Protein AF-0000000082348102 (afdb_homodimer)

Structure (mmCIF, N/CA/C/O backbone):
data_AF-0000000082348102-model_v1
#
loop_
_entity.id
_entity.type
_entity.pdbx_description
1 polymer 'Zn(2)-C6 fungal-type domain-containing protein'
#
loop_
_atom_site.group_PDB
_atom_site.id
_atom_site.type_symbol
_atom_site.label_atom_id
_atom_site.label_alt_id
_atom_site.label_comp_id
_atom_site.label_asym_id
_atom_site.label_entity_id
_atom_site.label_seq_id
_atom_site.pdbx_PDB_ins_code
_atom_site.Cartn_x
_atom_site.Cartn_y
_atom_site.Cartn_z
_atom_site.occupancy
_atom_site.B_iso_or_equiv
_atom_site.auth_seq_id
_atom_site.auth_comp_id
_atom_site.auth_asym_id
_atom_site.auth_atom_id
_atom_site.pdbx_PDB_model_num
ATOM 1 N N . MET A 1 1 ? 76.375 -97.188 26.906 1 24.89 1 MET A N 1
ATOM 2 C CA . MET A 1 1 ? 75 -97.062 26.609 1 24.89 1 MET A CA 1
ATOM 3 C C . MET A 1 1 ? 74.5 -95.625 26.484 1 24.89 1 MET A C 1
ATOM 5 O O . MET A 1 1 ? 74.625 -94.875 27.422 1 24.89 1 MET A O 1
ATOM 9 N N . SER A 1 2 ? 74.688 -95 25.312 1 24.03 2 SER A N 1
ATOM 10 C CA . SER A 1 2 ? 74.688 -93.688 24.703 1 24.03 2 SER A CA 1
ATOM 11 C C . SER A 1 2 ? 73.312 -93 24.844 1 24.03 2 SER A C 1
ATOM 13 O O . SER A 1 2 ? 72.312 -93.625 24.578 1 24.03 2 SER A O 1
ATOM 15 N N . ALA A 1 3 ? 73.312 -92.062 25.844 1 25.67 3 ALA A N 1
ATOM 16 C CA . ALA A 1 3 ? 72.25 -91.188 26.344 1 25.67 3 ALA A CA 1
ATOM 17 C C . ALA A 1 3 ? 71.562 -90.438 25.203 1 25.67 3 ALA A C 1
ATOM 19 O O . ALA A 1 3 ? 72.125 -89.5 24.625 1 25.67 3 ALA A O 1
ATOM 20 N N . VAL A 1 4 ? 70.938 -91.125 24.359 1 26.58 4 VAL A N 1
ATOM 21 C CA . VAL A 1 4 ? 70.5 -90.625 23.062 1 26.58 4 VAL A CA 1
ATOM 22 C C . VAL A 1 4 ? 69.438 -89.562 23.266 1 26.58 4 VAL A C 1
ATOM 24 O O . VAL A 1 4 ? 68.938 -88.938 22.297 1 26.58 4 VAL A O 1
ATOM 27 N N . PRO A 1 5 ? 69.5 -88.688 24.344 1 31.69 5 PRO A N 1
ATOM 28 C CA . PRO A 1 5 ? 68.062 -88.312 24.625 1 31.69 5 PRO A CA 1
ATOM 29 C C . PRO A 1 5 ? 67.375 -87.75 23.391 1 31.69 5 PRO A C 1
ATOM 31 O O . PRO A 1 5 ? 68.062 -87.188 22.5 1 31.69 5 PRO A O 1
ATOM 34 N N . SER A 1 6 ? 66.188 -88.25 23.094 1 28.78 6 SER A N 1
ATOM 35 C CA . SER A 1 6 ? 65.188 -88.125 22.062 1 28.78 6 SER A CA 1
ATOM 36 C C . SER A 1 6 ? 64.625 -86.688 22 1 28.78 6 SER A C 1
ATOM 38 O O . SER A 1 6 ? 64.438 -86.062 23.031 1 28.78 6 SER A O 1
ATOM 40 N N . GLN A 1 7 ? 65 -86 20.969 1 27.27 7 GLN A N 1
ATOM 41 C CA . GLN A 1 7 ? 64.75 -84.625 20.547 1 27.27 7 GLN A CA 1
ATOM 42 C C . GLN A 1 7 ? 63.281 -84.25 20.484 1 27.27 7 GLN A C 1
ATOM 44 O O . GLN A 1 7 ? 62.531 -84.875 19.688 1 27.27 7 GLN A O 1
ATOM 49 N N . THR A 1 8 ? 62.562 -84.375 21.688 1 29.03 8 THR A N 1
ATOM 50 C CA . THR A 1 8 ? 61.125 -84.188 21.719 1 29.03 8 THR A CA 1
ATOM 51 C C . THR A 1 8 ? 60.75 -82.875 20.969 1 29.03 8 THR A C 1
ATOM 53 O O . THR A 1 8 ? 61.25 -81.812 21.297 1 29.03 8 THR A O 1
ATOM 56 N N . THR A 1 9 ? 60.375 -83.062 19.719 1 27.36 9 THR A N 1
ATOM 57 C CA . THR A 1 9 ? 60 -82.062 18.75 1 27.36 9 THR A CA 1
ATOM 58 C C . THR A 1 9 ? 58.781 -81.312 19.25 1 27.36 9 THR A C 1
ATOM 60 O O . THR A 1 9 ? 57.688 -81.875 19.438 1 27.36 9 THR A O 1
ATOM 63 N N . GLU A 1 10 ? 58.906 -80.562 20.344 1 29.36 10 GLU A N 1
ATOM 64 C CA . GLU A 1 10 ? 57.781 -79.812 20.906 1 29.36 10 GLU A CA 1
ATOM 65 C C . GLU A 1 10 ? 56.969 -79.125 19.828 1 29.36 10 GLU A C 1
ATOM 67 O O . GLU A 1 10 ? 57.5 -78.312 19.078 1 29.36 10 GLU A O 1
ATOM 72 N N . GLN A 1 11 ? 55.969 -79.938 19.297 1 27.11 11 GLN A N 1
ATOM 73 C CA . GLN A 1 11 ? 55.031 -79.5 18.25 1 27.11 11 GLN A CA 1
ATOM 74 C C . GLN A 1 11 ? 54.344 -78.188 18.641 1 27.11 11 GLN A C 1
ATOM 76 O O . GLN A 1 11 ? 54 -78 19.797 1 27.11 11 GLN A O 1
ATOM 81 N N . SER A 1 12 ? 54.75 -77.188 18.047 1 31.95 12 SER A N 1
ATOM 82 C CA . SER A 1 12 ? 54.25 -75.812 18.219 1 31.95 12 SER A CA 1
ATOM 83 C C . SER A 1 12 ? 52.719 -75.812 18.125 1 31.95 12 SER A C 1
ATOM 85 O O . SER A 1 12 ? 52.125 -76.438 17.25 1 31.95 12 SER A O 1
ATOM 87 N N . PRO A 1 13 ? 52 -75.812 19.312 1 30.38 13 PRO A N 1
ATOM 88 C CA . PRO A 1 13 ? 50.531 -75.812 19.391 1 30.38 13 PRO A CA 1
ATOM 89 C C . PRO A 1 13 ? 49.875 -75.062 18.266 1 30.38 13 PRO A C 1
ATOM 91 O O . PRO A 1 13 ? 50.375 -74 17.859 1 30.38 13 PRO A O 1
ATOM 94 N N . GLN A 1 14 ? 49.312 -75.75 17.391 1 25.61 14 GLN A N 1
ATOM 95 C CA . GLN A 1 14 ? 48.562 -75.25 16.234 1 25.61 14 GLN A CA 1
ATOM 96 C C . GLN A 1 14 ? 47.531 -74.188 16.656 1 25.61 14 GLN A C 1
ATOM 98 O O . GLN A 1 14 ? 46.875 -74.375 17.672 1 25.61 14 GLN A O 1
ATOM 103 N N . GLN A 1 15 ? 47.688 -73 16.453 1 30.03 15 GLN A N 1
ATOM 104 C CA . GLN A 1 15 ? 46.844 -71.812 16.672 1 30.03 15 GLN A CA 1
ATOM 105 C C . GLN A 1 15 ? 45.406 -72.062 16.203 1 30.03 15 GLN A C 1
ATOM 107 O O . GLN A 1 15 ? 45.188 -72.25 15 1 30.03 15 GLN A O 1
ATOM 112 N N . ARG A 1 16 ? 44.688 -73 16.906 1 30.62 16 ARG A N 1
ATOM 113 C CA . ARG A 1 16 ? 43.312 -73.312 16.531 1 30.62 16 ARG A CA 1
ATOM 114 C C . ARG A 1 16 ? 42.594 -72.062 16.078 1 30.62 16 ARG A C 1
ATOM 116 O O . ARG A 1 16 ? 42.5 -71.062 16.844 1 30.62 16 ARG A O 1
ATOM 123 N N . ARG A 1 17 ? 42.5 -71.938 14.867 1 32.16 17 ARG A N 1
ATOM 124 C CA . ARG A 1 17 ? 41.688 -70.875 14.305 1 32.16 17 ARG A CA 1
ATOM 125 C C . ARG A 1 17 ? 40.25 -71 14.766 1 32.16 17 ARG A C 1
ATOM 127 O O . ARG A 1 17 ? 39.625 -72.062 14.68 1 32.16 17 ARG A O 1
ATOM 134 N N . LYS A 1 18 ? 39.906 -70.5 15.961 1 35.5 18 LYS A N 1
ATOM 135 C CA . LYS A 1 18 ? 38.531 -70.375 16.469 1 35.5 18 LYS A CA 1
ATOM 136 C C . LYS A 1 18 ? 37.5 -70.438 15.344 1 35.5 18 LYS A C 1
ATOM 138 O O . LYS A 1 18 ? 37.656 -69.75 14.336 1 35.5 18 LYS A O 1
ATOM 143 N N . PRO A 1 19 ? 36.906 -71.625 15.156 1 30.5 19 PRO A N 1
ATOM 144 C CA . PRO A 1 19 ? 35.938 -71.688 14.07 1 30.5 19 PRO A CA 1
ATOM 145 C C . PRO A 1 19 ? 35.031 -70.5 13.953 1 30.5 19 PRO A C 1
ATOM 147 O O . PRO A 1 19 ? 34.781 -69.812 14.953 1 30.5 19 PRO A O 1
ATOM 150 N N . PRO A 1 20 ? 34.969 -70 12.867 1 33.66 20 PRO A N 1
ATOM 151 C CA . PRO A 1 20 ? 34.188 -68.75 12.758 1 33.66 20 PRO A CA 1
ATOM 152 C C . PRO A 1 20 ? 32.75 -68.938 13.289 1 33.66 20 PRO A C 1
ATOM 154 O O . PRO A 1 20 ? 32.188 -70 13.258 1 33.66 20 PRO A O 1
ATOM 157 N N . ARG A 1 21 ? 32.438 -68.562 14.453 1 36.34 21 ARG A N 1
ATOM 158 C CA . ARG A 1 21 ? 31.094 -68.438 15.023 1 36.34 21 ARG A CA 1
ATOM 159 C C . ARG A 1 21 ? 30.031 -68.375 13.938 1 36.34 21 ARG A C 1
ATOM 161 O O . ARG A 1 21 ? 30.188 -67.688 12.945 1 36.34 21 ARG A O 1
ATOM 168 N N . LEU A 1 22 ? 29.484 -69.438 13.758 1 33.19 22 LEU A N 1
ATOM 169 C CA . LEU A 1 22 ? 28.375 -69.5 12.812 1 33.19 22 LEU A CA 1
ATOM 170 C C . LEU A 1 22 ? 27.5 -68.25 12.93 1 33.19 22 LEU A C 1
ATOM 172 O O . LEU A 1 22 ? 27.078 -67.875 14.031 1 33.19 22 LEU A O 1
ATOM 176 N N . ALA A 1 23 ? 27.703 -67.5 12.141 1 39.16 23 ALA A N 1
ATOM 177 C CA . ALA A 1 23 ? 26.938 -66.25 12.109 1 39.16 23 ALA A CA 1
ATOM 178 C C . ALA A 1 23 ? 25.438 -66.5 12.203 1 39.16 23 ALA A C 1
ATOM 180 O O . ALA A 1 23 ? 24.922 -67.375 11.469 1 39.16 23 ALA A O 1
ATOM 181 N N . HIS A 1 24 ? 24.891 -66.688 13.258 1 43.56 24 HIS A N 1
ATOM 182 C CA . HIS A 1 24 ? 23.438 -66.812 13.406 1 43.56 24 HIS A CA 1
ATOM 183 C C . HIS A 1 24 ? 22.719 -66.125 12.266 1 43.56 24 HIS A C 1
ATOM 185 O O . HIS A 1 24 ? 23.109 -65 11.898 1 43.56 24 HIS A O 1
ATOM 191 N N . LYS A 1 25 ? 22.125 -66.875 11.461 1 44.78 25 LYS A N 1
ATOM 192 C CA . LYS A 1 25 ? 21.406 -66.25 10.344 1 44.78 25 LYS A CA 1
ATOM 193 C C . LYS A 1 25 ? 20.406 -65.188 10.828 1 44.78 25 LYS A C 1
ATOM 195 O O . LYS A 1 25 ? 19.5 -65.5 11.609 1 44.78 25 LYS A O 1
ATOM 200 N N . LYS A 1 26 ? 20.75 -64.188 11.062 1 52.94 26 LYS A N 1
ATOM 201 C CA . LYS A 1 26 ? 19.891 -63.031 11.414 1 52.94 26 LYS A CA 1
ATOM 202 C C . LYS A 1 26 ? 18.719 -62.906 10.445 1 52.94 26 LYS A C 1
ATOM 204 O O . LYS A 1 26 ? 18.875 -63.094 9.242 1 52.94 26 LYS A O 1
ATOM 209 N N . SER A 1 27 ? 17.578 -63.156 10.812 1 57.94 27 SER A N 1
ATOM 210 C CA . SER A 1 27 ? 16.453 -62.875 9.93 1 57.94 27 SER A CA 1
ATOM 211 C C . SER A 1 27 ? 16.594 -61.469 9.312 1 57.94 27 SER A C 1
ATOM 213 O O . SER A 1 27 ? 16.734 -60.5 10.023 1 57.94 27 SER A O 1
ATOM 215 N N . ARG A 1 28 ? 16.984 -61.406 8.203 1 67.38 28 ARG A N 1
ATOM 216 C CA . ARG A 1 28 ? 17.406 -60.156 7.586 1 67.38 28 ARG A CA 1
ATOM 217 C C . ARG A 1 28 ? 16.188 -59.281 7.234 1 67.38 28 ARG A C 1
ATOM 219 O O . ARG A 1 28 ? 16.297 -58.062 7.195 1 67.38 28 ARG A O 1
ATOM 226 N N . THR A 1 29 ? 15.133 -60.062 7.027 1 69.38 29 THR A N 1
ATOM 227 C CA . THR A 1 29 ? 13.961 -59.344 6.559 1 69.38 29 THR A CA 1
ATOM 228 C C . THR A 1 29 ? 12.789 -59.5 7.523 1 69.38 29 THR A C 1
ATOM 230 O O . THR A 1 29 ? 11.633 -59.531 7.105 1 69.38 29 THR A O 1
ATOM 233 N N . GLY A 1 30 ? 12.977 -59.75 8.656 1 74.81 30 GLY A N 1
ATOM 234 C CA . GLY A 1 30 ? 11.969 -59.938 9.688 1 74.81 30 GLY A CA 1
ATOM 235 C C . GLY A 1 30 ? 11.086 -58.75 9.898 1 74.81 30 GLY A C 1
ATOM 236 O O . GLY A 1 30 ? 11.453 -57.625 9.539 1 74.81 30 GLY A O 1
ATOM 237 N N . CYS A 1 31 ? 9.953 -59 10.469 1 74.62 31 CYS A N 1
ATOM 238 C CA . CYS A 1 31 ? 9.039 -57.906 10.719 1 74.62 31 CYS A CA 1
ATOM 239 C C . CYS A 1 31 ? 9.578 -56.969 11.812 1 74.62 31 CYS A C 1
ATOM 241 O O . CYS A 1 31 ? 10.398 -57.406 12.633 1 74.62 31 CYS A O 1
ATOM 243 N N . GLN A 1 32 ? 9.211 -55.844 11.953 1 79.31 32 GLN A N 1
ATOM 244 C CA . GLN A 1 32 ? 9.688 -54.812 12.859 1 79.31 32 GLN A CA 1
ATOM 245 C C . GLN A 1 32 ? 9.547 -55.25 14.32 1 79.31 32 GLN A C 1
ATOM 247 O O . GLN A 1 32 ? 10.445 -55 15.133 1 79.31 32 GLN A O 1
ATOM 252 N N . ARG A 1 33 ? 8.578 -55.812 14.578 1 80.12 33 ARG A N 1
ATOM 253 C CA . ARG A 1 33 ? 8.281 -56.156 15.961 1 80.12 33 ARG A CA 1
ATOM 254 C C . ARG A 1 33 ? 9.164 -57.281 16.453 1 80.12 33 ARG A C 1
ATOM 256 O O . ARG A 1 33 ? 9.695 -57.219 17.562 1 80.12 33 ARG A O 1
ATOM 263 N N . CYS A 1 34 ? 9.281 -58.219 15.672 1 78.38 34 CYS A N 1
ATOM 264 C CA . CYS A 1 34 ? 10.133 -59.344 16.047 1 78.38 34 CYS A CA 1
ATOM 265 C C . CYS A 1 34 ? 11.578 -58.906 16.234 1 78.38 34 CYS A C 1
ATOM 267 O O . CYS A 1 34 ? 12.242 -59.344 17.172 1 78.38 34 CYS A O 1
ATOM 269 N N . ARG A 1 35 ? 11.953 -57.969 15.477 1 77.5 35 ARG A N 1
ATOM 270 C CA . ARG A 1 35 ? 13.289 -57.375 15.555 1 77.5 35 ARG A CA 1
ATOM 271 C C . ARG A 1 35 ? 13.469 -56.562 16.844 1 77.5 35 ARG A C 1
ATOM 273 O O . ARG A 1 35 ? 14.516 -56.656 17.484 1 77.5 35 ARG A O 1
ATOM 280 N N . SER A 1 36 ? 12.445 -55.875 17.125 1 78.44 36 SER A N 1
ATOM 281 C CA . SER A 1 36 ? 12.516 -55.031 18.312 1 78.44 36 SER A CA 1
ATOM 282 C C . SER A 1 36 ? 12.57 -55.875 19.578 1 78.44 36 SER A C 1
ATOM 284 O O . SER A 1 36 ? 13.219 -55.5 20.562 1 78.44 36 SER A O 1
ATOM 286 N N . ARG A 1 37 ? 11.961 -56.938 19.484 1 78.44 37 ARG A N 1
ATOM 287 C CA . ARG A 1 37 ? 11.883 -57.812 20.641 1 78.44 37 ARG A CA 1
ATOM 288 C C . ARG A 1 37 ? 13.023 -58.812 20.656 1 78.44 37 ARG A C 1
ATOM 290 O O . ARG A 1 37 ? 13.164 -59.594 21.594 1 78.44 37 ARG A O 1
ATOM 297 N N . ARG A 1 38 ? 13.828 -58.812 19.531 1 75.31 38 ARG A N 1
ATOM 298 C CA . ARG A 1 38 ? 15.039 -59.594 19.359 1 75.31 38 ARG A CA 1
ATOM 299 C C . ARG A 1 38 ? 14.727 -61.094 19.453 1 75.31 38 ARG A C 1
ATOM 301 O O . ARG A 1 38 ? 15.492 -61.844 20.047 1 75.31 38 ARG A O 1
ATOM 308 N N . VAL A 1 39 ? 13.516 -61.375 18.906 1 81.06 39 VAL A N 1
ATOM 309 C CA . VAL A 1 39 ? 13.172 -62.812 18.828 1 81.06 39 VAL A CA 1
ATOM 310 C C . VAL A 1 39 ? 13.297 -63.281 17.391 1 81.06 39 VAL A C 1
ATOM 312 O O . VAL A 1 39 ? 13.188 -62.5 16.438 1 81.06 39 VAL A O 1
ATOM 315 N N . LYS A 1 40 ? 13.516 -64.5 17.156 1 75.38 40 LYS A N 1
ATOM 316 C CA . LYS A 1 40 ? 13.641 -65.062 15.812 1 75.38 40 LYS A CA 1
ATOM 317 C C . LYS A 1 40 ? 12.305 -65 15.07 1 75.38 40 LYS A C 1
ATOM 319 O O . LYS A 1 40 ? 11.305 -65.562 15.523 1 75.38 40 LYS A O 1
ATOM 324 N N . CYS A 1 41 ? 12.258 -64.188 13.984 1 75.5 41 CYS A N 1
ATOM 325 C CA . CYS A 1 41 ? 11.086 -64.062 13.133 1 75.5 41 CYS A CA 1
ATOM 326 C C . CYS A 1 41 ? 11.078 -65.125 12.062 1 75.5 41 CYS A C 1
ATOM 328 O O . CYS A 1 41 ? 12.125 -65.5 11.523 1 75.5 41 CYS A O 1
ATOM 330 N N . ASP A 1 42 ? 10.211 -65.625 11.727 1 78.19 42 ASP A N 1
ATOM 331 C CA . ASP A 1 42 ? 10.164 -66.688 10.695 1 78.19 42 ASP A CA 1
ATOM 332 C C . ASP A 1 42 ? 10.016 -66.062 9.305 1 78.19 42 ASP A C 1
ATOM 334 O O . ASP A 1 42 ? 9.93 -66.812 8.312 1 78.19 42 ASP A O 1
ATOM 338 N N . GLU A 1 43 ? 9.875 -64.75 9.156 1 76.19 43 GLU A N 1
ATOM 339 C CA . GLU A 1 43 ? 9.852 -63.938 7.957 1 76.19 43 GLU A CA 1
ATOM 340 C C . GLU A 1 43 ? 8.664 -64.312 7.066 1 76.19 43 GLU A C 1
ATOM 342 O O . GLU A 1 43 ? 8.656 -63.969 5.875 1 76.19 43 GLU A O 1
ATOM 347 N N . ALA A 1 44 ? 7.723 -65 7.684 1 77.75 44 ALA A N 1
ATOM 348 C CA . ALA A 1 44 ? 6.527 -65.312 6.914 1 77.75 44 ALA A CA 1
ATOM 349 C C . ALA A 1 44 ? 5.688 -64.062 6.637 1 77.75 44 ALA A C 1
ATOM 351 O O . ALA A 1 44 ? 5.531 -63.219 7.512 1 77.75 44 ALA A O 1
ATOM 352 N N . ARG A 1 45 ? 5.281 -63.75 5.406 1 74.94 45 ARG A N 1
ATOM 353 C CA . ARG A 1 45 ? 4.434 -62.625 5.012 1 74.94 45 ARG A CA 1
ATOM 354 C C . ARG A 1 45 ? 3.014 -63.094 4.711 1 74.94 45 ARG A C 1
ATOM 356 O O . ARG A 1 45 ? 2.809 -64.25 4.27 1 74.94 45 ARG A O 1
ATOM 363 N N . PRO A 1 46 ? 2.084 -62.344 5.109 1 74.88 46 PRO A N 1
ATOM 364 C CA . PRO A 1 46 ? 2.256 -60.938 5.504 1 74.88 46 PRO A CA 1
ATOM 365 C C . PRO A 1 46 ? 2.467 -60.75 7.008 1 74.88 46 PRO A C 1
ATOM 367 O O . PRO A 1 46 ? 2.904 -59.688 7.457 1 74.88 46 PRO A O 1
ATOM 370 N N . VAL A 1 47 ? 2.113 -61.656 7.711 1 81.06 47 VAL A N 1
ATOM 371 C CA . VAL A 1 47 ? 2.24 -61.594 9.164 1 81.06 47 VAL A CA 1
ATOM 372 C C . VAL A 1 47 ? 3.07 -62.781 9.656 1 81.06 47 VAL A C 1
ATOM 374 O O . VAL A 1 47 ? 2.789 -63.938 9.32 1 81.06 47 VAL A O 1
ATOM 377 N N . CYS A 1 48 ? 3.992 -62.5 10.406 1 79.69 48 CYS A N 1
ATOM 378 C CA . CYS A 1 48 ? 4.852 -63.562 10.898 1 79.69 48 CYS A CA 1
ATOM 379 C C . CYS A 1 48 ? 4.16 -64.375 12.008 1 79.69 48 CYS A C 1
ATOM 381 O O . CYS A 1 48 ? 3.211 -63.844 12.625 1 79.69 48 CYS A O 1
ATOM 383 N N . ARG A 1 49 ? 4.578 -65.562 12.227 1 82.06 49 ARG A N 1
ATOM 384 C CA . ARG A 1 49 ? 3.963 -66.562 13.141 1 82.06 49 ARG A CA 1
ATOM 385 C C . ARG A 1 49 ? 3.879 -66 14.555 1 82.06 49 ARG A C 1
ATOM 387 O O . ARG A 1 49 ? 2.877 -66.188 15.242 1 82.06 49 ARG A O 1
ATOM 394 N N . ASP A 1 50 ? 4.898 -65.25 14.945 1 79.75 50 ASP A N 1
ATOM 395 C CA . ASP A 1 50 ? 4.953 -64.688 16.297 1 79.75 50 ASP A CA 1
ATOM 396 C C . ASP A 1 50 ? 3.939 -63.562 16.484 1 79.75 50 ASP A C 1
ATOM 398 O O . ASP A 1 50 ? 3.244 -63.5 17.5 1 79.75 50 ASP A O 1
ATOM 402 N N . CYS A 1 51 ? 3.945 -62.688 15.602 1 77.31 51 CYS A N 1
ATOM 403 C CA . CYS A 1 51 ? 2.994 -61.594 15.656 1 77.31 51 CYS A CA 1
ATOM 404 C C . CYS A 1 51 ? 1.562 -62.094 15.555 1 77.31 51 CYS A C 1
ATOM 406 O O . CYS A 1 51 ? 0.669 -61.594 16.234 1 77.31 51 CYS A O 1
ATOM 408 N N . HIS A 1 52 ? 1.28 -63.031 14.734 1 81.69 52 HIS A N 1
ATOM 409 C CA . HIS A 1 52 ? -0.022 -63.688 14.625 1 81.69 52 HIS A CA 1
ATOM 410 C C . HIS A 1 52 ? -0.453 -64.312 15.953 1 81.69 52 HIS A C 1
ATOM 412 O O . HIS A 1 52 ? -1.599 -64.125 16.375 1 81.69 52 HIS A O 1
ATOM 418 N N . ARG A 1 53 ? 0.443 -65 16.516 1 79.38 53 ARG A N 1
ATOM 419 C CA . ARG A 1 53 ? 0.16 -65.688 17.781 1 79.38 53 ARG A CA 1
ATOM 420 C C . ARG A 1 53 ? -0.217 -64.688 18.875 1 79.38 53 ARG A C 1
ATOM 422 O O . ARG A 1 53 ? -1.084 -65 19.703 1 79.38 53 ARG A O 1
ATOM 429 N N . HIS A 1 54 ? 0.479 -63.656 18.859 1 78.38 54 HIS A N 1
ATOM 430 C CA . HIS A 1 54 ? 0.278 -62.656 19.906 1 78.38 54 HIS A CA 1
ATOM 431 C C . HIS A 1 54 ? -0.746 -61.625 19.484 1 78.38 54 HIS A C 1
ATOM 433 O O . HIS A 1 54 ? -1.016 -60.688 20.234 1 78.38 54 HIS A O 1
ATOM 439 N N . ASP A 1 55 ? -1.294 -61.719 18.25 1 77.5 55 ASP A N 1
ATOM 440 C CA . ASP A 1 55 ? -2.324 -60.875 17.688 1 77.5 55 ASP A CA 1
ATOM 441 C C . ASP A 1 55 ? -1.894 -59.406 17.703 1 77.5 55 ASP A C 1
ATOM 443 O O . ASP A 1 55 ? -2.609 -58.562 18.234 1 77.5 55 ASP A O 1
ATOM 447 N N . VAL A 1 56 ? -0.764 -59.156 17.25 1 77.69 56 VAL A N 1
ATOM 448 C CA . VAL A 1 56 ? -0.215 -57.812 17.172 1 77.69 56 VAL A CA 1
ATOM 449 C C . VAL A 1 56 ? 0.121 -57.469 15.719 1 77.69 56 VAL A C 1
ATOM 451 O O . VAL A 1 56 ? 0.276 -58.375 14.891 1 77.69 56 VAL A O 1
ATOM 454 N N . ALA A 1 57 ? 0.267 -56.188 15.508 1 77.88 57 ALA A N 1
ATOM 455 C CA . ALA A 1 57 ? 0.583 -55.75 14.156 1 77.88 57 ALA A CA 1
ATOM 456 C C . ALA A 1 57 ? 1.984 -56.188 13.742 1 77.88 57 ALA A C 1
ATOM 458 O O . ALA A 1 57 ? 2.945 -56 14.492 1 77.88 57 ALA A O 1
ATOM 459 N N . CYS A 1 58 ? 2.076 -56.719 12.484 1 75.06 58 CYS A N 1
ATOM 460 C CA . CYS A 1 58 ? 3.332 -57.219 11.93 1 75.06 58 CYS A CA 1
ATOM 461 C C . CYS A 1 58 ? 3.791 -56.344 10.766 1 75.06 58 CYS A C 1
ATOM 463 O O . CYS A 1 58 ? 3.115 -56.281 9.734 1 75.06 58 CYS A O 1
ATOM 465 N N . VAL A 1 59 ? 4.691 -55.531 10.938 1 75.5 59 VAL A N 1
ATOM 466 C CA . VAL A 1 59 ? 5.168 -54.625 9.914 1 75.5 59 VAL A CA 1
ATOM 467 C C . VAL A 1 59 ? 6.551 -55.062 9.43 1 75.5 59 VAL A C 1
ATOM 469 O O . VAL A 1 59 ? 7.477 -55.188 10.227 1 75.5 59 VAL A O 1
ATOM 472 N N . TYR A 1 60 ? 6.531 -55.25 8.094 1 73.25 60 TYR A N 1
ATOM 473 C CA . TYR A 1 60 ? 7.809 -55.562 7.461 1 73.25 60 TYR A CA 1
ATOM 474 C C . TYR A 1 60 ? 8.422 -54.312 6.844 1 73.25 60 TYR A C 1
ATOM 476 O O . TYR A 1 60 ? 7.871 -53.75 5.898 1 73.25 60 TYR A O 1
ATOM 484 N N . ASP A 1 61 ? 9.32 -53.656 7.352 1 63.88 61 ASP A N 1
ATOM 485 C CA . ASP A 1 61 ? 9.938 -52.438 6.875 1 63.88 61 ASP A CA 1
ATOM 486 C C . ASP A 1 61 ? 11.086 -52.719 5.914 1 63.88 61 ASP A C 1
ATOM 488 O O . ASP A 1 61 ? 11.641 -51.812 5.297 1 63.88 61 ASP A O 1
ATOM 492 N N . ARG A 1 62 ? 11.594 -53.656 5.805 1 53.12 62 ARG A N 1
ATOM 493 C CA . ARG A 1 62 ? 12.734 -53.969 4.953 1 53.12 62 ARG A CA 1
ATOM 494 C C . ARG A 1 62 ? 12.305 -54.719 3.709 1 53.12 62 ARG A C 1
ATOM 496 O O . ARG A 1 62 ? 11.789 -55.844 3.814 1 53.12 62 ARG A O 1
ATOM 503 N N . SER A 1 63 ? 11.859 -53.812 2.572 1 40.78 63 SER A N 1
ATOM 504 C CA . SER A 1 63 ? 11.68 -54.5 1.292 1 40.78 63 SER A CA 1
ATOM 505 C C . SER A 1 63 ? 12.922 -55.312 0.905 1 40.78 63 SER A C 1
ATOM 507 O O . SER A 1 63 ? 14.031 -54.969 1.326 1 40.78 63 SER A O 1
ATOM 509 N N . GLU A 1 64 ? 12.773 -56.125 0.196 1 36.09 64 GLU A N 1
ATOM 510 C CA . GLU A 1 64 ? 13.812 -56.875 -0.502 1 36.09 64 GLU A CA 1
ATOM 511 C C . GLU A 1 64 ? 14.648 -55.969 -1.391 1 36.09 64 GLU A C 1
ATOM 513 O O . GLU A 1 64 ? 14.156 -54.938 -1.881 1 36.09 64 GLU A O 1
ATOM 518 N N . GLY A 1 65 ? 15.977 -56.062 -1.614 1 32.66 65 GLY A N 1
ATOM 519 C CA . GLY A 1 65 ? 17.094 -55.594 -2.43 1 32.66 65 GLY A CA 1
ATOM 520 C C . GLY A 1 65 ? 16.812 -55.656 -3.92 1 32.66 65 GLY A C 1
ATOM 521 O O . GLY A 1 65 ? 17.484 -56.406 -4.645 1 32.66 65 GLY A O 1
ATOM 522 N N . PHE A 1 66 ? 15.648 -55.531 -4.52 1 29.12 66 PHE A N 1
ATOM 523 C CA . PHE A 1 66 ? 15.859 -55.594 -5.961 1 29.12 66 PHE A CA 1
ATOM 524 C C . PHE A 1 66 ? 16.891 -54.562 -6.414 1 29.12 66 PHE A C 1
ATOM 526 O O . PHE A 1 66 ? 16.719 -53.375 -6.18 1 29.12 66 PHE A O 1
ATOM 533 N N . THR A 1 67 ? 18.203 -54.875 -6.699 1 28.97 67 THR A N 1
ATOM 534 C CA . THR A 1 67 ? 19.375 -54.344 -7.371 1 28.97 67 THR A CA 1
ATOM 535 C C . THR A 1 67 ? 19.016 -53.844 -8.766 1 28.97 67 THR A C 1
ATOM 537 O O . THR A 1 67 ? 19.891 -53.594 -9.586 1 28.97 67 THR A O 1
ATOM 540 N N . GLN A 1 68 ? 17.781 -53.844 -9.312 1 25.72 68 GLN A N 1
ATOM 541 C CA . GLN A 1 68 ? 17.906 -53.5 -10.727 1 25.72 68 GLN A CA 1
ATOM 542 C C . GLN A 1 68 ? 18.719 -52.219 -10.93 1 25.72 68 GLN A C 1
ATOM 544 O O . GLN A 1 68 ? 18.516 -51.25 -10.219 1 25.72 68 GLN A O 1
ATOM 549 N N . ALA A 1 69 ? 19.891 -52.188 -11.703 1 28.89 69 ALA A N 1
ATOM 550 C CA . ALA A 1 69 ? 20.938 -51.438 -12.375 1 28.89 69 ALA A CA 1
ATOM 551 C C . ALA A 1 69 ? 20.359 -50.25 -13.141 1 28.89 69 ALA A C 1
ATOM 553 O O . ALA A 1 69 ? 21.062 -49.594 -13.914 1 28.89 69 ALA A O 1
ATOM 554 N N . GLY A 1 70 ? 19.094 -50.188 -13.336 1 27.59 70 GLY A N 1
ATOM 555 C CA . GLY A 1 70 ? 18.781 -49.219 -14.375 1 27.59 70 GLY A CA 1
ATOM 556 C C . GLY A 1 70 ? 19.375 -47.844 -14.102 1 27.59 70 GLY A C 1
ATOM 557 O O . GLY A 1 70 ? 19.766 -47.531 -12.969 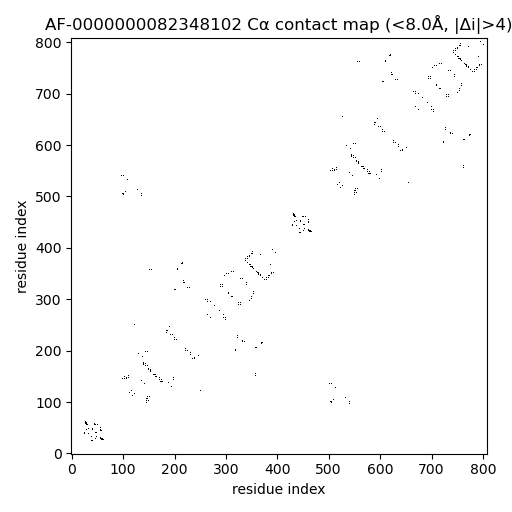1 27.59 70 GLY A O 1
ATOM 558 N N . PRO A 1 71 ? 19.625 -47 -15.242 1 28.42 71 PRO A N 1
ATOM 559 C CA . PRO A 1 71 ? 20.562 -45.906 -15.055 1 28.42 71 PRO A CA 1
ATOM 560 C C . PRO A 1 71 ? 20.312 -45.125 -13.766 1 28.42 71 PRO A C 1
ATOM 562 O O . PRO A 1 71 ? 19.219 -45.219 -13.188 1 28.42 71 PRO A O 1
ATOM 565 N N . PRO A 1 72 ? 21.391 -44.625 -13.047 1 25.31 72 PRO A N 1
ATOM 566 C CA . PRO A 1 72 ? 21.391 -43.844 -11.805 1 25.31 72 PRO A CA 1
ATOM 567 C C . PRO A 1 72 ? 20.219 -42.875 -11.711 1 25.31 72 PRO A C 1
ATOM 569 O O . PRO A 1 72 ? 19.828 -42.281 -12.711 1 25.31 72 PRO A O 1
ATOM 572 N N . ALA A 1 73 ? 19.188 -43.219 -11.07 1 25.16 73 ALA A N 1
ATOM 573 C CA . ALA A 1 73 ? 18.078 -42.281 -10.906 1 25.16 73 ALA A CA 1
ATOM 574 C C . ALA A 1 73 ? 18.562 -40.844 -10.836 1 25.16 73 ALA A C 1
ATOM 576 O O . ALA A 1 73 ? 19.547 -40.531 -10.148 1 25.16 73 ALA A O 1
ATOM 577 N N . ALA A 1 74 ? 18.375 -40.094 -11.883 1 24.75 74 ALA A N 1
ATOM 578 C CA . ALA A 1 74 ? 18.828 -38.719 -11.93 1 24.75 74 ALA A CA 1
ATOM 579 C C . ALA A 1 74 ? 18.688 -38.031 -10.562 1 24.75 74 ALA A C 1
ATOM 581 O O . ALA A 1 74 ? 17.609 -38.062 -9.969 1 24.75 74 ALA A O 1
ATOM 582 N N . GLN A 1 75 ? 19.641 -38.188 -9.625 1 24.89 75 GLN A N 1
ATOM 583 C CA . GLN A 1 75 ? 19.875 -37.375 -8.438 1 24.89 75 GLN A CA 1
ATOM 584 C C . GLN A 1 75 ? 19.25 -36 -8.586 1 24.89 75 GLN A C 1
ATOM 586 O O . GLN A 1 75 ? 19.578 -35.25 -9.523 1 24.89 75 GLN A O 1
ATOM 591 N N . VAL A 1 76 ? 18.062 -35.906 -8.359 1 24.61 76 VAL A N 1
ATOM 592 C CA . VAL A 1 76 ? 17.656 -34.531 -8.305 1 24.61 76 VAL A CA 1
ATOM 593 C C . VAL A 1 76 ? 18.797 -33.688 -7.734 1 24.61 76 VAL A C 1
ATOM 595 O O . VAL A 1 76 ? 19.281 -33.938 -6.637 1 24.61 76 VAL A O 1
ATOM 598 N N . VAL A 1 77 ? 19.75 -33.312 -8.508 1 26.03 77 VAL A N 1
ATOM 599 C CA . VAL A 1 77 ? 20.781 -32.344 -8.141 1 26.03 77 VAL A CA 1
ATOM 600 C C . VAL A 1 77 ? 20.25 -31.406 -7.051 1 26.03 77 VAL A C 1
ATOM 602 O O . VAL A 1 77 ? 19.453 -30.5 -7.332 1 26.03 77 VAL A O 1
ATOM 605 N N . PHE A 1 78 ? 19.766 -31.969 -5.98 1 24.77 78 PHE A N 1
ATOM 606 C CA . PHE A 1 78 ? 19.734 -31.109 -4.805 1 24.77 78 PHE A CA 1
ATOM 607 C C . PHE A 1 78 ? 21 -30.281 -4.703 1 24.77 78 PHE A C 1
ATOM 609 O O . PHE A 1 78 ? 22.109 -30.828 -4.75 1 24.77 78 PHE A O 1
ATOM 616 N N . ILE A 1 79 ? 21.078 -29.141 -5.258 1 28.47 79 ILE A N 1
ATOM 617 C CA . ILE A 1 79 ? 22.266 -28.312 -5.027 1 28.47 79 ILE A CA 1
ATOM 618 C C . ILE A 1 79 ? 22.828 -28.609 -3.639 1 28.47 79 ILE A C 1
ATOM 620 O O . ILE A 1 79 ? 22.094 -28.594 -2.646 1 28.47 79 ILE A O 1
ATOM 624 N N . GLN A 1 80 ? 23.812 -29.453 -3.445 1 28.5 80 GLN A N 1
ATOM 625 C CA . GLN A 1 80 ? 24.609 -29.719 -2.254 1 28.5 80 GLN A CA 1
ATOM 626 C C . GLN A 1 80 ? 24.594 -28.516 -1.311 1 28.5 80 GLN A C 1
ATOM 628 O O . GLN A 1 80 ? 24.594 -27.359 -1.759 1 28.5 80 GLN A O 1
ATOM 633 N N . PRO A 1 81 ? 24.297 -28.797 -0.048 1 27.48 81 PRO A N 1
ATOM 634 C CA . PRO A 1 81 ? 24.391 -27.719 0.949 1 27.48 81 PRO A CA 1
ATOM 635 C C . PRO A 1 81 ? 25.672 -26.922 0.823 1 27.48 81 PRO A C 1
ATOM 637 O O . PRO A 1 81 ? 26.766 -27.484 0.832 1 27.48 81 PRO A O 1
ATOM 640 N N . VAL A 1 82 ? 25.781 -25.969 -0.028 1 28.64 82 VAL A N 1
ATOM 641 C CA . VAL A 1 82 ? 26.969 -25.141 0.139 1 28.64 82 VAL A CA 1
ATOM 642 C C . VAL A 1 82 ? 27.25 -24.953 1.626 1 28.64 82 VAL A C 1
ATOM 644 O O . VAL A 1 82 ? 26.328 -24.922 2.447 1 28.64 82 VAL A O 1
ATOM 647 N N . GLU A 1 83 ? 28.391 -25.359 2.115 1 29.92 83 GLU A N 1
ATOM 648 C CA . GLU A 1 83 ? 28.875 -25.078 3.461 1 29.92 83 GLU A CA 1
ATOM 649 C C . GLU A 1 83 ? 28.203 -23.844 4.047 1 29.92 83 GLU A C 1
ATOM 651 O O . GLU A 1 83 ? 27.938 -22.891 3.332 1 29.92 83 GLU A O 1
ATOM 656 N N . PRO A 1 84 ? 27.641 -24.062 5.25 1 28.25 84 PRO A N 1
ATOM 657 C CA . PRO A 1 84 ? 27.031 -22.922 5.945 1 28.25 84 PRO A CA 1
ATOM 658 C C . PRO A 1 84 ? 27.844 -21.641 5.816 1 28.25 84 PRO A C 1
ATOM 660 O O . PRO A 1 84 ? 28.984 -21.594 6.266 1 28.25 84 PRO A O 1
ATOM 663 N N . ILE A 1 85 ? 27.969 -21.078 4.668 1 27.11 85 ILE A N 1
ATOM 664 C CA . ILE A 1 85 ? 28.641 -19.781 4.805 1 27.11 85 ILE A CA 1
ATOM 665 C C . ILE A 1 85 ? 28.109 -19.047 6.039 1 27.11 85 ILE A C 1
ATOM 667 O O . ILE A 1 85 ? 26.906 -19.016 6.273 1 27.11 85 ILE A O 1
ATOM 671 N N . ARG A 1 86 ? 28.891 -18.75 7.078 1 30.92 86 ARG A N 1
ATOM 672 C CA . ARG A 1 86 ? 28.672 -17.844 8.203 1 30.92 86 ARG A CA 1
ATOM 673 C C . ARG A 1 86 ? 27.578 -16.844 7.895 1 30.92 86 ARG A C 1
ATOM 675 O O . ARG A 1 86 ? 27.391 -16.453 6.738 1 30.92 86 ARG A O 1
ATOM 682 N N . GLY A 1 87 ? 26.516 -16.828 8.695 1 31.53 87 GLY A N 1
ATOM 683 C CA . GLY A 1 87 ? 25.312 -16 8.82 1 31.53 87 GLY A CA 1
ATOM 684 C C . GLY A 1 87 ? 25.469 -14.617 8.234 1 31.53 87 GLY A C 1
ATOM 685 O O . GLY A 1 87 ? 25.484 -13.625 8.961 1 31.53 87 GLY A O 1
ATOM 686 N N . HIS A 1 88 ? 26.391 -14.469 7.301 1 31.88 88 HIS A N 1
ATOM 687 C CA . HIS A 1 88 ? 26.453 -13.117 6.754 1 31.88 88 HIS A CA 1
ATOM 688 C C . HIS A 1 88 ? 25.062 -12.617 6.359 1 31.88 88 HIS A C 1
ATOM 690 O O . HIS A 1 88 ? 24.281 -13.359 5.77 1 31.88 88 HIS A O 1
ATOM 696 N N . SER A 1 89 ? 24.359 -11.969 7.266 1 36.75 89 SER A N 1
ATOM 697 C CA . SER A 1 89 ? 23.328 -11.117 6.664 1 36.75 89 SER A CA 1
ATOM 698 C C . SER A 1 89 ? 23.594 -10.906 5.176 1 36.75 89 SER A C 1
ATOM 700 O O . SER A 1 89 ? 24.688 -10.516 4.777 1 36.75 89 SER A O 1
ATOM 702 N N . PRO A 1 90 ? 23.188 -11.797 4.262 1 38.19 90 PRO A N 1
ATOM 703 C CA . PRO A 1 90 ? 23.547 -11.609 2.854 1 38.19 90 PRO A CA 1
ATOM 704 C C . PRO A 1 90 ? 24.047 -10.203 2.553 1 38.19 90 PRO A C 1
ATOM 706 O O . PRO A 1 90 ? 23.562 -9.234 3.131 1 38.19 90 PRO A O 1
ATOM 709 N N . ALA A 1 91 ? 25.312 -10.07 2.285 1 38.44 91 ALA A N 1
ATOM 710 C CA . ALA A 1 91 ? 26.016 -8.977 1.606 1 38.44 91 ALA A CA 1
ATOM 711 C C . ALA A 1 91 ? 25.125 -8.352 0.54 1 38.44 91 ALA A C 1
ATOM 713 O O . ALA A 1 91 ? 25.422 -8.414 -0.653 1 38.44 91 ALA A O 1
ATOM 714 N N . PHE A 1 92 ? 23.891 -8.719 0.543 1 39.72 92 PHE A N 1
ATOM 715 C CA . PHE A 1 92 ? 23.109 -8.008 -0.468 1 39.72 92 PHE A CA 1
ATOM 716 C C . PHE A 1 92 ? 23.531 -6.551 -0.562 1 39.72 92 PHE A C 1
ATOM 718 O O . PHE A 1 92 ? 22.875 -5.746 -1.218 1 39.72 92 PHE A O 1
ATOM 725 N N . ARG A 1 93 ? 24.328 -6.219 0.397 1 41.97 93 ARG A N 1
ATOM 726 C CA . ARG A 1 93 ? 24.766 -4.828 0.421 1 41.97 93 ARG A CA 1
ATOM 727 C C . ARG A 1 93 ? 25.516 -4.465 -0.862 1 41.97 93 ARG A C 1
ATOM 729 O O . ARG A 1 93 ? 26.172 -3.422 -0.937 1 41.97 93 ARG A O 1
ATOM 736 N N . SER A 1 94 ? 25.719 -5.602 -1.583 1 39.66 94 SER A N 1
ATOM 737 C CA . SER A 1 94 ? 26.516 -5.121 -2.703 1 39.66 94 SER A CA 1
ATOM 738 C C . SER A 1 94 ? 25.75 -4.102 -3.537 1 39.66 94 SER A C 1
ATOM 740 O O . SER A 1 94 ? 26.281 -3.553 -4.504 1 39.66 94 SER A O 1
ATOM 742 N N . SER A 1 95 ? 24.312 -4.41 -3.633 1 47.47 95 SER A N 1
ATOM 743 C CA . SER A 1 95 ? 23.75 -3.402 -4.531 1 47.47 95 SER A CA 1
ATOM 744 C C . SER A 1 95 ? 23.875 -2.004 -3.93 1 47.47 95 SER A C 1
ATOM 746 O O . SER A 1 95 ? 23.656 -1.819 -2.73 1 47.47 95 SER A O 1
ATOM 748 N N . HIS A 1 96 ? 24.5 -1.248 -4.582 1 59.09 96 HIS A N 1
ATOM 749 C CA . HIS A 1 96 ? 24.641 0.2 -4.488 1 59.09 96 HIS A CA 1
ATOM 750 C C . HIS A 1 96 ? 23.312 0.867 -4.188 1 59.09 96 HIS A C 1
ATOM 752 O O . HIS A 1 96 ? 23.25 2.082 -3.986 1 59.09 96 HIS A O 1
ATOM 758 N N . ASP A 1 97 ? 22.188 -0.13 -4.117 1 76.94 97 ASP A N 1
ATOM 759 C CA . ASP A 1 97 ? 20.891 0.512 -3.859 1 76.94 97 ASP A CA 1
ATOM 760 C C . ASP A 1 97 ? 20.547 0.47 -2.373 1 76.94 97 ASP A C 1
ATOM 762 O O . ASP A 1 97 ? 20 -0.519 -1.889 1 76.94 97 ASP A O 1
ATOM 766 N N . GLU A 1 98 ? 20.844 1.424 -1.635 1 85.31 98 GLU A N 1
ATOM 767 C CA . GLU A 1 98 ? 20.672 1.582 -0.194 1 85.31 98 GLU A CA 1
ATOM 768 C C . GLU A 1 98 ? 19.219 1.361 0.217 1 85.31 98 GLU A C 1
ATOM 770 O O . GLU A 1 98 ? 18.938 0.938 1.342 1 85.31 98 GLU A O 1
ATOM 775 N N . HIS A 1 99 ? 18.297 1.465 -0.767 1 94.25 99 HIS A N 1
ATOM 776 C CA . HIS A 1 99 ? 16.891 1.404 -0.396 1 94.25 99 HIS A CA 1
ATOM 777 C C . HIS A 1 99 ? 16.188 0.257 -1.109 1 94.25 99 HIS A C 1
ATOM 779 O O . HIS A 1 99 ? 14.961 0.297 -1.302 1 94.25 99 HIS A O 1
ATOM 785 N N . LEU A 1 100 ? 16.922 -0.812 -1.469 1 95.81 100 LEU A N 1
ATOM 786 C CA . LEU A 1 100 ? 16.406 -1.902 -2.281 1 95.81 100 LEU A CA 1
ATOM 787 C C . LEU A 1 100 ? 15.211 -2.564 -1.597 1 95.81 100 LEU A C 1
ATOM 789 O O . LEU A 1 100 ? 14.141 -2.695 -2.193 1 95.81 100 LEU A O 1
ATOM 793 N N . GLU A 1 101 ? 15.375 -2.912 -0.317 1 97.38 101 GLU A N 1
ATOM 794 C CA . GLU A 1 101 ? 14.328 -3.629 0.398 1 97.38 101 GLU A CA 1
ATOM 795 C C . GLU A 1 101 ? 13.086 -2.756 0.583 1 97.38 101 GLU A C 1
ATOM 797 O O . GLU A 1 101 ? 11.961 -3.25 0.53 1 97.38 101 GLU A O 1
ATOM 802 N N . LEU A 1 102 ? 13.266 -1.444 0.776 1 98.19 102 LEU A N 1
ATOM 803 C CA . LEU A 1 102 ? 12.141 -0.517 0.862 1 98.19 102 LEU A CA 1
ATOM 804 C C . LEU A 1 102 ? 11.398 -0.44 -0.466 1 98.19 102 LEU A C 1
ATOM 806 O O . LEU A 1 102 ? 10.164 -0.466 -0.493 1 98.19 102 LEU A O 1
ATOM 810 N N . ARG A 1 103 ? 12.18 -0.421 -1.521 1 97.62 103 ARG A N 1
ATOM 811 C CA . ARG A 1 103 ? 11.602 -0.359 -2.857 1 97.62 103 ARG A CA 1
ATOM 812 C C . ARG A 1 103 ? 10.812 -1.625 -3.17 1 97.62 103 ARG A C 1
ATOM 814 O O . ARG A 1 103 ? 9.711 -1.556 -3.717 1 97.62 103 ARG A O 1
ATOM 821 N N . LEU A 1 104 ? 11.336 -2.707 -2.787 1 98.44 104 LEU A N 1
ATOM 822 C CA . LEU A 1 104 ? 10.695 -3.99 -3.061 1 98.44 104 LEU A CA 1
ATOM 823 C C . LEU A 1 104 ? 9.414 -4.145 -2.25 1 98.44 104 LEU A C 1
ATOM 825 O O . LEU A 1 104 ? 8.383 -4.57 -2.781 1 98.44 104 LEU A O 1
ATOM 829 N N . LEU A 1 105 ? 9.461 -3.816 -0.976 1 98.75 105 LEU A N 1
ATOM 830 C CA . LEU A 1 105 ? 8.273 -3.914 -0.142 1 98.75 105 LEU A CA 1
ATOM 831 C C . LEU A 1 105 ? 7.176 -2.977 -0.643 1 98.75 105 LEU A C 1
ATOM 833 O O . LEU A 1 105 ? 6 -3.344 -0.667 1 98.75 105 LEU A O 1
ATOM 837 N N . HIS A 1 106 ? 7.574 -1.79 -0.982 1 98.69 106 HIS A N 1
ATOM 838 C CA . HIS A 1 106 ? 6.617 -0.823 -1.509 1 98.69 106 HIS A CA 1
ATOM 839 C C . HIS A 1 106 ? 5.953 -1.341 -2.779 1 98.69 106 HIS A C 1
ATOM 841 O O . HIS A 1 106 ? 4.727 -1.268 -2.92 1 98.69 106 HIS A O 1
ATOM 847 N N . HIS A 1 107 ? 6.734 -1.834 -3.689 1 98.38 107 HIS A N 1
ATOM 848 C CA . HIS A 1 107 ? 6.199 -2.367 -4.938 1 98.38 107 HIS A CA 1
ATOM 849 C C . HIS A 1 107 ? 5.266 -3.545 -4.684 1 98.38 107 HIS A C 1
ATOM 851 O O . HIS A 1 107 ? 4.223 -3.664 -5.328 1 98.38 107 HIS A O 1
ATOM 857 N N . PHE A 1 108 ? 5.695 -4.363 -3.73 1 98.75 108 PHE A N 1
ATOM 858 C CA . PHE A 1 108 ? 4.816 -5.469 -3.361 1 98.75 108 PHE A CA 1
ATOM 859 C C . PHE A 1 108 ? 3.445 -4.949 -2.941 1 98.75 108 PHE A C 1
ATOM 861 O O . PHE A 1 108 ? 2.42 -5.465 -3.389 1 98.75 108 PHE A O 1
ATOM 868 N N . THR A 1 109 ? 3.447 -3.939 -2.164 1 98.56 109 THR A N 1
ATOM 869 C CA . THR A 1 109 ? 2.244 -3.428 -1.518 1 98.56 109 THR A CA 1
ATOM 870 C C . THR A 1 109 ? 1.344 -2.725 -2.529 1 98.56 109 THR A C 1
ATOM 872 O O . THR A 1 109 ? 0.122 -2.895 -2.504 1 98.56 109 THR A O 1
ATOM 875 N N . VAL A 1 110 ? 1.922 -2.045 -3.506 1 97.56 110 VAL A N 1
ATOM 876 C CA . VAL A 1 110 ? 1.096 -1.161 -4.32 1 97.56 110 VAL A CA 1
ATOM 877 C C . VAL A 1 110 ? 0.853 -1.798 -5.688 1 97.56 110 VAL A C 1
ATOM 879 O O . VAL A 1 110 ? -0.049 -1.383 -6.422 1 97.56 110 VAL A O 1
ATOM 882 N N . ALA A 1 111 ? 1.647 -2.793 -6.039 1 97.38 111 ALA A N 1
ATOM 883 C CA . ALA A 1 111 ? 1.535 -3.295 -7.406 1 97.38 111 ALA A CA 1
ATOM 884 C C . ALA A 1 111 ? 1.394 -4.812 -7.422 1 97.38 111 ALA A C 1
ATOM 886 O O . ALA A 1 111 ? 0.391 -5.344 -7.906 1 97.38 111 ALA A O 1
ATOM 887 N N . THR A 1 112 ? 2.295 -5.543 -6.777 1 98 112 THR A N 1
ATOM 888 C CA . THR A 1 112 ? 2.346 -6.996 -6.887 1 98 112 THR A CA 1
ATOM 889 C C . THR A 1 112 ? 1.088 -7.629 -6.297 1 98 112 THR A C 1
ATOM 891 O O . THR A 1 112 ? 0.543 -8.578 -6.859 1 98 112 THR A O 1
ATOM 894 N N . THR A 1 113 ? 0.638 -7.113 -5.172 1 97.06 113 THR A N 1
ATOM 895 C CA . THR A 1 113 ? -0.487 -7.719 -4.469 1 97.06 113 THR A CA 1
ATOM 896 C C . THR A 1 113 ? -1.738 -7.711 -5.344 1 97.06 113 THR A C 1
ATOM 898 O O . THR A 1 113 ? -2.555 -8.633 -5.277 1 97.06 113 THR A O 1
ATOM 901 N N . SER A 1 114 ? -1.856 -6.762 -6.219 1 94.12 114 SER A N 1
ATOM 902 C CA . SER A 1 114 ? -3.043 -6.629 -7.059 1 94.12 114 SER A CA 1
ATOM 903 C C . SER A 1 114 ? -3.053 -7.68 -8.164 1 94.12 114 SER A C 1
ATOM 905 O O . SER A 1 114 ? -4.074 -7.875 -8.828 1 94.12 114 SER A O 1
ATOM 907 N N . THR A 1 115 ? -1.97 -8.359 -8.312 1 93.88 115 THR A N 1
ATOM 908 C CA . THR A 1 115 ? -1.854 -9.344 -9.383 1 93.88 115 THR A CA 1
ATOM 909 C C . THR A 1 115 ? -2.072 -10.758 -8.844 1 93.88 115 THR A C 1
ATOM 911 O O . THR A 1 115 ? -2.113 -11.719 -9.617 1 93.88 115 THR A O 1
ATOM 914 N N . ILE A 1 116 ? -2.174 -10.875 -7.527 1 92.75 116 ILE A N 1
ATOM 915 C CA . ILE A 1 116 ? -2.412 -12.164 -6.898 1 92.75 116 ILE A CA 1
ATOM 916 C C . ILE A 1 116 ? -3.865 -12.578 -7.109 1 92.75 116 ILE A C 1
ATOM 918 O O . ILE A 1 116 ? -4.77 -11.742 -7.059 1 92.75 116 ILE A O 1
ATOM 922 N N . PRO A 1 117 ? -4.137 -13.844 -7.316 1 86.75 117 PRO A N 1
ATOM 923 C CA . PRO A 1 117 ? -5.504 -14.305 -7.582 1 86.75 117 PRO A CA 1
ATOM 924 C C . PRO A 1 117 ? -6.48 -13.914 -6.473 1 86.75 117 PRO A C 1
ATOM 926 O O . PRO A 1 117 ? -6.125 -13.953 -5.293 1 86.75 117 PRO A O 1
ATOM 929 N N . TRP A 1 118 ? -7.621 -13.438 -6.855 1 85 118 TRP A N 1
ATOM 930 C CA . TRP A 1 118 ? -8.781 -13.172 -6.016 1 85 118 TRP A CA 1
ATOM 931 C C . TRP A 1 118 ? -8.641 -11.836 -5.293 1 85 118 TRP A C 1
ATOM 933 O O . TRP A 1 118 ? -9.438 -11.508 -4.414 1 85 118 TRP A O 1
ATOM 943 N N . THR A 1 119 ? -7.715 -11.047 -5.633 1 89.62 119 THR A N 1
ATOM 944 C CA . THR A 1 119 ? -7.508 -9.781 -4.934 1 89.62 119 THR A CA 1
ATOM 945 C C . THR A 1 119 ? -8.484 -8.719 -5.438 1 89.62 119 THR A C 1
ATOM 947 O O . THR A 1 119 ? -8.461 -7.578 -4.965 1 89.62 119 THR A O 1
ATOM 950 N N . HIS A 1 120 ? -9.367 -9.102 -6.422 1 85.5 120 HIS A N 1
ATOM 951 C CA . HIS A 1 120 ? -10.461 -8.211 -6.777 1 85.5 120 HIS A CA 1
ATOM 952 C C . HIS A 1 120 ? -11.484 -8.117 -5.648 1 85.5 120 HIS A C 1
ATOM 954 O O . HIS A 1 120 ? -12.297 -7.184 -5.613 1 85.5 120 HIS A O 1
ATOM 960 N N . VAL A 1 121 ? -11.445 -9.18 -4.805 1 88.44 121 VAL A N 1
ATOM 961 C CA . VAL A 1 121 ? -12.258 -9.141 -3.592 1 88.44 121 VAL A CA 1
ATOM 962 C C . VAL A 1 121 ? -11.578 -8.273 -2.539 1 88.44 121 VAL A C 1
ATOM 964 O O . VAL A 1 121 ? -10.453 -8.562 -2.121 1 88.44 121 VAL A O 1
ATOM 967 N N . PRO A 1 122 ? -12.234 -7.281 -1.986 1 90.69 122 PRO A N 1
ATOM 968 C CA . PRO A 1 122 ? -11.586 -6.266 -1.158 1 90.69 122 PRO A CA 1
ATOM 969 C C . PRO A 1 122 ? -10.938 -6.852 0.097 1 90.69 122 PRO A C 1
ATOM 971 O O . PRO A 1 122 ? -9.82 -6.48 0.451 1 90.69 122 PRO A O 1
ATOM 974 N N . HIS A 1 123 ? -11.617 -7.738 0.775 1 91.62 123 HIS A N 1
ATOM 975 C CA . HIS A 1 123 ? -11.055 -8.258 2.02 1 91.62 123 HIS A CA 1
ATOM 976 C C . HIS A 1 123 ? -9.836 -9.133 1.752 1 91.62 123 HIS A C 1
ATOM 978 O O . HIS A 1 123 ? -8.93 -9.211 2.578 1 91.62 123 HIS A O 1
ATOM 984 N N . ILE A 1 124 ? -9.773 -9.805 0.58 1 92.75 124 ILE A N 1
ATOM 985 C CA . ILE A 1 124 ? -8.617 -10.602 0.196 1 92.75 124 ILE A CA 1
ATOM 986 C C . ILE A 1 124 ? -7.445 -9.672 -0.138 1 92.75 124 ILE A C 1
ATOM 988 O O . ILE A 1 124 ? -6.309 -9.922 0.271 1 92.75 124 ILE A O 1
ATOM 992 N N . LYS A 1 125 ? -7.801 -8.633 -0.849 1 94.56 125 LYS A N 1
ATOM 993 C CA . LYS A 1 125 ? -6.781 -7.633 -1.157 1 94.56 125 LYS A CA 1
ATOM 994 C C . LYS A 1 125 ? -6.176 -7.055 0.118 1 94.56 125 LYS A C 1
ATOM 996 O O . LYS A 1 125 ? -4.957 -6.887 0.213 1 94.56 125 LYS A O 1
ATOM 1001 N N . GLU A 1 126 ? -6.957 -6.793 1.063 1 95.31 126 GLU A N 1
ATOM 1002 C CA . GLU A 1 126 ? -6.504 -6.25 2.342 1 95.31 126 GLU A CA 1
ATOM 1003 C C . GLU A 1 126 ? -5.59 -7.234 3.066 1 95.31 126 GLU A C 1
ATOM 1005 O O . GLU A 1 126 ? -4.609 -6.828 3.693 1 95.31 126 GLU A O 1
ATOM 1010 N N . ARG A 1 127 ? -5.898 -8.484 2.992 1 95.94 127 ARG A N 1
ATOM 1011 C CA . ARG A 1 127 ? -5.047 -9.492 3.619 1 95.94 127 ARG A CA 1
ATOM 1012 C C . ARG A 1 127 ? -3.645 -9.469 3.023 1 95.94 127 ARG A C 1
ATOM 1014 O O . ARG A 1 127 ? -2.654 -9.469 3.756 1 95.94 127 ARG A O 1
ATOM 1021 N N . TRP A 1 128 ? -3.564 -9.367 1.757 1 97.31 128 TRP A N 1
ATOM 1022 C CA . TRP A 1 128 ? -2.271 -9.422 1.081 1 97.31 128 TRP A CA 1
ATOM 1023 C C . TRP A 1 128 ? -1.506 -8.117 1.264 1 97.31 128 TRP A C 1
ATOM 1025 O O . TRP A 1 128 ? -0.282 -8.125 1.412 1 97.31 128 TRP A O 1
ATOM 1035 N N . THR A 1 129 ? -2.223 -6.992 1.292 1 97.81 129 THR A N 1
ATOM 1036 C CA . THR A 1 129 ? -1.573 -5.688 1.274 1 97.81 129 THR A CA 1
ATOM 1037 C C . THR A 1 129 ? -1.22 -5.238 2.689 1 97.81 129 THR A C 1
ATOM 1039 O O . THR A 1 129 ? -0.214 -4.559 2.896 1 97.81 129 THR A O 1
ATOM 1042 N N . VAL A 1 130 ? -2.029 -5.621 3.666 1 97.88 130 VAL A N 1
ATOM 1043 C CA . VAL A 1 130 ? -1.865 -5.105 5.023 1 97.88 130 VAL A CA 1
ATOM 1044 C C . VAL A 1 130 ? -1.342 -6.215 5.934 1 97.88 130 VAL A C 1
ATOM 1046 O O . VAL A 1 130 ? -0.245 -6.102 6.488 1 97.88 130 VAL A O 1
ATOM 1049 N N . ASP A 1 131 ? -1.972 -7.352 6.012 1 97.44 131 ASP A N 1
ATOM 1050 C CA . ASP A 1 131 ? -1.697 -8.375 7.02 1 97.44 131 ASP A CA 1
ATOM 1051 C C . ASP A 1 131 ? -0.433 -9.156 6.676 1 97.44 131 ASP A C 1
ATOM 1053 O O . ASP A 1 131 ? 0.376 -9.461 7.559 1 97.44 131 ASP A O 1
ATOM 1057 N N . VAL A 1 132 ? -0.265 -9.5 5.445 1 98.38 132 VAL A N 1
ATOM 1058 C CA . VAL A 1 132 ? 0.84 -10.359 5.035 1 98.38 132 VAL A CA 1
ATOM 1059 C C . VAL A 1 132 ? 2.168 -9.648 5.289 1 98.38 132 VAL A C 1
ATOM 1061 O O . VAL A 1 132 ? 3.082 -10.219 5.887 1 98.38 132 VAL A O 1
ATOM 1064 N N . PRO A 1 133 ? 2.344 -8.375 4.891 1 98.62 133 PRO A N 1
ATOM 1065 C CA . PRO A 1 133 ? 3.594 -7.703 5.25 1 98.62 133 PRO A CA 1
ATOM 1066 C C . PRO A 1 133 ? 3.805 -7.617 6.762 1 98.62 133 PRO A C 1
ATOM 1068 O O . PRO A 1 133 ? 4.93 -7.789 7.242 1 98.62 133 PRO A O 1
ATOM 1071 N N . ARG A 1 134 ? 2.742 -7.426 7.512 1 97.19 134 ARG A N 1
ATOM 1072 C CA . ARG A 1 134 ? 2.863 -7.375 8.961 1 97.19 134 ARG A CA 1
ATOM 1073 C C . ARG A 1 134 ? 3.361 -8.703 9.516 1 97.19 134 ARG A C 1
ATOM 1075 O O . ARG A 1 134 ? 4.215 -8.734 10.406 1 97.19 134 ARG A O 1
ATOM 1082 N N . LEU A 1 135 ? 2.865 -9.789 8.977 1 97.19 135 LEU A N 1
ATOM 1083 C CA . LEU A 1 135 ? 3.336 -11.117 9.352 1 97.19 135 LEU A CA 1
ATOM 1084 C C . LEU A 1 135 ? 4.797 -11.305 8.961 1 97.19 135 LEU A C 1
ATOM 1086 O O . LEU A 1 135 ? 5.562 -11.938 9.695 1 97.19 135 LEU A O 1
ATOM 1090 N N . ALA A 1 136 ? 5.176 -10.742 7.855 1 98.12 136 ALA A N 1
ATOM 1091 C CA . ALA A 1 136 ? 6.508 -10.93 7.289 1 98.12 136 ALA A CA 1
ATOM 1092 C C . ALA A 1 136 ? 7.574 -10.281 8.172 1 98.12 136 ALA A C 1
ATOM 1094 O O . ALA A 1 136 ? 8.727 -10.727 8.188 1 98.12 136 ALA A O 1
ATOM 1095 N N . PHE A 1 137 ? 7.223 -9.242 8.891 1 96.62 137 PHE A N 1
ATOM 1096 C CA . PHE A 1 137 ? 8.195 -8.523 9.711 1 96.62 137 PHE A CA 1
ATOM 1097 C C . PHE A 1 137 ? 8.648 -9.383 10.883 1 96.62 137 PHE A C 1
ATOM 1099 O O . PHE A 1 137 ? 9.664 -9.086 11.523 1 96.62 137 PHE A O 1
ATOM 1106 N N . THR A 1 138 ? 7.918 -10.469 11.156 1 93.62 138 THR A N 1
ATOM 1107 C CA . THR A 1 138 ? 8.297 -11.352 12.25 1 93.62 138 THR A CA 1
ATOM 1108 C C . THR A 1 138 ? 8.586 -12.758 11.734 1 93.62 138 THR A C 1
ATOM 1110 O O . THR A 1 138 ? 8.727 -13.703 12.523 1 93.62 138 THR A O 1
ATOM 1113 N N . TYR A 1 139 ? 8.562 -13.008 10.508 1 95.88 139 TYR A N 1
ATOM 1114 C CA . TYR A 1 139 ? 8.828 -14.281 9.859 1 95.88 139 TYR A CA 1
ATOM 1115 C C . TYR A 1 139 ? 9.664 -14.094 8.602 1 95.88 139 TYR A C 1
ATOM 1117 O O . TYR A 1 139 ? 9.125 -13.914 7.508 1 95.88 139 TYR A O 1
ATOM 1125 N N . ARG A 1 140 ? 10.891 -14.305 8.672 1 96.06 140 ARG A N 1
ATOM 1126 C CA . ARG A 1 140 ? 11.898 -13.922 7.684 1 96.06 140 ARG A CA 1
ATOM 1127 C C . ARG A 1 140 ? 11.641 -14.609 6.348 1 96.06 140 ARG A C 1
ATOM 1129 O O . ARG A 1 140 ? 11.781 -13.984 5.289 1 96.06 140 ARG A O 1
ATOM 1136 N N . PRO A 1 141 ? 11.273 -15.883 6.273 1 97.75 141 PRO A N 1
ATOM 1137 C CA . PRO A 1 141 ? 11.016 -16.5 4.973 1 97.75 141 PRO A CA 1
ATOM 1138 C C . PRO A 1 141 ? 9.938 -15.781 4.172 1 97.75 141 PRO A C 1
ATOM 1140 O O . PRO A 1 141 ? 10.055 -15.656 2.951 1 97.75 141 PRO A O 1
ATOM 1143 N N . LEU A 1 142 ? 8.93 -15.344 4.891 1 98.56 142 LEU A N 1
ATOM 1144 C CA . LEU A 1 142 ? 7.863 -14.602 4.227 1 98.56 142 LEU A CA 1
ATOM 1145 C C . LEU A 1 142 ? 8.375 -13.266 3.697 1 98.56 142 LEU A C 1
ATOM 1147 O O . LEU A 1 142 ? 8.016 -12.859 2.59 1 98.56 142 LEU A O 1
ATOM 1151 N N . LEU A 1 143 ? 9.203 -12.617 4.473 1 98.62 143 LEU A N 1
ATOM 1152 C CA . LEU A 1 143 ? 9.773 -11.344 4.043 1 98.62 143 LEU A CA 1
ATOM 1153 C C . LEU A 1 143 ? 10.633 -11.531 2.797 1 98.62 143 LEU A C 1
ATOM 1155 O O . LEU A 1 143 ? 10.539 -10.742 1.854 1 98.62 143 LEU A O 1
ATOM 1159 N N . HIS A 1 144 ? 11.406 -12.555 2.791 1 98.62 144 HIS A N 1
ATOM 1160 C CA . HIS A 1 144 ? 12.305 -12.805 1.671 1 98.62 144 HIS A CA 1
ATOM 1161 C C . HIS A 1 144 ? 11.531 -13.188 0.414 1 98.62 144 HIS A C 1
ATOM 1163 O O . HIS A 1 144 ? 11.914 -12.812 -0.696 1 98.62 144 HIS A O 1
ATOM 1169 N N . VAL A 1 145 ? 10.445 -13.945 0.582 1 98.69 145 VAL A N 1
ATOM 1170 C CA . VAL A 1 145 ? 9.688 -14.297 -0.611 1 98.69 145 VAL A CA 1
ATOM 1171 C C . VAL A 1 145 ? 8.945 -13.078 -1.138 1 98.69 145 VAL A C 1
ATOM 1173 O O . VAL A 1 145 ? 8.742 -12.938 -2.348 1 98.69 145 VAL A O 1
ATOM 1176 N N . ILE A 1 146 ? 8.57 -12.148 -0.245 1 98.88 146 ILE A N 1
ATOM 1177 C CA . ILE A 1 146 ? 7.98 -10.883 -0.665 1 98.88 146 ILE A CA 1
ATOM 1178 C C . ILE A 1 146 ? 8.984 -10.109 -1.516 1 98.88 146 ILE A C 1
ATOM 1180 O O . ILE A 1 146 ? 8.641 -9.609 -2.59 1 98.88 146 ILE A O 1
ATOM 1184 N N . PHE A 1 147 ? 10.242 -10.078 -1.048 1 98.75 147 PHE A N 1
ATOM 1185 C CA . PHE A 1 147 ? 11.281 -9.406 -1.813 1 98.75 147 PHE A CA 1
ATOM 1186 C C . PHE A 1 147 ? 11.508 -10.102 -3.15 1 98.75 147 PHE A C 1
ATOM 1188 O O . PHE A 1 147 ? 11.648 -9.445 -4.184 1 98.75 147 PHE A O 1
ATOM 1195 N N . SER A 1 148 ? 11.461 -11.398 -3.123 1 98.62 148 SER A N 1
ATOM 1196 C CA . SER A 1 148 ? 11.703 -12.195 -4.316 1 98.62 148 SER A CA 1
ATOM 1197 C C . SER A 1 148 ? 10.656 -11.938 -5.391 1 98.62 148 SER A C 1
ATOM 1199 O O . SER A 1 148 ? 10.984 -11.516 -6.5 1 98.62 148 SER A O 1
ATOM 1201 N N . ILE A 1 149 ? 9.414 -12.047 -5.039 1 98.62 149 ILE A N 1
ATOM 1202 C CA . ILE A 1 149 ? 8.352 -11.945 -6.027 1 98.62 149 ILE A CA 1
ATOM 1203 C C . ILE A 1 149 ? 8.211 -10.5 -6.504 1 98.62 149 ILE A C 1
ATOM 1205 O O . ILE A 1 149 ? 7.902 -10.25 -7.668 1 98.62 149 ILE A O 1
ATOM 1209 N N . SER A 1 150 ? 8.469 -9.594 -5.582 1 98.56 150 SER A N 1
ATOM 1210 C CA . SER A 1 150 ? 8.453 -8.188 -5.953 1 98.56 150 SER A CA 1
ATOM 1211 C C . SER A 1 150 ? 9.547 -7.867 -6.969 1 98.56 150 SER A C 1
ATOM 1213 O O . SER A 1 150 ? 9.297 -7.164 -7.953 1 98.56 150 SER A O 1
ATOM 1215 N N . ALA A 1 151 ? 10.75 -8.344 -6.727 1 98.44 151 ALA A N 1
ATOM 1216 C CA . ALA A 1 151 ? 11.859 -8.141 -7.652 1 98.44 151 ALA A CA 1
ATOM 1217 C C . ALA A 1 151 ? 11.547 -8.742 -9.023 1 98.44 151 ALA A C 1
ATOM 1219 O O . ALA A 1 151 ? 11.812 -8.125 -10.055 1 98.44 151 ALA A O 1
ATOM 1220 N N . LEU A 1 152 ? 10.945 -9.875 -8.992 1 98.25 152 LEU A N 1
ATOM 1221 C CA . LEU A 1 152 ? 10.586 -10.539 -10.234 1 98.25 152 LEU A CA 1
ATOM 1222 C C . LEU A 1 152 ? 9.531 -9.75 -10.992 1 98.25 152 LEU A C 1
ATOM 1224 O O . LEU A 1 152 ? 9.641 -9.562 -12.211 1 98.25 152 LEU A O 1
ATOM 1228 N N . HIS A 1 153 ? 8.547 -9.336 -10.305 1 98.31 153 HIS A N 1
ATOM 1229 C CA . HIS A 1 153 ? 7.492 -8.531 -10.906 1 98.31 153 HIS A CA 1
ATOM 1230 C C . HIS A 1 153 ? 8.055 -7.258 -11.531 1 98.31 153 HIS A C 1
ATOM 1232 O O . HIS A 1 153 ? 7.699 -6.902 -12.656 1 98.31 153 HIS A O 1
ATOM 1238 N N . MET A 1 154 ? 8.906 -6.625 -10.805 1 97.38 154 MET A N 1
ATOM 1239 C CA . MET A 1 154 ? 9.516 -5.398 -11.305 1 97.38 154 MET A CA 1
ATOM 1240 C C . MET A 1 154 ? 10.359 -5.672 -12.547 1 97.38 154 MET A C 1
ATOM 1242 O O . MET A 1 154 ? 10.305 -4.914 -13.516 1 97.38 154 MET A O 1
ATOM 1246 N N . ALA A 1 155 ? 11.109 -6.68 -12.5 1 96.5 155 ALA A N 1
ATOM 1247 C CA . ALA A 1 155 ? 11.984 -7.031 -13.617 1 96.5 155 ALA A CA 1
ATOM 1248 C C . ALA A 1 155 ? 11.172 -7.328 -14.875 1 96.5 155 ALA A C 1
ATOM 1250 O O . ALA A 1 155 ? 11.602 -7.008 -15.992 1 96.5 155 ALA A O 1
ATOM 1251 N N . LYS A 1 156 ? 9.969 -7.855 -14.695 1 94.31 156 LYS A N 1
ATOM 1252 C CA . LYS A 1 156 ? 9.156 -8.281 -15.828 1 94.31 156 LYS A CA 1
ATOM 1253 C C . LYS A 1 156 ? 8.25 -7.145 -16.312 1 94.31 156 LYS A C 1
ATOM 1255 O O . LYS A 1 156 ? 7.863 -7.105 -17.484 1 94.31 156 LYS A O 1
ATOM 1260 N N . SER A 1 157 ? 7.906 -6.27 -15.445 1 92.12 157 SER A N 1
ATOM 1261 C CA . SER A 1 157 ? 6.906 -5.254 -15.773 1 92.12 157 SER A CA 1
ATOM 1262 C C . SER A 1 157 ? 7.562 -3.939 -16.172 1 92.12 157 SER A C 1
ATOM 1264 O O . SER A 1 157 ? 6.949 -3.113 -16.844 1 92.12 157 SER A O 1
ATOM 1266 N N . GLU A 1 158 ? 8.703 -3.715 -15.695 1 88.62 158 GLU A N 1
ATOM 1267 C CA . GLU A 1 158 ? 9.367 -2.438 -15.945 1 88.62 158 GLU A CA 1
ATOM 1268 C C . GLU A 1 158 ? 10.609 -2.619 -16.812 1 88.62 158 GLU A C 1
ATOM 1270 O O . GLU A 1 158 ? 11.523 -3.357 -16.453 1 88.62 158 GLU A O 1
ATOM 1275 N N . PRO A 1 159 ? 10.633 -1.898 -17.812 1 88.81 159 PRO A N 1
ATOM 1276 C CA . PRO A 1 159 ? 11.82 -2.002 -18.672 1 88.81 159 PRO A CA 1
ATOM 1277 C C . PRO A 1 159 ? 13.094 -1.522 -17.984 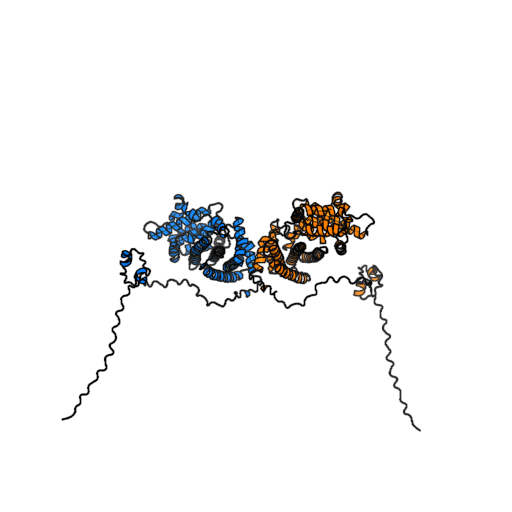1 88.81 159 PRO A C 1
ATOM 1279 O O . PRO A 1 159 ? 13.047 -0.587 -17.172 1 88.81 159 PRO A O 1
ATOM 1282 N N . GLY A 1 160 ? 14.18 -2.146 -18.188 1 89.38 160 GLY A N 1
ATOM 1283 C CA . GLY A 1 160 ? 15.469 -1.711 -17.688 1 89.38 160 GLY A CA 1
ATOM 1284 C C . GLY A 1 160 ? 15.781 -2.254 -16.297 1 89.38 160 GLY A C 1
ATOM 1285 O O . GLY A 1 160 ? 16.797 -1.894 -15.703 1 89.38 160 GLY A O 1
ATOM 1286 N N . GLN A 1 161 ? 14.945 -3.086 -15.828 1 92.38 161 GLN A N 1
ATOM 1287 C CA . GLN A 1 161 ? 15.156 -3.594 -14.477 1 92.38 161 GLN A CA 1
ATOM 1288 C C . GLN A 1 161 ? 15.586 -5.059 -14.5 1 92.38 161 GLN A C 1
ATOM 1290 O O . GLN A 1 161 ? 15.227 -5.828 -13.602 1 92.38 161 GLN A O 1
ATOM 1295 N N . SER A 1 162 ? 16.312 -5.473 -15.445 1 91.56 162 SER A N 1
ATOM 1296 C CA . SER A 1 162 ? 16.703 -6.867 -15.594 1 91.56 162 SER A CA 1
ATOM 1297 C C . SER A 1 162 ? 17.688 -7.285 -14.508 1 91.56 162 SER A C 1
ATOM 1299 O O . SER A 1 162 ? 17.828 -8.469 -14.211 1 91.56 162 SER A O 1
ATOM 1301 N N . HIS A 1 163 ? 18.328 -6.285 -13.961 1 92.69 163 HIS A N 1
ATOM 1302 C CA . HIS A 1 163 ? 19.281 -6.574 -12.891 1 92.69 163 HIS A CA 1
ATOM 1303 C C . HIS A 1 163 ? 18.578 -7.141 -11.664 1 92.69 163 HIS A C 1
ATOM 1305 O O . HIS A 1 163 ? 19.203 -7.801 -10.836 1 92.69 163 HIS A O 1
ATOM 1311 N N . LEU A 1 164 ? 17.312 -6.922 -11.562 1 96.5 164 LEU A N 1
ATOM 1312 C CA . LEU A 1 164 ? 16.531 -7.379 -10.414 1 96.5 164 LEU A CA 1
ATOM 1313 C C . LEU A 1 164 ? 16.312 -8.891 -10.469 1 96.5 164 LEU A C 1
ATOM 1315 O O . LEU A 1 164 ? 15.922 -9.5 -9.477 1 96.5 164 LEU A O 1
ATOM 1319 N N . LEU A 1 165 ? 16.625 -9.531 -11.594 1 96.31 165 LEU A N 1
ATOM 1320 C CA . LEU A 1 165 ? 16.516 -10.984 -11.695 1 96.31 165 LEU A CA 1
ATOM 1321 C C . LEU A 1 165 ? 17.516 -11.672 -10.789 1 96.31 165 LEU A C 1
ATOM 1323 O O . LEU A 1 165 ? 17.234 -12.719 -10.203 1 96.31 165 LEU A O 1
ATOM 1327 N N . GLY A 1 166 ? 18.703 -11.078 -10.766 1 95.88 166 GLY A N 1
ATOM 1328 C CA . GLY A 1 166 ? 19.688 -11.602 -9.82 1 95.88 166 GLY A CA 1
ATOM 1329 C C . GLY A 1 166 ? 19.25 -11.477 -8.375 1 95.88 166 GLY A C 1
ATOM 1330 O O . GLY A 1 166 ? 19.438 -12.414 -7.59 1 95.88 166 GLY A O 1
ATOM 1331 N N . ILE A 1 167 ? 18.609 -10.383 -8.031 1 97.31 167 ILE A N 1
ATOM 1332 C CA . ILE A 1 167 ? 18.094 -10.125 -6.691 1 97.31 167 ILE A CA 1
ATOM 1333 C C . ILE A 1 167 ? 16.969 -11.117 -6.379 1 97.31 167 ILE A C 1
ATOM 1335 O O . ILE A 1 167 ? 16.906 -11.664 -5.277 1 97.31 167 ILE A O 1
ATOM 1339 N N . HIS A 1 168 ? 16.141 -11.312 -7.359 1 98.12 168 HIS A N 1
ATOM 1340 C CA . HIS A 1 168 ? 15.062 -12.297 -7.227 1 98.12 168 HIS A CA 1
ATOM 1341 C C . HIS A 1 168 ? 15.617 -13.664 -6.84 1 98.12 168 HIS A C 1
ATOM 1343 O O . HIS A 1 168 ? 15.125 -14.289 -5.895 1 98.12 168 HIS A O 1
ATOM 1349 N N . ARG A 1 169 ? 16.594 -14.086 -7.543 1 96.94 169 ARG A N 1
ATOM 1350 C CA . ARG A 1 169 ? 17.172 -15.406 -7.312 1 96.94 169 ARG A CA 1
ATOM 1351 C C . ARG A 1 169 ? 17.75 -15.523 -5.906 1 96.94 169 ARG A C 1
ATOM 1353 O O . ARG A 1 169 ? 17.562 -16.531 -5.23 1 96.94 169 ARG A O 1
ATOM 1360 N N . GLU A 1 170 ? 18.391 -14.516 -5.512 1 97.25 170 GLU A N 1
ATOM 1361 C CA . GLU A 1 170 ? 19.016 -14.516 -4.191 1 97.25 170 GLU A CA 1
ATOM 1362 C C . GLU A 1 170 ? 17.969 -14.617 -3.086 1 97.25 170 GLU A C 1
ATOM 1364 O O . GLU A 1 170 ? 18.062 -15.477 -2.209 1 97.25 170 GLU A O 1
ATOM 1369 N N . TYR A 1 171 ? 17.031 -13.766 -3.139 1 98.06 171 TYR A N 1
ATOM 1370 C CA . TYR A 1 171 ? 15.984 -13.773 -2.115 1 98.06 171 TYR A CA 1
ATOM 1371 C C . TYR A 1 171 ? 15.156 -15.047 -2.184 1 98.06 171 TYR A C 1
ATOM 1373 O O . TYR A 1 171 ? 14.719 -15.57 -1.154 1 98.06 171 TYR A O 1
ATOM 1381 N N . PHE A 1 172 ? 14.93 -15.523 -3.377 1 97.44 172 PHE A N 1
ATOM 1382 C CA . PHE A 1 172 ? 14.141 -16.734 -3.555 1 97.44 172 PHE A CA 1
ATOM 1383 C C . PHE A 1 172 ? 14.828 -17.938 -2.891 1 97.44 172 PHE A C 1
ATOM 1385 O O . PHE A 1 172 ? 14.195 -18.688 -2.148 1 97.44 172 PHE A O 1
ATOM 1392 N N . GLU A 1 173 ? 16.047 -18.078 -3.176 1 96.69 173 GLU A N 1
ATOM 1393 C CA . GLU A 1 173 ? 16.812 -19.172 -2.605 1 96.69 173 GLU A CA 1
ATOM 1394 C C . GLU A 1 173 ? 16.859 -19.094 -1.082 1 96.69 173 GLU A C 1
ATOM 1396 O O . GLU A 1 173 ? 16.719 -20.109 -0.397 1 96.69 173 GLU A O 1
ATOM 1401 N N . GLU A 1 174 ? 17.016 -17.938 -0.602 1 97.12 174 GLU A N 1
ATOM 1402 C CA . GLU A 1 174 ? 17.031 -17.75 0.845 1 97.12 174 GLU A CA 1
ATOM 1403 C C . GLU A 1 174 ? 15.672 -18.078 1.456 1 97.12 174 GLU A C 1
ATOM 1405 O O . GLU A 1 174 ? 15.602 -18.734 2.492 1 97.12 174 GLU A O 1
ATOM 1410 N N . ALA A 1 175 ? 14.656 -17.594 0.822 1 97.38 175 ALA A N 1
ATOM 1411 C CA . ALA A 1 175 ? 13.305 -17.859 1.307 1 97.38 175 ALA A CA 1
ATOM 1412 C C . ALA A 1 175 ? 13.008 -19.359 1.344 1 97.38 175 ALA A C 1
ATOM 1414 O O . ALA A 1 175 ? 12.477 -19.859 2.33 1 97.38 175 ALA A O 1
ATOM 1415 N N . LEU A 1 176 ? 13.375 -20.016 0.302 1 95 176 LEU A N 1
ATOM 1416 C CA . LEU A 1 176 ? 13.141 -21.453 0.208 1 95 176 LEU A CA 1
ATOM 1417 C C . LEU A 1 176 ? 13.898 -22.203 1.302 1 95 176 LEU A C 1
ATOM 1419 O O . LEU A 1 176 ? 13.328 -23.078 1.976 1 95 176 LEU A O 1
ATOM 1423 N N . ARG A 1 177 ? 15.133 -21.859 1.463 1 95.38 177 ARG A N 1
ATOM 1424 C CA . ARG A 1 177 ? 15.969 -22.5 2.471 1 95.38 177 ARG A CA 1
ATOM 1425 C C . ARG A 1 177 ? 15.406 -22.281 3.871 1 95.38 177 ARG A C 1
ATOM 1427 O O . ARG A 1 177 ? 15.242 -23.234 4.637 1 95.38 177 ARG A O 1
ATOM 1434 N N . GLU A 1 178 ? 15.07 -21.078 4.156 1 95.75 178 GLU A N 1
ATOM 1435 C CA . GLU A 1 178 ? 14.57 -20.719 5.48 1 95.75 178 GLU A CA 1
ATOM 1436 C C . GLU A 1 178 ? 13.195 -21.328 5.734 1 95.75 178 GLU A C 1
ATOM 1438 O O . GLU A 1 178 ? 12.914 -21.781 6.848 1 95.75 178 GLU A O 1
ATOM 1443 N N . HIS A 1 179 ? 12.383 -21.312 4.758 1 95 179 HIS A N 1
ATOM 1444 C CA . HIS A 1 179 ? 11.039 -21.859 4.883 1 95 179 HIS A CA 1
ATOM 1445 C C . HIS A 1 179 ? 11.07 -23.359 5.117 1 95 179 HIS A C 1
ATOM 1447 O O . HIS A 1 179 ? 10.328 -23.891 5.953 1 95 179 HIS A O 1
ATOM 1453 N N . ARG A 1 180 ? 11.906 -24.031 4.418 1 92.5 180 ARG A N 1
ATOM 1454 C CA . ARG A 1 180 ? 12.062 -25.469 4.574 1 92.5 180 ARG A CA 1
ATOM 1455 C C . ARG A 1 180 ? 12.453 -25.828 6.004 1 92.5 180 ARG A C 1
ATOM 1457 O O . ARG A 1 180 ? 11.906 -26.766 6.59 1 92.5 180 ARG A O 1
ATOM 1464 N N . LEU A 1 181 ? 13.328 -25.062 6.551 1 92.62 181 LEU A N 1
ATOM 1465 C CA . LEU A 1 181 ? 13.789 -25.281 7.918 1 92.62 181 LEU A CA 1
ATOM 1466 C C . LEU A 1 181 ? 12.672 -24.984 8.914 1 92.62 181 LEU A C 1
ATOM 1468 O O . LEU A 1 181 ? 12.469 -25.734 9.867 1 92.62 181 LEU A O 1
ATOM 1472 N N . SER A 1 182 ? 11.945 -23.969 8.672 1 92.81 182 SER A N 1
ATOM 1473 C CA . SER A 1 182 ? 10.93 -23.516 9.617 1 92.81 182 SER A CA 1
ATOM 1474 C C . SER A 1 182 ? 9.734 -24.453 9.641 1 92.81 182 SER A C 1
ATOM 1476 O O . SER A 1 182 ? 9.117 -24.656 10.688 1 92.81 182 SER A O 1
ATOM 1478 N N . VAL A 1 183 ? 9.391 -25.047 8.555 1 91.44 183 VAL A N 1
ATOM 1479 C CA . VAL A 1 183 ? 8.172 -25.828 8.43 1 91.44 183 VAL A CA 1
ATOM 1480 C C . VAL A 1 183 ? 8.367 -27.188 9.094 1 91.44 183 VAL A C 1
ATOM 1482 O O . VAL A 1 183 ? 7.395 -27.906 9.367 1 91.44 183 VAL A O 1
ATOM 1485 N N . GLN A 1 184 ? 9.578 -27.531 9.312 1 89.12 184 GLN A N 1
ATOM 1486 C CA . GLN A 1 184 ? 9.844 -28.781 10.039 1 89.12 184 GLN A CA 1
ATOM 1487 C C . GLN A 1 184 ? 9.297 -28.703 11.461 1 89.12 184 GLN A C 1
ATOM 1489 O O . GLN A 1 184 ? 8.953 -29.734 12.047 1 89.12 184 GLN A O 1
ATOM 1494 N N . GLY A 1 185 ? 9.141 -27.562 12.023 1 88.69 185 GLY A N 1
ATOM 1495 C CA . GLY A 1 185 ? 8.594 -27.344 13.359 1 88.69 185 GLY A CA 1
ATOM 1496 C C . GLY A 1 185 ? 7.594 -26.203 13.406 1 88.69 185 GLY A C 1
ATOM 1497 O O . GLY A 1 185 ? 7.797 -25.219 14.125 1 88.69 185 GLY A O 1
ATOM 1498 N N . ILE A 1 186 ? 6.496 -26.469 12.688 1 91.31 186 ILE A N 1
ATOM 1499 C CA . ILE A 1 186 ? 5.512 -25.391 12.594 1 91.31 186 ILE A CA 1
ATOM 1500 C C . ILE A 1 186 ? 4.828 -25.203 13.953 1 91.31 186 ILE A C 1
ATOM 1502 O O . ILE A 1 186 ? 4.395 -26.172 14.57 1 91.31 186 ILE A O 1
ATOM 1506 N N . THR A 1 187 ? 4.914 -24.062 14.438 1 91.62 187 THR A N 1
ATOM 1507 C CA . THR A 1 187 ? 4.223 -23.688 15.664 1 91.62 187 THR A CA 1
ATOM 1508 C C . THR A 1 187 ? 3.031 -22.781 15.359 1 91.62 187 THR A C 1
ATOM 1510 O O . THR A 1 187 ? 2.848 -22.344 14.219 1 91.62 187 THR A O 1
ATOM 1513 N N . ARG A 1 188 ? 2.271 -22.562 16.359 1 91.88 188 ARG A N 1
ATOM 1514 C CA . ARG A 1 188 ? 1.074 -21.734 16.234 1 91.88 188 ARG A CA 1
ATOM 1515 C C . ARG A 1 188 ? 1.43 -20.328 15.789 1 91.88 188 ARG A C 1
ATOM 1517 O O . ARG A 1 188 ? 0.678 -19.688 15.039 1 91.88 188 ARG A O 1
ATOM 1524 N N . ASP A 1 189 ? 2.551 -19.859 16.125 1 91.38 189 ASP A N 1
ATOM 1525 C CA . ASP A 1 189 ? 2.939 -18.469 15.891 1 91.38 189 ASP A CA 1
ATOM 1526 C C . ASP A 1 189 ? 3.355 -18.25 14.438 1 91.38 189 ASP A C 1
ATOM 1528 O O . ASP A 1 189 ? 3.271 -17.141 13.93 1 91.38 189 ASP A O 1
ATOM 1532 N N . ILE A 1 190 ? 3.773 -19.312 13.797 1 94.44 190 ILE A N 1
ATOM 1533 C CA . ILE A 1 190 ? 4.316 -19.062 12.469 1 94.44 190 ILE A CA 1
ATOM 1534 C C . ILE A 1 190 ? 3.416 -19.719 11.422 1 94.44 190 ILE A C 1
ATOM 1536 O O . ILE A 1 190 ? 3.613 -19.531 10.219 1 94.44 190 ILE A O 1
ATOM 1540 N N . ALA A 1 191 ? 2.393 -20.469 11.836 1 96 191 ALA A N 1
ATOM 1541 C CA . ALA A 1 191 ? 1.565 -21.25 10.93 1 96 191 ALA A CA 1
ATOM 1542 C C . ALA A 1 191 ? 0.916 -20.375 9.867 1 96 191 ALA A C 1
ATOM 1544 O O . ALA A 1 191 ? 0.947 -20.688 8.672 1 96 191 ALA A O 1
ATOM 1545 N N . ASP A 1 192 ? 0.403 -19.297 10.289 1 95.69 192 ASP A N 1
ATOM 1546 C CA . ASP A 1 192 ? -0.252 -18.344 9.391 1 95.69 192 ASP A CA 1
ATOM 1547 C C . ASP A 1 192 ? 0.721 -17.828 8.336 1 95.69 192 ASP A C 1
ATOM 1549 O O . ASP A 1 192 ? 0.445 -17.906 7.137 1 95.69 192 ASP A O 1
ATOM 1553 N N . ALA A 1 193 ? 1.863 -17.406 8.789 1 97.06 193 ALA A N 1
ATOM 1554 C CA . ALA A 1 193 ? 2.896 -16.859 7.91 1 97.06 193 ALA A CA 1
ATOM 1555 C C . ALA A 1 193 ? 3.439 -17.922 6.969 1 97.06 193 ALA A C 1
ATOM 1557 O O . ALA A 1 193 ? 3.742 -17.641 5.809 1 97.06 193 ALA A O 1
ATOM 1558 N N . ALA A 1 194 ? 3.529 -19.094 7.438 1 97.25 194 ALA A N 1
ATOM 1559 C CA . ALA A 1 194 ? 4.035 -20.203 6.633 1 97.25 194 ALA A CA 1
ATOM 1560 C C . ALA A 1 194 ? 3.111 -20.5 5.457 1 97.25 194 ALA A C 1
ATOM 1562 O O . ALA A 1 194 ? 3.576 -20.766 4.344 1 97.25 194 ALA A O 1
ATOM 1563 N N . CYS A 1 195 ? 1.881 -20.406 5.699 1 96.56 195 CYS A N 1
ATOM 1564 C CA . CYS A 1 195 ? 0.913 -20.641 4.633 1 96.56 195 CYS A CA 1
ATOM 1565 C C . CYS A 1 195 ? 1.05 -19.594 3.539 1 96.56 195 CYS A C 1
ATOM 1567 O O . CYS A 1 195 ? 1.121 -19.922 2.355 1 96.56 195 CYS A O 1
ATOM 1569 N N . PHE A 1 196 ? 1.132 -18.359 3.926 1 97.44 196 PHE A N 1
ATOM 1570 C CA . PHE A 1 196 ? 1.261 -17.281 2.951 1 97.44 196 PHE A CA 1
ATOM 1571 C C . PHE A 1 196 ? 2.588 -17.391 2.207 1 97.44 196 PHE A C 1
ATOM 1573 O O . PHE A 1 196 ? 2.662 -17.078 1.016 1 97.44 196 PHE A O 1
ATOM 1580 N N . THR A 1 197 ? 3.625 -17.781 2.92 1 98 197 THR A N 1
ATOM 1581 C CA . THR A 1 197 ? 4.922 -18 2.287 1 98 197 THR A CA 1
ATOM 1582 C C . THR A 1 197 ? 4.82 -19.047 1.183 1 98 197 THR A C 1
ATOM 1584 O O . THR A 1 197 ? 5.332 -18.844 0.081 1 98 197 THR A O 1
ATOM 1587 N N . THR A 1 198 ? 4.145 -20.078 1.507 1 96.19 198 THR A N 1
ATOM 1588 C CA . THR A 1 198 ? 3.982 -21.156 0.549 1 96.19 198 THR A CA 1
ATOM 1589 C C . THR A 1 198 ? 3.234 -20.688 -0.691 1 96.19 198 THR A C 1
ATOM 1591 O O . THR A 1 198 ? 3.648 -20.969 -1.818 1 96.19 198 THR A O 1
ATOM 1594 N N . VAL A 1 199 ? 2.188 -19.953 -0.499 1 95.38 199 VAL A N 1
ATOM 1595 C CA . VAL A 1 199 ? 1.402 -19.453 -1.616 1 95.38 199 VAL A CA 1
ATOM 1596 C C . VAL A 1 199 ? 2.285 -18.578 -2.514 1 95.38 199 VAL A C 1
ATOM 1598 O O . VAL A 1 199 ? 2.295 -18.75 -3.736 1 95.38 199 VAL A O 1
ATOM 1601 N N . LEU A 1 200 ? 3.029 -17.688 -1.939 1 97.5 200 LEU A N 1
ATOM 1602 C CA . LEU A 1 200 ? 3.867 -16.781 -2.715 1 97.5 200 LEU A CA 1
ATOM 1603 C C . LEU A 1 200 ? 4.98 -17.531 -3.424 1 97.5 200 LEU A C 1
ATOM 1605 O O . LEU A 1 200 ? 5.352 -17.203 -4.551 1 97.5 200 LEU A O 1
ATOM 1609 N N . LEU A 1 201 ? 5.539 -18.531 -2.766 1 96.75 201 LEU A N 1
ATOM 1610 C CA . LEU A 1 201 ? 6.57 -19.344 -3.393 1 96.75 201 LEU A CA 1
ATOM 1611 C C . LEU A 1 201 ? 6.023 -20.047 -4.633 1 96.75 201 LEU A C 1
ATOM 1613 O O . LEU A 1 201 ? 6.695 -20.109 -5.664 1 96.75 201 LEU A O 1
ATOM 1617 N N . LEU A 1 202 ? 4.844 -20.547 -4.496 1 95.25 202 LEU A N 1
ATOM 1618 C CA . LEU A 1 202 ? 4.234 -21.25 -5.617 1 95.25 202 LEU A CA 1
ATOM 1619 C C . LEU A 1 202 ? 4.008 -20.328 -6.797 1 95.25 202 LEU A C 1
ATOM 1621 O O . LEU A 1 202 ? 4.297 -20.672 -7.941 1 95.25 202 LEU A O 1
ATOM 1625 N N . ILE A 1 203 ? 3.521 -19.125 -6.574 1 95.88 203 ILE A N 1
ATOM 1626 C CA . ILE A 1 203 ? 3.318 -18.156 -7.633 1 95.88 203 ILE A CA 1
ATOM 1627 C C . ILE A 1 203 ? 4.664 -17.75 -8.234 1 95.88 203 ILE A C 1
ATOM 1629 O O . ILE A 1 203 ? 4.793 -17.625 -9.461 1 95.88 203 ILE A O 1
ATOM 1633 N N . ASP A 1 204 ? 5.586 -17.578 -7.352 1 96.75 204 ASP A N 1
ATOM 1634 C CA . ASP A 1 204 ? 6.926 -17.172 -7.766 1 96.75 204 ASP A CA 1
ATOM 1635 C C . ASP A 1 204 ? 7.547 -18.203 -8.703 1 96.75 204 ASP A C 1
ATOM 1637 O O . ASP A 1 204 ? 8.07 -17.859 -9.766 1 96.75 204 ASP A O 1
ATOM 1641 N N . VAL A 1 205 ? 7.484 -19.453 -8.383 1 95.62 205 VAL A N 1
ATOM 1642 C CA . VAL A 1 205 ? 8.062 -20.516 -9.188 1 95.62 205 VAL A CA 1
ATOM 1643 C C . VAL A 1 205 ? 7.316 -20.625 -10.516 1 95.62 205 VAL A C 1
ATOM 1645 O O . VAL A 1 205 ? 7.934 -20.781 -11.57 1 95.62 205 VAL A O 1
ATOM 1648 N N . PHE A 1 206 ? 6.02 -20.562 -10.469 1 96.19 206 PHE A N 1
ATOM 1649 C CA . PHE A 1 206 ? 5.254 -20.625 -11.711 1 96.19 206 PHE A CA 1
ATOM 1650 C C . PHE A 1 206 ? 5.664 -19.5 -12.656 1 96.19 206 PHE A C 1
ATOM 1652 O O . PHE A 1 206 ? 5.77 -19.719 -13.867 1 96.19 206 PHE A O 1
ATOM 1659 N N . ALA A 1 207 ? 5.914 -18.359 -12.117 1 96.12 207 ALA A N 1
ATOM 1660 C CA . ALA A 1 207 ? 6.266 -17.188 -12.914 1 96.12 207 ALA A CA 1
ATOM 1661 C C . ALA A 1 207 ? 7.586 -17.406 -13.641 1 96.12 207 ALA A C 1
ATOM 1663 O O . ALA A 1 207 ? 7.824 -16.812 -14.703 1 96.12 207 ALA A O 1
ATOM 1664 N N . THR A 1 208 ? 8.438 -18.203 -13.141 1 94.81 208 THR A N 1
ATOM 1665 C CA . THR A 1 208 ? 9.75 -18.406 -13.734 1 94.81 208 THR A CA 1
ATOM 1666 C C . THR A 1 208 ? 9.688 -19.453 -14.844 1 94.81 208 THR A C 1
ATOM 1668 O O . THR A 1 208 ? 10.633 -19.594 -15.625 1 94.81 208 THR A O 1
ATOM 1671 N N . LEU A 1 209 ? 8.578 -20.188 -14.969 1 94.75 209 LEU A N 1
ATOM 1672 C CA . LEU A 1 209 ? 8.445 -21.25 -15.961 1 94.75 209 LEU A CA 1
ATOM 1673 C C . LEU A 1 209 ? 8.555 -20.672 -17.375 1 94.75 209 LEU A C 1
ATOM 1675 O O . LEU A 1 209 ? 9.031 -21.359 -18.281 1 94.75 209 LEU A O 1
ATOM 1679 N N . GLN A 1 210 ? 8.125 -19.469 -17.562 1 92.19 210 GLN A N 1
ATOM 1680 C CA . GLN A 1 210 ? 8.07 -18.875 -18.891 1 92.19 210 GLN A CA 1
ATOM 1681 C C . GLN A 1 210 ? 9.469 -18.578 -19.406 1 92.19 210 GLN A C 1
ATOM 1683 O O . GLN A 1 210 ? 9.664 -18.391 -20.609 1 92.19 210 GLN A O 1
ATOM 1688 N N . ASP A 1 211 ? 10.445 -18.625 -18.516 1 91.44 211 ASP A N 1
ATOM 1689 C CA . ASP A 1 211 ? 11.797 -18.25 -18.938 1 91.44 211 ASP A CA 1
ATOM 1690 C C . ASP A 1 211 ? 12.703 -19.469 -19.016 1 91.44 211 ASP A C 1
ATOM 1692 O O . ASP A 1 211 ? 13.875 -19.359 -19.375 1 91.44 211 ASP A O 1
ATOM 1696 N N . ARG A 1 212 ? 12.164 -20.609 -18.75 1 91.56 212 ARG A N 1
ATOM 1697 C CA . ARG A 1 212 ? 13.008 -21.812 -18.719 1 91.56 212 ARG A CA 1
ATOM 1698 C C . ARG A 1 212 ? 13.305 -22.297 -20.141 1 91.56 212 ARG A C 1
ATOM 1700 O O . ARG A 1 212 ? 12.5 -22.078 -21.047 1 91.56 212 ARG A O 1
ATOM 1707 N N . PRO A 1 213 ? 14.43 -22.922 -20.344 1 92.88 213 PRO A N 1
ATOM 1708 C CA . PRO A 1 213 ? 14.719 -23.531 -21.656 1 92.88 213 PRO A CA 1
ATOM 1709 C C . PRO A 1 213 ? 13.836 -24.734 -21.953 1 92.88 213 PRO A C 1
ATOM 1711 O O . PRO A 1 213 ? 13.539 -25.516 -21.047 1 92.88 213 PRO A O 1
ATOM 1714 N N . LEU A 1 214 ? 13.414 -24.859 -23.219 1 93.44 214 LEU A N 1
ATOM 1715 C CA . LEU A 1 214 ? 12.469 -25.922 -23.547 1 93.44 214 LEU A CA 1
ATOM 1716 C C . LEU A 1 214 ? 13.055 -26.875 -24.594 1 93.44 214 LEU A C 1
ATOM 1718 O O . LEU A 1 214 ? 12.367 -27.766 -25.078 1 93.44 214 LEU A O 1
ATOM 1722 N N . GLN A 1 215 ? 14.305 -26.75 -25.031 1 90.44 215 GLN A N 1
ATOM 1723 C CA . GLN A 1 215 ? 14.969 -27.625 -25.984 1 90.44 215 GLN A CA 1
ATOM 1724 C C . GLN A 1 215 ? 16.234 -28.25 -25.391 1 90.44 215 GLN A C 1
ATOM 1726 O O . GLN A 1 215 ? 17.25 -27.562 -25.219 1 90.44 215 GLN A O 1
ATOM 1731 N N . PRO A 1 216 ? 16.281 -29.469 -24.938 1 92.69 216 PRO A N 1
ATOM 1732 C CA . PRO A 1 216 ? 15.18 -30.422 -25.109 1 92.69 216 PRO A CA 1
ATOM 1733 C C . PRO A 1 216 ? 14.023 -30.172 -24.156 1 92.69 216 PRO A C 1
ATOM 1735 O O . PRO A 1 216 ? 14.211 -29.531 -23.109 1 92.69 216 PRO A O 1
ATOM 1738 N N . TYR A 1 217 ? 12.836 -30.594 -24.516 1 95.12 217 TYR A N 1
ATOM 1739 C CA . TYR A 1 217 ? 11.672 -30.297 -23.688 1 95.12 217 TYR A CA 1
ATOM 1740 C C . TYR A 1 217 ? 11.688 -31.125 -22.406 1 95.12 217 TYR A C 1
ATOM 1742 O O . TYR A 1 217 ? 11.898 -32.344 -22.453 1 95.12 217 TYR A O 1
ATOM 1750 N N . GLU A 1 218 ? 11.531 -30.453 -21.344 1 95.38 218 GLU A N 1
ATOM 1751 C CA . GLU A 1 218 ? 11.297 -31.047 -20.031 1 95.38 218 GLU A CA 1
ATOM 1752 C C . 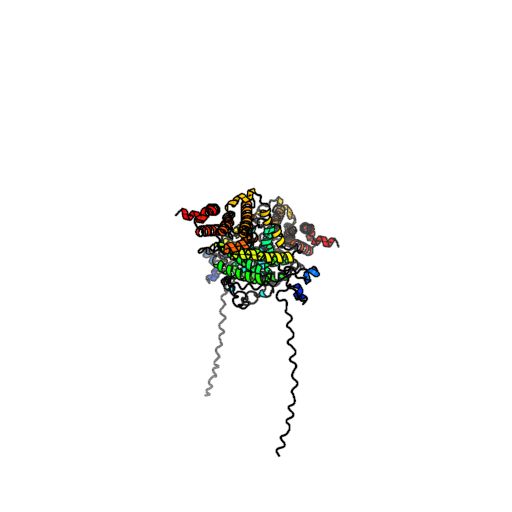GLU A 1 218 ? 10.039 -30.469 -19.375 1 95.38 218 GLU A C 1
ATOM 1754 O O . GLU A 1 218 ? 9.875 -29.25 -19.312 1 95.38 218 GLU A O 1
ATOM 1759 N N . PRO A 1 219 ? 9.102 -31.391 -19.016 1 96.38 219 PRO A N 1
ATOM 1760 C CA . PRO A 1 219 ? 7.941 -30.875 -18.281 1 96.38 219 PRO A CA 1
ATOM 1761 C C . PRO A 1 219 ? 8.328 -30.094 -17.031 1 96.38 219 PRO A C 1
ATOM 1763 O O . PRO A 1 219 ? 9.461 -30.203 -16.562 1 96.38 219 PRO A O 1
ATOM 1766 N N . PRO A 1 220 ? 7.469 -29.203 -16.594 1 95.69 220 PRO A N 1
ATOM 1767 C CA . PRO A 1 220 ? 7.781 -28.406 -15.406 1 95.69 220 PRO A CA 1
ATOM 1768 C C . PRO A 1 220 ? 7.684 -29.203 -14.109 1 95.69 220 PRO A C 1
ATOM 1770 O O . PRO A 1 220 ? 6.902 -28.859 -13.219 1 95.69 220 PRO A O 1
ATOM 1773 N N . LEU A 1 221 ? 8.547 -30.156 -13.938 1 94.12 221 LEU A N 1
ATOM 1774 C CA . LEU A 1 221 ? 8.492 -31.125 -12.852 1 94.12 221 LEU A CA 1
ATOM 1775 C C . LEU A 1 221 ? 8.844 -30.484 -11.523 1 94.12 221 LEU A C 1
ATOM 1777 O O . LEU A 1 221 ? 8.281 -30.828 -10.484 1 94.12 221 LEU A O 1
ATOM 1781 N N . GLU A 1 222 ? 9.742 -29.547 -11.57 1 89.5 222 GLU A N 1
ATOM 1782 C CA . GLU A 1 222 ? 10.125 -28.859 -10.344 1 89.5 222 GLU A CA 1
ATOM 1783 C C . GLU A 1 222 ? 8.945 -28.141 -9.719 1 89.5 222 GLU A C 1
ATOM 1785 O O . GLU A 1 222 ? 8.719 -28.219 -8.508 1 89.5 222 GLU A O 1
ATOM 1790 N N . TRP A 1 223 ? 8.297 -27.453 -10.523 1 93.94 223 TRP A N 1
ATOM 1791 C CA . TRP A 1 223 ? 7.109 -26.75 -10.07 1 93.94 223 TRP A CA 1
ATOM 1792 C C . TRP A 1 223 ? 6.055 -27.719 -9.555 1 93.94 223 TRP A C 1
ATOM 1794 O O . TRP A 1 223 ? 5.453 -27.5 -8.5 1 93.94 223 TRP A O 1
ATOM 1804 N N . MET A 1 224 ? 5.852 -28.797 -10.242 1 95.06 224 MET A N 1
ATOM 1805 C CA . MET A 1 224 ? 4.828 -29.766 -9.867 1 95.06 224 MET A CA 1
ATOM 1806 C C . MET A 1 224 ? 5.164 -30.422 -8.531 1 95.06 224 MET A C 1
ATOM 1808 O O . MET A 1 224 ? 4.285 -30.594 -7.68 1 95.06 224 MET A O 1
ATOM 1812 N N . HIS A 1 225 ? 6.41 -30.719 -8.367 1 91.94 225 HIS A N 1
ATOM 1813 C CA . HIS A 1 225 ? 6.84 -31.312 -7.105 1 91.94 225 HIS A CA 1
ATOM 1814 C C . HIS A 1 225 ? 6.691 -30.328 -5.949 1 91.94 225 HIS A C 1
ATOM 1816 O O . HIS A 1 225 ? 6.32 -30.719 -4.84 1 91.94 225 HIS A O 1
ATOM 1822 N N . LEU A 1 226 ? 7 -29.125 -6.215 1 91.5 226 LEU A N 1
ATOM 1823 C CA . LEU A 1 226 ? 6.859 -28.109 -5.184 1 91.5 226 LEU A CA 1
ATOM 1824 C C . LEU A 1 226 ? 5.398 -27.953 -4.766 1 91.5 226 LEU A C 1
ATOM 1826 O O . LEU A 1 226 ? 5.102 -27.844 -3.574 1 91.5 226 LEU A O 1
ATOM 1830 N N . VAL A 1 227 ? 4.531 -27.906 -5.691 1 94.5 227 VAL A N 1
ATOM 1831 C CA . VAL A 1 227 ? 3.107 -27.766 -5.414 1 94.5 227 VAL A CA 1
ATOM 1832 C C . VAL A 1 227 ? 2.619 -28.969 -4.598 1 94.5 227 VAL A C 1
ATOM 1834 O O . VAL A 1 227 ? 1.923 -28.797 -3.594 1 94.5 227 VAL A O 1
ATOM 1837 N N . ARG A 1 228 ? 3.002 -30.078 -4.988 1 92.44 228 ARG A N 1
ATOM 1838 C CA . ARG A 1 228 ? 2.588 -31.281 -4.27 1 92.44 228 ARG A CA 1
ATOM 1839 C C . ARG A 1 228 ? 3.143 -31.281 -2.848 1 92.44 228 ARG A C 1
ATOM 1841 O O . ARG A 1 228 ? 2.439 -31.641 -1.902 1 92.44 228 ARG A O 1
ATOM 1848 N N . GLY A 1 229 ? 4.391 -30.938 -2.754 1 88.69 229 GLY A N 1
ATOM 1849 C CA . GLY A 1 229 ? 5.027 -30.875 -1.447 1 88.69 229 GLY A CA 1
ATOM 1850 C C . GLY A 1 229 ? 4.379 -29.859 -0.517 1 88.69 229 GLY A C 1
ATOM 1851 O O . GLY A 1 229 ? 4.438 -30.016 0.705 1 88.69 229 GLY A O 1
ATOM 1852 N N . SER A 1 230 ? 3.75 -28.844 -1.049 1 92.25 230 SER A N 1
ATOM 1853 C CA . SER A 1 230 ? 3.152 -27.781 -0.249 1 92.25 230 SER A CA 1
ATOM 1854 C C . SER A 1 230 ? 1.896 -28.266 0.466 1 92.25 230 SER A C 1
ATOM 1856 O O . SER A 1 230 ? 1.426 -27.625 1.409 1 92.25 230 SER A O 1
ATOM 1858 N N . GLU A 1 231 ? 1.316 -29.328 -0.016 1 90.56 231 GLU A N 1
ATOM 1859 C CA . GLU A 1 231 ? 0.112 -29.875 0.61 1 90.56 231 GLU A CA 1
ATOM 1860 C C . GLU A 1 231 ? 0.345 -30.172 2.088 1 90.56 231 GLU A C 1
ATOM 1862 O O . GLU A 1 231 ? -0.508 -29.875 2.928 1 90.56 231 GLU A O 1
ATOM 1867 N N . SER A 1 232 ? 1.45 -30.828 2.371 1 90.44 232 SER A N 1
ATOM 1868 C CA . SER A 1 232 ? 1.758 -31.172 3.754 1 90.44 232 SER A CA 1
ATOM 1869 C C . SER A 1 232 ? 1.935 -29.938 4.617 1 90.44 232 SER A C 1
ATOM 1871 O O . SER A 1 232 ? 1.53 -29.922 5.781 1 90.44 232 SER A O 1
ATOM 1873 N N . VAL A 1 233 ? 2.531 -28.922 4.051 1 92.38 233 VAL A N 1
ATOM 1874 C CA . VAL A 1 233 ? 2.723 -27.672 4.785 1 92.38 233 VAL A CA 1
ATOM 1875 C C . VAL A 1 233 ? 1.368 -27.094 5.18 1 92.38 233 VAL A C 1
ATOM 1877 O O . VAL A 1 233 ? 1.147 -26.75 6.34 1 92.38 233 VAL A O 1
ATOM 1880 N N . PHE A 1 234 ? 0.449 -27.016 4.262 1 92.56 234 PHE A N 1
ATOM 1881 C CA . PHE A 1 234 ? -0.884 -26.5 4.535 1 92.56 234 PHE A CA 1
ATOM 1882 C C . PHE A 1 234 ? -1.607 -27.359 5.559 1 92.56 234 PHE A C 1
ATOM 1884 O O . PHE A 1 234 ? -2.205 -26.828 6.504 1 92.56 234 PHE A O 1
ATOM 1891 N N . ARG A 1 235 ? -1.523 -28.641 5.316 1 91.88 235 ARG A N 1
ATOM 1892 C CA . ARG A 1 235 ? -2.209 -29.562 6.219 1 91.88 235 ARG A CA 1
ATOM 1893 C C . ARG A 1 235 ? -1.736 -29.375 7.656 1 91.88 235 ARG A C 1
ATOM 1895 O O . ARG A 1 235 ? -2.549 -29.203 8.562 1 91.88 235 ARG A O 1
ATOM 1902 N N . PHE A 1 236 ? -0.466 -29.328 7.867 1 92.88 236 PHE A N 1
ATOM 1903 C CA . PHE A 1 236 ? 0.097 -29.203 9.203 1 92.88 236 PHE A CA 1
ATOM 1904 C C . PHE A 1 236 ? -0.174 -27.812 9.773 1 92.88 236 PHE A C 1
ATOM 1906 O O . PHE A 1 236 ? -0.524 -27.688 10.953 1 92.88 236 PHE A O 1
ATOM 1913 N N . ALA A 1 237 ? 0.02 -26.844 8.977 1 95.06 237 ALA A N 1
ATOM 1914 C CA . ALA A 1 237 ? -0.186 -25.469 9.43 1 95.06 237 ALA A CA 1
ATOM 1915 C C . ALA A 1 237 ? -1.64 -25.234 9.828 1 95.06 237 ALA A C 1
ATOM 1917 O O . ALA A 1 237 ? -1.915 -24.688 10.906 1 95.06 237 ALA A O 1
ATOM 1918 N N . LEU A 1 238 ? -2.568 -25.672 9.055 1 93.25 238 LEU A N 1
ATOM 1919 C CA . LEU A 1 238 ? -3.986 -25.453 9.312 1 93.25 238 LEU A CA 1
ATOM 1920 C C . LEU A 1 238 ? -4.457 -26.266 10.516 1 93.25 238 LEU A C 1
ATOM 1922 O O . LEU A 1 238 ? -5.309 -25.797 11.281 1 93.25 238 LEU A O 1
ATOM 1926 N N . ASP A 1 239 ? -3.889 -27.391 10.617 1 93.75 239 ASP A N 1
ATOM 1927 C CA . ASP A 1 239 ? -4.199 -28.188 11.805 1 93.75 239 ASP A CA 1
ATOM 1928 C C . ASP A 1 239 ? -3.723 -27.5 13.078 1 93.75 239 ASP A C 1
ATOM 1930 O O . ASP A 1 239 ? -4.418 -27.516 14.094 1 93.75 239 ASP A O 1
ATOM 1934 N N . THR A 1 240 ? -2.611 -26.938 13.016 1 94.44 240 THR A N 1
ATOM 1935 C CA . THR A 1 240 ? -1.997 -26.266 14.156 1 94.44 240 THR A CA 1
ATOM 1936 C C . THR A 1 240 ? -2.828 -25.062 14.578 1 94.44 240 THR A C 1
ATOM 1938 O O . THR A 1 240 ? -2.902 -24.734 15.766 1 94.44 240 THR A O 1
ATOM 1941 N N . ILE A 1 241 ? -3.516 -24.422 13.609 1 94.56 241 ILE A N 1
ATOM 1942 C CA . ILE A 1 241 ? -4.242 -23.203 13.945 1 94.56 241 ILE A CA 1
ATOM 1943 C C . ILE A 1 241 ? -5.746 -23.438 13.812 1 94.56 241 ILE A C 1
ATOM 1945 O O . ILE A 1 241 ? -6.516 -22.5 13.602 1 94.56 241 ILE A O 1
ATOM 1949 N N . ARG A 1 242 ? -6.18 -24.578 13.883 1 92.06 242 ARG A N 1
ATOM 1950 C CA . ARG A 1 242 ? -7.578 -24.953 13.695 1 92.06 242 ARG A CA 1
ATOM 1951 C C . ARG A 1 242 ? -8.484 -24.188 14.656 1 92.06 242 ARG A C 1
ATOM 1953 O O . ARG A 1 242 ? -9.602 -23.812 14.305 1 92.06 242 ARG A O 1
ATOM 1960 N N . ASP A 1 243 ? -7.965 -23.844 15.75 1 91.25 243 ASP A N 1
ATOM 1961 C CA . ASP A 1 243 ? -8.758 -23.203 16.797 1 91.25 243 ASP A CA 1
ATOM 1962 C C . ASP A 1 243 ? -8.547 -21.688 16.766 1 91.25 243 ASP A C 1
ATOM 1964 O O . ASP A 1 243 ? -9.156 -20.953 17.562 1 91.25 243 ASP A O 1
ATOM 1968 N N . ASN A 1 244 ? -7.703 -21.234 15.961 1 91.75 244 ASN A N 1
ATOM 1969 C CA . ASN A 1 244 ? -7.434 -19.812 15.836 1 91.75 244 ASN A CA 1
ATOM 1970 C C . ASN A 1 244 ? -8.188 -19.203 14.664 1 91.75 244 ASN A C 1
ATOM 1972 O O . ASN A 1 244 ? -7.629 -19.016 13.578 1 91.75 244 ASN A O 1
ATOM 1976 N N . ARG A 1 245 ? -9.328 -18.734 14.93 1 86.19 245 ARG A N 1
ATOM 1977 C CA . ARG A 1 245 ? -10.203 -18.234 13.867 1 86.19 245 ARG A CA 1
ATOM 1978 C C . ARG A 1 245 ? -9.773 -16.844 13.406 1 86.19 245 ARG A C 1
ATOM 1980 O O . ARG A 1 245 ? -10.195 -16.375 12.352 1 86.19 245 ARG A O 1
ATOM 1987 N N . SER A 1 246 ? -8.844 -16.234 14.086 1 89.06 246 SER A N 1
ATOM 1988 C CA . SER A 1 246 ? -8.383 -14.906 13.727 1 89.06 246 SER A CA 1
ATOM 1989 C C . SER A 1 246 ? -7.23 -14.969 12.727 1 89.06 246 SER A C 1
ATOM 1991 O O . SER A 1 246 ? -6.805 -13.945 12.188 1 89.06 246 SER A O 1
ATOM 1993 N N . ALA A 1 247 ? -6.793 -16.281 12.5 1 93.31 247 ALA A N 1
ATOM 1994 C CA . ALA A 1 247 ? -5.734 -16.438 11.508 1 93.31 247 ALA A CA 1
ATOM 1995 C C . ALA A 1 247 ? -6.191 -15.945 10.141 1 93.31 247 ALA A C 1
ATOM 1997 O O . ALA A 1 247 ? -7.309 -16.234 9.711 1 93.31 247 ALA A O 1
ATOM 1998 N N . LYS A 1 248 ? -5.328 -15.227 9.453 1 94.38 248 LYS A N 1
ATOM 1999 C CA . LYS A 1 248 ? -5.68 -14.516 8.227 1 94.38 248 LYS A CA 1
ATOM 2000 C C . LYS A 1 248 ? -5.852 -15.484 7.059 1 94.38 248 LYS A C 1
ATOM 2002 O O . LYS A 1 248 ? -6.621 -15.219 6.137 1 94.38 248 LYS A O 1
ATOM 2007 N N . ILE A 1 249 ? -5.238 -16.609 7.168 1 94.25 249 ILE A N 1
ATOM 2008 C CA . ILE A 1 249 ? -5.215 -17.562 6.059 1 94.25 249 ILE A CA 1
ATOM 2009 C C . ILE A 1 249 ? -6.609 -18.156 5.855 1 94.25 249 ILE A C 1
ATOM 2011 O O . ILE A 1 249 ? -6.949 -18.594 4.754 1 94.25 249 ILE A O 1
ATOM 2015 N N . TRP A 1 250 ? -7.402 -18.141 6.867 1 91.31 250 TRP A N 1
ATOM 2016 C CA . TRP A 1 250 ? -8.742 -18.719 6.766 1 91.31 250 TRP A CA 1
ATOM 2017 C C . TRP A 1 250 ? -9.602 -17.922 5.785 1 91.31 250 TRP A C 1
ATOM 2019 O O . TRP A 1 250 ? -10.422 -18.5 5.07 1 91.31 250 TRP A O 1
ATOM 2029 N N . SER A 1 251 ? -9.359 -16.625 5.734 1 88.06 251 SER A N 1
ATOM 2030 C CA . SER A 1 251 ? -10.117 -15.781 4.805 1 88.06 251 SER A CA 1
ATOM 2031 C C . SER A 1 251 ? -9.828 -16.172 3.357 1 88.06 251 SER A C 1
ATOM 2033 O O . SER A 1 251 ? -10.703 -16.078 2.496 1 88.06 251 SER A O 1
ATOM 2035 N N . ILE A 1 252 ? -8.656 -16.641 3.115 1 86.94 252 ILE A N 1
ATOM 2036 C CA . ILE A 1 252 ? -8.242 -17.031 1.769 1 86.94 252 ILE A CA 1
ATOM 2037 C C . ILE A 1 252 ? -8.781 -18.422 1.442 1 86.94 252 ILE A C 1
ATOM 2039 O O . ILE A 1 252 ? -9.414 -18.625 0.403 1 86.94 252 ILE A O 1
ATOM 2043 N N . ILE A 1 253 ? -8.688 -19.312 2.359 1 85.06 253 ILE A N 1
ATOM 2044 C CA . ILE A 1 253 ? -9.062 -20.703 2.156 1 85.06 253 ILE A CA 1
ATOM 2045 C C . ILE A 1 253 ? -10.578 -20.812 2.004 1 85.06 253 ILE A C 1
ATOM 2047 O O . ILE A 1 253 ? -11.078 -21.547 1.148 1 85.06 253 ILE A O 1
ATOM 2051 N N . GLU A 1 254 ? -11.234 -20.047 2.754 1 82.75 254 GLU A N 1
ATOM 2052 C CA . GLU A 1 254 ? -12.688 -20.141 2.789 1 82.75 254 GLU A CA 1
ATOM 2053 C C . GLU A 1 254 ? -13.32 -19.422 1.605 1 82.75 254 GLU A C 1
ATOM 2055 O O . GLU A 1 254 ? -14.484 -19.656 1.281 1 82.75 254 GLU A O 1
ATOM 2060 N N . SER A 1 255 ? -12.594 -18.562 1.047 1 77.31 255 SER A N 1
ATOM 2061 C CA . SER A 1 255 ? -13.148 -17.766 -0.048 1 77.31 255 SER A CA 1
ATOM 2062 C C . SER A 1 255 ? -13.109 -18.547 -1.362 1 77.31 255 SER A C 1
ATOM 2064 O O . SER A 1 255 ? -13.781 -18.172 -2.326 1 77.31 255 SER A O 1
ATOM 2066 N N . PHE A 1 256 ? -12.422 -19.672 -1.338 1 73.19 256 PHE A N 1
ATOM 2067 C CA . PHE A 1 256 ? -12.25 -20.391 -2.596 1 73.19 256 PHE A CA 1
ATOM 2068 C C . PHE A 1 256 ? -12.984 -21.734 -2.561 1 73.19 256 PHE A C 1
ATOM 2070 O O . PHE A 1 256 ? -12.805 -22.516 -1.632 1 73.19 256 PHE A O 1
ATOM 2077 N N . PRO A 1 257 ? -13.898 -21.719 -3.537 1 70.56 257 PRO A N 1
ATOM 2078 C CA . PRO A 1 257 ? -14.453 -23.078 -3.602 1 70.56 257 PRO A CA 1
ATOM 2079 C C . PRO A 1 257 ? -13.383 -24.156 -3.781 1 70.56 257 PRO A C 1
ATOM 2081 O O . PRO A 1 257 ? -12.422 -23.953 -4.523 1 70.56 257 PRO A O 1
ATOM 2084 N N . PRO A 1 258 ? -13.602 -25.203 -3.047 1 73.31 258 PRO A N 1
ATOM 2085 C CA . PRO A 1 258 ? -12.625 -26.281 -3.25 1 73.31 258 PRO A CA 1
ATOM 2086 C C . PRO A 1 258 ? -12.602 -26.781 -4.691 1 73.31 258 PRO A C 1
ATOM 2088 O O . PRO A 1 258 ? -13.648 -27.078 -5.266 1 73.31 258 PRO A O 1
ATOM 2091 N N . VAL A 1 259 ? -11.461 -26.812 -5.211 1 73.69 259 VAL A N 1
ATOM 2092 C CA . VAL A 1 259 ? -11.281 -27.234 -6.594 1 73.69 259 VAL A CA 1
ATOM 2093 C C . VAL A 1 259 ? -11.836 -28.641 -6.773 1 73.69 259 VAL A C 1
ATOM 2095 O O . VAL A 1 259 ? -12.352 -28.984 -7.84 1 73.69 259 VAL A O 1
ATOM 2098 N N . ARG A 1 260 ? -11.828 -29.359 -5.738 1 75.56 260 ARG A N 1
ATOM 2099 C CA . ARG A 1 260 ? -12.328 -30.734 -5.777 1 75.56 260 ARG A CA 1
ATOM 2100 C C . ARG A 1 260 ? -13.828 -30.766 -6.055 1 75.56 260 ARG A C 1
ATOM 2102 O O . ARG A 1 260 ? -14.328 -31.703 -6.672 1 75.56 260 ARG A O 1
ATOM 2109 N N . ASN A 1 261 ? -14.398 -29.734 -5.641 1 78.94 261 ASN A N 1
ATOM 2110 C CA . ASN A 1 261 ? -15.836 -29.656 -5.891 1 78.94 261 ASN A CA 1
ATOM 2111 C C . ASN A 1 261 ? -16.141 -29.531 -7.383 1 78.94 261 ASN A C 1
ATOM 2113 O O . ASN A 1 261 ? -17.125 -30.094 -7.863 1 78.94 261 ASN A O 1
ATOM 2117 N N . ALA A 1 262 ? -15.25 -28.953 -8.047 1 79.12 262 ALA A N 1
ATOM 2118 C CA . ALA A 1 262 ? -15.445 -28.797 -9.484 1 79.12 262 ALA A CA 1
ATOM 2119 C C . ALA A 1 262 ? -15.391 -30.141 -10.203 1 79.12 262 ALA A C 1
ATOM 2121 O O . ALA A 1 262 ? -16.141 -30.375 -11.164 1 79.12 262 ALA A O 1
ATOM 2122 N N . VAL A 1 263 ? -14.641 -31.016 -9.734 1 84.88 263 VAL A N 1
ATOM 2123 C CA . VAL A 1 263 ? -14.484 -32.344 -10.344 1 84.88 263 VAL A CA 1
ATOM 2124 C C . VAL A 1 263 ? -15.672 -33.219 -9.969 1 84.88 263 VAL A C 1
ATOM 2126 O O . VAL A 1 263 ? -16.234 -33.906 -10.82 1 84.88 263 VAL A O 1
ATOM 2129 N N . SER A 1 264 ? -16.047 -33.094 -8.711 1 86.5 264 SER A N 1
ATOM 2130 C CA . SER A 1 264 ? -17.125 -33.906 -8.211 1 86.5 264 SER A CA 1
ATOM 2131 C C . SER A 1 264 ? -18.453 -33.531 -8.867 1 86.5 264 SER A C 1
ATOM 2133 O O . SER A 1 264 ? -19.375 -34.344 -8.938 1 86.5 264 SER A O 1
ATOM 2135 N N . ASN A 1 265 ? -18.531 -32.375 -9.344 1 86.5 265 ASN A N 1
ATOM 2136 C CA . ASN A 1 265 ? -19.797 -31.875 -9.898 1 86.5 265 ASN A CA 1
ATOM 2137 C C . ASN A 1 265 ? -19.875 -32.125 -11.398 1 86.5 265 ASN A C 1
ATOM 2139 O O . ASN A 1 265 ? -20.859 -31.719 -12.039 1 86.5 265 ASN A O 1
ATOM 2143 N N . LEU A 1 266 ? -18.922 -32.812 -11.938 1 91 266 LEU A N 1
ATOM 2144 C CA . LEU A 1 266 ? -18.938 -33.062 -13.367 1 91 266 LEU A CA 1
ATOM 2145 C C . LEU A 1 266 ? -20.031 -34.062 -13.734 1 91 266 LEU A C 1
ATOM 2147 O O . LEU A 1 266 ? -20.203 -35.094 -13.055 1 91 266 LEU A O 1
ATOM 2151 N N . SER A 1 267 ? -20.766 -33.781 -14.75 1 91.81 267 SER A N 1
ATOM 2152 C CA . SER A 1 267 ? -21.75 -34.688 -15.297 1 91.81 267 SER A CA 1
ATOM 2153 C C . SER A 1 267 ? -21.125 -35.625 -16.328 1 91.81 267 SER A C 1
ATOM 2155 O O . SER A 1 267 ? -19.984 -35.438 -16.734 1 91.81 267 SER A O 1
ATOM 2157 N N . ALA A 1 268 ? -21.875 -36.656 -16.703 1 90.5 268 ALA A N 1
ATOM 2158 C CA . ALA A 1 268 ? -21.438 -37.562 -17.75 1 90.5 268 ALA A CA 1
ATOM 2159 C C . ALA A 1 268 ? -21.234 -36.812 -19.062 1 90.5 268 ALA A C 1
ATOM 2161 O O . ALA A 1 268 ? -20.328 -37.156 -19.844 1 90.5 268 ALA A O 1
ATOM 2162 N N . GLU A 1 269 ? -22.062 -35.875 -19.266 1 92.25 269 GLU A N 1
ATOM 2163 C CA . GLU A 1 269 ? -21.969 -35.062 -20.484 1 92.25 269 GLU A CA 1
ATOM 2164 C C . GLU A 1 269 ? -20.703 -34.219 -20.484 1 92.25 269 GLU A C 1
ATOM 2166 O O . GLU A 1 269 ? -20.094 -34 -21.531 1 92.25 269 GLU A O 1
ATOM 2171 N N . ASP A 1 270 ? -20.344 -33.75 -19.359 1 92.38 270 ASP A N 1
ATOM 2172 C CA . ASP A 1 270 ? -19.141 -32.938 -19.25 1 92.38 270 ASP A CA 1
ATOM 2173 C C . ASP A 1 270 ? -17.906 -33.75 -19.625 1 92.38 270 ASP A C 1
ATOM 2175 O O . ASP A 1 270 ? -16.984 -33.219 -20.281 1 92.38 270 ASP A O 1
ATOM 2179 N N . LEU A 1 271 ? -17.891 -35 -19.281 1 90.75 271 LEU A N 1
ATOM 2180 C CA . LEU A 1 271 ? -16.719 -35.844 -19.453 1 90.75 271 LEU A CA 1
ATOM 2181 C C . LEU A 1 271 ? -16.516 -36.219 -20.922 1 90.75 271 LEU A C 1
ATOM 2183 O O . LEU A 1 271 ? -15.461 -36.688 -21.297 1 90.75 271 LEU A O 1
ATOM 2187 N N . GLU A 1 272 ? -17.469 -35.844 -21.734 1 91.75 272 GLU A N 1
ATOM 2188 C CA . GLU A 1 272 ? -17.359 -36.094 -23.172 1 91.75 272 GLU A CA 1
ATOM 2189 C C . GLU A 1 272 ? -16.438 -35.094 -23.844 1 91.75 272 GLU A C 1
ATOM 2191 O O . GLU A 1 272 ? -15.859 -35.375 -24.891 1 91.75 272 GLU A O 1
ATOM 2196 N N . LEU A 1 273 ? -16.25 -34 -23.297 1 92.19 273 LEU A N 1
ATOM 2197 C CA . LEU A 1 273 ? -15.492 -32.906 -23.875 1 92.19 273 LEU A CA 1
ATOM 2198 C C . LEU A 1 273 ? -14.086 -33.375 -24.25 1 92.19 273 LEU A C 1
ATOM 2200 O O . LEU A 1 273 ? -13.602 -33.094 -25.344 1 92.19 273 LEU A O 1
ATOM 2204 N N . PHE A 1 274 ? -13.422 -34.094 -23.375 1 94.69 274 PHE A N 1
ATOM 2205 C CA . PHE A 1 274 ? -12.062 -34.562 -23.625 1 94.69 274 PHE A CA 1
ATOM 2206 C C . PHE A 1 274 ? -12 -36.094 -23.578 1 94.69 274 PHE A C 1
ATOM 2208 O O . PHE A 1 274 ? -10.977 -36.656 -23.203 1 94.69 274 PHE A O 1
ATOM 2215 N N . SER A 1 275 ? -13.023 -36.75 -23.969 1 91.62 275 SER A N 1
ATOM 2216 C CA . SER A 1 275 ? -13.102 -38.219 -23.938 1 91.62 275 SER A CA 1
ATOM 2217 C C . SER A 1 275 ? -12.117 -38.844 -24.922 1 91.62 275 SER A C 1
ATOM 2219 O O . SER A 1 275 ? -11.688 -39.969 -24.734 1 91.62 275 SER A O 1
ATOM 2221 N N . TYR A 1 276 ? -11.766 -38.062 -25.938 1 92.31 276 TYR A N 1
ATOM 2222 C CA . TYR A 1 276 ? -10.867 -38.562 -26.969 1 92.31 276 TYR A CA 1
ATOM 2223 C C . TYR A 1 276 ? -9.461 -38.75 -26.406 1 92.31 276 TYR A C 1
ATOM 2225 O O . TYR A 1 276 ? -8.625 -39.406 -27.031 1 92.31 276 TYR A O 1
ATOM 2233 N N . LEU A 1 277 ? -9.164 -38.25 -25.234 1 93.38 277 LEU A N 1
ATOM 2234 C CA . LEU A 1 277 ? -7.859 -38.406 -24.609 1 93.38 277 LEU A CA 1
ATOM 2235 C C . LEU A 1 277 ? -7.754 -39.719 -23.875 1 93.38 277 LEU A C 1
ATOM 2237 O O . LEU A 1 277 ? -6.652 -40.188 -23.531 1 93.38 277 LEU A O 1
ATOM 2241 N N . VAL A 1 278 ? -8.867 -40.375 -23.594 1 89.81 278 VAL A N 1
ATOM 2242 C CA . VAL A 1 278 ? -8.891 -41.625 -22.859 1 89.81 278 VAL A CA 1
ATOM 2243 C C . VAL A 1 278 ? -8.383 -42.75 -23.75 1 89.81 278 VAL A C 1
ATOM 2245 O O . VAL A 1 278 ? -8.844 -42.906 -24.875 1 89.81 278 VAL A O 1
ATOM 2248 N N . PRO A 1 279 ? -7.414 -43.406 -23.203 1 85.81 279 PRO A N 1
ATOM 2249 C CA . PRO A 1 279 ? -6.918 -44.531 -24.016 1 85.81 279 PRO A CA 1
ATOM 2250 C C . PRO A 1 279 ? -7.961 -45.625 -24.203 1 85.81 279 PRO A C 1
ATOM 2252 O O . PRO A 1 279 ? -8.828 -45.812 -23.344 1 85.81 279 PRO A O 1
ATOM 2255 N N . ASP A 1 280 ? -7.859 -46.219 -25.406 1 77.44 280 ASP A N 1
ATOM 2256 C CA . ASP A 1 280 ? -8.711 -47.375 -25.656 1 77.44 280 ASP A CA 1
ATOM 2257 C C . ASP A 1 280 ? -8.383 -48.5 -24.703 1 77.44 280 ASP A C 1
ATOM 2259 O O . ASP A 1 280 ? -7.23 -48.656 -24.297 1 77.44 280 ASP A O 1
ATOM 2263 N N . SER A 1 281 ? -9.484 -49.219 -24.375 1 67.5 281 SER A N 1
ATOM 2264 C CA . SER A 1 281 ? -9.344 -50.344 -23.484 1 67.5 281 SER A CA 1
ATOM 2265 C C . SER A 1 281 ? -8.391 -51.406 -24.047 1 67.5 281 SER A C 1
ATOM 2267 O O . SER A 1 281 ? -8.422 -51.688 -25.25 1 67.5 281 SER A O 1
ATOM 2269 N N . GLY A 1 282 ? -7.176 -51.688 -23.391 1 65.81 282 GLY A N 1
ATOM 2270 C CA . GLY A 1 282 ? -6.254 -52.719 -23.844 1 65.81 282 GLY A CA 1
ATOM 2271 C C . GLY A 1 282 ? -4.863 -52.156 -24.141 1 65.81 282 GLY A C 1
ATOM 2272 O O . GLY A 1 282 ? -3.904 -52.938 -24.219 1 65.81 282 GLY A O 1
ATOM 2273 N N . SER A 1 283 ? -4.746 -50.906 -24.484 1 66 283 SER A N 1
ATOM 2274 C CA . SER A 1 283 ? -3.465 -50.375 -24.922 1 66 283 SER A CA 1
ATOM 2275 C C . SER A 1 283 ? -2.555 -50.062 -23.75 1 66 283 SER A C 1
ATOM 2277 O O . SER A 1 283 ? -1.33 -50.062 -23.875 1 66 283 SER A O 1
ATOM 2279 N N . GLU A 1 284 ? -3.17 -49.812 -22.578 1 70.81 284 GLU A N 1
ATOM 2280 C CA . GLU A 1 284 ? -2.398 -49.438 -21.406 1 70.81 284 GLU A CA 1
ATOM 2281 C C . GLU A 1 284 ? -2.861 -50.219 -20.172 1 70.81 284 GLU A C 1
ATOM 2283 O O . GLU A 1 284 ? -3.928 -50.844 -20.188 1 70.81 284 GLU A O 1
ATOM 2288 N N . GLU A 1 285 ? -2.01 -50.344 -19.203 1 79.5 285 GLU A N 1
ATOM 2289 C CA . GLU A 1 285 ? -2.355 -50.969 -17.938 1 79.5 285 GLU A CA 1
ATOM 2290 C C . GLU A 1 285 ? -3.533 -50.281 -17.266 1 79.5 285 GLU A C 1
ATOM 2292 O O . GLU A 1 285 ? -3.666 -49.062 -17.359 1 79.5 285 GLU A O 1
ATOM 2297 N N . GLU A 1 286 ? -4.379 -51.062 -16.75 1 81.31 286 GLU A N 1
ATOM 2298 C CA . GLU A 1 286 ? -5.59 -50.562 -16.109 1 81.31 286 GLU A CA 1
ATOM 2299 C C . GLU A 1 286 ? -5.266 -49.469 -15.109 1 81.31 286 GLU A C 1
ATOM 2301 O O . GLU A 1 286 ? -6.004 -48.469 -15 1 81.31 286 GLU A O 1
ATOM 2306 N N . LYS A 1 287 ? -4.195 -49.625 -14.406 1 85.25 287 LYS A N 1
ATOM 2307 C CA . LYS A 1 287 ? -3.787 -48.625 -13.43 1 85.25 287 LYS A CA 1
ATOM 2308 C C . LYS A 1 287 ? -3.5 -47.281 -14.109 1 85.25 287 LYS A C 1
ATOM 2310 O O . LYS A 1 287 ? -3.912 -46.25 -13.617 1 85.25 287 LYS A O 1
ATOM 2315 N N . GLU A 1 288 ? -2.885 -47.344 -15.18 1 88.12 288 GLU A N 1
ATOM 2316 C CA . GLU A 1 288 ? -2.539 -46.125 -15.922 1 88.12 288 GLU A CA 1
ATOM 2317 C C . GLU A 1 288 ? -3.781 -45.469 -16.5 1 88.12 288 GLU A C 1
ATOM 2319 O O . GLU A 1 288 ? -3.875 -44.25 -16.547 1 88.12 288 GLU A O 1
ATOM 2324 N N . ILE A 1 289 ? -4.684 -46.281 -16.922 1 89.94 289 ILE A N 1
ATOM 2325 C CA . ILE A 1 289 ? -5.918 -45.75 -17.5 1 89.94 289 ILE A CA 1
ATOM 2326 C C . ILE A 1 289 ? -6.68 -44.969 -16.438 1 89.94 289 ILE A C 1
ATOM 2328 O O . ILE A 1 289 ? -7.242 -43.906 -16.734 1 89.94 289 ILE A O 1
ATOM 2332 N N . ASN A 1 290 ? -6.734 -45.469 -15.234 1 90.19 290 ASN A N 1
ATOM 2333 C CA . ASN A 1 290 ? -7.426 -44.781 -14.148 1 90.19 290 ASN A CA 1
ATOM 2334 C C . ASN A 1 290 ? -6.773 -43.438 -13.844 1 90.19 290 ASN A C 1
ATOM 2336 O O . ASN A 1 290 ? -7.465 -42.469 -13.547 1 90.19 290 ASN A O 1
ATOM 2340 N N . ILE A 1 291 ? -5.453 -43.406 -13.875 1 93.06 291 ILE A N 1
ATOM 2341 C CA . ILE A 1 291 ? -4.707 -42.156 -13.664 1 93.06 291 ILE A CA 1
ATOM 2342 C C . ILE A 1 291 ? -5.09 -41.156 -14.727 1 93.06 291 ILE A C 1
ATOM 2344 O O . ILE A 1 291 ? -5.359 -39.969 -14.414 1 93.06 291 ILE A O 1
ATOM 2348 N N . TYR A 1 292 ? -5.141 -41.562 -15.969 1 93.62 292 TYR A N 1
ATOM 2349 C CA . TYR A 1 292 ? -5.504 -40.688 -17.078 1 93.62 292 TYR A CA 1
ATOM 2350 C C . TYR A 1 292 ? -6.938 -40.188 -16.922 1 93.62 292 TYR A C 1
ATOM 2352 O O . TYR A 1 292 ? -7.215 -39 -17.109 1 93.62 292 TYR A O 1
ATOM 2360 N N . ARG A 1 293 ? -7.832 -41.094 -16.5 1 91.94 293 ARG A N 1
ATOM 2361 C CA . ARG A 1 293 ? -9.234 -40.719 -16.359 1 91.94 293 ARG A CA 1
ATOM 2362 C C . ARG A 1 293 ? -9.414 -39.656 -15.289 1 91.94 293 ARG A C 1
ATOM 2364 O O . ARG A 1 293 ? -10.156 -38.688 -15.492 1 91.94 293 ARG A O 1
ATOM 2371 N N . GLU A 1 294 ? -8.773 -39.781 -14.234 1 91.5 294 GLU A N 1
ATOM 2372 C CA . GLU A 1 294 ? -8.859 -38.812 -13.156 1 91.5 294 GLU A CA 1
ATOM 2373 C C . GLU A 1 294 ? -8.266 -37.469 -13.578 1 91.5 294 GLU A C 1
ATOM 2375 O O . GLU A 1 294 ? -8.805 -36.406 -13.242 1 91.5 294 GLU A O 1
ATOM 2380 N N . THR A 1 295 ? -7.148 -37.531 -14.258 1 94 295 THR A N 1
ATOM 2381 C CA . THR A 1 295 ? -6.508 -36.312 -14.734 1 94 295 THR A CA 1
ATOM 2382 C C . THR A 1 295 ? -7.398 -35.594 -15.742 1 94 295 THR A C 1
ATOM 2384 O O . THR A 1 295 ? -7.539 -34.375 -15.695 1 94 295 THR A O 1
ATOM 2387 N N . ILE A 1 296 ? -8.016 -36.375 -16.641 1 94.69 296 ILE A N 1
ATOM 2388 C CA . ILE A 1 296 ? -8.898 -35.781 -17.656 1 94.69 296 ILE A CA 1
ATOM 2389 C C . ILE A 1 296 ? -10.102 -35.156 -16.984 1 94.69 296 ILE A C 1
ATOM 2391 O O . ILE A 1 296 ? -10.578 -34.094 -17.422 1 94.69 296 ILE A O 1
ATOM 2395 N N . ALA A 1 297 ? -10.617 -35.75 -15.953 1 93.31 297 ALA A N 1
ATOM 2396 C CA . ALA A 1 297 ? -11.727 -35.156 -15.195 1 93.31 297 ALA A CA 1
ATOM 2397 C C . ALA A 1 297 ? -11.352 -33.781 -14.656 1 93.31 297 ALA A C 1
ATOM 2399 O O . ALA A 1 297 ? -12.148 -32.844 -14.742 1 93.31 297 ALA A O 1
ATOM 2400 N N . TYR A 1 298 ? -10.188 -33.688 -14.164 1 92.44 298 TYR A N 1
ATOM 2401 C CA . TYR A 1 298 ? -9.727 -32.406 -13.648 1 92.44 298 TYR A CA 1
ATOM 2402 C C . TYR A 1 298 ? -9.578 -31.391 -14.766 1 92.44 298 TYR A C 1
ATOM 2404 O O . TYR A 1 298 ? -9.969 -30.234 -14.609 1 92.44 298 TYR A O 1
ATOM 2412 N N . ILE A 1 299 ? -8.945 -31.797 -15.859 1 94.31 299 ILE A N 1
ATOM 2413 C CA . ILE A 1 299 ? -8.766 -30.922 -17 1 94.31 299 ILE A CA 1
ATOM 2414 C C . ILE A 1 299 ? -10.125 -30.438 -17.5 1 94.31 299 ILE A C 1
ATOM 2416 O O . ILE A 1 299 ? -10.297 -29.25 -17.812 1 94.31 299 ILE A O 1
ATOM 2420 N N . THR A 1 300 ? -11.07 -31.344 -17.484 1 93.69 300 THR A N 1
ATOM 2421 C CA . THR A 1 300 ? -12.43 -31.016 -17.922 1 93.69 300 THR A CA 1
ATOM 2422 C C . THR A 1 300 ? -13.062 -30 -16.984 1 93.69 300 THR A C 1
ATOM 2424 O O . THR A 1 300 ? -13.68 -29.031 -17.422 1 93.69 300 THR A O 1
ATOM 2427 N N . ALA A 1 301 ? -12.898 -30.234 -15.734 1 91.25 301 ALA A N 1
ATOM 2428 C CA . ALA A 1 301 ? -13.438 -29.297 -14.742 1 91.25 301 ALA A CA 1
ATOM 2429 C C . ALA A 1 301 ? -12.844 -27.906 -14.914 1 91.25 301 ALA A C 1
ATOM 2431 O O . ALA A 1 301 ? -13.547 -26.906 -14.781 1 91.25 301 ALA A O 1
ATOM 2432 N N . THR A 1 302 ? -11.57 -27.828 -15.18 1 91.06 302 THR A N 1
ATOM 2433 C CA . THR A 1 302 ? -10.891 -26.547 -15.383 1 91.06 302 THR A CA 1
ATOM 2434 C C . THR A 1 302 ? -11.406 -25.859 -16.641 1 91.06 302 THR A C 1
ATOM 2436 O O . THR A 1 302 ? -11.617 -24.641 -16.641 1 91.06 302 THR A O 1
ATOM 2439 N N . ARG A 1 303 ? -11.594 -26.609 -17.672 1 92.38 303 ARG A N 1
ATOM 2440 C CA . ARG A 1 303 ? -12.117 -26.078 -18.922 1 92.38 303 ARG A CA 1
ATOM 2441 C C . ARG A 1 303 ? -13.516 -25.5 -18.719 1 92.38 303 ARG A C 1
ATOM 2443 O O . ARG A 1 303 ? -13.836 -24.438 -19.266 1 92.38 303 ARG A O 1
ATOM 2450 N N . LEU A 1 304 ? -14.273 -26.172 -17.984 1 88.75 304 LEU A N 1
ATOM 2451 C CA . LEU A 1 304 ? -15.633 -25.719 -17.734 1 88.75 304 LEU A CA 1
ATOM 2452 C C . LEU A 1 304 ? -15.633 -24.453 -16.859 1 88.75 304 LEU A C 1
ATOM 2454 O O . LEU A 1 304 ? -16.469 -23.578 -17.047 1 88.75 304 LEU A O 1
ATOM 2458 N N . ALA A 1 305 ? -14.703 -24.422 -15.984 1 83.69 305 ALA A N 1
ATOM 2459 C CA . ALA A 1 305 ? -14.578 -23.234 -15.141 1 83.69 305 ALA A CA 1
ATOM 2460 C C . ALA A 1 305 ? -14.203 -22 -15.961 1 83.69 305 ALA A C 1
ATOM 2462 O O . ALA A 1 305 ? -14.594 -20.875 -15.617 1 83.69 305 ALA A O 1
ATOM 2463 N N . MET A 1 306 ? -13.492 -22.109 -17.016 1 84.38 306 MET A N 1
ATOM 2464 C CA . MET A 1 306 ? -13.055 -21.031 -17.891 1 84.38 306 MET A CA 1
ATOM 2465 C C . MET A 1 306 ? -14.25 -20.344 -18.547 1 84.38 306 MET A C 1
ATOM 2467 O O . MET A 1 306 ? -14.148 -19.188 -18.969 1 84.38 306 MET A O 1
ATOM 2471 N N . GLU A 1 307 ? -15.305 -21 -18.594 1 78.62 307 GLU A N 1
ATOM 2472 C CA . GLU A 1 307 ? -16.484 -20.453 -19.25 1 78.62 307 GLU A CA 1
ATOM 2473 C C . GLU A 1 307 ? -17.391 -19.719 -18.281 1 78.62 307 GLU A C 1
ATOM 2475 O O . GLU A 1 307 ? -18.359 -19.094 -18.672 1 78.62 307 GLU A O 1
ATOM 2480 N N . SER A 1 308 ? -16.969 -19.688 -17.062 1 75.88 308 SER A N 1
ATOM 2481 C CA . SER A 1 308 ? -17.766 -19 -16.062 1 75.88 308 SER A CA 1
ATOM 2482 C C . SER A 1 308 ? -17.406 -17.516 -15.984 1 75.88 308 SER A C 1
ATOM 2484 O O . SER A 1 308 ? -16.406 -17.094 -16.578 1 75.88 308 SER A O 1
ATOM 2486 N N . ASN A 1 309 ? -18.234 -16.547 -15.375 1 65.12 309 ASN A N 1
ATOM 2487 C CA . ASN A 1 309 ? -18.031 -15.117 -15.203 1 65.12 309 ASN A CA 1
ATOM 2488 C C . ASN A 1 309 ? -16.734 -14.828 -14.461 1 65.12 309 ASN A C 1
ATOM 2490 O O . ASN A 1 309 ? -16.031 -13.867 -14.773 1 65.12 309 ASN A O 1
ATOM 2494 N N . GLU A 1 310 ? -16.5 -15.555 -13.367 1 63.62 310 GLU A N 1
ATOM 2495 C CA . GLU A 1 310 ? -15.273 -15.359 -12.594 1 63.62 310 GLU A CA 1
ATOM 2496 C C . GLU A 1 310 ? -14.141 -16.234 -13.133 1 63.62 310 GLU A C 1
ATOM 2498 O O . GLU A 1 310 ? -13.258 -16.641 -12.375 1 63.62 310 GLU A O 1
ATOM 2503 N N . SER A 1 311 ? -14.094 -16.234 -14.305 1 76.25 311 SER A N 1
ATOM 2504 C CA . SER A 1 311 ? -13.422 -17.312 -15.023 1 76.25 311 SER A CA 1
ATOM 2505 C C . SER A 1 311 ? -11.906 -17.172 -14.945 1 76.25 311 SER A C 1
ATOM 2507 O O . SER A 1 311 ? -11.188 -18.141 -14.703 1 76.25 311 SER A O 1
ATOM 2509 N N . SER A 1 312 ? -11.484 -15.984 -14.977 1 83.25 312 SER A N 1
ATOM 2510 C CA . SER A 1 312 ? -10.039 -15.828 -15.086 1 83.25 312 SER A CA 1
ATOM 2511 C C . SER A 1 312 ? -9.344 -16.203 -13.773 1 83.25 312 SER A C 1
ATOM 2513 O O . SER A 1 312 ? -8.336 -16.906 -13.781 1 83.25 312 SER A O 1
ATOM 2515 N N . GLN A 1 313 ? -10.008 -15.875 -12.711 1 82.12 313 GLN A N 1
ATOM 2516 C CA . GLN A 1 313 ? -9.422 -16.125 -11.398 1 82.12 313 GLN A CA 1
ATOM 2517 C C . GLN A 1 313 ? -9.492 -17.609 -11.039 1 82.12 313 GLN A C 1
ATOM 2519 O O . GLN A 1 313 ? -8.531 -18.172 -10.516 1 82.12 313 GLN A O 1
ATOM 2524 N N . ILE A 1 314 ? -10.562 -18.203 -11.352 1 83.62 314 ILE A N 1
ATOM 2525 C CA . ILE A 1 314 ? -10.773 -19.609 -11.055 1 83.62 314 ILE A CA 1
ATOM 2526 C C . ILE A 1 314 ? -9.82 -20.453 -11.898 1 83.62 314 ILE A C 1
ATOM 2528 O O . ILE A 1 314 ? -9.172 -21.375 -11.383 1 83.62 314 ILE A O 1
ATOM 2532 N N . THR A 1 315 ? -9.727 -20.094 -13.133 1 88.31 315 THR A N 1
ATOM 2533 C CA . THR A 1 315 ? -8.852 -20.828 -14.039 1 88.31 315 THR A CA 1
ATOM 2534 C C . THR A 1 315 ? -7.398 -20.734 -13.586 1 88.31 315 THR A C 1
ATOM 2536 O O . THR A 1 315 ? -6.684 -21.734 -13.562 1 88.31 315 THR A O 1
ATOM 2539 N N . ALA A 1 316 ? -7.008 -19.531 -13.234 1 89.88 316 ALA A N 1
ATOM 2540 C CA . ALA A 1 316 ? -5.637 -19.344 -12.773 1 89.88 316 ALA A CA 1
ATOM 2541 C C . ALA A 1 316 ? -5.336 -20.203 -11.555 1 89.88 316 ALA A C 1
ATOM 2543 O O . ALA A 1 316 ? -4.273 -20.828 -11.469 1 89.88 316 ALA A O 1
ATOM 2544 N N . ARG A 1 317 ? -6.238 -20.266 -10.672 1 87.06 317 ARG A N 1
ATOM 2545 C CA . ARG A 1 317 ? -6.066 -21.094 -9.477 1 87.06 317 ARG A CA 1
ATOM 2546 C C . ARG A 1 317 ? -5.996 -22.562 -9.836 1 87.06 317 ARG A C 1
ATOM 2548 O O . ARG A 1 317 ? -5.156 -23.297 -9.312 1 87.06 317 ARG A O 1
ATOM 2555 N N . HIS A 1 318 ? -6.883 -22.969 -10.719 1 89 318 HIS A N 1
ATOM 2556 C CA . HIS A 1 318 ? -6.898 -24.375 -11.133 1 89 318 HIS A CA 1
ATOM 2557 C C . HIS A 1 318 ? -5.566 -24.781 -11.75 1 89 318 HIS A C 1
ATOM 2559 O O . HIS A 1 318 ? -5.043 -25.859 -11.445 1 89 318 HIS A O 1
ATOM 2565 N N . ILE A 1 319 ? -5.082 -23.938 -12.539 1 90.44 319 ILE A N 1
ATOM 2566 C CA . ILE A 1 319 ? -3.818 -24.234 -13.203 1 90.44 319 ILE A CA 1
ATOM 2567 C C . ILE A 1 319 ? -2.697 -24.312 -12.172 1 90.44 319 ILE A C 1
ATOM 2569 O O . ILE A 1 319 ? -1.895 -25.234 -12.188 1 90.44 319 ILE A O 1
ATOM 2573 N N . MET A 1 320 ? -2.744 -23.406 -11.266 1 89.56 320 MET A N 1
ATOM 2574 C CA . MET A 1 320 ? -1.673 -23.312 -10.281 1 89.56 320 MET A CA 1
ATOM 2575 C C . MET A 1 320 ? -1.665 -24.531 -9.359 1 89.56 320 MET A C 1
ATOM 2577 O O . MET A 1 320 ? -0.602 -24.969 -8.93 1 89.56 320 MET A O 1
ATOM 2581 N N . VAL A 1 321 ? -2.822 -25.078 -9.094 1 89.31 321 VAL A N 1
ATOM 2582 C CA . VAL A 1 321 ? -2.877 -26.141 -8.102 1 89.31 321 VAL A CA 1
ATOM 2583 C C . VAL A 1 321 ? -3.049 -27.484 -8.797 1 89.31 321 VAL A C 1
ATOM 2585 O O . VAL A 1 321 ? -3.248 -28.516 -8.148 1 89.31 321 VAL A O 1
ATOM 2588 N N . SER A 1 322 ? -2.963 -27.578 -10.07 1 91.06 322 SER A N 1
ATOM 2589 C CA . SER A 1 322 ? -3.229 -28.781 -10.859 1 91.06 322 SER A CA 1
ATOM 2590 C C . SER A 1 322 ? -2.398 -29.953 -10.375 1 91.06 322 SER A C 1
ATOM 2592 O O . SER A 1 322 ? -2.885 -31.094 -10.336 1 91.06 322 SER A O 1
ATOM 2594 N N . PRO A 1 323 ? -1.151 -29.781 -9.883 1 92.06 323 PRO A N 1
ATOM 2595 C CA . PRO A 1 323 ? -0.392 -30.938 -9.414 1 92.06 323 PRO A CA 1
ATOM 2596 C C . PRO A 1 323 ? -0.993 -31.578 -8.156 1 92.06 323 PRO A C 1
ATOM 2598 O O . PRO A 1 323 ? -0.68 -32.719 -7.828 1 92.06 323 PRO A O 1
ATOM 2601 N N . LEU A 1 324 ? -1.81 -30.859 -7.508 1 88.5 324 LEU A N 1
ATOM 2602 C CA . LEU A 1 324 ? -2.443 -31.359 -6.297 1 88.5 324 LEU A CA 1
ATOM 2603 C C . LEU A 1 324 ? -3.684 -32.188 -6.641 1 88.5 324 LEU A C 1
ATOM 2605 O O . LEU A 1 324 ? -4.098 -33.062 -5.863 1 88.5 324 LEU A O 1
ATOM 2609 N N . LEU A 1 325 ? -4.227 -31.922 -7.727 1 84.44 325 LEU A N 1
ATOM 2610 C CA . LEU A 1 325 ? -5.52 -32.531 -8.047 1 84.44 325 LEU A CA 1
ATOM 2611 C C . LEU A 1 325 ? -5.352 -33.719 -8.984 1 84.44 325 LEU A C 1
ATOM 2613 O O . LEU A 1 325 ? -6.215 -34.594 -9.047 1 84.44 325 LEU A O 1
ATOM 2617 N N . ALA A 1 326 ? -4.273 -33.688 -9.727 1 83.5 326 ALA A N 1
ATOM 2618 C CA . ALA A 1 326 ? -3.941 -34.875 -10.492 1 83.5 326 ALA A CA 1
ATOM 2619 C C . ALA A 1 326 ? -3.301 -35.938 -9.609 1 83.5 326 ALA A C 1
ATOM 2621 O O . ALA A 1 326 ? -2.645 -35.594 -8.617 1 83.5 326 ALA A O 1
ATOM 2622 N N . PRO A 1 327 ? -3.607 -37.219 -9.938 1 87.88 327 PRO A N 1
ATOM 2623 C CA . PRO A 1 327 ? -2.934 -38.25 -9.164 1 87.88 327 PRO A CA 1
ATOM 2624 C C . PRO A 1 327 ? -1.415 -38.094 -9.164 1 87.88 327 PRO A C 1
ATOM 2626 O O . PRO A 1 327 ? -0.833 -37.688 -10.172 1 87.88 327 PRO A O 1
ATOM 2629 N N . ALA A 1 328 ? -0.827 -38.531 -8.031 1 88.88 328 ALA A N 1
ATOM 2630 C CA . ALA A 1 328 ? 0.621 -38.406 -7.879 1 88.88 328 ALA A CA 1
ATOM 2631 C C . ALA A 1 328 ? 1.352 -39.156 -8.977 1 88.88 328 ALA A C 1
ATOM 2633 O O . ALA A 1 328 ? 2.412 -38.719 -9.445 1 88.88 328 ALA A O 1
ATOM 2634 N N . GLU A 1 329 ? 0.772 -40.188 -9.383 1 93.12 329 GLU A N 1
ATOM 2635 C CA . GLU A 1 329 ? 1.371 -41.062 -10.391 1 93.12 329 GLU A CA 1
ATOM 2636 C C . GLU A 1 329 ? 1.42 -40.375 -11.758 1 93.12 329 GLU A C 1
ATOM 2638 O O . GLU A 1 329 ? 2.23 -40.75 -12.609 1 93.12 329 GLU A O 1
ATOM 2643 N N . PHE A 1 330 ? 0.529 -39.469 -11.953 1 95.19 330 PHE A N 1
ATOM 2644 C CA . PHE A 1 330 ? 0.534 -38.719 -13.203 1 95.19 330 PHE A CA 1
ATOM 2645 C C . PHE A 1 330 ? 1.865 -38 -13.398 1 95.19 330 PHE A C 1
ATOM 2647 O O . PHE A 1 330 ? 2.369 -37.906 -14.523 1 95.19 330 PHE A O 1
ATOM 2654 N N . ILE A 1 331 ? 2.477 -37.469 -12.344 1 95 331 ILE A N 1
ATOM 2655 C CA . ILE A 1 331 ? 3.766 -36.781 -12.398 1 95 331 ILE A CA 1
ATOM 2656 C C . ILE A 1 331 ? 4.852 -37.75 -12.836 1 95 331 ILE A C 1
ATOM 2658 O O . ILE A 1 331 ? 5.758 -37.406 -13.586 1 95 331 ILE A O 1
ATOM 2662 N N . GLY A 1 332 ? 4.734 -38.969 -12.344 1 94.12 332 GLY A N 1
ATOM 2663 C CA . GLY A 1 332 ? 5.652 -40.031 -12.797 1 94.12 332 GLY A CA 1
ATOM 2664 C C . GLY A 1 332 ? 5.578 -40.281 -14.289 1 94.12 332 GLY A C 1
ATOM 2665 O O . GLY A 1 332 ? 6.605 -40.469 -14.945 1 94.12 332 GLY A O 1
ATOM 2666 N N . LEU A 1 333 ? 4.367 -40.281 -14.812 1 95.44 333 LEU A N 1
ATOM 2667 C CA . LEU A 1 333 ? 4.172 -40.469 -16.25 1 95.44 333 LEU A CA 1
ATOM 2668 C C . LEU A 1 333 ? 4.789 -39.344 -17.047 1 95.44 333 LEU A C 1
ATOM 2670 O O . LEU A 1 333 ? 5.309 -39.531 -18.141 1 95.44 333 LEU A O 1
ATOM 2674 N N . LEU A 1 334 ? 4.727 -38.156 -16.516 1 96.69 334 LEU A N 1
ATOM 2675 C CA . LEU A 1 334 ? 5.332 -36.969 -17.156 1 96.69 334 LEU A CA 1
ATOM 2676 C C . LEU A 1 334 ? 6.852 -37.062 -17.109 1 96.69 334 LEU A C 1
ATOM 2678 O O . LEU A 1 334 ? 7.535 -36.656 -18.047 1 96.69 334 LEU A O 1
ATOM 2682 N N . GLU A 1 335 ? 7.363 -37.562 -15.984 1 95.5 335 GLU A N 1
ATOM 2683 C CA . GLU A 1 335 ? 8.805 -37.75 -15.844 1 95.5 335 GLU A CA 1
ATOM 2684 C C . GLU A 1 335 ? 9.328 -38.719 -16.906 1 95.5 335 GLU A C 1
ATOM 2686 O O . GLU A 1 335 ? 10.43 -38.531 -17.438 1 95.5 335 GLU A O 1
ATOM 2691 N N . ASP A 1 336 ? 8.523 -39.688 -17.172 1 95 336 ASP A N 1
ATOM 2692 C CA . ASP A 1 336 ? 8.883 -40.656 -18.188 1 95 336 ASP A CA 1
ATOM 2693 C C . ASP A 1 336 ? 8.586 -40.156 -19.594 1 95 336 ASP A C 1
ATOM 2695 O O . ASP A 1 336 ? 8.859 -40.844 -20.578 1 95 336 ASP A O 1
ATOM 2699 N N . LYS A 1 337 ? 8.016 -39 -19.688 1 95.94 337 LYS A N 1
ATOM 2700 C CA . LYS A 1 337 ? 7.66 -38.375 -20.953 1 95.94 337 LYS A CA 1
ATOM 2701 C C . LYS A 1 337 ? 6.742 -39.281 -21.781 1 95.94 337 LYS A C 1
ATOM 2703 O O . LYS A 1 337 ? 6.957 -39.438 -22.984 1 95.94 337 LYS A O 1
ATOM 2708 N N . ARG A 1 338 ? 5.836 -39.906 -21.047 1 94.44 338 ARG A N 1
ATOM 2709 C CA . ARG A 1 338 ? 4.816 -40.656 -21.766 1 94.44 338 ARG A CA 1
ATOM 2710 C C . ARG A 1 338 ? 4.008 -39.719 -22.672 1 94.44 338 ARG A C 1
ATOM 2712 O O . ARG A 1 338 ? 3.504 -38.688 -22.234 1 94.44 338 ARG A O 1
ATOM 2719 N N . PRO A 1 339 ? 3.857 -40.062 -23.938 1 95.12 339 PRO A N 1
ATOM 2720 C CA . PRO A 1 339 ? 3.227 -39.156 -24.906 1 95.12 339 PRO A CA 1
ATOM 2721 C C . PRO A 1 339 ? 1.823 -38.719 -24.484 1 95.12 339 PRO A C 1
ATOM 2723 O O . PRO A 1 339 ? 1.479 -37.562 -24.562 1 95.12 339 PRO A O 1
ATOM 2726 N N . ARG A 1 340 ? 1.014 -39.625 -24.016 1 94.88 340 ARG A N 1
ATOM 2727 C CA . ARG A 1 340 ? -0.357 -39.281 -23.641 1 94.88 340 ARG A CA 1
ATOM 2728 C C . ARG A 1 340 ? -0.383 -38.312 -22.453 1 94.88 340 ARG A C 1
ATOM 2730 O O . ARG A 1 340 ? -1.226 -37.438 -22.406 1 94.88 340 ARG A O 1
ATOM 2737 N N . ALA A 1 341 ? 0.467 -38.562 -21.484 1 95.94 341 ALA A N 1
ATOM 2738 C CA . ALA A 1 341 ? 0.574 -37.656 -20.344 1 95.94 341 ALA A CA 1
ATOM 2739 C C . ALA A 1 341 ? 0.975 -36.25 -20.781 1 95.94 341 ALA A C 1
ATOM 2741 O O . ALA A 1 341 ? 0.452 -35.25 -20.281 1 95.94 341 ALA A O 1
ATOM 2742 N N . LEU A 1 342 ? 1.871 -36.188 -21.734 1 97.75 342 LEU A N 1
ATOM 2743 C CA . LEU A 1 342 ? 2.318 -34.906 -22.266 1 97.75 342 LEU A CA 1
ATOM 2744 C C . LEU A 1 342 ? 1.178 -34.188 -22.969 1 97.75 342 LEU A C 1
ATOM 2746 O O . LEU A 1 342 ? 1.043 -32.938 -22.859 1 97.75 342 LEU A O 1
ATOM 2750 N N . VAL A 1 343 ? 0.397 -34.938 -23.703 1 97.88 343 VAL A N 1
ATOM 2751 C CA . VAL A 1 343 ? -0.764 -34.344 -24.359 1 97.88 343 VAL A CA 1
ATOM 2752 C C . VAL A 1 343 ? -1.716 -33.75 -23.328 1 97.88 343 VAL A C 1
ATOM 2754 O O . VAL A 1 343 ? -2.256 -32.656 -23.516 1 97.88 343 VAL A O 1
ATOM 2757 N N . MET A 1 344 ? -1.925 -34.438 -22.234 1 97 344 MET A N 1
ATOM 2758 C CA . MET A 1 344 ? -2.801 -33.969 -21.156 1 97 344 MET A CA 1
ATOM 2759 C C . MET A 1 344 ? -2.236 -32.688 -20.516 1 97 344 MET A C 1
ATOM 2761 O O . MET A 1 344 ? -2.979 -31.766 -20.219 1 97 344 MET A O 1
ATOM 2765 N N . LEU A 1 345 ? -0.926 -32.719 -20.312 1 97.44 345 LEU A N 1
ATOM 2766 C CA . LEU A 1 345 ? -0.272 -31.516 -19.797 1 97.44 345 LEU A CA 1
ATOM 2767 C C . LEU A 1 345 ? -0.472 -30.344 -20.734 1 97.44 345 LEU A C 1
ATOM 2769 O O . LEU A 1 345 ? -0.721 -29.219 -20.281 1 97.44 345 LEU A O 1
ATOM 2773 N N . ALA A 1 346 ? -0.364 -30.578 -22.016 1 98 346 ALA A N 1
ATOM 2774 C CA . ALA A 1 346 ? -0.58 -29.531 -23.016 1 98 346 ALA A CA 1
ATOM 2775 C C . ALA A 1 346 ? -1.99 -28.969 -22.906 1 98 346 ALA A C 1
ATOM 2777 O O . ALA A 1 346 ? -2.184 -27.75 -23.031 1 98 346 ALA A O 1
ATOM 2778 N N . HIS A 1 347 ? -2.982 -29.828 -22.734 1 97.12 347 HIS A N 1
ATOM 2779 C CA . HIS A 1 347 ? -4.363 -29.375 -22.594 1 97.12 347 HIS A CA 1
ATOM 2780 C C . HIS A 1 347 ? -4.52 -28.484 -21.359 1 97.12 347 HIS A C 1
ATOM 2782 O O . HIS A 1 347 ? -5.207 -27.469 -21.422 1 97.12 347 HIS A O 1
ATOM 2788 N N . LEU A 1 348 ? -3.889 -28.875 -20.312 1 95.69 348 LEU A N 1
ATOM 2789 C CA . LEU A 1 348 ? -3.955 -28.109 -19.062 1 95.69 348 LEU A CA 1
ATOM 2790 C C . LEU A 1 348 ? -3.287 -26.75 -19.234 1 95.69 348 LEU A C 1
ATOM 2792 O O . LEU A 1 348 ? -3.879 -25.719 -18.906 1 95.69 348 LEU A O 1
ATOM 2796 N N . LEU A 1 349 ? -2.078 -26.688 -19.766 1 96.19 349 LEU A N 1
ATOM 2797 C CA . LEU A 1 349 ? -1.296 -25.469 -19.875 1 96.19 349 LEU A CA 1
ATOM 2798 C C . LEU A 1 349 ? -1.861 -24.547 -20.969 1 96.19 349 LEU A C 1
ATOM 2800 O O . LEU A 1 349 ? -1.673 -23.328 -20.922 1 96.19 349 LEU A O 1
ATOM 2804 N N . ALA A 1 350 ? -2.537 -25.125 -21.953 1 95.75 350 ALA A N 1
ATOM 2805 C CA . ALA A 1 350 ? -3.18 -24.328 -22.984 1 95.75 350 ALA A CA 1
ATOM 2806 C C . ALA A 1 350 ? -4.199 -23.359 -22.375 1 95.75 350 ALA A C 1
ATOM 2808 O O . ALA A 1 350 ? -4.398 -22.266 -22.891 1 95.75 350 ALA A O 1
ATOM 2809 N N . MET A 1 351 ? -4.777 -23.766 -21.297 1 93.69 351 MET A N 1
ATOM 2810 C CA . MET A 1 351 ? -5.82 -22.953 -20.672 1 93.69 351 MET A CA 1
ATOM 2811 C C . MET A 1 351 ? -5.219 -21.766 -19.938 1 93.69 351 MET A C 1
ATOM 2813 O O . MET A 1 351 ? -5.941 -20.875 -19.5 1 93.69 351 MET A O 1
ATOM 2817 N N . ALA A 1 352 ? -3.914 -21.719 -19.844 1 93.12 352 ALA A N 1
ATOM 2818 C CA . ALA A 1 352 ? -3.221 -20.562 -19.281 1 93.12 352 ALA A CA 1
ATOM 2819 C C . ALA A 1 352 ? -3.035 -19.469 -20.328 1 93.12 352 ALA A C 1
ATOM 2821 O O . ALA A 1 352 ? -2.77 -18.312 -20 1 93.12 352 ALA A O 1
ATOM 2822 N N . ALA A 1 353 ? -3.188 -19.797 -21.578 1 91.94 353 ALA A N 1
ATOM 2823 C CA . ALA A 1 353 ? -2.861 -18.906 -22.688 1 91.94 353 ALA A CA 1
ATOM 2824 C C . ALA A 1 353 ? -3.74 -17.656 -22.656 1 91.94 353 ALA A C 1
ATOM 2826 O O . ALA A 1 353 ? -3.252 -16.531 -22.844 1 91.94 353 ALA A O 1
ATOM 2827 N N . PRO A 1 354 ? -5.039 -17.812 -22.344 1 90.06 354 PRO A N 1
ATOM 2828 C CA . PRO A 1 354 ? -5.879 -16.609 -22.281 1 90.06 354 PRO A CA 1
ATOM 2829 C C . PRO A 1 354 ? -5.512 -15.695 -21.109 1 90.06 354 PRO A C 1
ATOM 2831 O O . PRO A 1 354 ? -5.949 -14.539 -21.062 1 90.06 354 PRO A O 1
ATOM 2834 N N . LEU A 1 355 ? -4.738 -16.203 -20.234 1 91.25 355 LEU A N 1
ATOM 2835 C CA . LEU A 1 355 ? -4.367 -15.438 -19.047 1 91.25 355 LEU A CA 1
ATOM 2836 C C . LEU A 1 355 ? -2.943 -14.906 -19.172 1 91.25 355 LEU A C 1
ATOM 2838 O O . LEU A 1 355 ? -2.324 -14.539 -18.172 1 91.25 355 LEU A O 1
ATOM 2842 N N . SER A 1 356 ? -2.443 -14.805 -20.375 1 92.25 356 SER A N 1
ATOM 2843 C CA . SER A 1 356 ? -1.044 -14.469 -20.625 1 92.25 356 SER A CA 1
ATOM 2844 C C . SER A 1 356 ? -0.742 -13.023 -20.234 1 92.25 356 SER A C 1
ATOM 2846 O O . SER A 1 356 ? 0.423 -12.648 -20.094 1 92.25 356 SER A O 1
ATOM 2848 N N . ASP A 1 357 ? -1.769 -12.219 -20.016 1 89.81 357 ASP A N 1
ATOM 2849 C CA . ASP A 1 357 ? -1.582 -10.828 -19.609 1 89.81 357 ASP A CA 1
ATOM 2850 C C . ASP A 1 357 ? -1.146 -10.734 -18.156 1 89.81 357 ASP A C 1
ATOM 2852 O O . ASP A 1 357 ? -0.641 -9.695 -17.719 1 89.81 357 ASP A O 1
ATOM 2856 N N . ARG A 1 358 ? -1.4 -11.742 -17.438 1 92.81 358 ARG A N 1
ATOM 2857 C CA . ARG A 1 358 ? -0.874 -11.812 -16.078 1 92.81 358 ARG A CA 1
ATOM 2858 C C . ARG A 1 358 ? 0.619 -12.125 -16.078 1 92.81 358 ARG A C 1
ATOM 2860 O O . ARG A 1 358 ? 1.038 -13.172 -16.578 1 92.81 358 ARG A O 1
ATOM 2867 N N . TRP A 1 359 ? 1.394 -11.266 -15.453 1 95.12 359 TRP A N 1
ATOM 2868 C CA . TRP A 1 359 ? 2.846 -11.32 -15.602 1 95.12 359 TRP A CA 1
ATOM 2869 C C . TRP A 1 359 ? 3.396 -12.656 -15.125 1 95.12 359 TRP A C 1
ATOM 2871 O O . TRP A 1 359 ? 4.418 -13.125 -15.633 1 95.12 359 TRP A O 1
ATOM 2881 N N . TRP A 1 360 ? 2.766 -13.25 -14.141 1 95.56 360 TRP A N 1
ATOM 2882 C CA . TRP A 1 360 ? 3.346 -14.453 -13.562 1 95.56 360 TRP A CA 1
ATOM 2883 C C . TRP A 1 360 ? 2.906 -15.695 -14.336 1 95.56 360 TRP A C 1
ATOM 2885 O O . TRP A 1 360 ? 3.449 -16.781 -14.133 1 95.56 360 TRP A O 1
ATOM 2895 N N . ILE A 1 361 ? 1.955 -15.633 -15.258 1 94.25 361 ILE A N 1
ATOM 2896 C CA . ILE A 1 361 ? 1.608 -16.688 -16.188 1 94.25 361 ILE A CA 1
ATOM 2897 C C . ILE A 1 361 ? 2.381 -16.5 -17.5 1 94.25 361 ILE A C 1
ATOM 2899 O O . ILE A 1 361 ? 3.051 -17.422 -17.969 1 94.25 361 ILE A O 1
ATOM 2903 N N . GLY A 1 362 ? 2.283 -15.273 -18.031 1 92.44 362 GLY A N 1
ATOM 2904 C CA . GLY A 1 362 ? 2.992 -14.938 -19.25 1 92.44 362 GLY A CA 1
ATOM 2905 C C . GLY A 1 362 ? 2.742 -15.922 -20.375 1 92.44 362 GLY A C 1
ATOM 2906 O O . GLY A 1 362 ? 1.61 -16.375 -20.578 1 92.44 362 GLY A O 1
ATOM 2907 N N . HIS A 1 363 ? 3.822 -16.297 -21.062 1 92.75 363 HIS A N 1
ATOM 2908 C CA . HIS A 1 363 ? 3.668 -17.141 -22.25 1 92.75 363 HIS A CA 1
ATOM 2909 C C . HIS A 1 363 ? 3.969 -18.594 -21.922 1 92.75 363 HIS A C 1
ATOM 2911 O O . HIS A 1 363 ? 4.297 -19.375 -22.828 1 92.75 363 HIS A O 1
ATOM 2917 N N . THR A 1 364 ? 3.883 -18.922 -20.688 1 94.56 364 THR A N 1
ATOM 2918 C CA . THR A 1 364 ? 4.176 -20.281 -20.266 1 94.56 364 THR A CA 1
ATOM 2919 C C . THR A 1 364 ? 3.342 -21.297 -21.047 1 94.56 364 THR A C 1
ATOM 2921 O O . THR A 1 364 ? 3.875 -22.266 -21.594 1 94.56 364 THR A O 1
ATOM 2924 N N . GLY A 1 365 ? 2.016 -21.094 -21.156 1 94.44 365 GLY A N 1
ATOM 2925 C CA . GLY A 1 365 ? 1.141 -21.984 -21.906 1 94.44 365 GLY A CA 1
ATOM 2926 C C . GLY A 1 365 ? 1.527 -22.109 -23.359 1 94.44 365 GLY A C 1
ATOM 2927 O O . GLY A 1 365 ? 1.643 -23.234 -23.875 1 94.44 365 GLY A O 1
ATOM 2928 N N . HIS A 1 366 ? 1.826 -21.047 -24 1 94.94 366 HIS A N 1
ATOM 2929 C CA . HIS A 1 366 ? 2.209 -21.031 -25.406 1 94.94 366 HIS A CA 1
ATOM 2930 C C . HIS A 1 366 ? 3.488 -21.812 -25.641 1 94.94 366 HIS A C 1
ATOM 2932 O O . HIS A 1 366 ? 3.525 -22.703 -26.5 1 94.94 366 HIS A O 1
ATOM 2938 N N . ARG A 1 367 ? 4.445 -21.516 -24.891 1 95.38 367 ARG A N 1
ATOM 2939 C CA . ARG A 1 367 ? 5.773 -22.094 -25.062 1 95.38 367 ARG A CA 1
ATOM 2940 C C . ARG A 1 367 ? 5.75 -23.594 -24.828 1 95.38 367 ARG A C 1
ATOM 2942 O O . ARG A 1 367 ? 6.285 -24.375 -25.625 1 95.38 367 ARG A O 1
ATOM 2949 N N . ASP A 1 368 ? 5.102 -23.969 -23.781 1 96.06 368 ASP A N 1
ATOM 2950 C CA . ASP A 1 368 ? 5.078 -25.391 -23.438 1 96.06 368 ASP A CA 1
ATOM 2951 C C . ASP A 1 368 ? 4.262 -26.188 -24.438 1 96.06 368 ASP A C 1
ATOM 2953 O O . ASP A 1 368 ? 4.672 -27.281 -24.859 1 96.06 368 ASP A O 1
ATOM 2957 N N . VAL A 1 369 ? 3.137 -25.719 -24.844 1 96.56 369 VAL A N 1
ATOM 2958 C CA . VAL A 1 369 ? 2.264 -26.438 -25.766 1 96.56 369 VAL A CA 1
ATOM 2959 C C . VAL A 1 369 ? 2.979 -26.656 -27.094 1 96.56 369 VAL A C 1
ATOM 2961 O O . VAL A 1 369 ? 2.979 -27.766 -27.641 1 96.56 369 VAL A O 1
ATOM 2964 N N . PHE A 1 370 ? 3.605 -25.672 -27.594 1 94.56 370 PHE A N 1
ATOM 2965 C CA . PHE A 1 370 ? 4.328 -25.797 -28.859 1 94.56 370 PHE A CA 1
ATOM 2966 C C . PHE A 1 370 ? 5.516 -26.734 -28.703 1 94.56 370 PHE A C 1
ATOM 2968 O O . PHE A 1 370 ? 5.801 -27.547 -29.594 1 94.56 370 PHE A O 1
ATOM 2975 N N . ALA A 1 371 ? 6.199 -26.609 -27.625 1 96.19 371 ALA A N 1
ATOM 2976 C CA . ALA A 1 371 ? 7.336 -27.5 -27.375 1 96.19 371 ALA A CA 1
ATOM 2977 C C . ALA A 1 371 ? 6.895 -28.953 -27.312 1 96.19 371 ALA A C 1
ATOM 2979 O O . ALA A 1 371 ? 7.574 -29.844 -27.828 1 96.19 371 ALA A O 1
ATOM 2980 N N . ILE A 1 372 ? 5.758 -29.203 -26.625 1 97.5 372 ILE A N 1
ATOM 2981 C CA . ILE A 1 372 ? 5.223 -30.562 -26.516 1 97.5 372 ILE A CA 1
ATOM 2982 C C . ILE A 1 372 ? 4.824 -31.078 -27.906 1 97.5 372 ILE A C 1
ATOM 2984 O O . ILE A 1 372 ? 5.137 -32.219 -28.266 1 97.5 372 ILE A O 1
ATOM 2988 N N . ARG A 1 373 ? 4.16 -30.25 -28.641 1 95.88 373 ARG A N 1
ATOM 2989 C CA . ARG A 1 373 ? 3.777 -30.609 -30 1 95.88 373 ARG A CA 1
ATOM 2990 C C . ARG A 1 373 ? 4.992 -31.031 -30.828 1 95.88 373 ARG A C 1
ATOM 2992 O O . ARG A 1 373 ? 4.957 -32.062 -31.516 1 95.88 373 ARG A O 1
ATOM 2999 N N . ASP A 1 374 ? 6.008 -30.266 -30.719 1 94.56 374 ASP A N 1
ATOM 3000 C CA . ASP A 1 374 ? 7.211 -30.516 -31.5 1 94.56 374 ASP A CA 1
ATOM 3001 C C . ASP A 1 374 ? 7.91 -31.797 -31.062 1 94.56 374 ASP A C 1
ATOM 3003 O O . ASP A 1 374 ? 8.586 -32.438 -31.859 1 94.56 374 ASP A O 1
ATOM 3007 N N . MET A 1 375 ? 7.766 -32.062 -29.812 1 95.06 375 MET A N 1
ATOM 3008 C CA . MET A 1 375 ? 8.406 -33.25 -29.266 1 95.06 375 MET A CA 1
ATOM 3009 C C . MET A 1 375 ? 7.629 -34.531 -29.625 1 95.06 375 MET A C 1
ATOM 3011 O O . MET A 1 375 ? 8.219 -35.594 -29.797 1 95.06 375 MET A O 1
ATOM 3015 N N . LEU A 1 376 ? 6.34 -34.344 -29.75 1 95.31 376 LEU A N 1
ATOM 3016 C CA . LEU A 1 376 ? 5.473 -35.469 -29.984 1 95.31 376 LEU A CA 1
ATOM 3017 C C . LEU A 1 376 ? 5.457 -35.844 -31.469 1 95.31 376 LEU A C 1
ATOM 3019 O O . LEU A 1 376 ? 5.633 -34.969 -32.312 1 95.31 376 LEU A O 1
ATOM 3023 N N . GLY A 1 377 ? 5.414 -37 -31.844 1 90.19 377 GLY A N 1
ATOM 3024 C CA . GLY A 1 377 ? 5.328 -37.469 -33.219 1 90.19 377 GLY A CA 1
ATOM 3025 C C . GLY A 1 377 ? 4.031 -37.094 -33.906 1 90.19 377 GLY A C 1
ATOM 3026 O O . GLY A 1 377 ? 3.082 -36.656 -33.219 1 90.19 377 GLY A O 1
ATOM 3027 N N . GLU A 1 378 ? 3.918 -37.25 -35.156 1 91.31 378 GLU A N 1
ATOM 3028 C CA . GLU A 1 378 ? 2.771 -36.875 -36 1 91.31 378 GLU A CA 1
ATOM 3029 C C . GLU A 1 378 ? 1.523 -37.656 -35.562 1 91.31 378 GLU A C 1
ATOM 3031 O O . GLU A 1 378 ? 0.403 -37.156 -35.75 1 91.31 378 GLU A O 1
ATOM 3036 N N . GLU A 1 379 ? 1.73 -38.781 -34.969 1 92.31 379 GLU A N 1
ATOM 3037 C CA . GLU A 1 379 ? 0.61 -39.625 -34.562 1 92.31 379 GLU A CA 1
ATOM 3038 C C . GLU A 1 379 ? -0.235 -38.969 -33.469 1 92.31 379 GLU A C 1
ATOM 3040 O O . GLU A 1 379 ? -1.414 -39.281 -33.312 1 92.31 379 GLU A O 1
ATOM 3045 N N . TRP A 1 380 ? 0.329 -38.031 -32.781 1 94.94 380 TRP A N 1
ATOM 3046 C CA . TRP A 1 380 ? -0.367 -37.375 -31.688 1 94.94 380 TRP A CA 1
ATOM 3047 C C . TRP A 1 380 ? -0.962 -36.031 -32.125 1 94.94 380 TRP A C 1
ATOM 3049 O O . TRP A 1 380 ? -1.568 -35.344 -31.328 1 94.94 380 TRP A O 1
ATOM 3059 N N . GLY A 1 381 ? -0.812 -35.688 -33.406 1 93.94 381 GLY A N 1
ATOM 3060 C CA . GLY A 1 381 ? -1.27 -34.438 -33.938 1 93.94 381 GLY A CA 1
ATOM 3061 C C . GLY A 1 381 ? -2.758 -34.219 -33.75 1 93.94 381 GLY A C 1
ATOM 3062 O O . GLY A 1 381 ? -3.188 -33.094 -33.406 1 93.94 381 GLY A O 1
ATOM 3063 N N . GLY A 1 382 ? -3.529 -35.219 -33.938 1 94.25 382 GLY A N 1
ATOM 3064 C CA . GLY A 1 382 ? -4.969 -35.125 -33.75 1 94.25 382 GLY A CA 1
ATOM 3065 C C . GLY A 1 382 ? -5.363 -34.75 -32.344 1 94.25 382 GLY A C 1
ATOM 3066 O O . GLY A 1 382 ? -6.219 -33.875 -32.125 1 94.25 382 GLY A O 1
ATOM 3067 N N . MET A 1 383 ? -4.727 -35.344 -31.375 1 95.69 383 MET A N 1
ATOM 3068 C CA . MET A 1 383 ? -5.035 -35.125 -29.969 1 95.69 383 MET A CA 1
ATOM 3069 C C . MET A 1 383 ? -4.516 -33.75 -29.531 1 95.69 383 MET A C 1
ATOM 3071 O O . MET A 1 383 ? -5.031 -33.156 -28.562 1 95.69 383 MET A O 1
ATOM 3075 N N . MET A 1 384 ? -3.525 -33.219 -30.234 1 97.25 384 MET A N 1
ATOM 3076 C CA . MET A 1 384 ? -2.91 -31.938 -29.875 1 97.25 384 MET A CA 1
ATOM 3077 C C . MET A 1 384 ? -3.623 -30.781 -30.547 1 97.25 384 MET A C 1
ATOM 3079 O O . MET A 1 384 ? -3.303 -29.609 -30.297 1 97.25 384 MET A O 1
ATOM 3083 N N . GLU A 1 385 ? -4.594 -31 -31.328 1 95.94 385 GLU A N 1
ATOM 3084 C CA . GLU A 1 385 ? -5.242 -29.969 -32.125 1 95.94 385 GLU A CA 1
ATOM 3085 C C . GLU A 1 385 ? -5.852 -28.891 -31.25 1 95.94 385 GLU A C 1
ATOM 3087 O O . GLU A 1 385 ? -5.633 -27.688 -31.484 1 95.94 385 GLU A O 1
ATOM 3092 N N . TRP A 1 386 ? -6.562 -29.297 -30.25 1 95.56 386 TRP A N 1
ATOM 3093 C CA . TRP A 1 386 ? -7.27 -28.328 -29.406 1 95.56 386 TRP A CA 1
ATOM 3094 C C . TRP A 1 386 ? -6.289 -27.438 -28.672 1 95.56 386 TRP A C 1
ATOM 3096 O O . TRP A 1 386 ? -6.422 -26.219 -28.688 1 95.56 386 TRP A O 1
ATOM 3106 N N . PRO A 1 387 ? -5.324 -28.047 -27.922 1 96.81 387 PRO A N 1
ATOM 3107 C CA . PRO A 1 387 ? -4.391 -27.172 -27.219 1 96.81 387 PRO A CA 1
ATOM 3108 C C . PRO A 1 387 ? -3.648 -26.219 -28.156 1 96.81 387 PRO A C 1
ATOM 3110 O O . PRO A 1 387 ? -3.428 -25.062 -27.812 1 96.81 387 PRO A O 1
ATOM 3113 N N . VAL A 1 388 ? -3.252 -26.672 -29.328 1 95.5 388 VAL A N 1
ATOM 3114 C CA . VAL A 1 388 ? -2.533 -25.844 -30.281 1 95.5 388 VAL A CA 1
ATOM 3115 C C . VAL A 1 388 ? -3.447 -24.719 -30.797 1 95.5 388 VAL A C 1
ATOM 3117 O O . VAL A 1 388 ? -3.01 -23.578 -30.969 1 95.5 388 VAL A O 1
ATOM 3120 N N . GLU A 1 389 ? -4.641 -25.016 -30.984 1 94.12 389 GLU A N 1
ATOM 3121 C CA . GLU A 1 389 ? -5.609 -24.016 -31.422 1 94.12 389 GLU A CA 1
ATOM 3122 C C . GLU A 1 389 ? -5.805 -22.938 -30.359 1 94.12 389 GLU A C 1
ATOM 3124 O O . GLU A 1 389 ? -5.844 -21.75 -30.688 1 94.12 389 GLU A O 1
ATOM 3129 N N . VAL A 1 390 ? -5.949 -23.375 -29.156 1 92.56 390 VAL A N 1
ATOM 3130 C CA . VAL A 1 390 ? -6.199 -22.453 -28.062 1 92.56 390 VAL A CA 1
ATOM 3131 C C . VAL A 1 390 ? -5.039 -21.469 -27.938 1 92.56 390 VAL A C 1
ATOM 3133 O O . VAL A 1 390 ? -5.254 -20.266 -27.797 1 92.56 390 VAL A O 1
ATOM 3136 N N . VAL A 1 391 ? -3.814 -21.922 -27.984 1 94 391 VAL A N 1
ATOM 3137 C CA . VAL A 1 391 ? -2.658 -21.062 -27.781 1 94 391 VAL A CA 1
ATOM 3138 C C . VAL A 1 391 ? -2.412 -20.203 -29.016 1 94 391 VAL A C 1
ATOM 3140 O O . VAL A 1 391 ? -1.899 -19.094 -28.922 1 94 391 VAL A O 1
ATOM 3143 N N . SER A 1 392 ? -2.77 -20.656 -30.188 1 90.12 392 SER A N 1
ATOM 3144 C CA . SER A 1 392 ? -2.555 -19.922 -31.438 1 90.12 392 SER A CA 1
ATOM 3145 C C . SER A 1 392 ? -3.521 -18.75 -31.562 1 90.12 392 SER A C 1
ATOM 3147 O O . SER A 1 392 ? -3.217 -17.766 -32.219 1 90.12 392 SER A O 1
ATOM 3149 N N . GLN A 1 393 ? -4.637 -18.781 -31 1 83.75 393 GLN A N 1
ATOM 3150 C CA . GLN A 1 393 ? -5.625 -17.703 -31.078 1 83.75 393 GLN A CA 1
ATOM 3151 C C . GLN A 1 393 ? -5.164 -16.469 -30.312 1 83.75 393 GLN A C 1
ATOM 3153 O O . GLN A 1 393 ? -5.527 -15.352 -30.656 1 83.75 393 GLN A O 1
ATOM 3158 N N . ARG A 1 394 ? -4.461 -16.562 -29.344 1 69.94 394 ARG A N 1
ATOM 3159 C CA . ARG A 1 394 ? -4.117 -15.438 -28.484 1 69.94 394 ARG A CA 1
ATOM 3160 C C . ARG A 1 394 ? -2.615 -15.172 -28.5 1 69.94 394 ARG A C 1
ATOM 3162 O O . ARG A 1 394 ? -2.062 -14.625 -27.547 1 69.94 394 ARG A O 1
ATOM 3169 N N . CYS A 1 395 ? -1.918 -15.773 -29.359 1 65.94 395 CYS A N 1
ATOM 3170 C CA . CYS A 1 395 ? -0.464 -15.648 -29.344 1 65.94 395 CYS A CA 1
ATOM 3171 C C . CYS A 1 395 ? -0.014 -14.445 -30.172 1 65.94 395 CYS A C 1
ATOM 3173 O O . CYS A 1 395 ? -0.187 -14.43 -31.391 1 65.94 395 CYS A O 1
ATOM 3175 N N . TRP A 1 396 ? 0.069 -13.359 -29.547 1 54.25 396 TRP A N 1
ATOM 3176 C CA . TRP A 1 396 ? 0.695 -12.258 -30.266 1 54.25 396 TRP A CA 1
ATOM 3177 C C . TRP A 1 396 ? 2.062 -12.664 -30.812 1 54.25 396 TRP A C 1
ATOM 3179 O O . TRP A 1 396 ? 2.488 -12.18 -31.859 1 54.25 396 TRP A O 1
ATOM 3189 N N . ILE A 1 397 ? 2.801 -13.391 -30.109 1 50.38 397 ILE A N 1
ATOM 3190 C CA . ILE A 1 397 ? 4.117 -13.82 -30.562 1 50.38 397 ILE A CA 1
ATOM 3191 C C . ILE A 1 397 ? 3.984 -14.625 -31.859 1 50.38 397 ILE A C 1
ATOM 3193 O O . ILE A 1 397 ? 4.801 -14.492 -32.781 1 50.38 397 ILE A O 1
ATOM 3197 N N . CYS A 1 398 ? 3.029 -15.492 -31.844 1 51.12 398 CYS A N 1
ATOM 3198 C CA . CYS A 1 398 ? 2.822 -16.328 -33.031 1 51.12 398 CYS A CA 1
ATOM 3199 C C . CYS A 1 398 ? 2.352 -15.5 -34.219 1 51.12 398 CYS A C 1
ATOM 3201 O O . CYS A 1 398 ? 2.525 -15.906 -35.375 1 51.12 398 CYS A O 1
ATOM 3203 N N . ARG A 1 399 ? 1.625 -14.492 -34.031 1 46.84 399 ARG A N 1
ATOM 3204 C CA . ARG A 1 399 ? 1.184 -13.695 -35.156 1 46.84 399 ARG A CA 1
ATOM 3205 C C . ARG A 1 399 ? 2.369 -13.047 -35.875 1 46.84 399 ARG A C 1
ATOM 3207 O O . ARG A 1 399 ? 2.35 -12.859 -37.094 1 46.84 399 ARG A O 1
ATOM 3214 N N . ASN A 1 400 ? 3.279 -12.531 -35.094 1 41.38 400 ASN A N 1
ATOM 3215 C CA . ASN A 1 400 ? 4.359 -11.883 -35.844 1 41.38 400 ASN A CA 1
ATOM 3216 C C . ASN A 1 400 ? 5.168 -12.891 -36.656 1 41.38 400 ASN A C 1
ATOM 3218 O O . ASN A 1 400 ? 5.953 -12.516 -37.531 1 41.38 400 ASN A O 1
ATOM 3222 N N . ASP A 1 401 ? 5.266 -14.148 -36.344 1 39.62 401 ASP A N 1
ATOM 3223 C CA . ASP A 1 401 ? 5.984 -15.047 -37.219 1 39.62 401 ASP A CA 1
ATOM 3224 C C . ASP A 1 401 ? 5.18 -15.312 -38.5 1 39.62 401 ASP A C 1
ATOM 3226 O O . ASP A 1 401 ? 5.742 -15.703 -39.531 1 39.62 401 ASP A O 1
ATOM 3230 N N . GLN A 1 402 ? 3.939 -15.32 -38.656 1 33.56 402 GLN A N 1
ATOM 3231 C CA . GLN A 1 402 ? 3.326 -15.492 -39.969 1 33.56 402 GLN A CA 1
ATOM 3232 C C . GLN A 1 402 ? 3.453 -14.227 -40.812 1 33.56 402 GLN A C 1
ATOM 3234 O O . GLN A 1 402 ? 3.1 -14.219 -41.969 1 33.56 402 GLN A O 1
ATOM 3239 N N . ALA A 1 403 ? 3.68 -13.164 -40.25 1 37.47 403 ALA A N 1
ATOM 3240 C CA . ALA A 1 403 ? 3.768 -12 -41.125 1 37.47 403 ALA A CA 1
ATOM 3241 C C . ALA A 1 403 ? 5.117 -11.953 -41.844 1 37.47 403 ALA A C 1
ATOM 3243 O O . ALA A 1 403 ? 5.355 -11.062 -42.656 1 37.47 403 ALA A O 1
ATOM 3244 N N . SER A 1 404 ? 6.176 -12.594 -41.312 1 28.75 404 SER A N 1
ATOM 3245 C CA . SER A 1 404 ? 7.324 -12.594 -42.219 1 28.75 404 SER A CA 1
ATOM 3246 C C . SER A 1 404 ? 7.223 -13.727 -43.219 1 28.75 404 SER A C 1
ATOM 3248 O O . SER A 1 404 ? 6.887 -14.859 -42.875 1 28.75 404 SER A O 1
ATOM 3250 N N . MET B 1 1 ? 95.938 76.25 15.406 1 25.14 1 MET B N 1
ATOM 3251 C CA . MET B 1 1 ? 94.75 76.688 14.68 1 25.14 1 MET B CA 1
ATOM 3252 C C . MET B 1 1 ? 94.062 75.562 13.961 1 25.14 1 MET B C 1
ATOM 3254 O O . MET B 1 1 ? 94.688 74.875 13.164 1 25.14 1 MET B O 1
ATOM 3258 N N . SER B 1 2 ? 93 74.938 14.648 1 25.33 2 SER B N 1
ATOM 3259 C CA . SER B 1 2 ? 92.188 73.75 14.828 1 25.33 2 SER B CA 1
ATOM 3260 C C . SER B 1 2 ? 91.188 73.625 13.703 1 25.33 2 SER B C 1
ATOM 3262 O O . SER B 1 2 ? 90.188 74.375 13.68 1 25.33 2 SER B O 1
ATOM 3264 N N . ALA B 1 3 ? 91.75 73.562 12.477 1 28.75 3 ALA B N 1
ATOM 3265 C CA . ALA B 1 3 ? 91 73.625 11.234 1 28.75 3 ALA B CA 1
ATOM 3266 C C . ALA B 1 3 ? 89.812 72.625 11.242 1 28.75 3 ALA B C 1
ATOM 3268 O O . ALA B 1 3 ? 90.062 71.438 11.266 1 28.75 3 ALA B O 1
ATOM 3269 N N . VAL B 1 4 ? 88.75 73.062 11.945 1 30.86 4 VAL B N 1
ATOM 3270 C CA . VAL B 1 4 ? 87.562 72.25 12.258 1 30.86 4 VAL B CA 1
ATOM 3271 C C . VAL B 1 4 ? 86.875 71.75 10.969 1 30.86 4 VAL B C 1
ATOM 3273 O O . VAL B 1 4 ? 86.625 72.562 10.078 1 30.86 4 VAL B O 1
ATOM 3276 N N . PRO B 1 5 ? 87.125 70.562 10.539 1 33 5 PRO B N 1
ATOM 3277 C CA . PRO B 1 5 ? 86.625 70.062 9.25 1 33 5 PRO B CA 1
ATOM 3278 C C . PRO B 1 5 ? 85.125 70.312 9.039 1 33 5 PRO B C 1
ATOM 3280 O O . PRO B 1 5 ? 84.375 70.375 10.008 1 33 5 PRO B O 1
ATOM 3283 N N . SER B 1 6 ? 84.75 71.188 8.078 1 29.03 6 SER B N 1
ATOM 3284 C CA . SER B 1 6 ? 83.5 71.688 7.586 1 29.03 6 SER B CA 1
ATOM 3285 C C . SER B 1 6 ? 82.5 70.562 7.266 1 29.03 6 SER B C 1
ATOM 3287 O O . SER B 1 6 ? 82.812 69.75 6.395 1 29.03 6 SER B O 1
ATOM 3289 N N . GLN B 1 7 ? 81.938 69.938 8.273 1 26.84 7 GLN B N 1
ATOM 3290 C CA . GLN B 1 7 ? 81 68.812 8.18 1 26.84 7 GLN B CA 1
ATOM 3291 C C . GLN B 1 7 ? 79.812 69.125 7.285 1 26.84 7 GLN B C 1
ATOM 3293 O O . GLN B 1 7 ? 79.062 70.062 7.559 1 26.84 7 GLN B O 1
ATOM 3298 N N . THR B 1 8 ? 80.062 69.125 5.949 1 29.12 8 THR B N 1
ATOM 3299 C CA . THR B 1 8 ? 79.062 69.438 4.941 1 29.12 8 THR B CA 1
ATOM 3300 C C . THR B 1 8 ? 77.812 68.562 5.203 1 29.12 8 THR B C 1
ATOM 3302 O O . THR B 1 8 ? 77.875 67.312 5.262 1 29.12 8 THR B O 1
ATOM 3305 N N . THR B 1 9 ? 76.875 69.125 5.922 1 28.53 9 THR B N 1
ATOM 3306 C CA . THR B 1 9 ? 75.562 68.625 6.363 1 28.53 9 THR B CA 1
ATOM 3307 C C . THR B 1 9 ? 74.688 68.25 5.168 1 28.53 9 THR B C 1
ATOM 3309 O O . THR B 1 9 ? 74.312 69.125 4.375 1 28.53 9 THR B O 1
ATOM 3312 N N . GLU B 1 10 ? 75.062 67.125 4.504 1 29.02 10 GLU B N 1
ATOM 3313 C CA . GLU B 1 10 ? 74.25 66.625 3.379 1 29.02 10 GLU B CA 1
ATOM 3314 C C . GLU B 1 10 ? 72.812 66.625 3.684 1 29.02 10 GLU B C 1
ATOM 3316 O O . GLU B 1 10 ? 72.312 66.125 4.707 1 29.02 10 GLU B O 1
ATOM 3321 N N . GLN B 1 11 ? 72.125 67.75 3.252 1 28.11 11 GLN B N 1
ATOM 3322 C CA . GLN B 1 11 ? 70.75 68.125 3.344 1 28.11 11 GLN B CA 1
ATOM 3323 C C . GLN B 1 11 ? 69.875 67 2.824 1 28.11 11 GLN B C 1
ATOM 3325 O O . GLN B 1 11 ? 70 66.562 1.685 1 28.11 11 GLN B O 1
ATOM 3330 N N . SER B 1 12 ? 69.562 66.062 3.613 1 31.47 12 SER B N 1
ATOM 3331 C CA . SER B 1 12 ? 68.75 64.938 3.225 1 31.47 12 SER B CA 1
ATOM 3332 C C . SER B 1 12 ? 67.438 65.375 2.611 1 31.47 12 SER B C 1
ATOM 3334 O O . SER B 1 12 ? 66.812 66.312 3.117 1 31.47 12 SER B O 1
ATOM 3336 N N . PRO B 1 13 ? 67.312 65.312 1.283 1 31.62 13 PRO B N 1
ATOM 3337 C CA . PRO B 1 13 ? 66.125 65.75 0.542 1 31.62 13 PRO B CA 1
ATOM 3338 C C . PRO B 1 13 ? 64.812 65.438 1.258 1 31.62 13 PRO B C 1
ATOM 3340 O O . PRO B 1 13 ? 64.75 64.438 1.946 1 31.62 13 PRO B O 1
ATOM 3343 N N . GLN B 1 14 ? 64.188 66.5 1.678 1 27.5 14 GLN B N 1
ATOM 3344 C CA . GLN B 1 14 ? 62.875 66.5 2.348 1 27.5 14 GLN B CA 1
ATOM 3345 C C . GLN B 1 14 ? 61.844 65.688 1.595 1 27.5 14 GLN B C 1
ATOM 3347 O O . GLN B 1 14 ? 61.656 65.812 0.391 1 27.5 14 GLN B O 1
ATOM 3352 N N . GLN B 1 15 ? 61.781 64.438 1.819 1 29.73 15 GLN B N 1
ATOM 3353 C CA . GLN B 1 15 ? 60.781 63.531 1.232 1 29.73 15 GLN B CA 1
ATOM 3354 C C . GLN B 1 15 ? 59.406 64.188 1.21 1 29.73 15 GLN B C 1
ATOM 3356 O O . GLN B 1 15 ? 58.875 64.5 2.26 1 29.73 15 GLN B O 1
ATOM 3361 N N . ARG B 1 16 ? 59.188 65.062 0.175 1 31.95 16 ARG B N 1
ATOM 3362 C CA . ARG B 1 16 ? 57.875 65.625 -0.081 1 31.95 16 ARG B CA 1
ATOM 3363 C C . ARG B 1 16 ? 56.75 64.688 0.333 1 31.95 16 ARG B C 1
ATOM 3365 O O . ARG B 1 16 ? 56.688 63.562 -0.159 1 31.95 16 ARG B O 1
ATOM 3372 N N . ARG B 1 17 ? 56.344 64.938 1.507 1 32.53 17 ARG B N 1
ATOM 3373 C CA . ARG B 1 17 ? 55.188 64.188 2.004 1 32.53 17 ARG B CA 1
ATOM 3374 C C . ARG B 1 17 ? 54 64.312 1.061 1 32.53 17 ARG B C 1
ATOM 3376 O O . ARG B 1 17 ? 53.625 65.438 0.701 1 32.53 17 ARG B O 1
ATOM 3383 N N . LYS B 1 18 ? 53.969 63.594 0.039 1 35.59 18 LYS B N 1
ATOM 3384 C CA . LYS B 1 18 ? 52.844 63.562 -0.89 1 35.59 18 LYS B CA 1
ATOM 3385 C C . LYS B 1 18 ? 51.531 63.906 -0.173 1 35.59 18 LYS B C 1
ATOM 3387 O O . LYS B 1 18 ? 51.25 63.406 0.916 1 35.59 18 LYS B O 1
ATOM 3392 N N . PRO B 1 19 ? 51.094 65.125 -0.359 1 33.59 19 PRO B N 1
ATOM 3393 C CA . PRO B 1 19 ? 49.875 65.562 0.304 1 33.59 19 PRO B CA 1
ATOM 3394 C C . PRO B 1 19 ? 48.812 64.438 0.36 1 33.59 19 PRO B C 1
ATOM 3396 O O . PRO B 1 19 ? 48.812 63.562 -0.497 1 33.59 19 PRO B O 1
ATOM 3399 N N . PRO B 1 20 ? 48.406 64.25 1.511 1 32.06 20 PRO B N 1
ATOM 3400 C CA . PRO B 1 20 ? 47.469 63.156 1.644 1 32.06 20 PRO B CA 1
ATOM 3401 C C . PRO B 1 20 ? 46.344 63.219 0.624 1 32.06 20 PRO B C 1
ATOM 3403 O O . PRO B 1 20 ? 45.938 64.312 0.206 1 32.06 20 PRO B O 1
ATOM 3406 N N . ARG B 1 21 ? 46.375 62.562 -0.363 1 36.56 21 ARG B N 1
ATOM 3407 C CA . ARG B 1 21 ? 45.281 62.438 -1.334 1 36.56 21 ARG B CA 1
ATOM 3408 C C . ARG B 1 21 ? 43.938 62.688 -0.676 1 36.56 21 ARG B C 1
ATOM 3410 O O . ARG B 1 21 ? 43.688 62.188 0.426 1 36.56 21 ARG B O 1
ATOM 3417 N N . LEU B 1 22 ? 43.5 63.812 -0.843 1 34.06 22 LEU B N 1
ATOM 3418 C CA . LEU B 1 22 ? 42.156 64.125 -0.364 1 34.06 22 LEU B CA 1
ATOM 3419 C C . LEU B 1 22 ? 41.25 62.875 -0.491 1 34.06 22 LEU B C 1
ATOM 3421 O O . LEU B 1 22 ? 41.188 62.25 -1.553 1 34.06 22 LEU B O 1
ATOM 3425 N N . ALA B 1 23 ? 41.062 62.344 0.545 1 38.5 23 ALA B N 1
ATOM 3426 C CA . ALA B 1 23 ? 40.156 61.188 0.58 1 38.5 23 ALA B CA 1
ATOM 3427 C C . ALA B 1 23 ? 38.844 61.5 -0.112 1 38.5 23 ALA B C 1
ATOM 3429 O O . ALA B 1 23 ? 38.188 62.5 0.19 1 38.5 23 ALA B O 1
ATOM 3430 N N . HIS B 1 24 ? 38.688 61.406 -1.297 1 43.62 24 HIS B N 1
ATOM 3431 C CA . HIS B 1 24 ? 37.406 61.562 -1.974 1 43.62 24 HIS B CA 1
ATOM 3432 C C . HIS B 1 24 ? 36.25 61.125 -1.084 1 43.62 24 HIS B C 1
ATOM 3434 O O . HIS B 1 24 ? 36.344 60.094 -0.424 1 43.62 24 HIS B O 1
ATOM 3440 N N . LYS B 1 25 ? 35.531 62.031 -0.562 1 44.88 25 LYS B N 1
ATOM 3441 C CA . LYS B 1 25 ? 34.375 61.719 0.245 1 44.88 25 LYS B CA 1
ATOM 3442 C C . LYS B 1 25 ? 33.531 60.625 -0.436 1 44.88 25 LYS B C 1
ATOM 3444 O O . LYS B 1 25 ? 33.062 60.844 -1.561 1 44.88 25 LYS B O 1
ATOM 3449 N N . LYS B 1 26 ? 33.781 59.531 -0.203 1 53.06 26 LYS B N 1
ATOM 3450 C CA . LYS B 1 26 ? 33 58.406 -0.714 1 53.06 26 LYS B CA 1
ATOM 3451 C C . LYS B 1 26 ? 31.516 58.562 -0.348 1 53.06 26 LYS B C 1
ATOM 3453 O O . LYS B 1 26 ? 31.188 59 0.755 1 53.06 26 LYS B O 1
ATOM 3458 N N . SER B 1 27 ? 30.672 58.781 -1.197 1 59.09 27 SER B N 1
ATOM 3459 C CA . SER B 1 27 ? 29.25 58.75 -0.869 1 59.09 27 SER B CA 1
ATOM 3460 C C . SER B 1 27 ? 28.906 57.469 -0.073 1 59.09 27 SER B C 1
ATOM 3462 O O . SER B 1 27 ? 29.219 56.375 -0.503 1 59.09 27 SER B O 1
ATOM 3464 N N . ARG B 1 28 ? 28.75 57.594 1.134 1 68.5 28 ARG B N 1
ATOM 3465 C CA . ARG B 1 28 ? 28.641 56.438 2.027 1 68.5 28 ARG B CA 1
ATOM 3466 C C . ARG B 1 28 ? 27.281 55.75 1.858 1 68.5 28 ARG B C 1
ATOM 3468 O O . ARG B 1 28 ? 27.156 54.562 2.086 1 68.5 28 ARG B O 1
ATOM 3475 N N . THR B 1 29 ? 26.359 56.625 1.518 1 69.06 29 THR B N 1
ATOM 3476 C CA . THR B 1 29 ? 25 56.094 1.441 1 69.06 29 THR B CA 1
ATOM 3477 C C . THR B 1 29 ? 24.453 56.219 0.022 1 69.06 29 THR B C 1
ATOM 3479 O O . THR B 1 29 ? 23.266 56.438 -0.17 1 69.06 29 THR B O 1
ATOM 3482 N N . GLY B 1 30 ? 25.203 56.25 -0.9 1 74.25 30 GLY B N 1
ATOM 3483 C CA . GLY B 1 30 ? 24.844 56.375 -2.303 1 74.25 30 GLY B CA 1
ATOM 3484 C C . GLY B 1 30 ? 23.969 55.219 -2.785 1 74.25 30 GLY B C 1
ATOM 3485 O O . GLY B 1 30 ? 23.938 54.156 -2.168 1 74.25 30 GLY B O 1
ATOM 3486 N N . CYS B 1 31 ? 23.312 55.5 -3.828 1 74.44 31 CYS B N 1
ATOM 3487 C CA . CYS B 1 31 ? 22.453 54.438 -4.379 1 74.44 31 CYS B CA 1
ATOM 3488 C C . CYS B 1 31 ? 23.297 53.312 -4.965 1 74.44 31 CYS B C 1
ATOM 3490 O O . CYS B 1 31 ? 24.453 53.5 -5.301 1 74.44 31 CYS B O 1
ATOM 3492 N N . GLN B 1 32 ? 22.875 52.219 -5.152 1 79.56 32 GLN B N 1
ATOM 3493 C CA . GLN B 1 32 ? 23.531 51.031 -5.605 1 79.56 32 GLN B CA 1
ATOM 3494 C C . GLN B 1 32 ? 24.188 51.219 -6.973 1 79.56 32 GLN B C 1
ATOM 3496 O O . GLN B 1 32 ? 25.297 50.75 -7.211 1 79.56 32 GLN B O 1
ATOM 3501 N N . ARG B 1 33 ? 23.578 51.844 -7.738 1 80.06 33 ARG B N 1
ATOM 3502 C CA . ARG B 1 33 ? 24.047 51.969 -9.117 1 80.06 33 ARG B CA 1
ATOM 3503 C C . ARG B 1 33 ? 25.234 52.938 -9.195 1 80.06 33 ARG B C 1
ATOM 3505 O O . ARG B 1 33 ? 26.219 52.656 -9.883 1 80.06 33 ARG B O 1
ATOM 3512 N N . CYS B 1 34 ? 25.109 53.938 -8.547 1 78.31 34 CYS B N 1
ATOM 3513 C CA . CYS B 1 34 ? 26.203 54.906 -8.555 1 78.31 34 CYS B CA 1
ATOM 3514 C C . CYS B 1 34 ? 27.469 54.281 -7.953 1 78.31 34 CYS B C 1
ATOM 3516 O O . CYS B 1 34 ? 28.562 54.469 -8.477 1 78.31 34 CYS B O 1
ATOM 3518 N N . ARG B 1 35 ? 27.266 53.406 -7.039 1 77.94 35 ARG B N 1
ATOM 3519 C CA . ARG B 1 35 ? 28.344 52.688 -6.387 1 77.94 35 ARG B CA 1
ATOM 3520 C C . ARG B 1 35 ? 28.984 51.688 -7.34 1 77.94 35 ARG B C 1
ATOM 3522 O O . ARG B 1 35 ? 30.219 51.562 -7.391 1 77.94 35 ARG B O 1
ATOM 3529 N N . SER B 1 36 ? 28.141 51.062 -8.055 1 78.5 36 SER B N 1
ATOM 3530 C CA . SER B 1 36 ? 28.625 50.031 -8.977 1 78.5 36 SER B CA 1
ATOM 3531 C C . SER B 1 36 ? 29.422 50.656 -10.117 1 78.5 36 SER B C 1
ATOM 3533 O O . SER B 1 36 ? 30.391 50.094 -10.609 1 78.5 36 SER B O 1
ATOM 3535 N N . ARG B 1 37 ? 29.031 51.781 -10.445 1 78.31 37 ARG B N 1
ATOM 3536 C CA . ARG B 1 37 ? 29.656 52.469 -11.57 1 78.31 37 ARG B CA 1
ATOM 3537 C C . ARG B 1 37 ? 30.828 53.344 -11.102 1 78.31 37 ARG B C 1
ATOM 3539 O O . ARG B 1 37 ? 31.516 53.938 -11.922 1 78.31 37 ARG B O 1
ATOM 3546 N N . ARG B 1 38 ? 30.953 53.438 -9.742 1 75.75 38 ARG B N 1
ATOM 3547 C CA . ARG B 1 38 ? 32.062 54.125 -9.07 1 75.75 38 ARG B CA 1
ATOM 3548 C C . ARG B 1 38 ? 32.062 55.594 -9.438 1 75.75 38 ARG B C 1
ATOM 3550 O O . ARG B 1 38 ? 33.156 56.156 -9.656 1 75.75 38 ARG B O 1
ATOM 3557 N N . VAL B 1 39 ? 30.828 56.094 -9.609 1 81 39 VAL B N 1
ATOM 3558 C CA . VAL B 1 39 ? 30.703 57.531 -9.844 1 81 39 VAL B CA 1
ATOM 3559 C C . VAL B 1 39 ? 30.234 58.219 -8.578 1 81 39 VAL B C 1
ATOM 3561 O O . VAL B 1 39 ? 29.578 57.625 -7.734 1 81 39 VAL B O 1
ATOM 3564 N N . LYS B 1 40 ? 30.484 59.375 -8.391 1 75.75 40 LYS B N 1
ATOM 3565 C CA . LYS B 1 40 ? 30.062 60.125 -7.223 1 75.75 40 LYS B CA 1
ATOM 3566 C C . LYS B 1 40 ? 28.547 60.344 -7.211 1 75.75 40 LYS B C 1
ATOM 3568 O O . LYS B 1 40 ? 27.984 60.906 -8.148 1 75.75 40 LYS B O 1
ATOM 3573 N N . CYS B 1 41 ? 27.844 59.719 -6.238 1 75.31 41 CYS B N 1
ATOM 3574 C CA . CYS B 1 41 ? 26.406 59.875 -6.039 1 75.31 41 CYS B CA 1
ATOM 3575 C C . CYS B 1 41 ? 26.109 61.125 -5.219 1 75.31 41 CYS B C 1
ATOM 3577 O O . CYS B 1 41 ? 26.844 61.438 -4.285 1 75.31 41 CYS B O 1
ATOM 3579 N N . ASP B 1 42 ? 25.281 61.781 -5.414 1 78.81 42 ASP B N 1
ATOM 3580 C CA . ASP B 1 42 ? 24.938 62.969 -4.641 1 78.81 42 ASP B CA 1
ATOM 3581 C C . ASP B 1 42 ? 24.062 62.625 -3.439 1 78.81 42 ASP B C 1
ATOM 3583 O O . ASP B 1 42 ? 23.656 63.5 -2.678 1 78.81 42 ASP B O 1
ATOM 3587 N N . GLU B 1 43 ? 23.609 61.375 -3.229 1 76.56 43 GLU B N 1
ATOM 3588 C CA . GLU B 1 43 ? 22.875 60.781 -2.111 1 76.56 43 GLU B CA 1
ATOM 3589 C C . GLU B 1 43 ? 21.5 61.406 -1.952 1 76.56 43 GLU B C 1
ATOM 3591 O O . GLU B 1 43 ? 20.875 61.312 -0.893 1 76.56 43 GLU B O 1
ATOM 3596 N N . ALA B 1 44 ? 21.094 62.094 -2.992 1 77.5 44 ALA B N 1
ATOM 3597 C CA . ALA B 1 44 ? 19.75 62.656 -2.939 1 77.5 44 ALA B CA 1
ATOM 3598 C C . ALA B 1 44 ? 18.688 61.562 -2.986 1 77.5 44 ALA B C 1
ATOM 3600 O O . ALA B 1 44 ? 18.812 60.594 -3.736 1 77.5 44 ALA B O 1
ATOM 3601 N N . ARG B 1 45 ? 17.719 61.531 -2.107 1 74.81 45 ARG B N 1
ATOM 3602 C CA . ARG B 1 45 ? 16.594 60.594 -2.068 1 74.81 45 ARG B CA 1
ATOM 3603 C C . ARG B 1 45 ? 15.312 61.25 -2.549 1 74.81 45 ARG B C 1
ATOM 3605 O O . ARG B 1 45 ? 15.133 62.469 -2.381 1 74.81 45 ARG B O 1
ATOM 3612 N N . PRO B 1 46 ? 14.562 60.5 -3.281 1 75.25 46 PRO B N 1
ATOM 3613 C CA . PRO B 1 46 ? 14.664 59.062 -3.41 1 75.25 46 PRO B CA 1
ATOM 3614 C C . PRO B 1 46 ? 15.531 58.625 -4.59 1 75.25 46 PRO B C 1
ATOM 3616 O O . PRO B 1 46 ? 15.945 57.469 -4.668 1 75.25 46 PRO B O 1
ATOM 3619 N N . VAL B 1 47 ? 15.719 59.438 -5.465 1 81.06 47 VAL B N 1
ATOM 3620 C CA . VAL B 1 47 ? 16.5 59.125 -6.656 1 81.06 47 VAL B CA 1
ATOM 3621 C C . VAL B 1 47 ? 17.656 60.125 -6.777 1 81.06 47 VAL B C 1
ATOM 3623 O O . VAL B 1 47 ? 17.453 61.344 -6.715 1 81.06 47 VAL B O 1
ATOM 3626 N N . CYS B 1 48 ? 18.75 59.594 -6.957 1 79.56 48 CYS B N 1
ATOM 3627 C CA . CYS B 1 48 ? 19.906 60.469 -7.055 1 79.56 48 CYS B CA 1
ATOM 3628 C C . CYS B 1 48 ? 19.984 61.125 -8.422 1 79.56 48 CYS B C 1
ATOM 3630 O O . CYS B 1 48 ? 19.359 60.656 -9.383 1 79.56 48 CYS B O 1
ATOM 3632 N N . ARG B 1 49 ? 20.672 62.281 -8.531 1 81.88 49 ARG B N 1
ATOM 3633 C CA . ARG B 1 49 ? 20.734 63.125 -9.711 1 81.88 49 ARG B CA 1
ATOM 3634 C C . ARG B 1 49 ? 21.234 62.344 -10.922 1 81.88 49 ARG B C 1
ATOM 3636 O O . ARG B 1 49 ? 20.734 62.531 -12.031 1 81.88 49 ARG B O 1
ATOM 3643 N N . ASP B 1 50 ? 22.156 61.438 -10.688 1 79.5 50 ASP B N 1
ATOM 3644 C CA . ASP B 1 50 ? 22.75 60.656 -11.781 1 79.5 50 ASP B CA 1
ATOM 3645 C C . ASP B 1 50 ? 21.766 59.656 -12.336 1 79.5 50 ASP B C 1
ATOM 3647 O O . ASP B 1 50 ? 21.625 59.5 -13.555 1 79.5 50 ASP B O 1
ATOM 3651 N N . CYS B 1 51 ? 21.188 58.938 -11.5 1 76.81 51 CYS B N 1
ATOM 3652 C CA . CYS B 1 51 ? 20.188 57.969 -11.914 1 76.81 51 CYS B CA 1
ATOM 3653 C C . CYS B 1 51 ? 19 58.625 -12.562 1 76.81 51 CYS B C 1
ATOM 3655 O O . CYS B 1 51 ? 18.453 58.125 -13.547 1 76.81 51 CYS B O 1
ATOM 3657 N N . HIS B 1 52 ? 18.531 59.719 -12.078 1 80.5 52 HIS B N 1
ATOM 3658 C CA . HIS B 1 52 ? 17.469 60.531 -12.672 1 80.5 52 HIS B CA 1
ATOM 3659 C C . HIS B 1 52 ? 17.828 60.938 -14.086 1 80.5 52 HIS B C 1
ATOM 3661 O O . HIS B 1 52 ? 17.016 60.844 -15 1 80.5 52 HIS B O 1
ATOM 3667 N N . ARG B 1 53 ? 19 61.469 -14.211 1 78.88 53 ARG B N 1
ATOM 3668 C CA . ARG B 1 53 ? 19.469 61.969 -15.508 1 78.88 53 ARG B CA 1
ATOM 3669 C C . ARG B 1 53 ? 19.484 60.844 -16.547 1 78.88 53 ARG B C 1
ATOM 3671 O O . ARG B 1 53 ? 19.172 61.062 -17.719 1 78.88 53 ARG B O 1
ATOM 3678 N N . HIS B 1 54 ? 19.891 59.719 -16.109 1 77.88 54 HIS B N 1
ATOM 3679 C CA . HIS B 1 54 ? 20.031 58.594 -17.016 1 77.88 54 HIS B CA 1
ATOM 3680 C C . HIS B 1 54 ? 18.766 57.75 -17.062 1 77.88 54 HIS B C 1
ATOM 3682 O O . HIS B 1 54 ? 18.703 56.75 -17.766 1 77.88 54 HIS B O 1
ATOM 3688 N N . ASP B 1 55 ? 17.734 58.094 -16.281 1 77.06 55 ASP B N 1
ATOM 3689 C CA . ASP B 1 55 ? 16.422 57.469 -16.203 1 77.06 55 ASP B CA 1
ATOM 3690 C C . ASP B 1 55 ? 16.562 55.969 -15.875 1 77.06 55 ASP B C 1
ATOM 3692 O O . ASP B 1 55 ? 16.047 55.125 -16.609 1 77.06 55 ASP B O 1
ATOM 3696 N N . VAL B 1 56 ? 17.281 55.719 -14.891 1 77.94 56 VAL B N 1
ATOM 3697 C CA . VAL B 1 56 ? 17.484 54.344 -14.414 1 77.94 56 VAL B CA 1
ATOM 3698 C C . VAL B 1 56 ? 17.047 54.219 -12.961 1 77.94 56 VAL B C 1
ATOM 3700 O O . VAL B 1 56 ? 16.938 55.219 -12.258 1 77.94 56 VAL B O 1
ATOM 3703 N N . ALA B 1 57 ? 16.859 52.969 -12.602 1 78.12 57 ALA B N 1
ATOM 3704 C CA . ALA B 1 57 ? 16.422 52.719 -11.234 1 78.12 57 ALA B CA 1
ATOM 3705 C C . ALA B 1 57 ? 17.516 53.062 -10.227 1 78.12 57 ALA B C 1
ATOM 3707 O O . ALA B 1 57 ? 18.672 52.656 -10.406 1 78.12 57 ALA B O 1
ATOM 3708 N N . CYS B 1 58 ? 17.094 53.781 -9.172 1 75.44 58 CYS B N 1
ATOM 3709 C CA . CYS B 1 58 ? 18 54.219 -8.109 1 75.44 58 CYS B CA 1
ATOM 3710 C C . CYS B 1 58 ? 17.688 53.5 -6.809 1 75.44 58 CYS B C 1
ATOM 3712 O O . CYS B 1 58 ? 16.609 53.656 -6.246 1 75.44 58 CYS B O 1
ATOM 3714 N N . VAL B 1 59 ? 18.406 52.562 -6.449 1 76.06 59 VAL B N 1
ATOM 3715 C CA . VAL B 1 59 ? 18.188 51.75 -5.25 1 76.06 59 VAL B CA 1
ATOM 3716 C C . VAL B 1 59 ? 19.234 52.125 -4.188 1 76.06 59 VAL B C 1
ATOM 3718 O O . VAL B 1 59 ? 20.438 52.031 -4.441 1 76.06 59 VAL B O 1
ATOM 3721 N N . TYR B 1 60 ? 18.562 52.5 -3.098 1 73 60 TYR B N 1
ATOM 3722 C CA . TYR B 1 60 ? 19.422 52.75 -1.942 1 73 60 TYR B CA 1
ATOM 3723 C C . TYR B 1 60 ? 19.438 51.562 -1 1 73 60 TYR B C 1
ATOM 3725 O O . TYR B 1 60 ? 18.391 51.219 -0.425 1 73 60 TYR B O 1
ATOM 3733 N N . ASP B 1 61 ? 20.328 50.75 -0.943 1 63.81 61 ASP B N 1
ATOM 3734 C CA . ASP B 1 61 ? 20.406 49.531 -0.118 1 63.81 61 ASP B CA 1
ATOM 3735 C C . ASP B 1 61 ? 20.984 49.875 1.26 1 63.81 61 ASP B C 1
ATOM 3737 O O . ASP B 1 61 ? 21.016 49 2.145 1 63.81 61 ASP B O 1
ATOM 3741 N N . ARG B 1 62 ? 21.531 50.719 1.498 1 53.44 62 ARG B N 1
ATOM 3742 C CA . ARG B 1 62 ? 22.156 51.031 2.785 1 53.44 62 ARG B CA 1
ATOM 3743 C C . ARG B 1 62 ? 21.312 52 3.584 1 53.44 62 ARG B C 1
ATOM 3745 O O . ARG B 1 62 ? 21.094 53.156 3.15 1 53.44 62 ARG B O 1
ATOM 3752 N N . SER B 1 63 ? 20.203 51.281 4.426 1 40.78 63 SER B N 1
ATOM 3753 C CA . SER B 1 63 ? 19.547 52.125 5.406 1 40.78 63 SER B CA 1
ATOM 3754 C C . SER B 1 63 ? 20.562 52.844 6.289 1 40.78 63 SER B C 1
ATOM 3756 O O . SER B 1 63 ? 21.672 52.344 6.484 1 40.78 63 SER B O 1
ATOM 3758 N N . GLU B 1 64 ? 20.172 53.781 6.742 1 36.56 64 GLU B N 1
ATOM 3759 C CA . GLU B 1 64 ? 20.828 54.531 7.82 1 36.56 64 GLU B CA 1
ATOM 3760 C C . GLU B 1 64 ? 20.953 53.688 9.078 1 36.56 64 GLU B C 1
ATOM 3762 O O . GLU B 1 64 ? 20.156 52.781 9.297 1 36.56 64 GLU B O 1
ATOM 3767 N N . GLY B 1 65 ? 21.969 53.719 10.008 1 32.75 65 GLY B N 1
ATOM 3768 C CA . GLY B 1 65 ? 22.469 53.25 11.289 1 32.75 65 GLY B CA 1
ATOM 3769 C C . GLY B 1 65 ? 21.469 53.438 12.422 1 32.75 65 GLY B C 1
ATOM 3770 O O . GLY B 1 65 ? 21.828 53.938 13.492 1 32.75 65 GLY B O 1
ATOM 3771 N N . PHE B 1 66 ? 20.141 53.531 12.281 1 29.42 66 PHE B N 1
ATOM 3772 C CA . PHE B 1 66 ? 19.562 53.75 13.602 1 29.42 66 PHE B CA 1
ATOM 3773 C C . PHE B 1 66 ? 19.922 52.625 14.562 1 29.42 66 PHE B C 1
ATOM 3775 O O . PHE B 1 66 ? 19.672 51.469 14.281 1 29.42 66 PHE B O 1
ATOM 3782 N N . THR B 1 67 ? 20.891 52.781 15.539 1 28.88 67 THR B N 1
ATOM 3783 C CA . THR B 1 67 ? 21.453 52.188 16.734 1 28.88 67 THR B CA 1
ATOM 3784 C C . THR B 1 67 ? 20.344 51.844 17.734 1 28.88 67 THR B C 1
ATOM 3786 O O . THR B 1 67 ? 20.609 51.531 18.891 1 28.88 67 THR B O 1
ATOM 3789 N N . GLN B 1 68 ? 19 52.062 17.531 1 26.41 68 GLN B N 1
ATOM 3790 C CA . GLN B 1 68 ? 18.266 51.969 18.781 1 26.41 68 GLN B CA 1
ATOM 3791 C C . GLN B 1 68 ? 18.531 50.625 19.453 1 26.41 68 GLN B C 1
ATOM 3793 O O . GLN B 1 68 ? 18.484 49.562 18.812 1 26.41 68 GLN B O 1
ATOM 3798 N N . ALA B 1 69 ? 19.141 50.562 20.719 1 29.28 69 ALA B N 1
ATOM 3799 C CA . ALA B 1 69 ? 19.516 49.688 21.828 1 29.28 69 ALA B CA 1
ATOM 3800 C C . ALA B 1 69 ? 18.359 48.75 22.219 1 29.28 69 ALA B C 1
ATOM 3802 O O . ALA B 1 69 ? 18.406 48.094 23.266 1 29.28 69 ALA B O 1
ATOM 3803 N N . GLY B 1 70 ? 17.219 48.844 21.625 1 27.58 70 GLY B N 1
ATOM 3804 C CA . GLY B 1 70 ? 16.125 48.219 22.359 1 27.58 70 GLY B CA 1
ATOM 3805 C C . GLY B 1 70 ? 16.406 46.812 22.766 1 27.58 70 GLY B C 1
ATOM 3806 O O . GLY B 1 70 ? 17.344 46.156 22.266 1 27.58 70 GLY B O 1
ATOM 3807 N N . PRO B 1 71 ? 15.695 46.344 23.906 1 28.44 71 PRO B N 1
ATOM 3808 C CA . PRO B 1 71 ? 16.219 45.156 24.609 1 28.44 71 PRO B CA 1
ATOM 3809 C C . PRO B 1 71 ? 16.609 44.031 23.656 1 28.44 71 PRO B C 1
ATOM 3811 O O . PRO B 1 71 ? 16.141 44 22.516 1 28.44 71 PRO B O 1
ATOM 3814 N N . PRO B 1 72 ? 17.703 43.312 23.906 1 24.64 72 PRO B N 1
ATOM 3815 C CA . PRO B 1 72 ? 18.281 42.219 23.125 1 24.64 72 PRO B CA 1
ATOM 3816 C C . PRO B 1 72 ? 17.219 41.344 22.469 1 24.64 72 PRO B C 1
ATOM 3818 O O . PRO B 1 72 ? 16.188 41.062 23.078 1 24.64 72 PRO B O 1
ATOM 3821 N N . ALA B 1 73 ? 16.953 41.5 21.25 1 26.39 73 ALA B N 1
ATOM 3822 C CA . ALA B 1 73 ? 16.047 40.625 20.484 1 26.39 73 ALA B CA 1
ATOM 3823 C C . ALA B 1 73 ? 16.125 39.188 20.969 1 26.39 73 ALA B C 1
ATOM 3825 O O . ALA B 1 73 ? 17.219 38.625 21.094 1 26.39 73 ALA B O 1
ATOM 3826 N N . ALA B 1 74 ? 15.156 38.812 21.766 1 24.03 74 ALA B N 1
ATOM 3827 C CA . ALA B 1 74 ? 15.141 37.438 22.25 1 24.03 74 ALA B CA 1
ATOM 3828 C C . ALA B 1 74 ? 15.703 36.5 21.219 1 24.03 74 ALA B C 1
ATOM 3830 O O . ALA B 1 74 ? 15.273 36.5 20.062 1 24.03 74 ALA B O 1
ATOM 3831 N N . GLN B 1 75 ? 17.031 36.25 21.141 1 25.27 75 GLN B N 1
ATOM 3832 C CA . GLN B 1 75 ? 17.734 35.219 20.406 1 25.27 75 GLN B CA 1
ATOM 3833 C C . GLN B 1 75 ? 16.844 34 20.188 1 25.27 75 GLN B C 1
ATOM 3835 O O . GLN B 1 75 ? 16.344 33.406 21.156 1 25.27 75 GLN B O 1
ATOM 3840 N N . VAL B 1 76 ? 16.047 34.094 19.281 1 24.67 76 VAL B N 1
ATOM 3841 C CA . VAL B 1 76 ? 15.414 32.812 18.969 1 24.67 76 VAL B CA 1
ATOM 3842 C C . VAL B 1 76 ? 16.406 31.688 19.203 1 24.67 76 VAL B C 1
ATOM 3844 O O . VAL B 1 76 ? 17.5 31.672 18.625 1 24.67 76 VAL B O 1
ATOM 3847 N N . VAL B 1 77 ? 16.578 31.266 20.391 1 25.84 77 VAL B N 1
ATOM 3848 C CA . VAL B 1 77 ? 17.375 30.094 20.734 1 25.84 77 VAL B CA 1
ATOM 3849 C C . VAL B 1 77 ? 17.359 29.109 19.562 1 25.84 77 VAL B C 1
ATOM 3851 O O . VAL B 1 77 ? 16.359 28.438 19.312 1 25.84 77 VAL B O 1
ATOM 3854 N N . PHE B 1 78 ? 17.766 29.562 18.406 1 25.2 78 PHE B N 1
ATOM 3855 C CA . PHE B 1 78 ? 18.219 28.562 17.438 1 25.2 78 PHE B CA 1
ATOM 3856 C C . PHE B 1 78 ? 19.016 27.469 18.141 1 25.2 78 PHE B C 1
ATOM 3858 O O . PHE B 1 78 ? 19.953 27.734 18.891 1 25.2 78 PHE B O 1
ATOM 3865 N N . ILE B 1 79 ? 18.438 26.422 18.547 1 29.12 79 ILE B N 1
ATOM 3866 C CA . ILE B 1 79 ? 19.25 25.328 19.078 1 29.12 79 ILE B CA 1
ATOM 3867 C C . ILE B 1 79 ? 20.594 25.312 18.359 1 29.12 79 ILE B C 1
ATOM 3869 O O . ILE B 1 79 ? 20.641 25.312 17.125 1 29.12 79 ILE B O 1
ATOM 3873 N N . GLN B 1 80 ? 21.656 25.891 18.844 1 28.72 80 GLN B N 1
ATOM 3874 C CA . GLN B 1 80 ? 23.047 25.844 18.406 1 28.72 80 GLN B CA 1
ATOM 3875 C C . GLN B 1 80 ? 23.359 24.562 17.656 1 28.72 80 GLN B C 1
ATOM 3877 O O . GLN B 1 80 ? 22.844 23.5 17.984 1 28.72 80 GLN B O 1
ATOM 3882 N N . PRO B 1 81 ? 23.953 24.734 16.484 1 27.56 81 PRO B N 1
ATOM 3883 C CA . PRO B 1 81 ? 24.422 23.562 15.719 1 27.56 81 PRO B CA 1
ATOM 3884 C C . PRO B 1 81 ? 25.156 22.547 16.578 1 27.56 81 PRO B C 1
ATOM 3886 O O . PRO B 1 81 ? 26.125 22.906 17.266 1 27.56 81 PRO B O 1
ATOM 3889 N N . VAL B 1 82 ? 24.531 21.688 17.281 1 29.03 82 VAL B N 1
ATOM 3890 C CA . VAL B 1 82 ? 25.359 20.656 17.859 1 29.03 82 VAL B CA 1
ATOM 3891 C C . VAL B 1 82 ? 26.438 20.234 16.859 1 29.03 82 VAL B C 1
ATOM 3893 O O . VAL B 1 82 ? 26.219 20.266 15.648 1 29.03 82 VAL B O 1
ATOM 3896 N N . GLU B 1 83 ? 27.703 20.359 17.172 1 30.14 83 GLU B N 1
ATOM 3897 C CA . GLU B 1 83 ? 28.844 19.875 16.422 1 30.14 83 GLU B CA 1
ATOM 3898 C C . GLU B 1 83 ? 28.453 18.703 15.508 1 30.14 83 GLU B C 1
ATOM 3900 O O . GLU B 1 83 ? 27.641 17.859 15.891 1 30.14 83 GLU B O 1
ATOM 3905 N N . PRO B 1 84 ? 28.797 18.875 14.227 1 28.33 84 PRO B N 1
ATOM 3906 C CA . PRO B 1 84 ? 28.547 17.812 13.258 1 28.33 84 PRO B CA 1
ATOM 3907 C C . PRO B 1 84 ? 28.891 16.422 13.805 1 28.33 84 PRO B C 1
ATOM 3909 O O . PRO B 1 84 ? 30.047 16.172 14.156 1 28.33 84 PRO B O 1
ATOM 3912 N N . ILE B 1 85 ? 28.188 15.906 14.75 1 27.09 85 ILE B N 1
ATOM 3913 C CA . ILE B 1 85 ? 28.578 14.516 15 1 27.09 85 ILE B CA 1
ATOM 3914 C C . ILE B 1 85 ? 28.797 13.797 13.68 1 27.09 85 ILE B C 1
ATOM 3916 O O 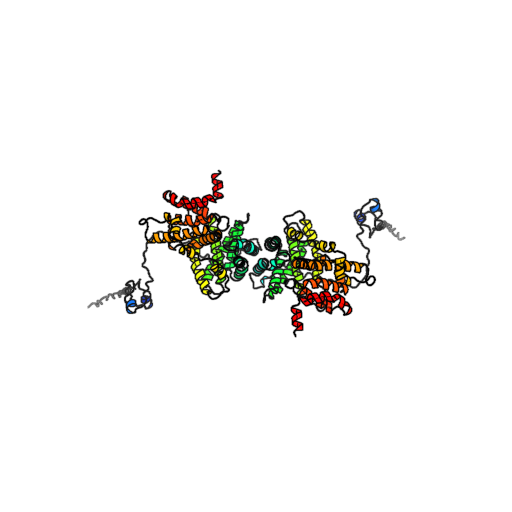. ILE B 1 85 ? 28.016 13.938 12.742 1 27.09 85 ILE B O 1
ATOM 3920 N N . ARG B 1 86 ? 30 13.289 13.328 1 30.78 86 ARG B N 1
ATOM 3921 C CA . ARG B 1 86 ? 30.391 12.375 12.266 1 30.78 86 ARG B CA 1
ATOM 3922 C C . ARG B 1 86 ? 29.203 11.57 11.766 1 30.78 86 ARG B C 1
ATOM 3924 O O . ARG B 1 86 ? 28.266 11.297 12.523 1 30.78 86 ARG B O 1
ATOM 3931 N N . GLY B 1 87 ? 28.938 11.57 10.469 1 31.69 87 GLY B N 1
ATOM 3932 C CA . GLY B 1 87 ? 28 10.953 9.562 1 31.69 87 GLY B CA 1
ATOM 3933 C C . GLY B 1 87 ? 27.484 9.609 10.055 1 31.69 87 GLY B C 1
ATOM 3934 O O . GLY B 1 87 ? 27.797 8.57 9.477 1 31.69 87 GLY B O 1
ATOM 3935 N N . HIS B 1 88 ? 27.531 9.383 11.352 1 32 88 HIS B N 1
ATOM 3936 C CA . HIS B 1 88 ? 26.984 8.094 11.75 1 32 88 HIS B CA 1
ATOM 3937 C C . HIS B 1 88 ? 25.609 7.859 11.117 1 32 88 HIS B C 1
ATOM 3939 O O . HIS B 1 88 ? 24.766 8.75 11.109 1 32 88 HIS B O 1
ATOM 3945 N N . SER B 1 89 ? 25.562 7.289 9.906 1 36.69 89 SER B N 1
ATOM 3946 C CA . SER B 1 89 ? 24.281 6.652 9.656 1 36.69 89 SER B CA 1
ATOM 3947 C C . SER B 1 89 ? 23.5 6.469 10.953 1 36.69 89 SER B C 1
ATOM 3949 O O . SER B 1 89 ? 24.016 5.898 11.914 1 36.69 89 SER B O 1
ATOM 3951 N N . PRO B 1 90 ? 22.781 7.449 11.469 1 37.88 90 PRO B N 1
ATOM 3952 C CA . PRO B 1 90 ? 22.125 7.262 12.766 1 37.88 90 PRO B CA 1
ATOM 3953 C C . PRO B 1 90 ? 22.062 5.797 13.188 1 37.88 90 PRO B C 1
ATOM 3955 O O . PRO B 1 90 ? 21.859 4.918 12.344 1 37.88 90 PRO B O 1
ATOM 3958 N N . ALA B 1 91 ? 22.844 5.41 14.141 1 38.5 91 ALA B N 1
ATOM 3959 C CA . ALA B 1 91 ? 22.75 4.234 15 1 38.5 91 ALA B CA 1
ATOM 3960 C C . ALA B 1 91 ? 21.281 3.863 15.258 1 38.5 91 ALA B C 1
ATOM 3962 O O . ALA B 1 91 ? 20.75 4.133 16.328 1 38.5 91 ALA B O 1
ATOM 3963 N N . PHE B 1 92 ? 20.438 4.445 14.5 1 39.91 92 PHE B N 1
ATOM 3964 C CA . PHE B 1 92 ? 19.094 3.977 14.758 1 39.91 92 PHE B CA 1
ATOM 3965 C C . PHE B 1 92 ? 19.078 2.477 15.031 1 39.91 92 PHE B C 1
ATOM 3967 O O . PHE B 1 92 ? 18.016 1.86 15.086 1 39.91 92 PHE B O 1
ATOM 3974 N N . ARG B 1 93 ? 20.219 1.908 14.766 1 42.12 93 ARG B N 1
ATOM 3975 C CA . ARG B 1 93 ? 20.297 0.463 14.953 1 42.12 93 ARG B CA 1
ATOM 3976 C C . ARG B 1 93 ? 20 0.075 16.391 1 42.12 93 ARG B C 1
ATOM 3978 O O . ARG B 1 93 ? 20.234 -1.062 16.797 1 42.12 93 ARG B O 1
ATOM 3985 N N . SER B 1 94 ? 19.891 1.204 17.141 1 39.75 94 SER B N 1
ATOM 3986 C CA . SER B 1 94 ? 19.719 0.669 18.484 1 39.75 94 SER B CA 1
ATOM 3987 C C . SER B 1 94 ? 18.438 -0.158 18.578 1 39.75 94 SER B C 1
ATOM 3989 O O . SER B 1 94 ? 18.156 -0.741 19.625 1 39.75 94 SER B O 1
ATOM 3991 N N . SER B 1 95 ? 17.328 0.403 17.781 1 47.72 95 SER B N 1
ATOM 3992 C CA . SER B 1 95 ? 16.172 -0.444 18.062 1 47.72 95 SER B CA 1
ATOM 3993 C C . SER B 1 95 ? 16.391 -1.867 17.562 1 47.72 95 SER B C 1
ATOM 3995 O O . SER B 1 95 ? 16.938 -2.07 16.484 1 47.72 95 SER B O 1
ATOM 3997 N N . HIS B 1 96 ? 16.344 -2.688 18.406 1 59.38 96 HIS B N 1
ATOM 3998 C CA . HIS B 1 96 ? 16.266 -4.141 18.328 1 59.38 96 HIS B CA 1
ATOM 3999 C C . HIS B 1 96 ? 15.305 -4.586 17.219 1 59.38 96 HIS B C 1
ATOM 4001 O O . HIS B 1 96 ? 15.18 -5.781 16.953 1 59.38 96 HIS B O 1
ATOM 4007 N N . ASP B 1 97 ? 14.656 -3.414 16.531 1 77.06 97 ASP B N 1
ATOM 4008 C CA . ASP B 1 97 ? 13.719 -3.84 15.5 1 77.06 97 ASP B CA 1
ATOM 4009 C C . ASP B 1 97 ? 14.375 -3.824 14.117 1 77.06 97 ASP B C 1
ATOM 4011 O O . ASP B 1 97 ? 14.43 -2.781 13.461 1 77.06 97 ASP B O 1
ATOM 4015 N N . GLU B 1 98 ? 14.875 -4.859 13.648 1 85.44 98 GLU B N 1
ATOM 4016 C CA . GLU B 1 98 ? 15.602 -5.07 12.398 1 85.44 98 GLU B CA 1
ATOM 4017 C C . GLU B 1 98 ? 14.781 -4.621 11.195 1 85.44 98 GLU B C 1
ATOM 4019 O O . GLU B 1 98 ? 15.336 -4.223 10.172 1 85.44 98 GLU B O 1
ATOM 4024 N N . HIS B 1 99 ? 13.445 -4.496 11.398 1 94.25 99 HIS B N 1
ATOM 4025 C CA . HIS B 1 99 ? 12.602 -4.207 10.25 1 94.25 99 HIS B CA 1
ATOM 4026 C C . HIS B 1 99 ? 11.828 -2.912 10.445 1 94.25 99 HIS B C 1
ATOM 4028 O O . HIS B 1 99 ? 10.766 -2.719 9.836 1 94.25 99 HIS B O 1
ATOM 4034 N N . LEU B 1 100 ? 12.375 -1.968 11.258 1 95.81 100 LEU B N 1
ATOM 4035 C CA . LEU B 1 100 ? 11.664 -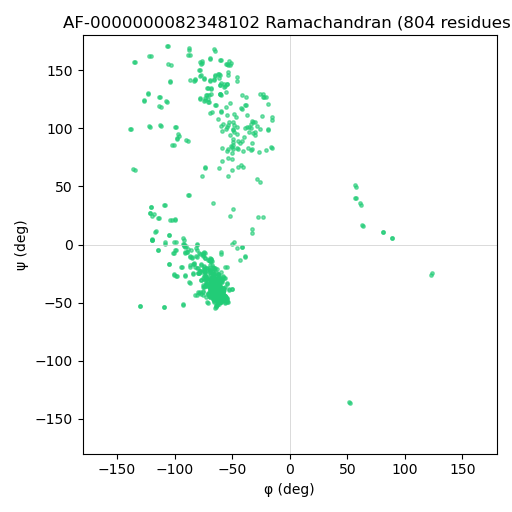0.752 11.641 1 95.81 100 LEU B CA 1
ATOM 4036 C C . LEU B 1 100 ? 11.289 0.069 10.414 1 95.81 100 LEU B C 1
ATOM 4038 O O . LEU B 1 100 ? 10.125 0.427 10.227 1 95.81 100 LEU B O 1
ATOM 4042 N N . GLU B 1 101 ? 12.266 0.3 9.523 1 97.38 101 GLU B N 1
ATOM 4043 C CA . GLU B 1 101 ? 12.031 1.15 8.359 1 97.38 101 GLU B CA 1
ATOM 4044 C C . GLU B 1 101 ? 11.039 0.504 7.398 1 97.38 101 GLU B C 1
ATOM 4046 O O . GLU B 1 101 ? 10.234 1.195 6.773 1 97.38 101 GLU B O 1
ATOM 4051 N N . LEU B 1 102 ? 11.062 -0.828 7.281 1 98.25 102 LEU B N 1
ATOM 4052 C CA . LEU B 1 102 ? 10.086 -1.541 6.465 1 98.25 102 LEU B CA 1
ATOM 4053 C C . LEU B 1 102 ? 8.68 -1.398 7.043 1 98.25 102 LEU B C 1
ATOM 4055 O O . LEU B 1 102 ? 7.723 -1.148 6.309 1 98.25 102 LEU B O 1
ATOM 4059 N N . ARG B 1 103 ? 8.625 -1.491 8.344 1 97.62 103 ARG B N 1
ATOM 4060 C CA . ARG B 1 103 ? 7.348 -1.36 9.031 1 97.62 103 ARG B CA 1
ATOM 4061 C C . ARG B 1 103 ? 6.777 0.045 8.867 1 97.62 103 ARG B C 1
ATOM 4063 O O . ARG B 1 103 ? 5.582 0.21 8.617 1 97.62 103 ARG B O 1
ATOM 4070 N N . LEU B 1 104 ? 7.613 0.992 8.961 1 98.44 104 LEU B N 1
ATOM 4071 C CA . LEU B 1 104 ? 7.184 2.383 8.867 1 98.44 104 LEU B CA 1
ATOM 4072 C C . LEU B 1 104 ? 6.73 2.713 7.445 1 98.44 104 LEU B C 1
ATOM 4074 O O . LEU B 1 104 ? 5.691 3.35 7.258 1 98.44 104 LEU B O 1
ATOM 4078 N N . LEU B 1 105 ? 7.492 2.297 6.453 1 98.75 105 LEU B N 1
ATOM 4079 C CA . LEU B 1 105 ? 7.109 2.557 5.07 1 98.75 105 LEU B CA 1
ATOM 4080 C C . LEU B 1 105 ? 5.797 1.862 4.73 1 98.75 105 LEU B C 1
ATOM 4082 O O . LEU B 1 105 ? 4.949 2.434 4.043 1 98.75 105 LEU B O 1
ATOM 4086 N N . HIS B 1 106 ? 5.668 0.652 5.168 1 98.69 106 HIS B N 1
ATOM 4087 C CA . HIS B 1 106 ? 4.438 -0.092 4.934 1 98.69 106 HIS B CA 1
ATOM 4088 C C . HIS B 1 106 ? 3.238 0.617 5.555 1 98.69 106 HIS B C 1
ATOM 4090 O O . HIS B 1 106 ? 2.199 0.771 4.906 1 98.69 106 HIS B O 1
ATOM 4096 N N . HIS B 1 107 ? 3.365 1.017 6.777 1 98.38 107 HIS B N 1
ATOM 4097 C CA . HIS B 1 107 ? 2.285 1.714 7.465 1 98.38 107 HIS B CA 1
ATOM 4098 C C . HIS B 1 107 ? 1.939 3.023 6.766 1 98.38 107 HIS B C 1
ATOM 4100 O O . HIS B 1 107 ? 0.764 3.373 6.637 1 98.38 107 HIS B O 1
ATOM 4106 N N . PHE B 1 108 ? 3 3.688 6.332 1 98.81 108 PHE B N 1
ATOM 4107 C CA . PHE B 1 108 ? 2.752 4.906 5.57 1 98.81 108 PHE B CA 1
ATOM 4108 C C . PHE B 1 108 ? 1.868 4.621 4.363 1 98.81 108 PHE B C 1
ATOM 4110 O O . PHE B 1 108 ? 0.9 5.34 4.109 1 98.81 108 PHE B O 1
ATOM 4117 N N . THR B 1 109 ? 2.172 3.578 3.686 1 98.56 109 THR B N 1
ATOM 4118 C CA . THR B 1 109 ? 1.557 3.25 2.404 1 98.56 109 THR B CA 1
ATOM 4119 C C . THR B 1 109 ? 0.117 2.783 2.6 1 98.56 109 THR B C 1
ATOM 4121 O O . THR B 1 109 ? -0.773 3.162 1.836 1 98.56 109 THR B O 1
ATOM 4124 N N . VAL B 1 110 ? -0.16 2.078 3.68 1 97.56 110 VAL B N 1
ATOM 4125 C CA . VAL B 1 110 ? -1.454 1.407 3.756 1 97.56 110 VAL B CA 1
ATOM 4126 C C . VAL B 1 110 ? -2.371 2.162 4.715 1 97.56 110 VAL B C 1
ATOM 4128 O O . VAL B 1 110 ? -3.588 1.961 4.707 1 97.56 110 VAL B O 1
ATOM 4131 N N . ALA B 1 111 ? -1.804 3.023 5.539 1 97.38 111 ALA B N 1
ATOM 4132 C CA . ALA B 1 111 ? -2.643 3.623 6.57 1 97.38 111 ALA B CA 1
ATOM 4133 C C . ALA B 1 111 ? -2.488 5.141 6.594 1 97.38 111 ALA B C 1
ATOM 4135 O O . ALA B 1 111 ? -3.459 5.875 6.383 1 97.38 111 ALA B O 1
ATOM 4136 N N . THR B 1 112 ? -1.266 5.645 6.691 1 98 112 THR B N 1
ATOM 4137 C CA . THR B 1 112 ? -1.034 7.07 6.898 1 98 112 THR B CA 1
ATOM 4138 C C . THR B 1 112 ? -1.521 7.879 5.699 1 98 112 THR B C 1
ATOM 4140 O O . THR B 1 112 ? -2.111 8.945 5.863 1 98 112 THR B O 1
ATOM 4143 N N . THR B 1 113 ? -1.265 7.383 4.508 1 97.12 113 THR B N 1
ATOM 4144 C CA . THR B 1 113 ? -1.586 8.133 3.299 1 97.12 113 THR B CA 1
ATOM 4145 C C . THR B 1 113 ? -3.084 8.406 3.215 1 97.12 113 THR B C 1
ATOM 4147 O O . THR B 1 113 ? -3.502 9.461 2.725 1 97.12 113 THR B O 1
ATOM 4150 N N . SER B 1 114 ? -3.887 7.551 3.773 1 94.19 114 SER B N 1
ATOM 4151 C CA . SER B 1 114 ? -5.336 7.688 3.697 1 94.19 114 SER B CA 1
ATOM 4152 C C . SER B 1 114 ? -5.84 8.789 4.625 1 94.19 114 SER B C 1
ATOM 4154 O O . SER B 1 114 ? -6.996 9.203 4.535 1 94.19 114 SER B O 1
ATOM 4156 N N . THR B 1 115 ? -4.98 9.281 5.441 1 93.88 115 THR B N 1
ATOM 4157 C CA . THR B 1 115 ? -5.375 10.289 6.418 1 93.88 115 THR B CA 1
ATOM 4158 C C . THR B 1 115 ? -4.957 11.688 5.953 1 93.88 115 THR B C 1
ATOM 4160 O O . THR B 1 115 ? -5.285 12.688 6.594 1 93.88 115 THR B O 1
ATOM 4163 N N . ILE B 1 116 ? -4.195 11.734 4.867 1 92.81 116 ILE B N 1
ATOM 4164 C CA . ILE B 1 116 ? -3.758 13.008 4.312 1 92.81 116 ILE B CA 1
ATOM 4165 C C . ILE B 1 116 ? -4.926 13.688 3.605 1 92.81 116 ILE B C 1
ATOM 4167 O O . ILE B 1 116 ? -5.734 13.031 2.947 1 92.81 116 ILE B O 1
ATOM 4171 N N . PRO B 1 117 ? -5.039 15 3.688 1 86.75 117 PRO B N 1
ATOM 4172 C CA . PRO B 1 117 ? -6.168 15.711 3.08 1 86.75 117 PRO B CA 1
ATOM 4173 C C . PRO B 1 117 ? -6.301 15.438 1.584 1 86.75 117 PRO B C 1
ATOM 4175 O O . PRO B 1 117 ? -5.293 15.344 0.877 1 86.75 117 PRO B O 1
ATOM 4178 N N . TRP B 1 118 ? -7.488 15.211 1.146 1 85 118 TRP B N 1
ATOM 4179 C CA . TRP B 1 118 ? -7.902 15.102 -0.248 1 85 118 TRP B CA 1
ATOM 4180 C C . TRP B 1 118 ? -7.594 13.719 -0.806 1 85 118 TRP B C 1
ATOM 4182 O O . TRP B 1 118 ? -7.738 13.484 -2.008 1 85 118 TRP B O 1
ATOM 4192 N N . THR B 1 119 ? -7.238 12.789 -0.029 1 89.69 119 THR B N 1
ATOM 4193 C CA . THR B 1 119 ? -6.883 11.461 -0.529 1 89.69 119 THR B CA 1
ATOM 4194 C C . THR B 1 119 ? -8.133 10.633 -0.797 1 89.69 119 THR B C 1
ATOM 4196 O O . THR B 1 119 ? -8.039 9.484 -1.232 1 89.69 119 THR B O 1
ATOM 4199 N N . HIS B 1 120 ? -9.336 11.234 -0.537 1 85.5 120 HIS B N 1
ATOM 4200 C CA . HIS B 1 120 ? -10.555 10.578 -0.986 1 85.5 120 HIS B CA 1
ATOM 4201 C C . HIS B 1 120 ? -10.664 10.602 -2.508 1 85.5 120 HIS B C 1
ATOM 4203 O O . HIS B 1 120 ? -11.43 9.828 -3.09 1 85.5 120 HIS B O 1
ATOM 4209 N N . VAL B 1 121 ? -9.93 11.586 -3.086 1 88.56 121 VAL B N 1
ATOM 4210 C CA . VAL B 1 121 ? -9.805 11.617 -4.539 1 88.56 121 VAL B CA 1
ATOM 4211 C C . VAL B 1 121 ? -8.789 10.578 -5 1 88.56 121 VAL B C 1
ATOM 4213 O O . VAL B 1 121 ? -7.621 10.633 -4.617 1 88.56 121 VAL B O 1
ATOM 4216 N N . PRO B 1 122 ? -9.133 9.68 -5.898 1 90.75 122 PRO B N 1
ATOM 4217 C CA . PRO B 1 122 ? -8.305 8.516 -6.215 1 90.75 122 PRO B CA 1
ATOM 4218 C C . PRO B 1 122 ? -6.934 8.891 -6.766 1 90.75 122 PRO B C 1
ATOM 4220 O O . PRO B 1 122 ? -5.922 8.305 -6.375 1 90.75 122 PRO B O 1
ATOM 4223 N N . HIS B 1 123 ? -6.871 9.844 -7.66 1 91.81 123 HIS B N 1
ATOM 4224 C CA . HIS B 1 123 ? -5.578 10.172 -8.258 1 91.81 123 HIS B CA 1
ATOM 4225 C C . HIS B 1 123 ? -4.656 10.828 -7.242 1 91.81 123 HIS B C 1
ATOM 4227 O O . HIS B 1 123 ? -3.434 10.688 -7.324 1 91.81 123 HIS B O 1
ATOM 4233 N N . ILE B 1 124 ? -5.215 11.562 -6.238 1 92.81 124 ILE B N 1
ATOM 4234 C CA . ILE B 1 124 ? -4.418 12.148 -5.168 1 92.81 124 ILE B CA 1
ATOM 4235 C C . ILE B 1 124 ? -3.9 11.047 -4.246 1 92.81 124 ILE B C 1
ATOM 4237 O O . ILE B 1 124 ? -2.732 11.062 -3.846 1 92.81 124 ILE B O 1
ATOM 4241 N N . LYS B 1 125 ? -4.789 10.133 -3.977 1 94.62 125 LYS B N 1
ATOM 4242 C CA . LYS B 1 125 ? -4.379 8.984 -3.168 1 94.62 125 LYS B CA 1
ATOM 4243 C C . LYS B 1 125 ? -3.232 8.227 -3.834 1 94.62 125 LYS B C 1
ATOM 4245 O O . LYS B 1 125 ? -2.271 7.836 -3.168 1 94.62 125 LYS B O 1
ATOM 4250 N N . GLU B 1 126 ? -3.299 8.047 -5.07 1 95.44 126 GLU B N 1
ATOM 4251 C CA . GLU B 1 126 ? -2.266 7.355 -5.832 1 95.44 126 GLU B CA 1
ATOM 4252 C C . GLU B 1 126 ? -0.938 8.109 -5.773 1 95.44 126 GLU B C 1
ATOM 4254 O O . GLU B 1 126 ? 0.126 7.492 -5.68 1 95.44 126 GLU B O 1
ATOM 4259 N N . ARG B 1 127 ? -0.996 9.398 -5.836 1 96 127 ARG B N 1
ATOM 4260 C CA . ARG B 1 127 ? 0.225 10.195 -5.742 1 96 127 ARG B CA 1
ATOM 4261 C C . ARG B 1 127 ? 0.929 9.953 -4.41 1 96 127 ARG B C 1
ATOM 4263 O O . ARG B 1 127 ? 2.141 9.727 -4.371 1 96 127 ARG B O 1
ATOM 4270 N N . TRP B 1 128 ? 0.193 9.93 -3.365 1 97.31 128 TRP B N 1
ATOM 4271 C CA . TRP B 1 128 ? 0.777 9.789 -2.035 1 97.31 128 TRP B CA 1
ATOM 4272 C C . TRP B 1 128 ? 1.238 8.352 -1.79 1 97.31 128 TRP B C 1
ATOM 4274 O O . TRP B 1 128 ? 2.268 8.133 -1.148 1 97.31 128 TRP B O 1
ATOM 4284 N N . THR B 1 129 ? 0.504 7.375 -2.32 1 97.88 129 THR B N 1
ATOM 4285 C CA . THR B 1 129 ? 0.751 5.977 -1.991 1 97.88 129 THR B CA 1
ATOM 4286 C C . THR B 1 129 ? 1.814 5.383 -2.912 1 97.88 129 THR B C 1
ATOM 4288 O O . THR B 1 129 ? 2.586 4.516 -2.498 1 97.88 129 THR B O 1
ATOM 4291 N N . VAL B 1 130 ? 1.859 5.844 -4.156 1 97.88 130 VAL B N 1
ATOM 4292 C CA . VAL B 1 130 ? 2.727 5.223 -5.152 1 97.88 130 VAL B CA 1
ATOM 4293 C C . VAL B 1 130 ? 3.891 6.156 -5.477 1 97.88 130 VAL B C 1
ATOM 4295 O O . VAL B 1 130 ? 5.051 5.816 -5.238 1 97.88 130 VAL B O 1
ATOM 4298 N N . ASP B 1 131 ? 3.664 7.391 -5.855 1 97.5 131 ASP B N 1
ATOM 4299 C CA . ASP B 1 131 ? 4.684 8.273 -6.414 1 97.5 131 ASP B CA 1
ATOM 4300 C C . ASP B 1 131 ? 5.582 8.844 -5.316 1 97.5 131 ASP B C 1
ATOM 4302 O O . ASP B 1 131 ? 6.797 8.93 -5.488 1 97.5 131 ASP B O 1
ATOM 4306 N N . VAL B 1 132 ? 5.012 9.219 -4.223 1 98.44 132 VAL B N 1
ATOM 4307 C CA . VAL B 1 132 ? 5.762 9.891 -3.166 1 98.44 132 VAL B CA 1
ATOM 4308 C C . VAL B 1 132 ? 6.805 8.945 -2.59 1 98.44 132 VAL B C 1
ATOM 4310 O O . VAL B 1 132 ? 7.98 9.305 -2.461 1 98.44 132 VAL B O 1
ATOM 4313 N N . PRO B 1 133 ? 6.469 7.684 -2.256 1 98.62 133 PRO B N 1
ATOM 4314 C CA . PRO B 1 133 ? 7.527 6.777 -1.806 1 98.62 133 PRO B CA 1
ATOM 4315 C C . PRO B 1 133 ? 8.609 6.559 -2.863 1 98.62 133 PRO B C 1
ATOM 4317 O O . PRO B 1 133 ? 9.789 6.492 -2.535 1 98.62 133 PRO B O 1
ATOM 4320 N N . ARG B 1 134 ? 8.227 6.512 -4.113 1 97.19 134 ARG B N 1
ATOM 4321 C CA . ARG B 1 134 ? 9.203 6.344 -5.184 1 97.19 134 ARG B CA 1
ATOM 4322 C C . ARG B 1 134 ? 10.164 7.527 -5.23 1 97.19 134 ARG B C 1
ATOM 4324 O O . ARG B 1 134 ? 11.375 7.348 -5.402 1 97.19 134 ARG B O 1
ATOM 4331 N N . LEU B 1 135 ? 9.641 8.719 -5.047 1 97.19 135 LEU B N 1
ATOM 4332 C CA . LEU B 1 135 ? 10.469 9.914 -4.969 1 97.19 135 LEU B CA 1
ATOM 4333 C C . LEU B 1 135 ? 11.383 9.867 -3.75 1 97.19 135 LEU B C 1
ATOM 4335 O O . LEU B 1 135 ? 12.539 10.305 -3.812 1 97.19 135 LEU B O 1
ATOM 4339 N N . ALA B 1 136 ? 10.891 9.305 -2.689 1 98.12 136 ALA B N 1
ATOM 4340 C CA . ALA B 1 136 ? 11.594 9.289 -1.412 1 98.12 136 ALA B CA 1
ATOM 4341 C C . ALA B 1 136 ? 12.836 8.406 -1.485 1 98.12 136 ALA B C 1
ATOM 4343 O O . ALA B 1 136 ? 13.812 8.633 -0.764 1 98.12 136 ALA B O 1
ATOM 4344 N N . PHE B 1 137 ? 12.828 7.398 -2.326 1 96.62 137 PHE B N 1
ATOM 4345 C CA . PHE B 1 137 ? 13.953 6.473 -2.41 1 96.62 137 PHE B CA 1
ATOM 4346 C C . PHE B 1 137 ? 15.18 7.156 -3 1 96.62 137 PHE B C 1
ATOM 4348 O O . PHE B 1 137 ? 16.297 6.645 -2.891 1 96.62 137 PHE B O 1
ATOM 4355 N N . THR B 1 138 ? 14.992 8.336 -3.6 1 93.69 138 THR B N 1
ATOM 4356 C CA . THR B 1 138 ? 16.109 9.062 -4.168 1 93.69 138 THR B CA 1
ATOM 4357 C C . THR B 1 138 ? 16.266 10.43 -3.498 1 93.69 138 THR B C 1
ATOM 4359 O O . THR B 1 138 ? 17.031 11.281 -3.975 1 93.69 138 THR B O 1
ATOM 4362 N N . TYR B 1 139 ? 15.531 10.758 -2.543 1 95.88 139 TYR B N 1
ATOM 4363 C CA . TYR B 1 139 ? 15.562 12.008 -1.792 1 95.88 139 TYR B CA 1
ATOM 4364 C C . TYR B 1 139 ? 15.398 11.75 -0.299 1 95.88 139 TYR B C 1
ATOM 4366 O O . TYR B 1 139 ? 14.273 11.734 0.212 1 95.88 139 TYR B O 1
ATOM 4374 N N . ARG B 1 140 ? 16.406 11.734 0.409 1 96.12 140 ARG B N 1
ATOM 4375 C CA . ARG B 1 140 ? 16.516 11.242 1.779 1 96.12 140 ARG B CA 1
ATOM 4376 C C . ARG B 1 140 ? 15.609 12.047 2.715 1 96.12 140 ARG B C 1
ATOM 4378 O O . ARG B 1 140 ? 14.961 11.477 3.592 1 96.12 140 ARG B O 1
ATOM 4385 N N . PRO B 1 141 ? 15.508 13.367 2.625 1 97.75 141 PRO B N 1
ATOM 4386 C CA . PRO B 1 141 ? 14.625 14.109 3.529 1 97.75 141 PRO B CA 1
ATOM 4387 C C . PRO B 1 141 ? 13.172 13.641 3.451 1 97.75 141 PRO B C 1
ATOM 4389 O O . PRO B 1 141 ? 12.492 13.57 4.473 1 97.75 141 PRO B O 1
ATOM 4392 N N . LEU B 1 142 ? 12.766 13.344 2.238 1 98.62 142 LEU B N 1
ATOM 4393 C CA . LEU B 1 142 ? 11.406 12.852 2.055 1 98.62 142 LEU B CA 1
ATOM 4394 C C . LEU B 1 142 ? 11.234 11.477 2.703 1 98.62 142 LEU B C 1
ATOM 4396 O O . LEU B 1 142 ? 10.203 11.211 3.328 1 98.62 142 LEU B O 1
ATOM 4400 N N . LEU B 1 143 ? 12.227 10.641 2.557 1 98.62 143 LEU B N 1
ATOM 4401 C CA . LEU B 1 143 ? 12.172 9.312 3.168 1 98.62 143 LEU B CA 1
ATOM 4402 C C . LEU B 1 143 ? 12.094 9.422 4.688 1 98.62 143 LEU B C 1
ATOM 4404 O O . LEU B 1 143 ? 11.305 8.727 5.328 1 98.62 143 LEU B O 1
ATOM 4408 N N . HIS B 1 144 ? 12.875 10.297 5.242 1 98.62 144 HIS B N 1
ATOM 4409 C CA . HIS B 1 144 ? 12.922 10.445 6.691 1 98.62 144 HIS B CA 1
ATOM 4410 C C . HIS B 1 144 ? 11.625 11.039 7.223 1 98.62 144 HIS B C 1
ATOM 4412 O O . HIS B 1 144 ? 11.164 10.672 8.305 1 98.62 144 HIS B O 1
ATOM 4418 N N . VAL B 1 145 ? 11.031 11.969 6.473 1 98.69 145 VAL B N 1
ATOM 4419 C CA . VAL B 1 145 ? 9.773 12.531 6.965 1 98.69 145 VAL B CA 1
ATOM 4420 C C . VAL B 1 145 ? 8.664 11.492 6.844 1 98.69 145 VAL B C 1
ATOM 4422 O O . VAL B 1 145 ? 7.742 11.461 7.664 1 98.69 145 VAL B O 1
ATOM 4425 N N . ILE B 1 146 ? 8.75 10.594 5.855 1 98.88 146 ILE B N 1
ATOM 4426 C CA . ILE B 1 146 ? 7.812 9.484 5.742 1 98.88 146 ILE B CA 1
ATOM 4427 C C . ILE B 1 146 ? 7.918 8.594 6.977 1 98.88 146 ILE B C 1
ATOM 4429 O O . ILE B 1 146 ? 6.902 8.234 7.574 1 98.88 146 ILE B O 1
ATOM 4433 N N . PHE B 1 147 ? 9.172 8.312 7.375 1 98.75 147 PHE B N 1
ATOM 4434 C CA . PHE B 1 147 ? 9.375 7.508 8.578 1 98.75 147 PHE B CA 1
ATOM 4435 C C . PHE B 1 147 ? 8.852 8.234 9.812 1 98.75 147 PHE B C 1
ATOM 4437 O O . PHE B 1 147 ? 8.211 7.625 10.664 1 98.75 147 PHE B O 1
ATOM 4444 N N . SER B 1 148 ? 9.07 9.523 9.844 1 98.62 148 SER B N 1
ATOM 4445 C CA . SER B 1 148 ? 8.664 10.336 10.984 1 98.62 148 SER B CA 1
ATOM 4446 C C . SER B 1 148 ? 7.152 10.336 11.164 1 98.62 148 SER B C 1
ATOM 4448 O O . SER B 1 148 ? 6.648 9.93 12.219 1 98.62 148 SER B O 1
ATOM 4450 N N . ILE B 1 149 ? 6.438 10.641 10.133 1 98.62 149 ILE B N 1
ATOM 4451 C CA . ILE B 1 149 ? 4.992 10.805 10.242 1 98.62 149 ILE B CA 1
ATOM 4452 C C . ILE B 1 149 ? 4.336 9.438 10.438 1 98.62 149 ILE B C 1
ATOM 4454 O O . ILE B 1 149 ? 3.332 9.32 11.148 1 98.62 149 ILE B O 1
ATOM 4458 N N . SER B 1 150 ? 4.934 8.445 9.82 1 98.56 150 SER B N 1
ATOM 4459 C CA . SER B 1 150 ? 4.438 7.09 10.016 1 98.56 150 SER B CA 1
ATOM 4460 C C . SER B 1 150 ? 4.59 6.645 11.469 1 98.56 150 SER B C 1
ATOM 4462 O O . SER B 1 150 ? 3.67 6.062 12.039 1 98.56 150 SER B O 1
ATOM 4464 N N . ALA B 1 151 ? 5.754 6.883 12.039 1 98.44 151 ALA B N 1
ATOM 4465 C CA . ALA B 1 151 ? 5.996 6.543 13.438 1 98.44 151 ALA B CA 1
ATOM 4466 C C . ALA B 1 151 ? 5.02 7.273 14.359 1 98.44 151 ALA B C 1
ATOM 4468 O O . ALA B 1 151 ? 4.48 6.68 15.297 1 98.44 151 ALA B O 1
ATOM 4469 N N . LEU B 1 152 ? 4.781 8.492 14.039 1 98.25 152 LEU B N 1
ATOM 4470 C CA . LEU B 1 152 ? 3.859 9.289 14.844 1 98.25 152 LEU B CA 1
ATOM 4471 C C . LEU B 1 152 ? 2.438 8.75 14.734 1 98.25 152 LEU B C 1
ATOM 4473 O O . LEU B 1 152 ? 1.74 8.617 15.742 1 98.25 152 LEU B O 1
ATOM 4477 N N . HIS B 1 153 ? 2.037 8.477 13.555 1 98.31 153 HIS B N 1
ATOM 4478 C CA . HIS B 1 153 ? 0.708 7.914 13.328 1 98.31 153 HIS B CA 1
ATOM 4479 C C . HIS B 1 153 ? 0.528 6.602 14.086 1 98.31 153 HIS B C 1
ATOM 4481 O O . HIS B 1 153 ? -0.501 6.391 14.727 1 98.31 153 HIS B O 1
ATOM 4487 N N . MET B 1 154 ? 1.506 5.773 14 1 97.38 154 MET B N 1
ATOM 4488 C CA . MET B 1 154 ? 1.45 4.492 14.695 1 97.38 154 MET B CA 1
ATOM 4489 C C . MET B 1 154 ? 1.377 4.691 16.203 1 97.38 154 MET B C 1
ATOM 4491 O O . MET B 1 154 ? 0.603 4.016 16.891 1 97.38 154 MET B O 1
ATOM 4495 N N . ALA B 1 155 ? 2.168 5.551 16.703 1 96.56 155 ALA B N 1
ATOM 4496 C CA . ALA B 1 155 ? 2.213 5.812 18.141 1 96.56 155 ALA B CA 1
ATOM 4497 C C . ALA B 1 155 ? 0.87 6.328 18.641 1 96.56 155 ALA B C 1
ATOM 4499 O O . ALA B 1 155 ? 0.459 6.012 19.766 1 96.56 155 ALA B O 1
ATOM 4500 N N . LYS B 1 156 ? 0.156 7.062 17.797 1 94.38 156 LYS B N 1
ATOM 4501 C CA . LYS B 1 156 ? -1.091 7.695 18.219 1 94.38 156 LYS B CA 1
ATOM 4502 C C . LYS B 1 156 ? -2.285 6.781 17.953 1 94.38 156 LYS B C 1
ATOM 4504 O O . LYS B 1 156 ? -3.312 6.891 18.625 1 94.38 156 LYS B O 1
ATOM 4509 N N . SER B 1 157 ? -2.176 5.914 17.016 1 92.12 157 SER B N 1
ATOM 4510 C CA . SER B 1 157 ? -3.326 5.121 16.594 1 92.12 157 SER B CA 1
ATOM 4511 C C . SER B 1 157 ? -3.311 3.736 17.234 1 92.12 157 SER B C 1
ATOM 4513 O O . SER B 1 157 ? -4.348 3.078 17.328 1 92.12 157 SER B O 1
ATOM 4515 N N . GLU B 1 158 ? -2.186 3.273 17.547 1 88.62 158 GLU B N 1
ATOM 4516 C CA . GLU B 1 158 ? -2.062 1.915 18.062 1 88.62 158 GLU B CA 1
ATOM 4517 C C . GLU B 1 158 ? -1.616 1.924 19.531 1 88.62 158 GLU B C 1
ATOM 4519 O O . GLU B 1 158 ? -0.555 2.461 19.859 1 88.62 158 GLU B O 1
ATOM 4524 N N . PRO B 1 159 ? -2.344 1.273 20.281 1 88.75 159 PRO B N 1
ATOM 4525 C CA . PRO B 1 159 ? -1.945 1.219 21.688 1 88.75 159 PRO B CA 1
ATOM 4526 C C . PRO B 1 159 ? -0.627 0.478 21.906 1 88.75 159 PRO B C 1
ATOM 4528 O O . PRO B 1 159 ? -0.333 -0.483 21.188 1 88.75 159 PRO B O 1
ATOM 4531 N N . GLY B 1 160 ? 0.194 0.901 22.781 1 89.44 160 GLY B N 1
ATOM 4532 C CA . GLY B 1 160 ? 1.42 0.212 23.156 1 89.44 160 GLY B CA 1
ATOM 4533 C C . GLY B 1 160 ? 2.605 0.602 22.297 1 89.44 160 GLY B C 1
ATOM 4534 O O . GLY B 1 160 ? 3.689 0.029 22.422 1 89.44 160 GLY B O 1
ATOM 4535 N N . GLN B 1 161 ? 2.404 1.541 21.453 1 92.38 161 GLN B N 1
ATOM 4536 C CA . GLN B 1 161 ? 3.49 1.914 20.547 1 92.38 161 GLN B CA 1
ATOM 4537 C C . GLN B 1 161 ? 4.07 3.275 20.922 1 92.38 161 GLN B C 1
ATOM 4539 O O . GLN B 1 161 ? 4.496 4.035 20.047 1 92.38 161 GLN B O 1
ATOM 4544 N N . SER B 1 162 ? 4.117 3.619 22.141 1 91.56 162 SER B N 1
ATOM 4545 C CA . SER B 1 162 ? 4.582 4.93 22.578 1 91.56 162 SER B CA 1
ATOM 4546 C C . SER B 1 162 ? 6.082 5.086 22.375 1 91.56 162 SER B C 1
ATOM 4548 O O . SER B 1 162 ? 6.59 6.211 22.297 1 91.56 162 SER B O 1
ATOM 4550 N N . HIS B 1 163 ? 6.734 3.953 22.266 1 92.69 163 HIS B N 1
ATOM 4551 C CA . HIS B 1 163 ? 8.172 3.996 22.047 1 92.69 163 HIS B CA 1
ATOM 4552 C C . HIS B 1 163 ? 8.492 4.594 20.672 1 92.69 163 HIS B C 1
ATOM 4554 O O . HIS B 1 163 ? 9.609 5.074 20.453 1 92.69 163 HIS B O 1
ATOM 4560 N N . LEU B 1 164 ? 7.543 4.598 19.797 1 96.56 164 LEU B N 1
ATOM 4561 C CA . LEU B 1 164 ? 7.738 5.109 18.453 1 96.56 164 LEU B CA 1
ATOM 4562 C C . LEU B 1 164 ? 7.816 6.633 18.453 1 96.56 164 LEU B C 1
ATOM 4564 O O . LEU B 1 164 ? 8.234 7.242 17.469 1 96.56 164 LEU B O 1
ATOM 4568 N N . LEU B 1 165 ? 7.465 7.297 19.562 1 96.38 165 LEU B N 1
ATOM 4569 C CA . LEU B 1 165 ? 7.582 8.75 19.656 1 96.38 165 LEU B CA 1
ATOM 4570 C C . LEU B 1 165 ? 9.039 9.18 19.609 1 96.38 165 LEU B C 1
ATOM 4572 O O . LEU B 1 165 ? 9.367 10.219 19.031 1 96.38 165 LEU B O 1
ATOM 4576 N N . GLY B 1 166 ? 9.859 8.383 20.281 1 95.94 166 GLY B N 1
ATOM 4577 C CA . GLY B 1 166 ? 11.281 8.656 20.188 1 95.94 166 GLY B CA 1
ATOM 4578 C C . GLY B 1 166 ? 11.82 8.523 18.766 1 95.94 166 GLY B C 1
ATOM 4579 O O . GLY B 1 166 ? 12.609 9.352 18.312 1 95.94 166 GLY B O 1
ATOM 4580 N N . ILE B 1 167 ? 11.344 7.539 18.031 1 97.38 167 ILE B N 1
ATOM 4581 C CA . ILE B 1 167 ? 11.727 7.297 16.641 1 97.38 167 ILE B CA 1
ATOM 4582 C C . ILE B 1 167 ? 11.234 8.445 15.766 1 97.38 167 ILE B C 1
ATOM 4584 O O . ILE B 1 167 ? 11.961 8.93 14.898 1 97.38 167 ILE B O 1
ATOM 4588 N N . HIS B 1 168 ? 10.016 8.859 16.047 1 98.12 168 HIS B N 1
ATOM 4589 C CA . HIS B 1 168 ? 9.453 10.008 15.336 1 98.12 168 HIS B CA 1
ATOM 4590 C C . HIS B 1 168 ? 10.359 11.227 15.453 1 98.12 168 HIS B C 1
ATOM 4592 O O . HIS B 1 168 ? 10.68 11.867 14.453 1 98.12 168 HIS B O 1
ATOM 4598 N N . ARG B 1 169 ? 10.766 11.523 16.641 1 96.94 169 ARG B N 1
ATOM 4599 C CA . ARG B 1 169 ? 11.578 12.703 16.891 1 96.94 169 ARG B CA 1
ATOM 4600 C C . ARG B 1 169 ? 12.914 12.617 16.156 1 96.94 169 ARG B C 1
ATOM 4602 O O . ARG B 1 169 ? 13.375 13.609 15.57 1 96.94 169 ARG B O 1
ATOM 4609 N N . GLU B 1 170 ? 13.469 11.492 16.172 1 97.25 170 GLU B N 1
ATOM 4610 C CA . GLU B 1 170 ? 14.766 11.297 15.531 1 97.25 170 GLU B CA 1
ATOM 4611 C C . GLU B 1 170 ? 14.656 11.516 14.023 1 97.25 170 GLU B C 1
ATOM 4613 O O . GLU B 1 170 ? 15.43 12.281 13.445 1 97.25 170 GLU B O 1
ATOM 4618 N N . TYR B 1 171 ? 13.742 10.852 13.422 1 98.06 171 TYR B N 1
ATOM 4619 C CA . TYR B 1 171 ? 13.586 10.977 11.977 1 98.06 171 TYR B CA 1
ATOM 4620 C C . TYR B 1 171 ? 13.133 12.383 11.602 1 98.06 171 TYR B C 1
ATOM 4622 O O . TYR B 1 171 ? 13.523 12.906 10.555 1 98.06 171 TYR B O 1
ATOM 4630 N N . PHE B 1 172 ? 12.312 12.969 12.422 1 97.38 172 PHE B N 1
ATOM 4631 C CA . PHE B 1 172 ? 11.82 14.32 12.148 1 97.38 172 PHE B CA 1
ATOM 4632 C C . PHE B 1 172 ? 12.969 15.32 12.125 1 97.38 172 PHE B C 1
ATOM 4634 O O . PHE B 1 172 ? 13.078 16.125 11.195 1 97.38 172 PHE B O 1
ATOM 4641 N N . GLU B 1 173 ? 13.766 15.25 13.117 1 96.62 173 GLU B N 1
ATOM 4642 C CA . GLU B 1 173 ? 14.906 16.156 13.211 1 96.62 173 GLU B CA 1
ATOM 4643 C C . GLU B 1 173 ? 15.852 15.969 12.023 1 96.62 173 GLU B C 1
ATOM 4645 O O . GLU B 1 173 ? 16.344 16.953 11.469 1 96.62 173 GLU B O 1
ATOM 4650 N N . GLU B 1 174 ? 16.078 14.781 11.68 1 97.19 174 GLU B N 1
ATOM 4651 C CA . GLU B 1 174 ? 16.938 14.5 10.539 1 97.19 174 GLU B CA 1
ATOM 4652 C C . GLU B 1 174 ? 16.328 15.023 9.242 1 97.19 174 GLU B C 1
ATOM 4654 O O . GLU B 1 174 ? 17.031 15.625 8.422 1 97.19 174 GLU B O 1
ATOM 4659 N N . ALA B 1 175 ? 15.062 14.781 9.094 1 97.38 175 ALA B N 1
ATOM 4660 C CA . ALA B 1 175 ? 14.367 15.25 7.895 1 97.38 175 ALA B CA 1
ATOM 4661 C C . ALA B 1 175 ? 14.438 16.766 7.773 1 97.38 175 ALA B C 1
ATOM 4663 O O . ALA B 1 175 ? 14.719 17.297 6.699 1 97.38 175 ALA B O 1
ATOM 4664 N N . LEU B 1 176 ? 14.203 17.422 8.852 1 94.88 176 LEU B N 1
ATOM 4665 C CA . LEU B 1 176 ? 14.219 18.891 8.867 1 94.88 176 LEU B CA 1
ATOM 4666 C C . LEU B 1 176 ? 15.609 19.422 8.516 1 94.88 176 LEU B C 1
ATOM 4668 O O . LEU B 1 176 ? 15.75 20.328 7.691 1 94.88 176 LEU B O 1
ATOM 4672 N N . ARG B 1 177 ? 16.594 18.844 9.141 1 95.31 177 ARG B N 1
ATOM 4673 C CA . ARG B 1 177 ? 17.969 19.266 8.898 1 95.31 177 ARG B CA 1
ATOM 4674 C C . ARG B 1 177 ? 18.359 19.062 7.441 1 95.31 177 ARG B C 1
ATOM 4676 O O . ARG B 1 177 ? 18.875 19.969 6.801 1 95.31 177 ARG B O 1
ATOM 4683 N N . GLU B 1 178 ? 18.062 17.906 6.926 1 95.81 178 GLU B N 1
ATOM 4684 C CA . GLU B 1 178 ? 18.438 17.562 5.555 1 95.81 178 GLU B CA 1
ATOM 4685 C C . GLU B 1 178 ? 17.656 18.391 4.547 1 95.81 178 GLU B C 1
ATOM 4687 O O . GLU B 1 178 ? 18.188 18.812 3.521 1 95.81 178 GLU B O 1
ATOM 4692 N N . HIS B 1 179 ? 16.406 18.578 4.828 1 94.94 179 HIS B N 1
ATOM 4693 C CA . HIS B 1 179 ? 15.547 19.344 3.932 1 94.94 179 HIS B CA 1
ATOM 4694 C C . HIS B 1 179 ? 15.992 20.812 3.859 1 94.94 179 HIS B C 1
ATOM 4696 O O . HIS B 1 179 ? 16.031 21.391 2.775 1 94.94 179 HIS B O 1
ATOM 4702 N N . ARG B 1 180 ? 16.328 21.359 4.961 1 92.38 180 ARG B N 1
ATOM 4703 C CA . ARG B 1 180 ? 16.797 22.734 5.02 1 92.38 180 ARG B CA 1
ATOM 4704 C C . ARG B 1 180 ? 18.047 22.922 4.156 1 92.38 180 ARG B C 1
ATOM 4706 O O . ARG B 1 180 ? 18.156 23.891 3.418 1 92.38 180 ARG B O 1
ATOM 4713 N N . LEU B 1 181 ? 18.922 21.969 4.223 1 92.5 181 LEU B N 1
ATOM 4714 C CA . LEU B 1 181 ? 20.141 22.016 3.445 1 92.5 181 LEU B CA 1
ATOM 4715 C C . LEU B 1 181 ? 19.859 21.859 1.957 1 92.5 181 LEU B C 1
ATOM 4717 O O . LEU B 1 181 ? 20.422 22.578 1.13 1 92.5 181 LEU B O 1
ATOM 4721 N N . SER B 1 182 ? 18.969 21.016 1.643 1 92.69 182 SER B N 1
ATOM 4722 C CA . SER B 1 182 ? 18.688 20.688 0.249 1 92.69 182 SER B CA 1
ATOM 4723 C C . SER B 1 182 ? 17.953 21.828 -0.448 1 92.69 182 SER B C 1
ATOM 4725 O O . SER B 1 182 ? 18.156 22.062 -1.643 1 92.69 182 SER B O 1
ATOM 4727 N N . VAL B 1 183 ? 17.125 22.531 0.222 1 91.31 183 VAL B N 1
ATOM 4728 C CA . VAL B 1 183 ? 16.25 23.531 -0.382 1 91.31 183 VAL B CA 1
ATOM 4729 C C . VAL B 1 183 ? 17.047 24.781 -0.699 1 91.31 183 VAL B C 1
ATOM 4731 O O . VAL B 1 183 ? 16.609 25.641 -1.48 1 91.31 183 VAL B O 1
ATOM 4734 N N . GLN B 1 184 ? 18.188 24.906 -0.1 1 88.94 184 GLN B N 1
ATOM 4735 C CA . GLN B 1 184 ? 19.062 26.031 -0.437 1 88.94 184 GLN B CA 1
ATOM 4736 C C . GLN B 1 184 ? 19.5 25.969 -1.896 1 88.94 184 GLN B C 1
ATOM 4738 O O . GLN B 1 184 ? 19.781 27 -2.512 1 88.94 184 GLN B O 1
ATOM 4743 N N . GLY B 1 185 ? 19.531 24.844 -2.502 1 88.5 185 GLY B N 1
ATOM 4744 C CA . GLY B 1 185 ? 19.891 24.625 -3.895 1 88.5 185 GLY B CA 1
ATOM 4745 C C . GLY B 1 185 ? 18.938 23.688 -4.621 1 88.5 185 GLY B C 1
ATOM 4746 O O . GLY B 1 185 ? 19.359 22.641 -5.121 1 88.5 185 GLY B O 1
ATOM 4747 N N . ILE B 1 186 ? 17.719 24.188 -4.707 1 91.12 186 ILE B N 1
ATOM 4748 C CA . ILE B 1 186 ? 16.703 23.312 -5.309 1 91.12 186 ILE B CA 1
ATOM 4749 C C . ILE B 1 186 ? 16.984 23.172 -6.801 1 91.12 186 ILE B C 1
ATOM 4751 O O . ILE B 1 186 ? 17.219 24.156 -7.5 1 91.12 186 ILE B O 1
ATOM 4755 N N . THR B 1 187 ? 17.141 22 -7.199 1 91.44 187 THR B N 1
ATOM 4756 C CA . THR B 1 187 ? 17.297 21.672 -8.617 1 91.44 187 THR B CA 1
ATOM 4757 C C . THR B 1 187 ? 16.031 21.031 -9.164 1 91.44 187 THR B C 1
ATOM 4759 O O . THR B 1 187 ? 15.109 20.703 -8.414 1 91.44 187 THR B O 1
ATOM 4762 N N . ARG B 1 188 ? 16.031 20.891 -10.43 1 91.81 188 ARG B N 1
ATOM 4763 C CA . ARG B 1 188 ? 14.875 20.297 -11.117 1 91.81 188 ARG B CA 1
ATOM 4764 C C . ARG B 1 188 ? 14.625 18.875 -10.633 1 91.81 188 ARG B C 1
ATOM 4766 O O . ARG B 1 188 ? 13.477 18.438 -10.555 1 91.81 188 ARG B O 1
ATOM 4773 N N . ASP B 1 189 ? 15.602 18.203 -10.234 1 91.25 189 ASP B N 1
ATOM 4774 C CA . ASP B 1 189 ? 15.508 16.781 -9.898 1 91.25 189 ASP B CA 1
ATOM 4775 C C . ASP B 1 189 ? 14.898 16.594 -8.516 1 91.25 189 ASP B C 1
ATOM 4777 O O . ASP B 1 189 ? 14.312 15.539 -8.234 1 91.25 189 ASP B O 1
ATOM 4781 N N . ILE B 1 190 ? 15.016 17.594 -7.688 1 94.44 190 ILE B N 1
ATOM 4782 C CA . ILE B 1 190 ? 14.562 17.344 -6.32 1 94.44 190 ILE B CA 1
ATOM 4783 C C . ILE B 1 190 ? 13.344 18.219 -6.012 1 94.44 190 ILE B C 1
ATOM 4785 O O . ILE B 1 190 ? 12.727 18.078 -4.961 1 94.44 190 ILE B O 1
ATOM 4789 N N . ALA B 1 191 ? 12.953 19.094 -6.922 1 95.94 191 ALA B N 1
ATOM 4790 C CA . ALA B 1 191 ? 11.906 20.078 -6.672 1 95.94 191 ALA B CA 1
ATOM 4791 C C . ALA B 1 191 ? 10.594 19.391 -6.293 1 95.94 191 ALA B C 1
ATOM 4793 O O . ALA B 1 191 ? 9.945 19.781 -5.32 1 95.94 191 ALA B O 1
ATOM 4794 N N . ASP B 1 192 ? 10.258 18.391 -7.008 1 95.69 192 ASP B N 1
ATOM 4795 C CA . ASP B 1 192 ? 9.039 17.641 -6.762 1 95.69 192 ASP B CA 1
ATOM 4796 C C . ASP B 1 192 ? 9.039 17.031 -5.363 1 95.69 192 ASP B C 1
ATOM 4798 O O . ASP B 1 192 ? 8.102 17.234 -4.586 1 95.69 192 ASP B O 1
ATOM 4802 N N . ALA B 1 193 ? 10.117 16.375 -5.051 1 97.06 193 ALA B N 1
ATOM 4803 C CA . ALA B 1 193 ? 10.273 15.711 -3.758 1 97.06 193 ALA B CA 1
ATOM 4804 C C . ALA B 1 193 ? 10.297 16.734 -2.619 1 97.06 193 ALA B C 1
ATOM 4806 O O . ALA B 1 193 ? 9.766 16.469 -1.538 1 97.06 193 ALA B O 1
ATOM 4807 N N . ALA B 1 194 ? 10.883 17.828 -2.854 1 97.19 194 ALA B N 1
ATOM 4808 C CA . ALA B 1 194 ? 10.977 18.875 -1.841 1 97.19 194 ALA B CA 1
ATOM 4809 C C . ALA B 1 194 ? 9.594 19.406 -1.469 1 97.19 194 ALA B C 1
ATOM 4811 O O . ALA B 1 194 ? 9.312 19.656 -0.294 1 97.19 194 ALA B O 1
ATOM 4812 N N . CYS B 1 195 ? 8.773 19.531 -2.43 1 96.56 195 CYS B N 1
ATOM 4813 C CA . CYS B 1 195 ? 7.418 20 -2.176 1 96.56 195 CYS B CA 1
ATOM 4814 C C . CYS B 1 195 ? 6.656 19.016 -1.299 1 96.56 195 CYS B C 1
ATOM 4816 O O . CYS B 1 195 ? 6.043 19.406 -0.304 1 96.56 195 CYS B O 1
ATOM 4818 N N . PHE B 1 196 ? 6.734 17.781 -1.636 1 97.5 196 PHE B N 1
ATOM 4819 C CA . PHE B 1 196 ? 6.039 16.75 -0.855 1 97.5 196 PHE B CA 1
ATOM 4820 C C . PHE B 1 196 ? 6.617 16.672 0.553 1 97.5 196 PHE B C 1
ATOM 4822 O O . PHE B 1 196 ? 5.883 16.422 1.515 1 97.5 196 PHE B O 1
ATOM 4829 N N . THR B 1 197 ? 7.922 16.828 0.666 1 98 197 THR B N 1
ATOM 4830 C CA . THR B 1 197 ? 8.562 16.844 1.975 1 98 197 THR B CA 1
ATOM 4831 C C . THR B 1 197 ? 7.996 17.953 2.842 1 98 197 THR B C 1
ATOM 4833 O O . THR B 1 197 ? 7.676 17.734 4.012 1 98 197 THR B O 1
ATOM 4836 N N . THR B 1 198 ? 7.863 19.062 2.24 1 96.12 198 THR B N 1
ATOM 4837 C CA . THR B 1 198 ? 7.344 20.219 2.959 1 96.12 198 THR B CA 1
ATOM 4838 C C . THR B 1 198 ? 5.922 19.953 3.445 1 96.12 198 THR B C 1
ATOM 4840 O O . THR B 1 198 ? 5.594 20.234 4.602 1 96.12 198 THR B O 1
ATOM 4843 N N . VAL B 1 199 ? 5.109 19.422 2.592 1 95.38 199 VAL B N 1
ATOM 4844 C CA . VAL B 1 199 ? 3.727 19.141 2.957 1 95.38 199 VAL B CA 1
ATOM 4845 C C . VAL B 1 199 ? 3.695 18.188 4.152 1 95.38 199 VAL B C 1
ATOM 4847 O O . VAL B 1 199 ? 2.98 18.422 5.129 1 95.38 199 VAL B O 1
ATOM 4850 N N . LEU B 1 200 ? 4.457 17.141 4.105 1 97.5 200 LEU B N 1
ATOM 4851 C CA . LEU B 1 200 ? 4.457 16.141 5.176 1 97.5 200 LEU B CA 1
ATOM 4852 C C . LEU B 1 200 ? 5.016 16.734 6.465 1 97.5 200 LEU B C 1
ATOM 4854 O O . LEU B 1 200 ? 4.547 16.406 7.559 1 97.5 200 LEU B O 1
ATOM 4858 N N . LEU B 1 201 ? 6.031 17.562 6.352 1 96.69 201 LEU B N 1
ATOM 4859 C CA . LEU B 1 201 ? 6.582 18.234 7.527 1 96.69 201 LEU B CA 1
ATOM 4860 C C . LEU B 1 201 ? 5.527 19.094 8.211 1 96.69 201 LEU B C 1
ATOM 4862 O O . LEU B 1 201 ? 5.418 19.094 9.438 1 96.69 201 LEU B O 1
ATOM 4866 N N . LEU B 1 202 ? 4.789 19.781 7.406 1 95.25 202 LEU B N 1
ATOM 4867 C CA . LEU B 1 202 ? 3.762 20.656 7.953 1 95.25 202 LEU B CA 1
ATOM 4868 C C . LEU B 1 202 ? 2.691 19.859 8.68 1 95.25 202 LEU B C 1
ATOM 4870 O O . LEU B 1 202 ? 2.275 20.219 9.781 1 95.25 202 LEU B O 1
ATOM 4874 N N . ILE B 1 203 ? 2.246 18.75 8.133 1 95.88 203 ILE B N 1
ATOM 4875 C CA . ILE B 1 203 ? 1.259 17.891 8.773 1 95.88 203 ILE B CA 1
ATOM 4876 C C . ILE B 1 203 ? 1.848 17.297 10.055 1 95.88 203 ILE B C 1
ATOM 4878 O O . ILE B 1 203 ? 1.172 17.234 11.086 1 95.88 203 ILE B O 1
ATOM 4882 N N . ASP B 1 204 ? 3.068 16.906 9.922 1 96.75 204 ASP B N 1
ATOM 4883 C CA . ASP B 1 204 ? 3.768 16.297 11.047 1 96.75 204 ASP B CA 1
ATOM 4884 C C . ASP B 1 204 ? 3.848 17.25 12.227 1 96.75 204 ASP B C 1
ATOM 4886 O O . ASP B 1 204 ? 3.541 16.875 13.367 1 96.75 204 ASP B O 1
ATOM 4890 N N . VAL B 1 205 ? 4.23 18.469 12.016 1 95.69 205 VAL B N 1
ATOM 4891 C CA . VAL B 1 205 ? 4.371 19.469 13.078 1 95.69 205 VAL B CA 1
ATOM 4892 C C . VAL B 1 205 ? 2.998 19.797 13.664 1 95.69 205 VAL B C 1
ATOM 4894 O O . VAL B 1 205 ? 2.848 19.906 14.883 1 95.69 205 VAL B O 1
ATOM 4897 N N . PHE B 1 206 ? 2.016 19.953 12.82 1 96.19 206 PHE B N 1
ATOM 4898 C CA . PHE B 1 206 ? 0.678 20.234 13.32 1 96.19 206 PHE B CA 1
ATOM 4899 C C . PHE B 1 206 ? 0.205 19.125 14.25 1 96.19 206 PHE B C 1
ATOM 4901 O O . PHE B 1 206 ? -0.424 19.391 15.281 1 96.19 206 PHE B O 1
ATOM 4908 N N . ALA B 1 207 ? 0.525 17.922 13.914 1 96.12 207 ALA B N 1
ATOM 4909 C CA . ALA B 1 207 ? 0.094 16.766 14.688 1 96.12 207 ALA B CA 1
ATOM 4910 C C . ALA B 1 207 ? 0.694 16.781 16.094 1 96.12 207 ALA B C 1
ATOM 4912 O O . ALA B 1 207 ? 0.116 16.234 17.031 1 96.12 207 ALA B O 1
ATOM 4913 N N . THR B 1 208 ? 1.793 17.375 16.25 1 94.94 208 THR B N 1
ATOM 4914 C CA . THR B 1 208 ? 2.469 17.375 17.547 1 94.94 208 THR B CA 1
ATOM 4915 C C . THR B 1 208 ? 1.926 18.5 18.438 1 94.94 208 THR B C 1
ATOM 4917 O O . THR B 1 208 ? 2.195 18.516 19.641 1 94.94 208 THR B O 1
ATOM 4920 N N . LEU B 1 209 ? 1.136 19.422 17.906 1 94.88 209 LEU B N 1
ATOM 4921 C CA . LEU B 1 209 ? 0.612 20.547 18.672 1 94.88 209 LEU B CA 1
ATOM 4922 C C . LEU B 1 209 ? -0.276 20.047 19.812 1 94.88 209 LEU B C 1
ATOM 4924 O O . LEU B 1 209 ? -0.352 20.703 20.859 1 94.88 209 LEU B O 1
ATOM 4928 N N . GLN B 1 210 ? -0.938 18.969 19.609 1 92.31 210 GLN B N 1
ATOM 4929 C CA . GLN B 1 210 ? -1.906 18.484 20.594 1 92.31 210 GLN B CA 1
ATOM 4930 C C . GLN B 1 210 ? -1.21 17.969 21.844 1 92.31 210 GLN B C 1
ATOM 4932 O O . GLN B 1 210 ? -1.839 17.828 22.891 1 92.31 210 GLN B O 1
ATOM 4937 N N . ASP B 1 211 ? 0.089 17.781 21.75 1 91.5 211 ASP B N 1
ATOM 4938 C CA . ASP B 1 211 ? 0.805 17.203 22.875 1 91.5 211 ASP B CA 1
ATOM 4939 C C . ASP B 1 211 ? 1.674 18.25 23.578 1 91.5 211 ASP B C 1
ATOM 4941 O O . ASP B 1 211 ? 2.328 17.953 24.578 1 91.5 211 ASP B O 1
ATOM 4945 N N . ARG B 1 212 ? 1.65 19.438 23.109 1 91.69 212 ARG B N 1
ATOM 4946 C CA . ARG B 1 212 ? 2.527 20.453 23.672 1 91.69 212 ARG B CA 1
ATOM 4947 C C . ARG B 1 212 ? 1.976 20.969 25 1 91.69 212 ARG B C 1
ATOM 4949 O O . ARG B 1 212 ? 0.762 20.969 25.203 1 91.69 212 ARG B O 1
ATOM 4956 N N . PRO B 1 213 ? 2.82 21.391 25.891 1 92.81 213 PRO B N 1
ATOM 4957 C CA . PRO B 1 213 ? 2.352 22.016 27.125 1 92.81 213 PRO B CA 1
ATOM 4958 C C . PRO B 1 213 ? 1.706 23.391 26.891 1 92.81 213 PRO B C 1
ATOM 4960 O O . PRO B 1 213 ? 2.178 24.156 26.047 1 92.81 213 PRO B O 1
ATOM 4963 N N . LEU B 1 214 ? 0.626 23.672 27.625 1 93.38 214 LEU B N 1
ATOM 4964 C CA . LEU B 1 214 ? -0.115 24.906 27.375 1 93.38 214 LEU B CA 1
ATOM 4965 C C . LEU B 1 214 ? -0.126 25.797 28.609 1 93.38 214 LEU B C 1
ATOM 4967 O O . LEU B 1 214 ? -0.802 26.828 28.625 1 93.38 214 LEU B O 1
ATOM 4971 N N . GLN B 1 215 ? 0.534 25.5 29.703 1 90.31 215 GLN B N 1
ATOM 4972 C CA . GLN B 1 215 ? 0.606 26.297 30.922 1 90.31 215 GLN B CA 1
ATOM 4973 C C . GLN B 1 215 ? 2.051 26.641 31.266 1 90.31 215 GLN B C 1
ATOM 4975 O O . GLN B 1 215 ? 2.814 25.781 31.719 1 90.31 215 GLN B O 1
ATOM 4980 N N . PRO B 1 216 ? 2.59 27.797 31.031 1 92.69 216 PRO B N 1
ATOM 4981 C CA . PRO B 1 216 ? 1.808 28.938 30.547 1 92.69 216 PRO B CA 1
ATOM 4982 C C . PRO B 1 216 ? 1.47 28.828 29.062 1 92.69 216 PRO B C 1
ATOM 4984 O O . PRO B 1 216 ? 2.152 28.109 28.312 1 92.69 216 PRO B O 1
ATOM 4987 N N . TYR B 1 217 ? 0.416 29.484 28.641 1 95.06 217 TYR B N 1
ATOM 4988 C CA . TYR B 1 217 ? -0.024 29.359 27.266 1 95.06 217 TYR B CA 1
ATOM 4989 C C . TYR B 1 217 ? 0.927 30.078 26.312 1 95.06 217 TYR B C 1
ATOM 4991 O O . TYR B 1 217 ? 1.287 31.234 26.547 1 95.06 217 TYR B O 1
ATOM 4999 N N . GLU B 1 218 ? 1.338 29.375 25.328 1 95.31 218 GLU B N 1
ATOM 5000 C CA . GLU B 1 218 ? 2.074 29.922 24.188 1 95.31 218 GLU B CA 1
ATOM 5001 C C . GLU B 1 218 ? 1.411 29.531 22.875 1 95.31 218 GLU B C 1
ATOM 5003 O O . GLU B 1 218 ? 1.11 28.359 22.641 1 95.31 218 GLU B O 1
ATOM 5008 N N . PRO B 1 219 ? 1.083 30.578 22.078 1 96.38 219 PRO B N 1
ATOM 5009 C CA . PRO B 1 219 ? 0.545 30.234 20.75 1 96.38 219 PRO B CA 1
ATOM 5010 C C . PRO B 1 219 ? 1.474 29.328 19.953 1 96.38 219 PRO B C 1
ATOM 5012 O O . PRO B 1 219 ? 2.652 29.188 20.297 1 96.38 219 PRO B O 1
ATOM 5015 N N . PRO B 1 220 ? 0.923 28.594 19.031 1 95.69 220 PRO B N 1
ATOM 5016 C CA . PRO B 1 220 ? 1.747 27.672 18.234 1 95.69 220 PRO B CA 1
ATOM 5017 C C . PRO B 1 220 ? 2.613 28.391 17.203 1 95.69 220 PRO B C 1
ATOM 5019 O O . PRO B 1 220 ? 2.496 28.125 16.016 1 95.69 220 PRO B O 1
ATOM 5022 N N . LEU B 1 221 ? 3.547 29.156 17.672 1 94.06 221 LEU B N 1
ATOM 5023 C CA . LEU B 1 221 ? 4.348 30.047 16.844 1 94.06 221 LEU B CA 1
ATOM 5024 C C . LEU B 1 221 ? 5.324 29.25 15.977 1 94.06 221 LEU B C 1
ATOM 5026 O O . LEU B 1 221 ? 5.594 29.641 14.836 1 94.06 221 LEU B O 1
ATOM 5030 N N . GLU B 1 222 ? 5.816 28.188 16.5 1 89.44 222 GLU B N 1
ATOM 5031 C CA . GLU B 1 222 ? 6.746 27.375 15.727 1 89.44 222 GLU B CA 1
ATOM 5032 C C . GLU B 1 222 ? 6.086 26.828 14.461 1 89.44 222 GLU B C 1
ATOM 5034 O O . GLU B 1 222 ? 6.676 26.859 13.383 1 89.44 222 GLU B O 1
ATOM 5039 N N . TRP B 1 223 ? 4.977 26.328 14.68 1 93.88 223 TRP B N 1
ATOM 5040 C CA . TRP B 1 223 ? 4.219 25.812 13.539 1 93.88 223 TRP B CA 1
ATOM 5041 C C . TRP B 1 223 ? 3.9 26.922 12.547 1 93.88 223 TRP B C 1
ATOM 5043 O O . TRP B 1 223 ? 4.047 26.734 11.336 1 93.88 223 TRP B O 1
ATOM 5053 N N . MET B 1 224 ? 3.512 28.062 13.031 1 94.94 224 MET B N 1
ATOM 5054 C CA . MET B 1 224 ? 3.133 29.172 12.164 1 94.94 224 MET B CA 1
ATOM 5055 C C . MET B 1 224 ? 4.328 29.672 11.359 1 94.94 224 MET B C 1
ATOM 5057 O O . MET B 1 224 ? 4.203 29.938 10.164 1 94.94 224 MET B O 1
ATOM 5061 N N . HIS B 1 225 ? 5.453 29.719 12.008 1 91.81 225 HIS B N 1
ATOM 5062 C CA . HIS B 1 225 ? 6.664 30.156 11.32 1 91.81 225 HIS B CA 1
ATOM 5063 C C . HIS B 1 225 ? 7.086 29.125 10.266 1 91.81 225 HIS B C 1
ATOM 5065 O O . HIS B 1 225 ? 7.547 29.5 9.188 1 91.81 225 HIS B O 1
ATOM 5071 N N . LEU B 1 226 ? 6.934 27.922 10.594 1 91.25 226 LEU B N 1
ATOM 5072 C CA . LEU B 1 226 ? 7.273 26.875 9.633 1 91.25 226 LEU B CA 1
ATOM 5073 C C . LEU B 1 226 ? 6.387 26.953 8.398 1 91.25 226 LEU B C 1
ATOM 5075 O O . LEU B 1 226 ? 6.867 26.812 7.27 1 91.25 226 LEU B O 1
ATOM 5079 N N . VAL B 1 227 ? 5.148 27.125 8.594 1 94.38 227 VAL B N 1
ATOM 5080 C CA . VAL B 1 227 ? 4.203 27.219 7.488 1 94.38 227 VAL B CA 1
ATOM 5081 C C . VAL B 1 227 ? 4.543 28.438 6.617 1 94.38 227 VAL B C 1
ATOM 5083 O O . VAL B 1 227 ? 4.594 28.328 5.391 1 94.38 227 VAL B O 1
ATOM 5086 N N . ARG B 1 228 ? 4.781 29.5 7.223 1 92.19 228 ARG B N 1
ATOM 5087 C CA . ARG B 1 228 ? 5.125 30.703 6.473 1 92.19 228 ARG B CA 1
ATOM 5088 C C . ARG B 1 228 ? 6.426 30.516 5.695 1 92.19 228 ARG B C 1
ATOM 5090 O O . ARG B 1 228 ? 6.531 30.938 4.543 1 92.19 228 ARG B O 1
ATOM 5097 N N . GLY B 1 229 ? 7.383 29.938 6.375 1 88.44 229 GLY B N 1
ATOM 5098 C CA . GLY B 1 229 ? 8.664 29.688 5.734 1 88.44 229 GLY B CA 1
ATOM 5099 C C . GLY B 1 229 ? 8.555 28.75 4.543 1 88.44 229 GLY B C 1
ATOM 5100 O O . GLY B 1 229 ? 9.375 28.812 3.629 1 88.44 229 GLY B O 1
ATOM 5101 N N . SER B 1 230 ? 7.562 27.891 4.512 1 92.19 230 SER B N 1
ATOM 5102 C CA . SER B 1 230 ? 7.402 26.906 3.451 1 92.19 230 SER B CA 1
ATOM 5103 C C . SER B 1 230 ? 6.969 27.562 2.146 1 92.19 230 SER B C 1
ATOM 5105 O O . SER B 1 230 ? 7.074 26.953 1.076 1 92.19 230 SER B O 1
ATOM 5107 N N . GLU B 1 231 ? 6.414 28.75 2.24 1 90.31 231 GLU B N 1
ATOM 5108 C CA . GLU B 1 231 ? 5.977 29.453 1.039 1 90.31 231 GLU B CA 1
ATOM 5109 C C . GLU B 1 231 ? 7.121 29.609 0.042 1 90.31 231 GLU B C 1
ATOM 5111 O O . GLU B 1 231 ? 6.934 29.422 -1.162 1 90.31 231 GLU B O 1
ATOM 5116 N N . SER B 1 232 ? 8.266 30.047 0.538 1 90.12 232 SER B N 1
ATOM 5117 C CA . SER B 1 232 ? 9.422 30.25 -0.336 1 90.12 232 SER B CA 1
ATOM 5118 C C . SER B 1 232 ? 9.859 28.938 -0.979 1 90.12 232 SER B C 1
ATOM 5120 O O . SER B 1 232 ? 10.266 28.922 -2.145 1 90.12 232 SER B O 1
ATOM 5122 N N . VAL B 1 233 ? 9.789 27.875 -0.225 1 92.19 233 VAL B N 1
ATOM 5123 C CA . VAL B 1 233 ? 10.164 26.562 -0.757 1 92.19 233 VAL B CA 1
ATOM 5124 C C . VAL B 1 233 ? 9.258 26.219 -1.938 1 92.19 233 VAL B C 1
ATOM 5126 O O . VAL B 1 233 ? 9.75 25.844 -3.006 1 92.19 233 VAL B O 1
ATOM 5129 N N . PHE B 1 234 ? 7.988 26.359 -1.79 1 92.38 234 PHE B N 1
ATOM 5130 C CA . PHE B 1 234 ? 7.039 26.062 -2.855 1 92.38 234 PHE B CA 1
ATOM 5131 C C . PHE B 1 234 ? 7.27 26.969 -4.055 1 92.38 234 PHE B C 1
ATOM 5133 O O . PHE B 1 234 ? 7.297 26.516 -5.199 1 92.38 234 PHE B O 1
ATOM 5140 N N . ARG B 1 235 ? 7.398 28.234 -3.736 1 91.69 235 ARG B N 1
ATOM 5141 C CA . ARG B 1 235 ? 7.594 29.203 -4.809 1 91.69 235 ARG B CA 1
ATOM 5142 C C . ARG B 1 235 ? 8.812 28.844 -5.66 1 91.69 235 ARG B C 1
ATOM 5144 O O . ARG B 1 235 ? 8.711 28.766 -6.883 1 91.69 235 ARG B O 1
ATOM 5151 N N . PHE B 1 236 ? 9.914 28.578 -5.039 1 92.69 236 PHE B N 1
ATOM 5152 C CA . PHE B 1 236 ? 11.148 28.266 -5.75 1 92.69 236 PHE B CA 1
ATOM 5153 C C . PHE B 1 236 ? 11.047 26.922 -6.453 1 92.69 236 PHE B C 1
ATOM 5155 O O . PHE B 1 236 ? 11.477 26.766 -7.598 1 92.69 236 PHE B O 1
ATOM 5162 N N . ALA B 1 237 ? 10.523 25.953 -5.766 1 94.88 237 ALA B N 1
ATOM 5163 C CA . ALA B 1 237 ? 10.398 24.625 -6.336 1 94.88 237 ALA B CA 1
ATOM 5164 C C . ALA B 1 237 ? 9.484 24.625 -7.559 1 94.88 237 ALA B C 1
ATOM 5166 O O . ALA B 1 237 ? 9.836 24.078 -8.602 1 94.88 237 ALA B O 1
ATOM 5167 N N . LEU B 1 238 ? 8.375 25.281 -7.492 1 93.12 238 LEU B N 1
ATOM 5168 C CA . LEU B 1 238 ? 7.402 25.297 -8.578 1 93.12 238 LEU B CA 1
ATOM 5169 C C . LEU B 1 238 ? 7.926 26.094 -9.766 1 93.12 238 LEU B C 1
ATOM 5171 O O . LEU B 1 238 ? 7.664 25.75 -10.922 1 93.12 238 LEU B O 1
ATOM 5175 N N . ASP B 1 239 ? 8.633 27.094 -9.43 1 93.62 239 ASP B N 1
ATOM 5176 C CA . ASP B 1 239 ? 9.266 27.859 -10.5 1 93.62 239 ASP B CA 1
ATOM 5177 C C . ASP B 1 239 ? 10.289 27.016 -11.25 1 93.62 239 ASP B C 1
ATOM 5179 O O . ASP B 1 239 ? 10.391 27.094 -12.477 1 93.62 239 ASP B O 1
ATOM 5183 N N . THR B 1 240 ? 11 26.281 -10.547 1 94.31 240 THR B N 1
ATOM 5184 C CA . THR B 1 240 ? 12.055 25.422 -11.109 1 94.31 240 THR B CA 1
ATOM 5185 C C . THR B 1 240 ? 11.453 24.359 -12.023 1 94.31 240 THR B C 1
ATOM 5187 O O . THR B 1 240 ? 12.07 23.984 -13.023 1 94.31 240 THR B O 1
ATOM 5190 N N . ILE B 1 241 ? 10.219 23.938 -11.727 1 94.5 241 ILE B N 1
ATOM 5191 C CA . ILE B 1 241 ? 9.648 22.844 -12.516 1 94.5 241 ILE B CA 1
ATOM 5192 C C . ILE B 1 241 ? 8.461 23.359 -13.312 1 94.5 241 ILE B C 1
ATOM 5194 O O . ILE B 1 241 ? 7.566 22.594 -13.68 1 94.5 241 ILE B O 1
ATOM 5198 N N . ARG B 1 242 ? 8.375 24.547 -13.57 1 92 242 ARG B N 1
ATOM 5199 C CA . ARG B 1 242 ? 7.246 25.172 -14.258 1 92 242 ARG B CA 1
ATOM 5200 C C . ARG B 1 242 ? 7.008 24.531 -15.617 1 92 242 ARG B C 1
ATOM 5202 O O . ARG B 1 242 ? 5.863 24.375 -16.047 1 92 242 ARG B O 1
ATOM 5209 N N . ASP B 1 243 ? 8.016 24.031 -16.188 1 91.19 243 ASP B N 1
ATOM 5210 C CA . ASP B 1 243 ? 7.934 23.469 -17.531 1 91.19 243 ASP B CA 1
ATOM 5211 C C . ASP B 1 243 ? 7.809 21.953 -17.469 1 91.19 243 ASP B C 1
ATOM 5213 O O . ASP B 1 243 ? 7.684 21.297 -18.516 1 91.19 243 ASP B O 1
ATOM 5217 N N . ASN B 1 244 ? 7.883 21.406 -16.344 1 91.81 244 ASN B N 1
ATOM 5218 C CA . ASN B 1 244 ? 7.754 19.953 -16.172 1 91.81 244 ASN B CA 1
ATOM 5219 C C . ASN B 1 244 ? 6.344 19.562 -15.75 1 91.81 244 ASN B C 1
ATOM 5221 O O . ASN B 1 244 ? 6.078 19.375 -14.562 1 91.81 244 ASN B O 1
ATOM 5225 N N . ARG B 1 245 ? 5.551 19.297 -16.688 1 86.19 245 ARG B N 1
ATOM 5226 C CA . ARG B 1 245 ? 4.141 19.047 -16.422 1 86.19 245 ARG B CA 1
ATOM 5227 C C . ARG B 1 245 ? 3.939 17.625 -15.891 1 86.19 245 ARG B C 1
ATOM 5229 O O . ARG B 1 245 ? 2.877 17.312 -15.352 1 86.19 245 ARG B O 1
ATOM 5236 N N . SER B 1 246 ? 4.965 16.812 -15.883 1 89.06 246 SER B N 1
ATOM 5237 C CA . SER B 1 246 ? 4.859 15.445 -15.391 1 89.06 246 SER B CA 1
ATOM 5238 C C . SER B 1 246 ? 5.141 15.367 -13.898 1 89.06 246 SER B C 1
ATOM 5240 O O . SER B 1 246 ? 4.949 14.32 -13.281 1 89.06 246 SER B O 1
ATOM 5242 N N . ALA B 1 247 ? 5.566 16.594 -13.375 1 93.31 247 ALA B N 1
ATOM 5243 C CA . ALA B 1 247 ? 5.797 16.625 -11.93 1 93.31 247 ALA B CA 1
ATOM 5244 C C . ALA B 1 247 ? 4.516 16.297 -11.164 1 93.31 247 ALA B C 1
ATOM 5246 O O . ALA B 1 247 ? 3.443 16.812 -11.5 1 93.31 247 ALA B O 1
ATOM 5247 N N . LYS B 1 248 ? 4.633 15.484 -10.141 1 94.44 248 LYS B N 1
ATOM 5248 C CA . LYS B 1 248 ? 3.482 14.93 -9.438 1 94.44 248 LYS B CA 1
ATOM 5249 C C . LYS B 1 248 ? 2.807 15.984 -8.562 1 94.44 248 LYS B C 1
ATOM 5251 O O . LYS B 1 248 ? 1.6 15.922 -8.328 1 94.44 248 LYS B O 1
ATOM 5256 N N . ILE B 1 249 ? 3.553 16.984 -8.211 1 94.25 249 ILE B N 1
ATOM 5257 C CA . ILE B 1 249 ? 3.061 17.969 -7.266 1 94.25 249 ILE B CA 1
ATOM 5258 C C . ILE B 1 249 ? 1.972 18.812 -7.926 1 94.25 249 ILE B C 1
ATOM 5260 O O . ILE B 1 249 ? 1.11 19.375 -7.242 1 94.25 249 ILE B O 1
ATOM 5264 N N . TRP B 1 250 ? 1.97 18.891 -9.211 1 91.38 250 TRP B N 1
ATOM 5265 C CA . TRP B 1 250 ? 0.981 19.703 -9.914 1 91.38 250 TRP B CA 1
ATOM 5266 C C . TRP B 1 250 ? -0.423 19.141 -9.719 1 91.38 250 TRP B C 1
ATOM 5268 O O . TRP B 1 250 ? -1.394 19.891 -9.633 1 91.38 250 TRP B O 1
ATOM 5278 N N . SER B 1 251 ? -0.51 17.812 -9.617 1 88.25 251 SER B N 1
ATOM 5279 C CA . SER B 1 251 ? -1.81 17.188 -9.398 1 88.25 251 SER B CA 1
ATOM 5280 C C . SER B 1 251 ? -2.406 17.609 -8.055 1 88.25 251 SER B C 1
ATOM 5282 O O . SER B 1 251 ? -3.627 17.719 -7.922 1 88.25 251 SER B O 1
ATOM 5284 N N . ILE B 1 252 ? -1.569 17.891 -7.121 1 87.06 252 ILE B N 1
ATOM 5285 C CA . ILE B 1 252 ? -2.014 18.281 -5.785 1 87.06 252 ILE B CA 1
ATOM 5286 C C . ILE B 1 252 ? -2.371 19.766 -5.773 1 87.06 252 ILE B C 1
ATOM 5288 O O . ILE B 1 252 ? -3.457 20.141 -5.328 1 87.06 252 ILE B O 1
ATOM 5292 N N . ILE B 1 253 ? -1.561 20.562 -6.383 1 84.94 253 ILE B N 1
ATOM 5293 C CA . ILE B 1 253 ? -1.727 22.016 -6.371 1 84.94 253 ILE B CA 1
ATOM 5294 C C . ILE B 1 253 ? -2.969 22.391 -7.172 1 84.94 253 ILE B C 1
ATOM 5296 O O . ILE B 1 253 ? -3.738 23.266 -6.758 1 84.94 253 ILE B O 1
ATOM 5300 N N . GLU B 1 254 ? -3.158 21.703 -8.203 1 82.69 254 GLU B N 1
ATOM 5301 C CA . GLU B 1 254 ? -4.238 22.062 -9.109 1 82.69 254 GLU B CA 1
ATOM 5302 C C . GLU B 1 254 ? -5.582 21.547 -8.609 1 82.69 254 GLU B C 1
ATOM 5304 O O . GLU B 1 254 ? -6.637 22 -9.055 1 82.69 254 GLU B O 1
ATOM 5309 N N . SER B 1 255 ? -5.52 20.609 -7.785 1 77.31 255 SER B N 1
ATOM 5310 C CA . SER B 1 255 ? -6.758 20 -7.301 1 77.31 255 SER B CA 1
ATOM 5311 C C . SER B 1 255 ? -7.387 20.844 -6.195 1 77.31 255 SER B C 1
ATOM 5313 O O . SER B 1 255 ? -8.562 20.656 -5.863 1 77.31 255 SER B O 1
ATOM 5315 N N . PHE B 1 256 ? -6.637 21.812 -5.723 1 73.12 256 PHE B N 1
ATOM 5316 C CA . PHE B 1 256 ? -7.141 22.578 -4.586 1 73.12 256 PHE B CA 1
ATOM 5317 C C . PHE B 1 256 ? -7.469 24.016 -4.992 1 73.12 256 PHE B C 1
ATOM 5319 O O . PHE B 1 256 ? -6.629 24.703 -5.57 1 73.12 256 PHE B O 1
ATOM 5326 N N . PRO B 1 257 ? -8.766 24.219 -4.797 1 70.5 257 PRO B N 1
ATOM 5327 C CA . PRO B 1 257 ? -9.008 25.641 -5.008 1 70.5 257 PRO B CA 1
ATOM 5328 C C . PRO B 1 257 ? -8.109 26.531 -4.148 1 70.5 257 PRO B C 1
ATOM 5330 O O . PRO B 1 257 ? -7.863 26.219 -2.98 1 70.5 257 PRO B O 1
ATOM 5333 N N . PRO B 1 258 ? -7.645 27.562 -4.805 1 73 258 PRO B N 1
ATOM 5334 C CA . PRO B 1 258 ? -6.832 28.453 -3.982 1 73 258 PRO B CA 1
ATOM 5335 C C . PRO B 1 258 ? -7.609 29.047 -2.807 1 73 258 PRO B C 1
ATOM 5337 O O . PRO B 1 258 ? -8.719 29.547 -2.988 1 73 258 PRO B O 1
ATOM 5340 N N . VAL B 1 259 ? -7.047 28.922 -1.704 1 73.25 259 VAL B N 1
ATOM 5341 C CA . VAL B 1 259 ? -7.684 29.391 -0.482 1 73.25 259 VAL B CA 1
ATOM 5342 C C . VAL B 1 259 ? -7.973 30.891 -0.603 1 73.25 259 VAL B C 1
ATOM 5344 O O . VAL B 1 259 ? -8.969 31.375 -0.066 1 73.25 259 VAL B O 1
ATOM 5347 N N . ARG B 1 260 ? -7.199 31.516 -1.364 1 75.12 260 ARG B N 1
ATOM 5348 C CA . ARG B 1 260 ? -7.359 32.969 -1.562 1 75.12 260 ARG B CA 1
ATOM 5349 C C . ARG B 1 260 ? -8.672 33.281 -2.268 1 75.12 260 ARG B C 1
ATOM 5351 O O . ARG B 1 260 ? -9.273 34.312 -2.039 1 75.12 260 ARG B O 1
ATOM 5358 N N . ASN B 1 261 ? -9.039 32.344 -3.006 1 78.88 261 ASN B N 1
ATOM 5359 C CA . ASN B 1 261 ? -10.312 32.531 -3.697 1 78.88 261 ASN B CA 1
ATOM 5360 C C . ASN B 1 261 ? -11.484 32.531 -2.721 1 78.88 261 ASN B C 1
ATOM 5362 O O . ASN B 1 261 ? -12.438 33.312 -2.916 1 78.88 261 ASN B O 1
ATOM 5366 N N . ALA B 1 262 ? -11.312 31.859 -1.69 1 78.94 262 ALA B N 1
ATOM 5367 C CA . ALA B 1 262 ? -12.375 31.812 -0.688 1 78.94 262 ALA B CA 1
ATOM 5368 C C . ALA B 1 262 ? -12.539 33.156 -0.003 1 78.94 262 ALA B C 1
ATOM 5370 O O . ALA B 1 262 ? -13.656 33.594 0.307 1 78.94 262 ALA B O 1
ATOM 5371 N N . VAL B 1 263 ? -11.508 33.875 0.14 1 84.56 263 VAL B N 1
ATOM 5372 C CA . VAL B 1 263 ? -11.531 35.156 0.796 1 84.56 263 VAL B CA 1
ATOM 5373 C C . VAL B 1 263 ? -12.055 36.219 -0.173 1 84.56 263 VAL B C 1
ATOM 5375 O O . VAL B 1 263 ? -12.875 37.062 0.201 1 84.56 263 VAL B O 1
ATOM 5378 N N . SER B 1 264 ? -11.594 36.094 -1.391 1 86.25 264 SER B N 1
ATOM 5379 C CA . SER B 1 264 ? -11.977 37.062 -2.404 1 86.25 264 SER B CA 1
ATOM 5380 C C . SER B 1 264 ? -13.461 36.969 -2.73 1 86.25 264 SER B C 1
ATOM 5382 O O . SER B 1 264 ? -14.07 37.938 -3.18 1 86.25 264 SER B O 1
ATOM 5384 N N . ASN B 1 265 ? -14.016 35.875 -2.477 1 86.44 265 ASN B N 1
ATOM 5385 C CA . ASN B 1 265 ? -15.406 35.625 -2.848 1 86.44 265 ASN B CA 1
ATOM 5386 C C . ASN B 1 265 ? -16.359 36 -1.708 1 86.44 265 ASN B C 1
ATOM 5388 O O . ASN B 1 265 ? -17.578 35.812 -1.831 1 86.44 265 ASN B O 1
ATOM 5392 N N . LEU B 1 266 ? -15.844 36.531 -0.659 1 91 266 LEU B N 1
ATOM 5393 C CA . LEU B 1 266 ? -16.688 36.875 0.478 1 91 266 LEU B CA 1
ATOM 5394 C C . LEU B 1 266 ? -17.562 38.062 0.15 1 91 266 LEU B C 1
ATOM 5396 O O . LEU B 1 266 ? -17.109 39.062 -0.429 1 91 266 LEU B O 1
ATOM 5400 N N . SER B 1 267 ? -18.797 37.969 0.485 1 91.81 267 SER B N 1
ATOM 5401 C CA . SER B 1 267 ? -19.734 39.094 0.366 1 91.81 267 SER B CA 1
ATOM 5402 C C . SER B 1 267 ? -19.719 39.969 1.623 1 91.81 267 SER B C 1
ATOM 5404 O O . SER B 1 267 ? -19.125 39.594 2.639 1 91.81 267 SER B O 1
ATOM 5406 N N . ALA B 1 268 ? -20.359 41.125 1.509 1 90.62 268 ALA B N 1
ATOM 5407 C CA . ALA B 1 268 ? -20.5 42 2.668 1 90.62 268 ALA B CA 1
ATOM 5408 C C . ALA B 1 268 ? -21.297 41.312 3.777 1 90.62 268 ALA B C 1
ATOM 5410 O O . ALA B 1 268 ? -21.016 41.531 4.961 1 90.62 268 ALA B O 1
ATOM 5411 N N . GLU B 1 269 ? -22.203 40.531 3.375 1 92.25 269 GLU B N 1
ATOM 5412 C CA . GLU B 1 269 ? -23.031 39.812 4.332 1 92.25 269 GLU B CA 1
ATOM 5413 C C . GLU B 1 269 ? -22.203 38.75 5.07 1 92.25 269 GLU B C 1
ATOM 5415 O O . GLU B 1 269 ? -22.406 38.531 6.262 1 92.25 269 GLU B O 1
ATOM 5420 N N . ASP B 1 270 ? -21.328 38.156 4.363 1 92.38 270 ASP B N 1
ATOM 5421 C CA . ASP B 1 270 ? -20.484 37.156 4.969 1 92.38 270 ASP B CA 1
ATOM 5422 C C . ASP B 1 270 ? -19.625 37.75 6.082 1 92.38 270 ASP B C 1
ATOM 5424 O O . ASP B 1 270 ? -19.406 37.094 7.117 1 92.38 270 ASP B O 1
ATOM 5428 N N . LEU B 1 271 ? -19.172 38.969 5.879 1 90.88 271 LEU B N 1
ATOM 5429 C CA . LEU B 1 271 ? -18.219 39.594 6.789 1 90.88 271 LEU B CA 1
ATOM 5430 C C . LEU B 1 271 ? -18.906 40 8.086 1 90.88 271 LEU B C 1
ATOM 5432 O O . LEU B 1 271 ? -18.234 40.344 9.07 1 90.88 271 LEU B O 1
ATOM 5436 N N . GLU B 1 272 ? -20.203 39.875 8.125 1 91.81 272 GLU B N 1
ATOM 5437 C CA . GLU B 1 272 ? -20.953 40.188 9.336 1 91.81 272 GLU B CA 1
ATOM 5438 C C . GLU B 1 272 ? -20.828 39.094 10.375 1 91.81 272 GLU B C 1
ATOM 5440 O O . GLU B 1 272 ? -20.984 39.344 11.57 1 91.81 272 GLU B O 1
ATOM 5445 N N . LEU B 1 273 ? -20.547 37.938 9.984 1 92.25 273 LEU B N 1
ATOM 5446 C CA . LEU B 1 273 ? -20.516 36.781 10.844 1 92.25 273 LEU B CA 1
ATOM 5447 C C . LEU B 1 273 ? -19.578 37 12.031 1 92.25 273 LEU B C 1
ATOM 5449 O O . LEU B 1 273 ? -19.938 36.688 13.172 1 92.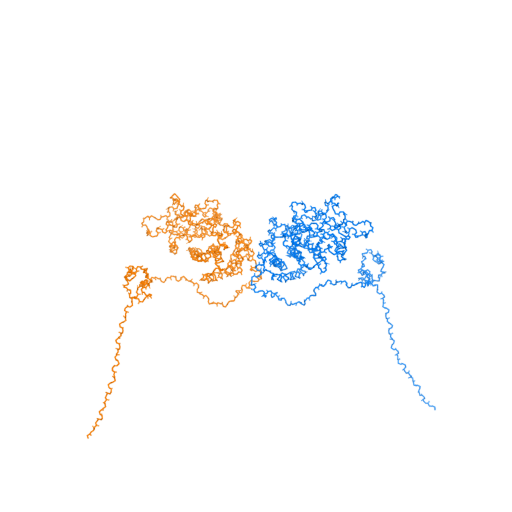25 273 LEU B O 1
ATOM 5453 N N . PHE B 1 274 ? -18.406 37.531 11.781 1 94.69 274 PHE B N 1
ATOM 5454 C CA . PHE B 1 274 ? -17.438 37.75 12.836 1 94.69 274 PHE B CA 1
ATOM 5455 C C . PHE B 1 274 ? -17.078 39.25 12.938 1 94.69 274 PHE B C 1
ATOM 5457 O O . PHE B 1 274 ? -15.961 39.594 13.305 1 94.69 274 PHE B O 1
ATOM 5464 N N . SER B 1 275 ? -17.984 40.094 12.656 1 91.69 275 SER B N 1
ATOM 5465 C CA . SER B 1 275 ? -17.766 41.531 12.672 1 91.69 275 SER B CA 1
ATOM 5466 C C . SER B 1 275 ? -17.5 42.031 14.094 1 91.69 275 SER B C 1
ATOM 5468 O O . SER B 1 275 ? -16.859 43.062 14.281 1 91.69 275 SER B O 1
ATOM 5470 N N . TYR B 1 276 ? -18 41.281 15.062 1 92.38 276 TYR B N 1
ATOM 5471 C CA . TYR B 1 276 ? -17.859 41.688 16.453 1 92.38 276 TYR B CA 1
ATOM 5472 C C . TYR B 1 276 ? -16.391 41.594 16.891 1 92.38 276 TYR B C 1
ATOM 5474 O O . TYR B 1 276 ? -16.016 42.156 17.922 1 92.38 276 TYR B O 1
ATOM 5482 N N . LEU B 1 277 ? -15.547 40.969 16.125 1 93.44 277 LEU B N 1
ATOM 5483 C CA . LEU B 1 277 ? -14.125 40.844 16.438 1 93.44 277 LEU B CA 1
ATOM 5484 C C . LEU B 1 277 ? -13.359 42.094 16.016 1 93.44 277 LEU B C 1
ATOM 5486 O O . LEU B 1 277 ? -12.227 42.312 16.453 1 93.44 277 LEU B O 1
ATOM 5490 N N . VAL B 1 278 ? -13.922 42.875 15.141 1 89.88 278 VAL B N 1
ATOM 5491 C CA . VAL B 1 278 ? -13.266 44.094 14.625 1 89.88 278 VAL B CA 1
ATOM 5492 C C . VAL B 1 278 ? -13.211 45.156 15.703 1 89.88 278 VAL B C 1
ATOM 5494 O O . VAL B 1 278 ? -14.234 45.469 16.312 1 89.88 278 VAL B O 1
ATOM 5497 N N . PRO B 1 279 ? -12.023 45.594 15.922 1 85.75 279 PRO B N 1
ATOM 5498 C CA . PRO B 1 279 ? -11.945 46.656 16.922 1 85.75 279 PRO B CA 1
ATOM 5499 C C . PRO B 1 279 ? -12.656 47.938 16.5 1 85.75 279 PRO B C 1
ATOM 5501 O O . PRO B 1 279 ? -12.758 48.219 15.305 1 85.75 279 PRO B O 1
ATOM 5504 N N . ASP B 1 280 ? -13.227 48.562 17.531 1 77.44 280 ASP B N 1
ATOM 5505 C CA . ASP B 1 280 ? -13.82 49.875 17.281 1 77.44 280 ASP B CA 1
ATOM 5506 C C . ASP B 1 280 ? -12.773 50.875 16.797 1 77.44 280 ASP B C 1
ATOM 5508 O O . ASP B 1 280 ? -11.609 50.812 17.203 1 77.44 280 ASP B O 1
ATOM 5512 N N . SER B 1 281 ? -13.297 51.75 15.922 1 67.5 281 SER B N 1
ATOM 5513 C CA . SER B 1 281 ? -12.438 52.781 15.367 1 67.5 281 SER B CA 1
ATOM 5514 C C . SER B 1 281 ? -11.867 53.656 16.469 1 67.5 281 SER B C 1
ATOM 5516 O O . SER B 1 281 ? -12.57 54.031 17.406 1 67.5 281 SER B O 1
ATOM 5518 N N . GLY B 1 282 ? -10.492 53.656 16.734 1 65.5 282 GLY B N 1
ATOM 5519 C CA . GLY B 1 282 ? -9.867 54.531 17.703 1 65.5 282 GLY B CA 1
ATOM 5520 C C . GLY B 1 282 ? -9.086 53.781 18.766 1 65.5 282 GLY B C 1
ATOM 5521 O O . GLY B 1 282 ? -8.273 54.375 19.484 1 65.5 282 GLY B O 1
ATOM 5522 N N . SER B 1 283 ? -9.422 52.531 19.031 1 66.06 283 SER B N 1
ATOM 5523 C CA . SER B 1 283 ? -8.805 51.812 20.125 1 66.06 283 SER B CA 1
ATOM 5524 C C . SER B 1 283 ? -7.43 51.281 19.734 1 66.06 283 SER B C 1
ATOM 5526 O O . SER B 1 283 ? -6.578 51.062 20.609 1 66.06 283 SER B O 1
ATOM 5528 N N . GLU B 1 284 ? -7.238 51.094 18.438 1 70.94 284 GLU B N 1
ATOM 5529 C CA . GLU B 1 284 ? -5.98 50.5 17.953 1 70.94 284 GLU B CA 1
ATOM 5530 C C . GLU B 1 284 ? -5.445 51.281 16.75 1 70.94 284 GLU B C 1
ATOM 5532 O O . GLU B 1 284 ? -6.164 52.094 16.156 1 70.94 284 GLU B O 1
ATOM 5537 N N . GLU B 1 285 ? -4.172 51.188 16.516 1 79.5 285 GLU B N 1
ATOM 5538 C CA . GLU B 1 285 ? -3.551 51.812 15.359 1 79.5 285 GLU B CA 1
ATOM 5539 C C . GLU B 1 285 ? -4.164 51.281 14.062 1 79.5 285 GLU B C 1
ATOM 5541 O O . GLU B 1 285 ? -4.535 50.125 13.969 1 79.5 285 GLU B O 1
ATOM 5546 N N . GLU B 1 286 ? -4.363 52.156 13.18 1 81.31 286 GLU B N 1
ATOM 5547 C CA . GLU B 1 286 ? -4.984 51.844 11.898 1 81.31 286 GLU B CA 1
ATOM 5548 C C . GLU B 1 286 ? -4.32 50.656 11.242 1 81.31 286 GLU B C 1
ATOM 5550 O O . GLU B 1 286 ? -4.996 49.812 10.641 1 81.31 286 GLU B O 1
ATOM 5555 N N . LYS B 1 287 ? -3.031 50.562 11.359 1 85.06 287 LYS B N 1
ATOM 5556 C CA . LYS B 1 287 ? -2.299 49.438 10.789 1 85.06 287 LYS B CA 1
ATOM 5557 C C . LYS B 1 287 ? -2.736 48.125 11.414 1 85.06 287 LYS B C 1
ATOM 5559 O O . LYS B 1 287 ? -2.93 47.125 10.711 1 85.06 287 LYS B O 1
ATOM 5564 N N . GLU B 1 288 ? -2.914 48.156 12.641 1 88.19 288 GLU B N 1
ATOM 5565 C CA . GLU B 1 288 ? -3.318 46.938 13.359 1 88.19 288 GLU B CA 1
ATOM 5566 C C . GLU B 1 288 ? -4.75 46.531 13.008 1 88.19 288 GLU B C 1
ATOM 5568 O O . GLU B 1 288 ? -5.066 45.344 12.906 1 88.19 288 GLU B O 1
ATOM 5573 N N . ILE B 1 289 ? -5.555 47.531 12.836 1 90.06 289 ILE B N 1
ATOM 5574 C CA . ILE B 1 289 ? -6.949 47.281 12.492 1 90.06 289 ILE B CA 1
ATOM 5575 C C . ILE B 1 289 ? -7.031 46.562 11.148 1 90.06 289 ILE B C 1
ATOM 5577 O O . ILE B 1 289 ? -7.84 45.656 10.977 1 90.06 289 ILE B O 1
ATOM 5581 N N . ASN B 1 290 ? -6.234 47 10.195 1 90.25 290 ASN B N 1
ATOM 5582 C CA . ASN B 1 290 ? -6.227 46.375 8.883 1 90.25 290 ASN B CA 1
ATOM 5583 C C . ASN B 1 290 ? -5.777 44.906 8.961 1 90.25 290 ASN B C 1
ATOM 5585 O O . ASN B 1 290 ? -6.301 44.062 8.242 1 90.25 290 ASN B O 1
ATOM 5589 N N . ILE B 1 291 ? -4.789 44.656 9.797 1 93.06 291 ILE B N 1
ATOM 5590 C CA . ILE B 1 291 ? -4.305 43.281 10.016 1 93.06 291 ILE B CA 1
ATOM 5591 C C . ILE B 1 291 ? -5.438 42.438 10.555 1 93.06 291 ILE B C 1
ATOM 5593 O O . ILE B 1 291 ? -5.656 41.312 10.078 1 93.06 291 ILE B O 1
ATOM 5597 N N . TYR B 1 292 ? -6.156 42.938 11.523 1 93.62 292 TYR B N 1
ATOM 5598 C CA . TYR B 1 292 ? -7.273 42.188 12.109 1 93.62 292 TYR B CA 1
ATOM 5599 C C . TYR B 1 292 ? -8.367 41.938 11.078 1 93.62 292 TYR B C 1
ATOM 5601 O O . TYR B 1 292 ? -8.906 40.844 10.992 1 93.62 292 TYR B O 1
ATOM 5609 N N . ARG B 1 293 ? -8.633 42.969 10.258 1 91.94 293 ARG B N 1
ATOM 5610 C CA . ARG B 1 293 ? -9.688 42.844 9.266 1 91.94 293 ARG B CA 1
ATOM 5611 C C . ARG B 1 293 ? -9.367 41.75 8.25 1 91.94 293 ARG B C 1
ATOM 5613 O O . ARG B 1 293 ? -10.234 40.969 7.895 1 91.94 293 ARG B O 1
ATOM 5620 N N . GLU B 1 294 ? -8.203 41.719 7.82 1 91.38 294 GLU B N 1
ATOM 5621 C CA . GLU B 1 294 ? -7.785 40.719 6.859 1 91.38 294 GLU B CA 1
ATOM 5622 C C . GLU B 1 294 ? -7.832 39.312 7.473 1 91.38 294 GLU B C 1
ATOM 5624 O O . GLU B 1 294 ? -8.234 38.344 6.809 1 91.38 294 GLU B O 1
ATOM 5629 N N . THR B 1 295 ? -7.379 39.219 8.703 1 93.88 295 THR B N 1
ATOM 5630 C CA . THR B 1 295 ? -7.398 37.938 9.398 1 93.88 295 THR B CA 1
ATOM 5631 C C . THR B 1 295 ? -8.828 37.469 9.602 1 93.88 295 THR B C 1
ATOM 5633 O O . THR B 1 295 ? -9.125 36.281 9.398 1 93.88 295 THR B O 1
ATOM 5636 N N . ILE B 1 296 ? -9.711 38.375 9.977 1 94.62 296 ILE B N 1
ATOM 5637 C CA . ILE B 1 296 ? -11.109 38.031 10.195 1 94.62 296 ILE B CA 1
ATOM 5638 C C . ILE B 1 296 ? -11.742 37.562 8.883 1 94.62 296 ILE B C 1
ATOM 5640 O O . ILE B 1 296 ? -12.562 36.656 8.875 1 94.62 296 ILE B O 1
ATOM 5644 N N . ALA B 1 297 ? -11.398 38.188 7.789 1 93.25 297 ALA B N 1
ATOM 5645 C CA . ALA B 1 297 ? -11.883 37.75 6.477 1 93.25 297 ALA B CA 1
ATOM 5646 C C . ALA B 1 297 ? -11.516 36.312 6.203 1 93.25 297 ALA B C 1
ATOM 5648 O O . ALA B 1 297 ? -12.344 35.531 5.719 1 93.25 297 ALA B O 1
ATOM 5649 N N . TYR B 1 298 ? -10.336 36 6.516 1 92.31 298 TYR B N 1
ATOM 5650 C CA . TYR B 1 298 ? -9.883 34.625 6.312 1 92.31 298 TYR B CA 1
ATOM 5651 C C . TYR B 1 298 ? -10.648 33.656 7.223 1 92.31 298 TYR B C 1
ATOM 5653 O O . TYR B 1 298 ? -11.055 32.562 6.789 1 92.31 298 TYR B O 1
ATOM 5661 N N . ILE B 1 299 ? -10.758 34 8.492 1 94.25 299 ILE B N 1
ATOM 5662 C CA . ILE B 1 299 ? -11.484 33.156 9.453 1 94.25 299 ILE B CA 1
ATOM 5663 C C . ILE B 1 299 ? -12.914 32.969 8.977 1 94.25 299 ILE B C 1
ATOM 5665 O O . ILE B 1 299 ? -13.453 31.844 9.047 1 94.25 299 ILE B O 1
ATOM 5669 N N . THR B 1 300 ? -13.477 34.031 8.453 1 93.62 300 THR B N 1
ATOM 5670 C CA . THR B 1 300 ? -14.836 33.969 7.945 1 93.62 300 THR B CA 1
ATOM 5671 C C . THR B 1 300 ? -14.93 33.031 6.746 1 93.62 300 THR B C 1
ATOM 5673 O O . THR B 1 300 ? -15.852 32.219 6.656 1 93.62 300 THR B O 1
ATOM 5676 N N . ALA B 1 301 ? -14.008 33.156 5.879 1 91.12 301 ALA B N 1
ATOM 5677 C CA . ALA B 1 301 ? -13.977 32.281 4.711 1 91.12 301 ALA B CA 1
ATOM 5678 C C . ALA B 1 301 ? -13.867 30.812 5.129 1 91.12 301 ALA B C 1
ATOM 5680 O O . ALA B 1 301 ? -14.516 29.938 4.531 1 91.12 301 ALA B O 1
ATOM 5681 N N . THR B 1 302 ? -13.07 30.516 6.113 1 91 302 THR B N 1
ATOM 5682 C CA . THR B 1 302 ? -12.898 29.156 6.613 1 91 302 THR B CA 1
ATOM 5683 C C . THR B 1 302 ? -14.195 28.641 7.246 1 91 302 THR B C 1
ATOM 5685 O O . THR B 1 302 ? -14.578 27.484 7.039 1 91 302 THR B O 1
ATOM 5688 N N . ARG B 1 303 ? -14.836 29.5 7.984 1 92.31 303 ARG B N 1
ATOM 5689 C CA . ARG B 1 303 ? -16.094 29.141 8.617 1 92.31 303 ARG B CA 1
ATOM 5690 C C . ARG B 1 303 ? -17.156 28.812 7.566 1 92.31 303 ARG B C 1
ATOM 5692 O O . ARG B 1 303 ? -17.938 27.859 7.734 1 92.31 303 ARG B O 1
ATOM 5699 N N . LEU B 1 304 ? -17.172 29.562 6.559 1 88.69 304 LEU B N 1
ATOM 5700 C CA . LEU B 1 304 ? -18.141 29.328 5.504 1 88.69 304 LEU B CA 1
ATOM 5701 C C . LEU B 1 304 ? -17.828 28.047 4.738 1 88.69 304 LEU B C 1
ATOM 5703 O O . LEU B 1 304 ? -18.75 27.344 4.301 1 88.69 304 LEU B O 1
ATOM 5707 N N . ALA B 1 305 ? -16.594 27.797 4.625 1 83.69 305 ALA B N 1
ATOM 5708 C CA . ALA B 1 305 ? -16.172 26.562 3.959 1 83.69 305 ALA B CA 1
ATOM 5709 C C . ALA B 1 305 ? -16.609 25.328 4.754 1 83.69 305 ALA B C 1
ATOM 5711 O O . ALA B 1 305 ? -16.891 24.281 4.18 1 83.69 305 ALA B O 1
ATOM 5712 N N . MET B 1 306 ? -16.719 25.375 6.023 1 84.25 306 MET B N 1
ATOM 5713 C CA . MET B 1 306 ? -17.109 24.281 6.91 1 84.25 306 MET B CA 1
ATOM 5714 C C . MET B 1 306 ? -18.547 23.859 6.637 1 84.25 306 MET B C 1
ATOM 5716 O O . MET B 1 306 ? -18.938 22.734 6.969 1 84.25 306 MET B O 1
ATOM 5720 N N . GLU B 1 307 ? -19.281 24.703 6.078 1 78.5 307 GLU B N 1
ATOM 5721 C CA . GLU B 1 307 ? -20.688 24.406 5.844 1 78.5 307 GLU B CA 1
ATOM 5722 C C . GLU B 1 307 ? -20.906 23.781 4.465 1 78.5 307 GLU B C 1
ATOM 5724 O O . GLU B 1 307 ? -22.016 23.375 4.133 1 78.5 307 GLU B O 1
ATOM 5729 N N . SER B 1 308 ? -19.844 23.625 3.771 1 75.81 308 SER B N 1
ATOM 5730 C CA . SER B 1 308 ? -19.953 23.031 2.441 1 75.81 308 SER B CA 1
ATOM 5731 C C . SER B 1 308 ? -19.891 21.5 2.512 1 75.81 308 SER B C 1
ATOM 5733 O O . SER B 1 308 ? -19.578 20.938 3.559 1 75.81 308 SER B O 1
ATOM 5735 N N . ASN B 1 309 ? -20.312 20.672 1.452 1 65.25 309 ASN B N 1
ATOM 5736 C CA . ASN B 1 309 ? -20.297 19.203 1.351 1 65.25 309 ASN B CA 1
ATOM 5737 C C . ASN B 1 309 ? -18.891 18.641 1.562 1 65.25 309 ASN B C 1
ATOM 5739 O O . ASN B 1 309 ? -18.734 17.594 2.191 1 65.25 309 ASN B O 1
ATOM 5743 N N . GLU B 1 310 ? -17.906 19.25 0.899 1 63.66 310 GLU B N 1
ATOM 5744 C CA . GLU B 1 310 ? -16.531 18.797 1.051 1 63.66 310 GLU B CA 1
ATOM 5745 C C . GLU B 1 310 ? -15.844 19.484 2.225 1 63.66 310 GLU B C 1
ATOM 5747 O O . GLU B 1 310 ? -14.625 19.688 2.207 1 63.66 310 GLU B O 1
ATOM 5752 N N . SER B 1 311 ? -16.531 19.562 3.168 1 76.31 311 SER B N 1
ATOM 5753 C CA . SER B 1 311 ? -16.266 20.531 4.215 1 76.31 311 SER B CA 1
ATOM 5754 C C . SER B 1 311 ? -15.078 20.109 5.078 1 76.31 311 SER B C 1
ATOM 5756 O O . SER B 1 311 ? -14.203 20.938 5.383 1 76.31 311 SER B O 1
ATOM 5758 N N . SER B 1 312 ? -14.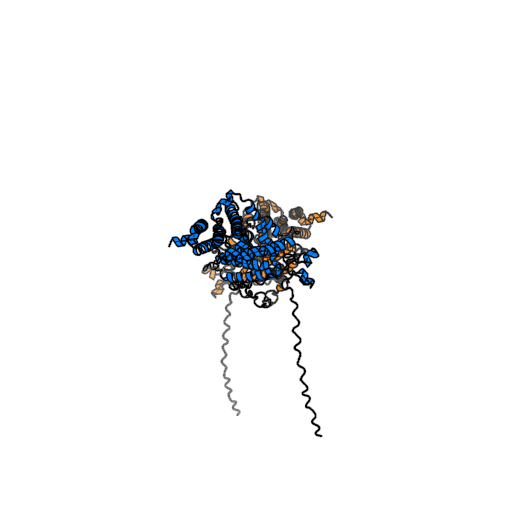992 18.875 5.289 1 83.25 312 SER B N 1
ATOM 5759 C CA . SER B 1 312 ? -13.977 18.484 6.254 1 83.25 312 SER B CA 1
ATOM 5760 C C . SER B 1 312 ? -12.578 18.625 5.676 1 83.25 312 SER B C 1
ATOM 5762 O O . SER B 1 312 ? -11.672 19.141 6.344 1 83.25 312 SER B O 1
ATOM 5764 N N . GLN B 1 313 ? -12.477 18.359 4.406 1 82.25 313 GLN B N 1
ATOM 5765 C CA . GLN B 1 313 ? -11.18 18.422 3.748 1 82.25 313 GLN B CA 1
ATOM 5766 C C . GLN B 1 313 ? -10.75 19.875 3.518 1 82.25 313 GLN B C 1
ATOM 5768 O O . GLN B 1 313 ? -9.586 20.219 3.727 1 82.25 313 GLN B O 1
ATOM 5773 N N . ILE B 1 314 ? -11.664 20.656 3.145 1 83.5 314 ILE B N 1
ATOM 5774 C CA . ILE B 1 314 ? -11.383 22.062 2.871 1 83.5 314 ILE B CA 1
ATOM 5775 C C . ILE B 1 314 ? -11.016 22.781 4.172 1 83.5 314 ILE B C 1
ATOM 5777 O O . ILE B 1 314 ? -10.039 23.531 4.219 1 83.5 314 ILE B O 1
ATOM 5781 N N . THR B 1 315 ? -11.773 22.469 5.176 1 88.25 315 THR B N 1
ATOM 5782 C CA . THR B 1 315 ? -11.523 23.094 6.473 1 88.25 315 THR B CA 1
ATOM 5783 C C . THR B 1 3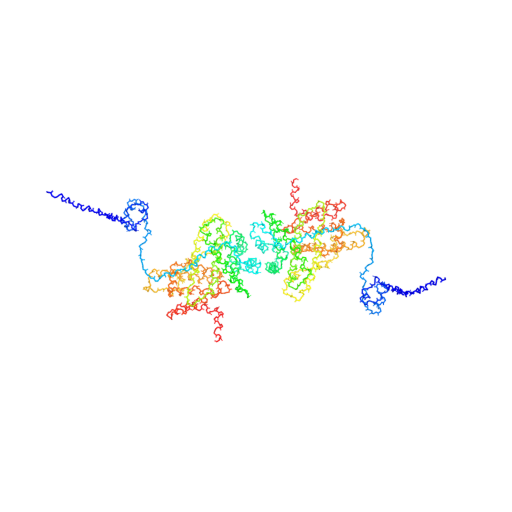15 ? -10.148 22.719 7.008 1 88.25 315 THR B C 1
ATOM 5785 O O . THR B 1 315 ? -9.406 23.578 7.496 1 88.25 315 THR B O 1
ATOM 5788 N N . ALA B 1 316 ? -9.844 21.453 6.891 1 89.81 316 ALA B N 1
ATOM 5789 C CA . ALA B 1 316 ? -8.547 20.984 7.363 1 89.81 316 ALA B CA 1
ATOM 5790 C C . ALA B 1 316 ? -7.41 21.703 6.641 1 89.81 316 ALA B C 1
ATOM 5792 O O . ALA B 1 316 ? -6.43 22.109 7.266 1 89.81 316 ALA B O 1
ATOM 5793 N N . ARG B 1 317 ? -7.547 21.859 5.406 1 87 317 ARG B N 1
ATOM 5794 C CA . ARG B 1 317 ? -6.531 22.562 4.625 1 87 317 ARG B CA 1
ATOM 5795 C C . ARG B 1 317 ? -6.434 24.031 5.039 1 87 317 ARG B C 1
ATOM 5797 O O . ARG B 1 317 ? -5.332 24.562 5.184 1 87 317 ARG B O 1
ATOM 5804 N N . HIS B 1 318 ? -7.586 24.641 5.203 1 88.94 318 HIS B N 1
ATOM 5805 C CA . HIS B 1 318 ? -7.605 26.047 5.605 1 88.94 318 HIS B CA 1
ATOM 5806 C C . HIS B 1 318 ? -6.887 26.234 6.934 1 88.94 318 HIS B C 1
ATOM 5808 O O . HIS B 1 318 ? -6.105 27.188 7.086 1 88.94 318 HIS B O 1
ATOM 5814 N N . ILE B 1 319 ? -7.156 25.375 7.797 1 90.31 319 ILE B N 1
ATOM 5815 C CA . ILE B 1 319 ? -6.543 25.484 9.117 1 90.31 319 ILE B CA 1
ATOM 5816 C C . ILE B 1 319 ? -5.031 25.297 9 1 90.31 319 ILE B C 1
ATOM 5818 O O . ILE B 1 319 ? -4.258 26.062 9.562 1 90.31 319 ILE B O 1
ATOM 5822 N N . MET B 1 320 ? -4.664 24.375 8.203 1 89.5 320 MET B N 1
ATOM 5823 C CA . MET B 1 320 ? -3.254 24.031 8.086 1 89.5 320 MET B CA 1
ATOM 5824 C C . MET B 1 320 ? -2.465 25.156 7.434 1 89.5 320 MET B C 1
ATOM 5826 O O . MET B 1 320 ? -1.302 25.375 7.77 1 89.5 320 MET B O 1
ATOM 5830 N N . VAL B 1 321 ? -3.096 25.875 6.559 1 89.19 321 VAL B N 1
ATOM 5831 C CA . VAL B 1 321 ? -2.34 26.875 5.805 1 89.19 321 VAL B CA 1
ATOM 5832 C C . VAL B 1 321 ? -2.662 28.266 6.332 1 89.19 321 VAL B C 1
ATOM 5834 O O . VAL B 1 321 ? -2.229 29.266 5.758 1 89.19 321 VAL B O 1
ATOM 5837 N N . SER B 1 322 ? -3.357 28.422 7.391 1 91 322 SER B N 1
ATOM 5838 C CA . SER B 1 322 ? -3.836 29.703 7.926 1 91 322 SER B CA 1
ATOM 5839 C C . SER B 1 322 ? -2.688 30.688 8.125 1 91 322 SER B C 1
ATOM 5841 O O . SER B 1 322 ? -2.838 31.875 7.871 1 91 322 SER B O 1
ATOM 5843 N N . PRO B 1 323 ? -1.458 30.25 8.469 1 91.94 323 PRO B N 1
ATOM 5844 C CA . PRO B 1 323 ? -0.376 31.234 8.641 1 91.94 323 PRO B CA 1
ATOM 5845 C C . PRO B 1 323 ? 0.051 31.875 7.324 1 91.94 323 PRO B C 1
ATOM 5847 O O . PRO B 1 323 ? 0.702 32.906 7.324 1 91.94 323 PRO B O 1
ATOM 5850 N N . LEU B 1 324 ? -0.299 31.266 6.273 1 88.31 324 LEU B N 1
ATOM 5851 C CA . LEU B 1 324 ? 0.053 31.797 4.965 1 88.31 324 LEU B CA 1
ATOM 5852 C C . LEU B 1 324 ? -0.958 32.844 4.52 1 88.31 324 LEU B C 1
ATOM 5854 O O . LEU B 1 324 ? -0.634 33.719 3.715 1 88.31 324 LEU B O 1
ATOM 5858 N N . LEU B 1 325 ? -2.092 32.75 5.02 1 83.94 325 LEU B N 1
ATOM 5859 C CA . LEU B 1 325 ? -3.166 33.594 4.504 1 83.94 325 LEU B CA 1
ATOM 5860 C C . LEU B 1 325 ? -3.402 34.812 5.422 1 83.94 325 LEU B C 1
ATOM 5862 O O . LEU B 1 325 ? -3.932 35.812 4.992 1 83.94 325 LEU B O 1
ATOM 5866 N N . ALA B 1 326 ? -3.059 34.625 6.66 1 83.38 326 ALA B N 1
ATOM 5867 C CA . ALA B 1 326 ? -3.066 35.781 7.547 1 83.38 326 ALA B CA 1
ATOM 5868 C C . ALA B 1 326 ? -1.842 36.656 7.309 1 83.38 326 ALA B C 1
ATOM 5870 O O . ALA B 1 326 ? -0.784 36.156 6.91 1 83.38 326 ALA B O 1
ATOM 5871 N N . PRO B 1 327 ? -2.059 37.969 7.465 1 87.69 327 PRO B N 1
ATOM 5872 C CA . PRO B 1 327 ? -0.885 38.844 7.344 1 87.69 327 PRO B CA 1
ATOM 5873 C C . PRO B 1 327 ? 0.257 38.438 8.266 1 87.69 327 PRO B C 1
ATOM 5875 O O . PRO B 1 327 ? 0.014 37.969 9.383 1 87.69 327 PRO B O 1
ATOM 5878 N N . ALA B 1 328 ? 1.482 38.656 7.754 1 88.69 328 ALA B N 1
ATOM 5879 C CA . ALA B 1 328 ? 2.664 38.25 8.523 1 88.69 328 ALA B CA 1
ATOM 5880 C C . ALA B 1 328 ? 2.689 38.938 9.883 1 88.69 328 ALA B C 1
ATOM 5882 O O . ALA B 1 328 ? 3.143 38.375 10.867 1 88.69 328 ALA B O 1
ATOM 5883 N N . GLU B 1 329 ? 2.182 40.094 9.891 1 93.06 329 GLU B N 1
ATOM 5884 C CA . GLU B 1 329 ? 2.182 40.906 11.109 1 93.06 329 GLU B CA 1
ATOM 5885 C C . GLU B 1 329 ? 1.259 40.312 12.164 1 93.06 329 GLU B C 1
ATOM 5887 O O . GLU B 1 329 ? 1.418 40.594 13.359 1 93.06 329 GLU B O 1
ATOM 5892 N N . PHE B 1 330 ? 0.296 39.594 11.719 1 95.19 330 PHE B N 1
ATOM 5893 C CA . PHE B 1 330 ? -0.603 38.938 12.664 1 95.19 330 PHE B CA 1
ATOM 5894 C C . PHE B 1 330 ? 0.169 38 13.594 1 95.19 330 PHE B C 1
ATOM 5896 O O . PHE B 1 330 ? -0.149 37.906 14.781 1 95.19 330 PHE B O 1
ATOM 5903 N N . ILE B 1 331 ? 1.181 37.312 13.109 1 94.88 331 ILE B N 1
ATOM 5904 C CA . ILE B 1 331 ? 2.018 36.406 13.906 1 94.88 331 ILE B CA 1
ATOM 5905 C C . ILE B 1 331 ? 2.754 37.188 14.977 1 94.88 331 ILE B C 1
ATOM 5907 O O . ILE B 1 331 ? 2.924 36.719 16.109 1 94.88 331 ILE B O 1
ATOM 5911 N N . GLY B 1 332 ? 3.188 38.406 14.594 1 94.12 332 GLY B N 1
ATOM 5912 C CA . GLY B 1 332 ? 3.805 39.281 15.578 1 94.12 332 GLY B CA 1
ATOM 5913 C C . GLY B 1 332 ? 2.875 39.656 16.719 1 94.12 332 GLY B C 1
ATOM 5914 O O . GLY B 1 332 ? 3.295 39.688 17.875 1 94.12 332 GLY B O 1
ATOM 5915 N N . LEU B 1 333 ? 1.611 39.875 16.391 1 95.44 333 LEU B N 1
ATOM 5916 C CA . LEU B 1 333 ? 0.614 40.219 17.406 1 95.44 333 LEU B CA 1
ATOM 5917 C C . LEU B 1 333 ? 0.393 39.031 18.344 1 95.44 333 LEU B C 1
ATOM 5919 O O . LEU B 1 333 ? 0.153 39.219 19.547 1 95.44 333 LEU B O 1
ATOM 5923 N N . LEU B 1 334 ? 0.457 37.844 17.828 1 96.69 334 LEU B N 1
ATOM 5924 C CA . LEU B 1 334 ? 0.322 36.625 18.625 1 96.69 334 LEU B CA 1
ATOM 5925 C C . LEU B 1 334 ? 1.539 36.438 19.531 1 96.69 334 LEU B C 1
ATOM 5927 O O . LEU B 1 334 ? 1.408 35.969 20.656 1 96.69 334 LEU B O 1
ATOM 5931 N N . GLU B 1 335 ? 2.699 36.75 18.984 1 95.44 335 GLU B N 1
ATOM 5932 C CA . GLU B 1 335 ? 3.926 36.688 19.766 1 95.44 335 GLU B CA 1
ATOM 5933 C C . GLU B 1 335 ? 3.852 37.594 20.984 1 95.44 335 GLU B C 1
ATOM 5935 O O . GLU B 1 335 ? 4.34 37.25 22.062 1 95.44 335 GLU B O 1
ATOM 5940 N N . ASP B 1 336 ? 3.244 38.719 20.75 1 94.94 336 ASP B N 1
ATOM 5941 C CA . ASP B 1 336 ? 3.076 39.688 21.828 1 94.94 336 ASP B CA 1
ATOM 5942 C C . ASP B 1 336 ? 1.888 39.312 22.719 1 94.94 336 ASP B C 1
ATOM 5944 O O . ASP B 1 336 ? 1.617 40 23.703 1 94.94 336 ASP B O 1
ATOM 5948 N N . LYS B 1 337 ? 1.186 38.312 22.375 1 95.94 337 LYS B N 1
ATOM 5949 C CA . LYS B 1 337 ? 0.022 37.812 23.109 1 95.94 337 LYS B CA 1
ATOM 5950 C C . LYS B 1 337 ? -1.031 38.906 23.266 1 95.94 337 LYS B C 1
ATOM 5952 O O . LYS B 1 337 ? -1.57 39.125 24.344 1 95.94 337 LYS B O 1
ATOM 5957 N N . ARG B 1 338 ? -1.155 39.656 22.156 1 94.44 338 ARG B N 1
ATOM 5958 C CA . ARG B 1 338 ? -2.254 40.625 22.156 1 94.44 338 ARG B CA 1
ATOM 5959 C C . ARG B 1 338 ? -3.598 39.906 22.312 1 94.44 338 ARG B C 1
ATOM 5961 O O . ARG B 1 338 ? -3.891 38.969 21.594 1 94.44 338 ARG B O 1
ATOM 5968 N N . PRO B 1 339 ? -4.43 40.344 23.234 1 95.12 339 PRO B N 1
ATOM 5969 C CA . PRO B 1 339 ? -5.668 39.625 23.531 1 95.12 339 PRO B CA 1
ATOM 5970 C C . PRO B 1 339 ? -6.559 39.438 22.312 1 95.12 339 PRO B C 1
ATOM 5972 O O . PRO B 1 339 ? -7.094 38.344 22.094 1 95.12 339 PRO B O 1
ATOM 5975 N N . ARG B 1 340 ? -6.742 40.406 21.516 1 94.88 340 ARG B N 1
ATOM 5976 C CA . ARG B 1 340 ? -7.617 40.312 20.344 1 94.88 340 ARG B CA 1
ATOM 5977 C C . ARG B 1 340 ? -7.086 39.312 19.344 1 94.88 340 ARG B C 1
ATOM 5979 O O . ARG B 1 340 ? -7.859 38.562 18.734 1 94.88 340 ARG B O 1
ATOM 5986 N N . ALA B 1 341 ? -5.789 39.312 19.109 1 95.94 341 ALA B N 1
ATOM 5987 C CA . ALA B 1 341 ? -5.168 38.344 18.234 1 95.94 341 ALA B CA 1
ATOM 5988 C C . ALA B 1 341 ? -5.387 36.938 18.75 1 95.94 341 ALA B C 1
ATOM 5990 O O . ALA B 1 341 ? -5.652 36 17.969 1 95.94 341 ALA B O 1
ATOM 5991 N N . LEU B 1 342 ? -5.293 36.75 20.031 1 97.75 342 LEU B N 1
ATOM 5992 C CA . LEU B 1 342 ? -5.508 35.438 20.641 1 97.75 342 LEU B CA 1
ATOM 5993 C C . LEU B 1 342 ? -6.945 35 20.453 1 97.75 342 LEU B C 1
ATOM 5995 O O . LEU B 1 342 ? -7.195 33.812 20.203 1 97.75 342 LEU B O 1
ATOM 5999 N N . VAL B 1 343 ? -7.852 35.906 20.594 1 97.88 343 VAL B N 1
ATOM 6000 C CA . VAL B 1 343 ? -9.258 35.594 20.375 1 97.88 343 VAL B CA 1
ATOM 6001 C C . VAL B 1 343 ? -9.453 35.094 18.938 1 97.88 343 VAL B C 1
ATOM 6003 O O . VAL B 1 343 ? -10.188 34.156 18.688 1 97.88 343 VAL B O 1
ATOM 6006 N N . MET B 1 344 ? -8.828 35.75 17.984 1 97 344 MET B N 1
ATOM 6007 C CA . MET B 1 344 ? -8.93 35.375 16.578 1 97 344 MET B CA 1
ATOM 6008 C C . MET B 1 344 ? -8.328 34 16.344 1 97 344 MET B C 1
ATOM 6010 O O . MET B 1 344 ? -8.883 33.188 15.602 1 97 344 MET B O 1
ATOM 6014 N N . LEU B 1 345 ? -7.188 33.75 17 1 97.44 345 LEU B N 1
ATOM 6015 C CA . LEU B 1 345 ? -6.582 32.438 16.922 1 97.44 345 LEU B CA 1
ATOM 6016 C C . LEU B 1 345 ? -7.523 31.359 17.453 1 97.44 345 LEU B C 1
ATOM 6018 O O . LEU B 1 345 ? -7.641 30.281 16.891 1 97.44 345 LEU B O 1
ATOM 6022 N N . ALA B 1 346 ? -8.18 31.672 18.547 1 98 346 ALA B N 1
ATOM 6023 C CA . ALA B 1 346 ? -9.148 30.75 19.141 1 98 346 ALA B CA 1
ATOM 6024 C C . ALA B 1 346 ? -10.266 30.422 18.156 1 98 346 ALA B C 1
ATOM 6026 O O . ALA B 1 346 ? -10.711 29.281 18.062 1 98 346 ALA B O 1
ATOM 6027 N N . HIS B 1 347 ? -10.773 31.438 17.453 1 97.12 347 HIS B N 1
ATOM 6028 C CA . HIS B 1 347 ? -11.82 31.234 16.469 1 97.12 347 HIS B CA 1
ATOM 6029 C C . HIS B 1 347 ? -11.344 30.312 15.344 1 97.12 347 HIS B C 1
ATOM 6031 O O . HIS B 1 347 ? -12.086 29.422 14.898 1 97.12 347 HIS B O 1
ATOM 6037 N N . LEU B 1 348 ? -10.148 30.516 14.922 1 95.56 348 LEU B N 1
ATOM 6038 C CA . LEU B 1 348 ? -9.57 29.688 13.867 1 95.56 348 LEU B CA 1
ATOM 6039 C C . LEU B 1 348 ? -9.398 28.25 14.32 1 95.56 348 LEU B C 1
ATOM 6041 O O . LEU B 1 348 ? -9.836 27.312 13.633 1 95.56 348 LEU B O 1
ATOM 6045 N N . LEU B 1 349 ? -8.812 28 15.492 1 96.19 349 LEU B N 1
ATOM 6046 C CA . LEU B 1 349 ? -8.5 26.672 15.984 1 96.19 349 LEU B CA 1
ATOM 6047 C C . LEU B 1 349 ? -9.766 25.938 16.422 1 96.19 349 LEU B C 1
ATOM 6049 O O . LEU B 1 349 ? -9.82 24.719 16.422 1 96.19 349 LEU B O 1
ATOM 6053 N N . ALA B 1 350 ? -10.781 26.703 16.828 1 95.75 350 ALA B N 1
ATOM 6054 C CA . ALA B 1 350 ? -12.062 26.094 17.203 1 95.75 350 ALA B CA 1
ATOM 6055 C C . ALA B 1 350 ? -12.641 25.297 16.047 1 95.75 350 ALA B C 1
ATOM 6057 O O . ALA B 1 350 ? -13.312 24.281 16.25 1 95.75 350 ALA B O 1
ATOM 6058 N N . MET B 1 351 ? -12.359 25.719 14.852 1 93.69 351 MET B N 1
ATOM 6059 C CA . MET B 1 351 ? -12.922 25.078 13.664 1 93.69 351 MET B CA 1
ATOM 6060 C C . MET B 1 351 ? -12.227 23.75 13.391 1 93.69 351 MET B C 1
ATOM 6062 O O . MET B 1 351 ? -12.672 22.969 12.547 1 93.69 351 MET B O 1
ATOM 6066 N N . ALA B 1 352 ? -11.164 23.453 14.109 1 93.12 352 ALA B N 1
ATOM 6067 C CA . ALA B 1 352 ? -10.5 22.156 14.023 1 93.12 352 ALA B CA 1
ATOM 6068 C C . ALA B 1 352 ? -11.203 21.125 14.898 1 93.12 352 ALA B C 1
ATOM 6070 O O . ALA B 1 352 ? -11 19.922 14.719 1 93.12 352 ALA B O 1
ATOM 6071 N N . ALA B 1 353 ? -12.016 21.562 15.812 1 92 353 ALA B N 1
ATOM 6072 C CA . ALA B 1 353 ? -12.602 20.688 16.828 1 92 353 ALA B CA 1
ATOM 6073 C C . ALA B 1 353 ? -13.477 19.625 16.188 1 92 353 ALA B C 1
ATOM 6075 O O . ALA B 1 353 ? -13.422 18.453 16.562 1 92 353 ALA B O 1
ATOM 6076 N N . PRO B 1 354 ? -14.266 19.984 15.156 1 90.12 354 PRO B N 1
ATOM 6077 C CA . PRO B 1 354 ? -15.086 18.953 14.516 1 90.12 354 PRO B CA 1
ATOM 6078 C C . PRO B 1 354 ? -14.25 17.906 13.773 1 90.12 354 PRO B C 1
ATOM 6080 O O . PRO B 1 354 ? -14.766 16.844 13.406 1 90.12 354 PRO B O 1
ATOM 6083 N N . LEU B 1 355 ? -13.031 18.219 13.578 1 91.31 355 LEU B N 1
ATOM 6084 C CA . LEU B 1 355 ? -12.156 17.328 12.828 1 91.31 355 LEU B CA 1
ATOM 6085 C C . LEU B 1 355 ? -11.242 16.547 13.773 1 91.31 355 LEU B C 1
ATOM 6087 O O . LEU B 1 355 ? -10.219 16 13.352 1 91.31 355 LEU B O 1
ATOM 6091 N N . SER B 1 356 ? -11.609 16.438 15.016 1 92.25 356 SER B N 1
ATOM 6092 C CA . SER B 1 356 ? -10.75 15.883 16.047 1 92.25 356 SER B CA 1
ATOM 6093 C C . SER B 1 356 ? -10.539 14.391 15.852 1 92.25 356 SER B C 1
ATOM 6095 O O . SER B 1 356 ? -9.617 13.805 16.422 1 92.25 356 SER B O 1
ATOM 6097 N N . ASP B 1 357 ? -11.336 13.75 14.992 1 89.81 357 ASP B N 1
ATOM 6098 C CA . ASP B 1 357 ? -11.188 12.328 14.711 1 89.81 357 ASP B CA 1
ATOM 6099 C C . ASP B 1 357 ? -9.969 12.07 13.828 1 89.81 357 ASP B C 1
ATOM 6101 O O . ASP B 1 357 ? -9.5 10.93 13.734 1 89.81 357 ASP B O 1
ATOM 6105 N N . ARG B 1 358 ? -9.547 13.055 13.164 1 92.81 358 ARG B N 1
ATOM 6106 C CA . ARG B 1 358 ? -8.289 12.945 12.43 1 92.81 358 ARG B CA 1
ATOM 6107 C C . ARG B 1 358 ? -7.094 12.984 13.375 1 92.81 358 ARG B C 1
ATOM 6109 O O . ARG B 1 358 ? -6.898 13.961 14.094 1 92.81 358 ARG B O 1
ATOM 6116 N N . TRP B 1 359 ? -6.266 11.977 13.305 1 95.19 359 TRP B N 1
ATOM 6117 C CA . TRP B 1 359 ? -5.234 11.773 14.32 1 95.19 359 TRP B CA 1
ATOM 6118 C C . TRP B 1 359 ? -4.281 12.961 14.367 1 95.19 359 TRP B C 1
ATOM 6120 O O . TRP B 1 359 ? -3.725 13.273 15.422 1 95.19 359 TRP B O 1
ATOM 6130 N N . TRP B 1 360 ? -4.051 13.586 13.242 1 95.56 360 TRP B N 1
ATOM 6131 C CA . TRP B 1 360 ? -3.035 14.633 13.219 1 95.56 360 TRP B CA 1
ATOM 6132 C C . TRP B 1 360 ? -3.627 15.977 13.633 1 95.56 360 TRP B C 1
ATOM 6134 O O . TRP B 1 360 ? -2.893 16.938 13.875 1 95.56 360 TRP B O 1
ATOM 6144 N N . ILE B 1 361 ? -4.938 16.141 13.758 1 94.25 361 ILE B N 1
ATOM 6145 C CA . ILE B 1 361 ? -5.594 17.312 14.344 1 94.25 361 ILE B CA 1
ATOM 6146 C C . ILE B 1 361 ? -5.836 17.062 15.836 1 94.25 361 ILE B C 1
ATOM 6148 O O . ILE B 1 361 ? -5.449 17.891 16.672 1 94.25 361 ILE B O 1
ATOM 6152 N N . GLY B 1 362 ? -6.465 15.914 16.125 1 92.5 362 GLY B N 1
ATOM 6153 C CA . GLY B 1 362 ? -6.73 15.531 17.5 1 92.5 362 GLY B CA 1
ATOM 6154 C C . GLY B 1 362 ? -7.438 16.625 18.297 1 92.5 362 GLY B C 1
ATOM 6155 O O . GLY B 1 362 ? -8.352 17.266 17.781 1 92.5 362 GLY B O 1
ATOM 6156 N N . HIS B 1 363 ? -6.957 16.828 19.531 1 92.88 363 HIS B N 1
ATOM 6157 C CA . HIS B 1 363 ? -7.648 17.766 20.406 1 92.88 363 HIS B CA 1
ATOM 6158 C C . HIS B 1 363 ? -6.957 19.125 20.438 1 92.88 363 HIS B C 1
ATOM 6160 O O . HIS B 1 363 ? -7.113 19.891 21.391 1 92.88 363 HIS B O 1
ATOM 6166 N N . THR B 1 364 ? -6.203 19.375 19.422 1 94.62 364 THR B N 1
ATOM 6167 C CA . THR B 1 364 ? -5.473 20.641 19.344 1 94.62 364 THR B CA 1
ATOM 6168 C C . THR B 1 364 ? -6.418 21.828 19.516 1 94.62 364 THR B C 1
ATOM 6170 O O . THR B 1 364 ? -6.156 22.719 20.328 1 94.62 364 THR B O 1
ATOM 6173 N N . GLY B 1 365 ? -7.543 21.875 18.781 1 94.5 365 GLY B N 1
ATOM 6174 C CA . GLY B 1 365 ? -8.508 22.953 18.875 1 94.5 365 GLY B CA 1
ATOM 6175 C C . GLY B 1 365 ? -9.086 23.109 20.281 1 94.5 365 GLY B C 1
ATOM 6176 O O . GLY B 1 365 ? -9.125 24.219 20.812 1 94.5 365 GLY B O 1
ATOM 6177 N N . HIS B 1 366 ? -9.445 22.047 20.891 1 95 366 HIS B N 1
ATOM 6178 C CA . HIS B 1 366 ? -10.016 22.047 22.234 1 95 366 HIS B CA 1
ATOM 6179 C C . HIS B 1 366 ? -9.039 22.609 23.25 1 95 366 HIS B C 1
ATOM 6181 O O . HIS B 1 366 ? -9.375 23.531 24 1 95 366 HIS B O 1
ATOM 6187 N N . ARG B 1 367 ? -7.895 22.094 23.219 1 95.38 367 ARG B N 1
ATOM 6188 C CA . ARG B 1 367 ? -6.883 22.453 24.219 1 95.38 367 ARG B CA 1
ATOM 6189 C C . ARG B 1 367 ? -6.484 23.922 24.094 1 95.38 367 ARG B C 1
ATOM 6191 O O . ARG B 1 367 ? -6.426 24.625 25.109 1 95.38 367 ARG B O 1
ATOM 6198 N N . ASP B 1 368 ? -6.27 24.328 22.906 1 96.12 368 ASP B N 1
ATOM 6199 C CA . ASP B 1 368 ? -5.82 25.688 22.703 1 96.12 368 ASP B CA 1
ATOM 6200 C C . ASP B 1 368 ? -6.926 26.688 23.047 1 96.12 368 ASP B C 1
ATOM 6202 O O . ASP B 1 368 ? -6.672 27.719 23.688 1 96.12 368 ASP B O 1
ATOM 6206 N N . VAL B 1 369 ? -8.125 26.453 22.641 1 96.5 369 VAL B N 1
ATOM 6207 C CA . VAL B 1 369 ? -9.234 27.375 22.859 1 96.5 369 VAL B CA 1
ATOM 6208 C C . VAL B 1 369 ? -9.461 27.547 24.359 1 96.5 369 VAL B C 1
ATOM 6210 O O . VAL B 1 369 ? -9.602 28.672 24.859 1 96.5 369 VAL B O 1
ATOM 6213 N N . PHE B 1 370 ? -9.461 26.516 25.078 1 94.5 370 PHE B N 1
ATOM 6214 C CA . PHE B 1 370 ? -9.656 26.594 26.516 1 94.5 370 PHE B CA 1
ATOM 6215 C C . PHE B 1 370 ? -8.484 27.297 27.188 1 94.5 370 PHE B C 1
ATOM 6217 O O . PHE B 1 370 ? -8.672 28.094 28.109 1 94.5 370 PHE B O 1
ATOM 6224 N N . ALA B 1 371 ? -7.32 26.969 26.75 1 96.19 371 ALA B N 1
ATOM 6225 C CA . ALA B 1 371 ? -6.141 27.625 27.312 1 96.19 371 ALA B CA 1
ATOM 6226 C C . ALA B 1 371 ? -6.176 29.125 27.078 1 96.19 371 ALA B C 1
ATOM 6228 O O . ALA B 1 371 ? -5.805 29.922 27.953 1 96.19 371 ALA B O 1
ATOM 6229 N N . ILE B 1 372 ? -6.578 29.531 25.859 1 97.5 372 ILE B N 1
ATOM 6230 C CA . ILE B 1 372 ? -6.676 30.938 25.531 1 97.5 372 ILE B CA 1
ATOM 6231 C C . ILE B 1 372 ? -7.742 31.609 26.391 1 97.5 372 ILE B C 1
ATOM 6233 O O . ILE B 1 372 ? -7.52 32.688 26.938 1 97.5 372 ILE B O 1
ATOM 6237 N N . ARG B 1 373 ? -8.852 30.984 26.516 1 95.81 373 ARG B N 1
ATOM 6238 C CA . ARG B 1 373 ? -9.922 31.484 27.375 1 95.81 373 ARG B CA 1
ATOM 6239 C C . ARG B 1 373 ? -9.414 31.734 28.797 1 95.81 373 ARG B C 1
ATOM 6241 O O . ARG B 1 373 ? -9.688 32.781 29.375 1 95.81 373 ARG B O 1
ATOM 6248 N N . ASP B 1 374 ? -8.719 30.797 29.281 1 94.56 374 ASP B N 1
ATOM 6249 C CA . ASP B 1 374 ? -8.234 30.875 30.656 1 94.56 374 ASP B CA 1
ATOM 6250 C C . ASP B 1 374 ? -7.191 31.984 30.812 1 94.56 374 ASP B C 1
ATOM 6252 O O . ASP B 1 374 ? -7.051 32.562 31.891 1 94.56 374 ASP B O 1
ATOM 6256 N N . MET B 1 375 ? -6.488 32.188 29.781 1 95 375 MET B N 1
ATOM 6257 C CA . MET B 1 375 ? -5.441 33.219 29.812 1 95 375 MET B CA 1
ATOM 6258 C C . MET B 1 375 ? -6.039 34.594 29.688 1 95 375 MET B C 1
ATOM 6260 O O . MET B 1 375 ? -5.508 35.562 30.25 1 95 375 MET B O 1
ATOM 6264 N N . LEU B 1 376 ? -7.133 34.656 28.984 1 95.19 376 LEU B N 1
ATOM 6265 C CA . LEU B 1 376 ? -7.738 35.938 28.703 1 95.19 376 LEU B CA 1
ATOM 6266 C C . LEU B 1 376 ? -8.602 36.406 29.875 1 95.19 376 LEU B C 1
ATOM 6268 O O . LEU B 1 376 ? -9.148 35.562 30.609 1 95.19 376 LEU B O 1
ATOM 6272 N N . GLY B 1 377 ? -8.648 37.562 30.219 1 89.94 377 GLY B N 1
ATOM 6273 C CA . GLY B 1 377 ? -9.477 38.125 31.281 1 89.94 377 GLY B CA 1
ATOM 6274 C C . GLY B 1 377 ? -10.969 38.031 30.984 1 89.94 377 GLY B C 1
ATOM 6275 O O . GLY B 1 377 ? -11.367 37.75 29.859 1 89.94 377 GLY B O 1
ATOM 6276 N N . GLU B 1 378 ? -11.797 38.25 31.922 1 91.12 378 GLU B N 1
ATOM 6277 C CA . GLU B 1 378 ? -13.25 38.156 31.844 1 91.12 378 GLU B CA 1
ATOM 6278 C C . GLU B 1 378 ? -13.812 39.125 30.797 1 91.12 378 GLU B C 1
ATOM 6280 O O . GLU B 1 378 ? -14.867 38.875 30.203 1 91.12 378 GLU B O 1
ATOM 6285 N N . GLU B 1 379 ? -13.07 40.156 30.516 1 92.25 379 GLU B N 1
ATOM 6286 C CA . GLU B 1 379 ? -13.531 41.188 29.562 1 92.25 379 GLU B CA 1
ATOM 6287 C C . GLU B 1 379 ? -13.633 40.625 28.156 1 92.25 379 GLU B C 1
ATOM 6289 O O . GLU B 1 379 ? -14.375 41.125 27.312 1 92.25 379 GLU B O 1
ATOM 6294 N N . TRP B 1 380 ? -12.953 39.531 27.891 1 94.88 380 TRP B N 1
ATOM 6295 C CA . TRP B 1 380 ? -12.922 38.969 26.562 1 94.88 380 TRP B CA 1
ATOM 6296 C C . TRP B 1 380 ? -13.891 37.781 26.453 1 94.88 380 TRP B C 1
ATOM 6298 O O . TRP B 1 380 ? -13.984 37.156 25.406 1 94.88 380 TRP B O 1
ATOM 6308 N N . GLY B 1 381 ? -14.602 37.5 27.516 1 93.81 381 GLY B N 1
ATOM 6309 C CA . GLY B 1 381 ? -15.508 36.375 27.578 1 93.81 381 GLY B CA 1
ATOM 6310 C C . GLY B 1 381 ? -16.578 36.406 26.5 1 93.81 381 GLY B C 1
ATOM 6311 O O . GLY B 1 381 ? -16.906 35.375 25.922 1 93.81 381 GLY B O 1
ATOM 6312 N N . GLY B 1 382 ? -17.109 37.531 26.25 1 94.19 382 GLY B N 1
ATOM 6313 C CA . GLY B 1 382 ? -18.109 37.688 25.203 1 94.19 382 GLY B CA 1
ATOM 6314 C C . GLY B 1 382 ? -17.609 37.312 23.828 1 94.19 382 GLY B C 1
ATOM 6315 O O . GLY B 1 382 ? -18.297 36.625 23.078 1 94.19 382 GLY B O 1
ATOM 6316 N N . MET B 1 383 ? -16.438 37.719 23.516 1 95.62 383 MET B N 1
ATOM 6317 C CA . MET B 1 383 ? -15.844 37.469 22.203 1 95.62 383 MET B CA 1
ATOM 6318 C C . MET B 1 383 ? -15.406 36 22.078 1 95.62 383 MET B C 1
ATOM 6320 O O . MET B 1 383 ? -15.305 35.469 20.969 1 95.62 383 MET B O 1
ATOM 6324 N N . MET B 1 384 ? -15.188 35.344 23.219 1 97.25 384 MET B N 1
ATOM 6325 C CA . MET B 1 384 ? -14.719 33.969 23.219 1 97.25 384 MET B CA 1
ATOM 6326 C C . MET B 1 384 ? -15.891 33 23.25 1 97.25 384 MET B C 1
ATOM 6328 O O . MET B 1 384 ? -15.695 31.781 23.172 1 97.25 384 MET B O 1
ATOM 6332 N N . GLU B 1 385 ? -17.062 33.438 23.281 1 95.94 385 GLU B N 1
ATOM 6333 C CA . GLU B 1 385 ? -18.25 32.594 23.453 1 95.94 385 GLU B CA 1
ATOM 6334 C C . GLU B 1 385 ? -18.375 31.578 22.328 1 95.94 385 GLU B C 1
ATOM 6336 O O . GLU B 1 385 ? -18.562 30.391 22.578 1 95.94 385 GLU B O 1
ATOM 6341 N N . TRP B 1 386 ? -18.234 32.062 21.125 1 95.56 386 TRP B N 1
ATOM 6342 C CA . TRP B 1 386 ? -18.438 31.172 19.969 1 95.56 386 TRP B CA 1
ATOM 6343 C C . TRP B 1 386 ? -17.391 30.062 19.938 1 95.56 386 TRP B C 1
ATOM 6345 O O . TRP B 1 386 ? -17.719 28.891 19.797 1 95.56 386 TRP B O 1
ATOM 6355 N N . PRO B 1 387 ? -16.078 30.438 19.984 1 96.88 387 PRO B N 1
ATOM 6356 C CA . PRO B 1 387 ? -15.078 29.359 19.953 1 96.88 387 PRO B CA 1
ATOM 6357 C C . PRO B 1 387 ? -15.258 28.359 21.094 1 96.88 387 PRO B C 1
ATOM 6359 O O . PRO B 1 387 ? -15.086 27.156 20.891 1 96.88 387 PRO B O 1
ATOM 6362 N N . VAL B 1 388 ? -15.594 28.812 22.281 1 95.5 388 VAL B N 1
ATOM 6363 C CA . VAL B 1 388 ? -15.781 27.938 23.422 1 95.5 388 VAL B CA 1
ATOM 6364 C C . VAL B 1 388 ? -17 27.031 23.188 1 95.5 388 VAL B C 1
ATOM 6366 O O . VAL B 1 388 ? -16.969 25.844 23.531 1 95.5 388 VAL B O 1
ATOM 6369 N N . GLU B 1 389 ? -17.969 27.547 22.625 1 94.06 389 GLU B N 1
ATOM 6370 C CA . GLU B 1 389 ? -19.156 26.766 22.312 1 94.06 389 GLU B CA 1
ATOM 6371 C C . GLU B 1 389 ? -18.859 25.672 21.297 1 94.06 389 GLU B C 1
ATOM 6373 O O . GLU B 1 389 ? -19.297 24.531 21.453 1 94.06 389 GLU B O 1
ATOM 6378 N N . VAL B 1 390 ? -18.156 26.047 20.297 1 92.56 390 VAL B N 1
ATOM 6379 C CA . VAL B 1 390 ? -17.844 25.125 19.219 1 92.56 390 VAL B CA 1
ATOM 6380 C C . VAL B 1 390 ? -17.047 23.938 19.781 1 92.56 390 VAL B C 1
ATOM 6382 O O . VAL B 1 390 ? -17.344 22.781 19.469 1 92.56 390 VAL B O 1
ATOM 6385 N N . VAL B 1 391 ? -16.047 24.156 20.594 1 94 391 VAL B N 1
ATOM 6386 C CA . VAL B 1 391 ? -15.188 23.094 21.094 1 94 391 VAL B CA 1
ATOM 6387 C C . VAL B 1 391 ? -15.922 22.297 22.156 1 94 391 VAL B C 1
ATOM 6389 O O . VAL B 1 391 ? -15.672 21.094 22.328 1 94 391 VAL B O 1
ATOM 6392 N N . SER B 1 392 ? -16.828 22.875 22.891 1 90.25 392 SER B N 1
ATOM 6393 C CA . SER B 1 392 ? -17.562 22.203 23.953 1 90.25 392 SER B CA 1
ATOM 6394 C C . SER B 1 392 ? -18.594 21.234 23.391 1 90.25 392 SER B C 1
ATOM 6396 O O . SER B 1 392 ? -18.953 20.25 24.031 1 90.25 392 SER B O 1
ATOM 6398 N N . GLN B 1 393 ? -19.109 21.422 22.266 1 84 393 GLN B N 1
ATOM 6399 C CA . GLN B 1 393 ? -20.094 20.562 21.656 1 84 393 GLN B CA 1
ATOM 6400 C C . GLN B 1 393 ? -19.5 19.203 21.266 1 84 393 GLN B C 1
ATOM 6402 O O . GLN B 1 393 ? -20.188 18.188 21.25 1 84 393 GLN B O 1
ATOM 6407 N N . ARG B 1 394 ? -18.344 19.094 20.922 1 70.25 394 ARG B N 1
ATOM 6408 C CA . ARG B 1 394 ? -17.734 17.891 20.391 1 70.25 394 ARG B CA 1
ATOM 6409 C C . ARG B 1 394 ? -16.641 17.375 21.312 1 70.25 394 ARG B C 1
ATOM 6411 O O . ARG B 1 394 ? -15.695 16.719 20.859 1 70.25 394 ARG B O 1
ATOM 6418 N N . CYS B 1 395 ? -16.547 17.859 22.453 1 66.12 395 CYS B N 1
ATOM 6419 C CA . CYS B 1 395 ? -15.445 17.484 23.328 1 66.12 395 CYS B CA 1
ATOM 6420 C C . CYS B 1 395 ? -15.805 16.281 24.172 1 66.12 395 CYS B C 1
ATOM 6422 O O . CYS B 1 395 ? -16.688 16.344 25.031 1 66.12 395 CYS B O 1
ATOM 6424 N N . TRP B 1 396 ? -15.539 15.148 23.688 1 54.09 396 TRP B N 1
ATOM 6425 C CA . TRP B 1 396 ? -15.672 13.992 24.562 1 54.09 396 TRP B CA 1
ATOM 6426 C C . TRP B 1 396 ? -14.891 14.203 25.859 1 54.09 396 TRP B C 1
ATOM 6428 O O . TRP B 1 396 ? -15.297 13.719 26.922 1 54.09 396 TRP B O 1
ATOM 6438 N N . ILE B 1 397 ? -13.773 14.781 25.812 1 50.53 397 ILE B N 1
ATOM 6439 C CA . ILE B 1 397 ? -12.969 15.008 27 1 50.53 397 ILE B CA 1
ATOM 6440 C C . ILE B 1 397 ? -13.734 15.906 27.969 1 50.53 397 ILE B C 1
ATOM 6442 O O . ILE B 1 397 ? -13.688 15.688 29.188 1 50.53 397 ILE B O 1
ATOM 6446 N N . CYS B 1 398 ? -14.32 16.922 27.438 1 51.72 398 CYS B N 1
ATOM 6447 C CA . CYS B 1 398 ? -15.062 17.859 28.281 1 51.72 398 CYS B CA 1
ATOM 6448 C C . CYS B 1 398 ? -16.297 17.188 28.875 1 51.72 398 CYS B C 1
ATOM 6450 O O . CYS B 1 398 ? -16.797 17.609 29.922 1 51.72 398 CYS B O 1
ATOM 6452 N N . ARG B 1 399 ? -16.906 16.297 28.234 1 47.47 399 ARG B N 1
ATOM 6453 C CA . ARG B 1 399 ? -18.078 15.656 28.797 1 47.47 399 ARG B CA 1
ATOM 6454 C C . ARG B 1 399 ? -17.719 14.859 30.047 1 47.47 399 ARG B C 1
ATOM 6456 O O . ARG B 1 399 ? -18.516 14.758 30.984 1 47.47 399 ARG B O 1
ATOM 6463 N N . ASN B 1 400 ? -16.625 14.148 30 1 41.62 400 ASN B N 1
ATOM 6464 C CA . ASN B 1 400 ? -16.359 13.375 31.203 1 41.62 400 ASN B CA 1
ATOM 6465 C C . ASN B 1 400 ? -16.047 14.281 32.406 1 41.62 400 ASN B C 1
ATOM 6467 O O . ASN B 1 400 ? -16.016 13.82 33.531 1 41.62 400 ASN B O 1
ATOM 6471 N N . ASP B 1 401 ? -15.547 15.469 32.281 1 39.78 401 ASP B N 1
ATOM 6472 C CA . ASP B 1 401 ? -15.367 16.281 33.5 1 39.78 401 ASP B CA 1
ATOM 6473 C C . ASP B 1 401 ? -16.719 16.766 34.031 1 39.78 401 ASP B C 1
ATOM 6475 O O . ASP B 1 401 ? -16.828 17.125 35.219 1 39.78 401 ASP B O 1
ATOM 6479 N N . GLN B 1 402 ? -17.766 17 33.375 1 33.72 402 GLN B N 1
ATOM 6480 C CA . GLN B 1 402 ? -19.016 17.359 34.062 1 33.72 402 GLN B CA 1
ATOM 6481 C C . GLN B 1 402 ? -19.641 16.141 34.719 1 33.72 402 GLN B C 1
ATOM 6483 O O . GLN B 1 402 ? -20.641 16.266 35.438 1 33.72 402 GLN B O 1
ATOM 6488 N N . ALA B 1 403 ? -19.328 15.016 34.375 1 37.59 403 ALA B N 1
ATOM 6489 C CA . ALA B 1 403 ? -20 13.922 35.062 1 37.59 403 ALA B CA 1
ATOM 6490 C C . ALA B 1 403 ? -19.406 13.688 36.438 1 37.59 403 ALA B C 1
ATOM 6492 O O . ALA B 1 403 ? -19.891 12.852 37.219 1 37.59 403 ALA B O 1
ATOM 6493 N N . SER B 1 404 ? -18.141 14.086 36.719 1 28.7 404 SER B N 1
ATOM 6494 C CA . SER B 1 404 ? -17.797 13.945 38.125 1 28.7 404 SER B CA 1
ATOM 6495 C C . SER B 1 404 ? -18.266 15.156 38.938 1 28.7 404 SER B C 1
ATOM 6497 O O . SER B 1 404 ? -18.094 16.297 38.5 1 28.7 404 SER B O 1
#

Secondary structure (DSSP, 8-state):
---------------------------SS--HHHHHTT------SSS-HHHHHHT---------------S--------------------GGGSS-TTHHHHHHHHHHHTGGGGSTTTTSHHHHHIIIIIHHHHHTT-HHHHHHHHHHHHHHHHHHSTT-TTHHHHHHHHHHHHHHHHHHHHTT--HHHHHHHHHHHHHHHHHHHHHGGGS--SS----HHHHHHHHHHHHHHHHHHHHTTT-TT-THHHHHHHS--HHHHHHT--TTGGGTTGGGSPPTTTS-HHHHHHHHHHHHHHHHHHHHTTSTTHHHHHHHHHHHHHHHS-HHHHHHHHTT-HHHHHHHHHHHHTTGGGTTSTTTTTHHHHHHHHHHHHS-GGGHHHHHHHHHHHHHT-HHHHHHHT-/---------------------------SS--HHHHHHT------SSS-HHHHHHT---------------S--------------------GGGSS-TTHHHHHHHHHHHTGGGGSTTTTSHHHHHIIIIIHHHHHTT-HHHHHHHHHHHHHHHHHHSTT-TTHHHHHHHHHHHHHHHHHHHHTT--HHHHHHHHHHHHHHHHHHHHHGGGS--SS----HHHHHHHHHHHHHHHHHHHHTTT-TT-THHHHHHHS--HHHHHHT--TTGGGTTGGGSPPTTTS-HHHHHHHHHHHHHHHHHHHHTTSTTHHHHHHHHHHHHHHHS-HHHHHHHHTT-HHHHHHHHHHHHTTGGGTTSTTTTTHHHHHHHHHHHHS-GGGHHHHHHHHHHHHHT-HHHHHHH--

pLDDT: mean 80.49, std 22.85, range [24.03, 98.88]

Foldseek 3Di:
DDPVPDPPPPPDPDPPPPPDPPPPPAPPFFWPVCVVVVHDFPNDPPATPVCVVVVHDTHGPDDDPPPPPDPDPPPPPPVPPPPPPPPPPPCPVVPPPPCLLVVLLVQLQPPVLCLAFPCVPPLSSCCRNPVLVVLCVVPVLSSLLSSLQSLVCCCQPPPPSVVSPVVNVVSLVVSVVSLVVALVDDALSCLLNSLNSLSSNLLSLLLCLVVDDQVVHAPPLVSLVSLQVCVVSNVVSCVNCVVPPVRSVCVVVVVDDDLVVLLVPDDPVLLVVQVVLQDDDPPDDPVVSVLSSQLSSLLSSLVVLCPDPSRLSNNVVSLSNSSNRRDVCLSVCSNVVPLSSLLSVLSSLLSLLVVLVSSSSNCSSVVSLVSSVVVDDPVCVVSSVVSNVSNCVRDPVNVVVVVD/DCPPPPPPPPPDPDPPPPPDPPPPPAPPFFFPVCVVVVHHFPNDPPATPVCVVVVHDTHGPDDDPPVPCPPDPPPPPPVPPPPPPPPPPPCPVVPPPPCLLVVLLVQLQPPVLCLAFPCVPPLSSCCRNPVLVVLCVVPVLSSLLSSLQSLVCCCQPPPPSVVSPVVNVVSLVVSVVSLVVALVDDALSCLLNSLNSLSSNLLSLLLCLVVDDQVVHAPPLVSLVSLQVCVVSNVVSCVNCVVPPVRSVCVVVVVDDDLVVLLVPDDPVLLVVLVVLQDDDPPDDPVVSVLSSQLSSSLSSLVVLCPDPSRLSNNVVSLSNSSNRRDVCLSVCSNVVPLSSLLSVLSSLLSLLVVLVSSSNNCSSVVSLVSSVVVDDPVCVVSSVVSNVSNCVRDPVNVVVVVD

Nearest PDB structures (foldseek):
  7vpu-assembly1_A  TM=5.848E-01  e=1.572E-05  Lachancea thermotolerans CBS 6340
  7vpu-assembly1_B  TM=5.825E-01  e=1.507E-05  Lachancea thermotolerans CBS 6340
  7vpu-assembly2_D  TM=5.545E-01  e=2.510E-05  Lachancea thermotolerans CBS 6340
  7xb5-assembly1_A-2  TM=3.668E-01  e=8.897E-03  Saccharomyces cerevisiae S288C
  7vpu-assembly1_B  TM=5.824E-01  e=1.550E-05  Lachancea thermotolerans CBS 6340

Sequence (808 aa):
MSAVPSQTTEQSPQQRRKPPRLAHKKSRTGCQRCRSRRVKCDEARPVCRDCHRHDVACVYDRSEGFTQAGPPAAQVVFIQPVEPIRGHSPAFRSSHDEHLELRLLHHFTVATTSTIPWTHVPHIKERWTVDVPRLAFTYRPLLHVIFSISALHMAKSEPGQSHLLGIHREYFEEALREHRLSVQGITRDIADAACFTTVLLLIDVFATLQDRPLQPYEPPLEWMHLVRGSESVFRFALDTIRDNRSAKIWSIIESFPPVRNAVSNLSAEDLELFSYLVPDSGSEEEKEINIYRETIAYITATRLAMESNESSQITARHIMVSPLLAPAEFIGLLEDKRPRALVMLAHLLAMAAPLSDRWWIGHTGHRDVFAIRDMLGEEWGGMMEWPVEVVSQRCWICRNDQASMSAVPSQTTEQSPQQRRKPPRLAHKKSRTGCQRCRSRRVKCDEARPVCRDCHRHDVACVYDRSEGFTQAGPPAAQVVFIQPVEPIRGHSPAFRSSHDEHLELRLLHHFTVATTSTIPWTHVPHIKERWTVDVPRLAFTYRPLLHVIFSISALHMAKSEPGQSHLLGIHREYFEEALREHRLSVQGITRDIADAACFTTVLLLIDVFATLQDRPLQPYEPPLEWMHLVRGSESVFRFALDTIRDNRSAKIWSIIESFPPVRNAVSNLSAEDLELFSYLVPDSGSEEEKEINIYRETIAYITATRLAMESNESSQITARHIMVSPLLAPAEFIGLLEDKRPRALVMLAHLLAMAAPLSDRWWIGHTGHRDVFAIRDMLGEEWGGMMEWPVEVVSQRCWICRNDQAS

Organism: NCBI:txid1220207

InterPro domains:
  IPR001138 Zn(2)Cys(6) fungal-type DNA-binding domain [PF00172] (29-63)
  IPR001138 Zn(2)Cys(6) fungal-type DNA-binding domain [PS00463] (30-58)
  IPR001138 Zn(2)Cys(6) fungal-type DNA-binding domain [PS50048] (30-60)
  IPR001138 Zn(2)Cys(6) fungal-type DNA-binding domain [SM00066] (25-69)
  IPR001138 Zn(2)Cys(6) fungal-type DNA-binding domain [cd00067] (26-61)
  IPR021858 Fungal transcription factor [PF11951] (103-203)
  IPR036864 Zn(2)-C6 fungal-type DNA-binding domain superfamily [G3DSA:4.10.240.10] (22-80)
  IPR036864 Zn(2)-C6 fungal-type DNA-binding domain superfamily [SSF57701] (21-62)

Radius of gyration: 42.5 Å; Cα contacts (8 Å, |Δi|>4): 862; chains: 2; bounding box: 118×174×80 Å

Solvent-accessible surface area (backbone atoms only — not comparable to full-atom values): 46172 Å² total; per-residue (Å²): 136,82,81,65,79,78,79,75,73,76,71,72,78,72,78,73,70,71,70,77,71,73,69,71,81,64,64,82,54,29,30,50,52,35,58,73,69,71,46,92,44,77,54,43,78,81,53,24,66,65,31,57,73,68,71,48,84,49,44,64,77,56,74,80,79,81,70,83,75,66,75,78,69,79,65,72,76,61,78,67,78,67,70,82,67,72,84,57,70,72,70,65,69,68,52,87,53,90,48,50,68,55,52,23,51,49,42,26,49,76,49,50,41,72,71,40,80,60,30,86,43,64,73,52,30,45,41,55,46,53,51,45,56,59,46,17,73,78,33,63,33,34,39,27,38,46,40,12,44,23,24,42,49,43,29,74,73,35,87,91,31,61,72,30,47,61,52,15,52,54,28,38,54,49,14,51,55,46,39,59,61,47,60,75,63,68,43,68,87,45,20,53,46,50,47,54,31,51,54,52,50,52,50,42,52,51,32,50,54,51,72,54,83,52,86,74,70,63,74,69,55,69,57,38,50,50,50,42,58,44,51,58,54,46,53,53,28,48,60,61,37,64,83,46,82,81,46,67,54,54,63,58,58,69,68,44,78,58,68,64,53,47,44,71,66,55,49,79,73,54,56,54,77,62,45,86,74,56,76,61,92,79,81,58,57,67,70,56,50,53,44,50,50,51,34,47,43,46,48,44,31,43,58,57,41,51,72,42,94,66,10,68,50,51,31,52,50,44,60,70,45,39,51,64,70,29,50,74,64,51,57,54,37,42,74,68,59,36,67,70,48,47,50,52,48,25,49,49,35,18,68,40,26,86,45,30,84,40,76,49,49,25,56,30,18,41,54,50,34,53,41,49,54,69,71,45,58,78,86,48,45,74,79,41,44,61,31,52,49,53,23,60,74,66,30,68,72,60,52,59,58,70,72,104,137,81,78,68,79,81,75,79,73,76,75,71,76,75,73,73,71,69,69,74,68,74,72,69,79,66,54,85,56,28,30,50,55,35,59,74,68,70,45,90,40,77,55,43,80,80,53,24,66,66,30,57,73,68,71,47,86,47,44,66,78,61,74,79,79,82,70,82,74,64,76,77,70,78,67,71,77,60,79,66,79,68,70,82,68,73,82,58,70,72,71,64,68,70,53,87,53,89,48,50,70,56,52,23,51,49,43,26,50,77,49,49,42,70,70,41,81,57,29,87,42,65,72,53,31,44,41,55,47,52,50,45,55,59,44,18,71,79,33,64,32,33,39,27,39,45,41,12,46,23,24,42,48,43,30,73,72,35,88,90,30,62,71,30,47,61,53,16,51,52,28,37,54,50,15,54,55,46,40,58,61,47,61,77,64,66,42,70,88,46,22,52,45,50,47,54,32,49,55,51,48,53,50,44,52,51,32,50,54,50,72,54,82,52,86,75,70,64,74,69,53,68,57,38,51,49,48,41,58,44,50,59,52,46,53,54,28,48,61,60,38,65,85,44,81,80,44,67,54,54,65,58,59,70,69,44,77,58,68,64,53,48,43,71,66,55,48,77,72,55,55,54,77,62,44,85,74,55,76,62,93,79,82,57,58,68,70,56,51,53,44,50,51,51,34,48,44,46,47,45,32,42,57,56,39,51,74,42,95,67,10,68,48,53,34,51,50,46,61,69,46,40,50,64,71,31,51,74,64,51,56,53,37,41,74,67,59,36,66,68,48,48,50,52,48,26,49,51,35,16,67,41,27,88,46,30,84,41,77,49,47,25,57,30,18,42,54,50,34,52,43,50,54,69,70,45,58,77,87,50,47,76,79,41,44,61,32,53,49,53,24,59,74,64,29,68,72,61,51,59,58,70,73,104